Protein AF-0000000071605349 (afdb_homodimer)

Radius of gyration: 35.98 Å; Cα contacts (8 Å, |Δi|>4): 2122; chains: 2; bounding box: 85×102×109 Å

Sequence (1170 aa):
MMTSDLESNPCRKRVKKRIKNACSVKTVKKRLPILEWLPKYKTEYIIQDMIAGITVALTAIPQGIAYALIAGLPPEHGLYASLTSGVVYVFFGSCYNVTVGPTAILAAMTARYVSNYSTDFAILAAFLSGLFILFMGVFHLGFLVDFISMPVISGFTTAAALQIASSQLKSLFGTSGSSGNYFAESVYNFAMNIRTVKLWESVLGFSTILMLILLKKMGQGCKRTDGFIKRTRWFVSLCRNAIVVVIGMIITYILKVTLDSEPLSITGDIGSGLPDFTWPPFSTTAGNETLNFIDMLSVLGPGSVAIPLVALFESVAIAKAFAEGGRIDATQEMIAIGLCNIIGSFGQSMPITGSFARTALNHDSGVVTPAGGVTKVLLIIFALTYLTSTFYYIPKASLAGLIITALFTMIDYEIYGRLWKNSKRELLVMLITIVVCLFYGLEYGMLAGVIIEACVLLYNVSQPTVNVNVIKTDKVAITIVPLIDSVSYCAAEYVRKAIIKASLNSSNTVIIIDGTNLKNMDFTVASNLMLIVQDLEKKSRLILLYNFNLGLKNLCLDINPFAVHKFVHASNILDHVSEILPNNIMMTSDLESNPCRKRVKKRIKNACSVKTVKKRLPILEWLPKYKTEYIIQDMIAGITVALTAIPQGIAYALIAGLPPEHGLYASLTSGVVYVFFGSCYNVTVGPTAILAAMTARYVSNYSTDFAILAAFLSGLFILFMGVFHLGFLVDFISMPVISGFTTAAALQIASSQLKSLFGTSGSSGNYFAESVYNFAMNIRTVKLWESVLGFSTILMLILLKKMGQGCKRTDGFIKRTRWFVSLCRNAIVVVIGMIITYILKVTLDSEPLSITGDIGSGLPDFTWPPFSTTAGNETLNFIDMLSVLGPGSVAIPLVALFESVAIAKAFAEGGRIDATQEMIAIGLCNIIGSFGQSMPITGSFARTALNHDSGVVTPAGGVTKVLLIIFALTYLTSTFYYIPKASLAGLIITALFTMIDYEIYGRLWKNSKRELLVMLITIVVCLFYGLEYGMLAGVIIEACVLLYNVSQPTVNVNVIKTDKVAITIVPLIDSVSYCAAEYVRKAIIKASLNSSNTVIIIDGTNLKNMDFTVASNLMLIVQDLEKKSRLILLYNFNLGLKNLCLDINPFAVHKFVHASNILDHVSEILPNNI

Nearest PDB structures (foldseek):
  7lhv-assembly1_B  TM=8.739E-01  e=1.974E-32  Arabidopsis thaliana
  7xuj-assembly1_B  TM=8.379E-01  e=1.146E-26  Homo sapiens
  6rtc-assembly1_A  TM=8.373E-01  e=6.418E-24  Mus musculus
  5da0-assembly1_A  TM=7.448E-01  e=1.137E-18  Deinococcus geothermalis DSM 11300
  5iof-assembly1_A  TM=8.900E-01  e=6.097E-16  Deinococcus geothermalis DSM 11300

InterPro domains:
  IPR001902 SLC26A/SulP transporter [PTHR11814] (14-549)
  IPR002645 STAS domain [PS50801] (478-585)
  IPR011547 SLC26A/SulP transporter domain [PF00916] (47-433)

Solvent-accessible surface area (backbone atoms only — not comparable to full-atom values): 57469 Å² total; per-residue (Å²): 136,84,74,73,76,83,73,77,59,62,62,58,47,48,51,46,46,51,48,47,50,56,67,29,71,67,40,46,44,65,66,28,35,38,71,60,51,59,82,67,59,54,80,81,48,50,62,34,11,42,50,12,7,48,40,36,31,41,41,45,51,62,47,15,33,43,28,15,48,56,19,62,39,65,34,40,32,19,44,29,16,32,36,40,18,22,56,46,35,41,42,28,38,74,50,52,41,61,36,49,20,61,36,63,62,54,16,52,69,37,14,53,50,18,70,77,46,32,69,50,47,31,18,30,49,5,30,50,21,8,50,51,32,28,50,31,20,77,67,61,45,59,65,62,57,33,58,55,39,52,46,36,50,49,17,37,45,39,29,45,38,51,32,52,46,34,38,31,46,32,38,24,27,42,30,60,80,66,34,57,78,42,31,60,48,7,48,49,38,46,64,73,27,54,86,48,52,32,67,68,28,31,50,46,7,52,47,36,36,51,48,47,53,50,35,46,59,60,17,60,95,39,45,82,85,46,59,72,69,40,23,49,35,25,52,50,23,63,34,32,63,36,48,50,46,51,52,38,22,49,53,46,48,49,42,30,69,73,63,74,39,76,88,59,63,50,65,38,88,39,68,67,45,78,62,70,73,44,78,55,51,60,56,49,66,39,89,92,40,75,37,47,48,68,52,51,50,58,70,41,48,67,43,61,52,34,51,30,50,50,31,48,45,44,28,50,53,44,42,53,72,60,30,73,93,66,67,64,62,59,41,45,40,27,37,21,51,7,47,21,17,37,58,11,11,25,28,48,4,43,46,48,27,46,34,64,70,50,16,51,49,19,46,74,47,47,43,78,42,40,64,15,31,53,42,20,30,52,50,46,52,47,38,30,64,69,36,26,78,63,50,24,36,30,34,37,12,36,45,28,16,54,50,50,56,55,38,63,72,64,43,68,71,62,56,59,58,51,27,64,75,68,33,60,66,54,39,48,44,16,49,49,10,24,51,36,17,41,73,70,31,59,50,56,7,46,53,46,23,37,51,51,50,49,51,52,50,52,51,49,58,24,56,63,87,70,66,72,43,75,46,79,51,101,86,41,36,36,36,37,39,50,45,58,46,64,44,46,40,38,19,27,64,50,52,48,52,51,51,52,52,58,54,68,74,41,95,64,36,40,38,31,40,29,22,72,54,37,76,45,68,41,70,44,24,38,52,47,51,52,49,49,53,53,55,36,48,76,67,74,39,49,65,35,40,34,34,57,47,70,70,60,45,49,52,35,34,71,73,40,62,84,52,61,82,34,55,43,79,64,96,51,68,69,66,50,51,62,66,69,47,69,83,83,114,135,84,74,73,76,82,74,79,58,62,63,57,47,49,51,45,45,49,48,46,51,57,66,29,71,67,38,45,44,66,65,29,34,38,72,61,52,57,82,67,60,53,80,80,48,50,62,33,12,42,51,12,6,48,39,36,30,39,41,46,50,61,46,15,32,44,28,14,47,57,19,62,39,63,32,40,31,17,45,28,16,33,35,39,19,23,56,45,35,40,42,28,37,74,50,50,41,60,35,49,20,60,36,65,61,54,17,51,69,38,14,52,51,19,69,77,47,33,68,51,47,32,19,30,48,5,29,51,21,8,50,52,31,28,51,32,19,78,67,61,46,59,66,63,57,34,57,53,40,53,46,38,50,50,16,37,43,40,29,44,38,52,31,52,46,34,38,31,46,33,38,24,28,42,30,62,80,66,35,56,80,42,30,60,48,8,47,49,38,46,65,73,28,54,86,48,51,33,68,67,29,31,51,47,6,52,48,37,35,51,48,46,54,50,34,46,59,60,17,61,93,40,46,84,84,47,58,72,70,41,24,51,35,26,50,49,25,62,34,32,66,37,48,51,44,51,50,36,21,49,52,46,49,50,42,30,69,73,64,74,39,74,89,58,62,50,64,38,87,39,68,67,46,77,61,69,76,43,79,56,52,58,56,48,66,40,90,92,40,75,37,46,49,68,51,51,48,59,69,41,47,67,43,62,52,35,51,31,50,48,32,49,45,43,26,50,52,45,41,54,73,61,32,73,93,63,66,63,62,60,41,44,41,28,37,24,50,8,47,20,17,37,59,12,10,25,30,47,3,42,44,48,28,45,33,63,71,49,16,50,48,20,46,74,48,46,43,78,40,40,63,15,32,53,45,20,30,53,49,46,51,48,38,30,66,70,37,26,78,63,51,24,36,30,31,38,14,36,45,30,17,53,51,49,55,56,39,62,73,62,44,69,71,62,55,59,59,53,25,64,75,68,34,58,66,56,40,48,45,14,49,50,10,24,51,37,16,40,72,68,31,59,49,56,8,48,52,47,24,37,52,51,50,50,52,52,50,52,51,49,57,23,55,61,88,69,67,71,42,74,47,79,50,99,87,42,35,37,36,36,39,52,44,59,48,64,46,46,41,39,18,28,64,50,53,48,50,51,52,53,53,59,56,66,76,41,93,66,35,41,37,32,43,31,24,70,55,35,78,45,70,41,70,42,24,38,52,47,52,52,49,49,52,53,54,36,47,76,69,75,38,51,64,36,37,34,34,56,46,69,70,60,46,48,51,35,34,71,74,40,64,84,53,59,82,34,56,43,80,66,94,51,68,68,66,50,50,62,65,68,48,67,83,82,115

Organism: Manduca sexta (NCBI:txid7130)

Secondary structure (DSSP, 8-state):
---------HHHHHHHHHHHHHTSHHHHHHH-THHHHSTT--THHHHHHHHHHHHHHHHHHHHHHHHHHHTTS-THHHHHHHHHHHHHHHHH-S-TT--EE--HHHHHHHHHHHHHT-THHHHHHHHHHHHHHHHHHHTT-GGGGGGS-HHHHHHHHHHHHHHHHHHHHHHHHT--S---SSHHHHHHHHHHTGGG--HHHHHHHHHHHHHHHHHHHHTTT--TTS-HHHHHHHHHHHTHHHHHHHHHHHHHHHHHHHHSS--S-B------SSPP--PPPS-EEETTEEE-HHHHHHHHTTHHHHHHHHHHHHHHHHHHHH-GGG---HHHHHHHHHHHHHHHHHTTPPP-EE-HHHHHHHHHTT--STTHHHHHHHHHHHIIIIIHHHHTT-BHHHHHHHHHHHHHHHS-THHHHHHHHH-HHHHHHHHHHHHHHHHH-HHHHHHHHHHHHHHHHHHHHHS-----EEEE-SS-EEEEEE--SEE-GGGHHHHHHHHHHHHHT-TTEEEEEE-TT--EE-HHHHHHHHHHHHHHHHTT-EEEEES--HHHHHHHHHH-GGGGGGEE--S-HHHHHHHHS-TT-/---------HHHHHHHHHHHHHTSHHHHHHH-THHHHSTT--THHHHHHHHHHHHHHHHHHHHHHHHHHHTTS-HHHHHHHHHHHHHHHHHH-S-TT--EE--HHHHHHHHHHHHHT-THHHHHHHHHHHHHHHHHHHTT-GGGGGGS-HHHHHHHHHHHHHHHHHHHHHHHHT--S---SSHHHHHHHHHHTGGG--HHHHHHHHHHHHHHHHHHHHHTT--TTS-HHHHHHHHHHHTHHHHHHHHHHHHHHHHHHHHSS--S-B------SSPP--PPPS-EEETTEEE-HHHHHHHHTTHHHHHHHHHHHHHHHHHHHH-GGG---HHHHHHHHHHHHHHHHHTTPPP-EE-HHHHHHHHHTT--STTHHHHHHHHHHHIIIIIHHHHTT-BHHHHHHHHHHHHHHH--THHHHHHHHH-HHHHHHHHHHHHHHHHH-HHHHHHHHHHHHHHHHHHHHHS-----EEEE-SS-EEEEEE--SEE-GGGHHHHHHHHHHHHHS-TTEEEEEE-TT--EE-HHHHHHHHHHHHHHHHTT-EEEEES--HHHHHHHHHH-GGGGGGEE--S-HHHHHHHHS-TT-

pLDDT: mean 86.69, std 11.73, range [22.8, 98.19]

Structure (mmCIF, N/CA/C/O backbone):
data_AF-0000000071605349-model_v1
#
loop_
_entity.id
_entity.type
_entity.pdbx_description
1 polymer 'STAS domain-containing protein'
#
loop_
_atom_site.group_PDB
_atom_site.id
_atom_site.type_symbol
_atom_site.label_atom_id
_atom_site.label_alt_id
_atom_site.label_comp_id
_atom_site.label_asym_id
_atom_site.label_entity_id
_atom_site.label_seq_id
_atom_site.pdbx_PDB_ins_code
_atom_site.Cartn_x
_atom_site.Cartn_y
_atom_site.Cartn_z
_atom_site.occupancy
_atom_site.B_iso_or_equiv
_atom_site.auth_seq_id
_atom_site.auth_comp_id
_atom_site.auth_asym_id
_atom_site.auth_atom_id
_atom_site.pdbx_PDB_model_num
ATOM 1 N N . MET A 1 1 ? -20.766 10.289 -54.562 1 24.02 1 MET A N 1
ATOM 2 C CA . MET A 1 1 ? -21.391 11.172 -53.594 1 24.02 1 MET A CA 1
ATOM 3 C C . MET A 1 1 ? -20.906 10.844 -52.188 1 24.02 1 MET A C 1
ATOM 5 O O . MET A 1 1 ? -21.391 11.422 -51.188 1 24.02 1 MET A O 1
ATOM 9 N N . MET A 1 2 ? -20.344 9.625 -51.906 1 23.53 2 MET A N 1
ATOM 10 C CA . MET A 1 2 ? -20.188 8.984 -50.594 1 23.53 2 MET A CA 1
ATOM 11 C C . MET A 1 2 ? -19.109 9.68 -49.781 1 23.53 2 MET A C 1
ATOM 13 O O . MET A 1 2 ? -17.953 9.25 -49.75 1 23.53 2 MET A O 1
ATOM 17 N N . THR A 1 3 ? -18.844 10.969 -49.938 1 31.48 3 THR A N 1
ATOM 18 C CA . THR A 1 3 ? -17.828 11.727 -49.219 1 31.48 3 THR A CA 1
ATOM 19 C C . THR A 1 3 ? -18.031 11.641 -47.719 1 31.48 3 THR A C 1
ATOM 21 O O . THR A 1 3 ? -18.844 12.383 -47.156 1 31.48 3 THR A O 1
ATOM 24 N N . SER A 1 4 ? -18.328 10.383 -47.219 1 31.8 4 SER A N 1
ATOM 25 C CA . SER A 1 4 ? -18.688 10.234 -45.781 1 31.8 4 SER A CA 1
ATOM 26 C C . SER A 1 4 ? -17.672 10.93 -44.906 1 31.8 4 SER A C 1
ATOM 28 O O . SER A 1 4 ? -16.469 10.82 -45.094 1 31.8 4 SER A O 1
ATOM 30 N N . ASP A 1 5 ? -18.047 12.016 -44.312 1 31.06 5 ASP A N 1
ATOM 31 C CA . ASP A 1 5 ? -17.516 12.984 -43.375 1 31.06 5 ASP A CA 1
ATOM 32 C C . ASP A 1 5 ? -16.797 12.281 -42.219 1 31.06 5 ASP A C 1
ATOM 34 O O . ASP A 1 5 ? -17.406 11.492 -41.5 1 31.06 5 ASP A O 1
ATOM 38 N N . LEU A 1 6 ? -15.531 11.938 -42.375 1 33.03 6 LEU A N 1
ATOM 39 C CA . LEU A 1 6 ? -14.477 11.539 -41.438 1 33.03 6 LEU A CA 1
ATOM 40 C C . LEU A 1 6 ? -14.617 12.273 -40.125 1 33.03 6 LEU A C 1
ATOM 42 O O . LEU A 1 6 ? -14.32 13.469 -40.031 1 33.03 6 LEU A O 1
ATOM 46 N N . GLU A 1 7 ? -15.75 12.047 -39.344 1 35.66 7 GLU A N 1
ATOM 47 C CA . GLU A 1 7 ? -16.203 12.508 -38.062 1 35.66 7 GLU A CA 1
ATOM 48 C C . GLU A 1 7 ? -15.047 12.625 -37.062 1 35.66 7 GLU A C 1
ATOM 50 O O . GLU A 1 7 ? -14.195 11.734 -37 1 35.66 7 GLU A O 1
ATOM 55 N N . SER A 1 8 ? -14.711 13.883 -36.625 1 41.88 8 SER A N 1
ATOM 56 C CA . SER A 1 8 ? -13.805 14.555 -35.688 1 41.88 8 SER A CA 1
ATOM 57 C C . SER A 1 8 ? -13.648 13.75 -34.406 1 41.88 8 SER A C 1
ATOM 59 O O . SER A 1 8 ? -14.617 13.188 -33.906 1 41.88 8 SER A O 1
ATOM 61 N N . ASN A 1 9 ? -12.531 13.211 -34.188 1 41.41 9 ASN A N 1
ATOM 62 C CA . ASN A 1 9 ? -12.031 12.336 -33.125 1 41.41 9 ASN A CA 1
ATOM 63 C C . ASN A 1 9 ? -12.508 12.805 -31.75 1 41.41 9 ASN A C 1
ATOM 65 O O . ASN A 1 9 ? -12.203 13.93 -31.344 1 41.41 9 ASN A O 1
ATOM 69 N N . PRO A 1 10 ? -13.492 12.234 -31.172 1 51.19 10 PRO A N 1
ATOM 70 C CA . PRO A 1 10 ? -14.078 12.547 -29.859 1 51.19 10 PRO A CA 1
ATOM 71 C C . PRO A 1 10 ? -13.031 12.758 -28.781 1 51.19 10 PRO A C 1
ATOM 73 O O . PRO A 1 10 ? -13.227 13.57 -27.875 1 51.19 10 PRO A O 1
ATOM 76 N N . CYS A 1 11 ? -11.992 12.078 -28.844 1 48.81 11 CYS A N 1
ATOM 77 C CA . CYS A 1 11 ? -10.93 12.281 -27.875 1 48.81 11 CYS A CA 1
ATOM 78 C C . CYS A 1 11 ? -10.328 13.672 -28.016 1 48.81 11 CYS A C 1
ATOM 80 O O . CYS A 1 11 ? -10.039 14.336 -27.016 1 48.81 11 CYS A O 1
ATOM 82 N N . ARG A 1 12 ? -10.016 14.078 -29.266 1 50.81 12 ARG A N 1
ATOM 83 C CA . ARG A 1 12 ? -9.492 15.422 -29.484 1 50.81 12 ARG A CA 1
ATOM 84 C C . ARG A 1 12 ? -10.477 16.484 -29.016 1 50.81 12 ARG A C 1
ATOM 86 O O . ARG A 1 12 ? -10.078 17.516 -28.469 1 50.81 12 ARG A O 1
ATOM 93 N N . LYS A 1 13 ? -11.703 16.172 -29.156 1 53.38 13 LYS A N 1
ATOM 94 C CA . LYS A 1 13 ? -12.719 17.125 -28.719 1 53.38 13 LYS A CA 1
ATOM 95 C C . LYS A 1 13 ? -12.789 17.219 -27.203 1 53.38 13 LYS A C 1
ATOM 97 O O . LYS A 1 13 ? -12.969 18.297 -26.641 1 53.38 13 LYS A O 1
ATOM 102 N N . ARG A 1 14 ? -12.68 15.969 -26.688 1 54.88 14 ARG A N 1
ATOM 103 C CA . ARG A 1 14 ? -12.68 15.961 -25.219 1 54.88 14 ARG A CA 1
ATOM 104 C C . ARG A 1 14 ? -11.438 16.641 -24.672 1 54.88 14 ARG A C 1
ATOM 106 O O . ARG A 1 14 ? -11.516 17.391 -23.703 1 54.88 14 ARG A O 1
ATOM 113 N N . VAL A 1 15 ? -10.273 16.312 -25.312 1 57.66 15 VAL A N 1
ATOM 114 C CA . VAL A 1 15 ? -9.039 16.984 -24.906 1 57.66 15 VAL A CA 1
ATOM 115 C C . VAL A 1 15 ? -9.148 18.484 -25.188 1 57.66 15 VAL A C 1
ATOM 117 O O . VAL A 1 15 ? -8.758 19.312 -24.359 1 57.66 15 VAL A O 1
ATOM 120 N N . LYS A 1 16 ? -9.617 18.844 -26.375 1 53.69 16 LYS A N 1
ATOM 121 C CA . LYS A 1 16 ? -9.812 20.25 -26.719 1 53.69 16 LYS A CA 1
ATOM 122 C C . LYS A 1 16 ? -10.844 20.906 -25.797 1 53.69 16 LYS A C 1
ATOM 124 O O . LYS A 1 16 ? -10.688 22.062 -25.406 1 53.69 16 LYS A O 1
ATOM 129 N N . LYS A 1 17 ? -11.914 20.234 -25.531 1 56.88 17 LYS A N 1
ATOM 130 C CA . LYS A 1 17 ? -12.922 20.766 -24.625 1 56.88 17 LYS A CA 1
ATOM 131 C C . LYS A 1 17 ? -12.359 20.922 -23.203 1 56.88 17 LYS A C 1
ATOM 133 O O . LYS A 1 17 ? -12.648 21.906 -22.531 1 56.88 17 LYS A O 1
ATOM 138 N N . ARG A 1 18 ? -11.578 19.938 -22.844 1 56.69 18 ARG A N 1
ATOM 139 C CA . ARG A 1 18 ? -10.914 20.031 -21.547 1 56.69 18 ARG A CA 1
ATOM 140 C C . ARG A 1 18 ? -9.922 21.188 -21.531 1 56.69 18 ARG A C 1
ATOM 142 O O . ARG A 1 18 ? -9.82 21.906 -20.531 1 56.69 18 ARG A O 1
ATOM 149 N N . ILE A 1 19 ? -9.242 21.297 -22.672 1 55.41 19 ILE A N 1
ATOM 150 C CA . ILE A 1 19 ? -8.328 22.422 -22.797 1 55.41 19 ILE A CA 1
ATOM 151 C C . ILE A 1 19 ? -9.125 23.734 -22.875 1 55.41 19 ILE A C 1
ATOM 153 O O . ILE A 1 19 ? -8.766 24.719 -22.234 1 55.41 19 ILE A O 1
ATOM 157 N N . LYS A 1 20 ? -10.094 23.781 -23.719 1 54.81 20 LYS A N 1
ATOM 158 C CA . LYS A 1 20 ? -10.938 24.969 -23.828 1 54.81 20 LYS A CA 1
ATOM 159 C C . LYS A 1 20 ? -11.633 25.281 -22.5 1 54.81 20 LYS A C 1
ATOM 161 O O . LYS A 1 20 ? -11.758 26.438 -22.125 1 54.81 20 LYS A O 1
ATOM 166 N N . ASN A 1 21 ? -12.148 24.281 -21.922 1 55.5 21 ASN A N 1
ATOM 167 C CA . ASN A 1 21 ? -12.766 24.516 -20.625 1 55.5 21 ASN A CA 1
ATOM 168 C C . ASN A 1 21 ? -11.734 24.953 -19.594 1 55.5 21 ASN A C 1
ATOM 170 O O . ASN A 1 21 ? -12.062 25.703 -18.672 1 55.5 21 ASN A O 1
ATOM 174 N N . ALA A 1 22 ? -10.578 24.422 -19.812 1 56.22 22 ALA A N 1
ATOM 175 C CA . ALA A 1 22 ? -9.477 24.859 -18.938 1 56.22 22 ALA A CA 1
ATOM 176 C C . ALA A 1 22 ? -9.156 26.328 -19.172 1 56.22 22 ALA A C 1
ATOM 178 O O . ALA A 1 22 ? -8.758 27.031 -18.234 1 56.22 22 ALA A O 1
ATOM 179 N N . CYS A 1 23 ? -9.32 26.828 -20.484 1 56.91 23 CYS A N 1
ATOM 180 C CA . CYS A 1 23 ? -9.008 28.219 -20.797 1 56.91 23 CYS A CA 1
ATOM 181 C C . CYS A 1 23 ? -10.258 29.094 -20.719 1 56.91 23 CYS A C 1
ATOM 183 O O . CYS A 1 23 ? -10.273 30.219 -21.234 1 56.91 23 CYS A O 1
ATOM 185 N N . SER A 1 24 ? -11.258 28.562 -20.328 1 62.66 24 SER A N 1
ATOM 186 C CA . SER A 1 24 ? -12.461 29.375 -20.25 1 62.66 24 SER A CA 1
ATOM 187 C C . SER A 1 24 ? -12.359 30.375 -19.094 1 62.66 24 SER A C 1
ATOM 189 O O . SER A 1 24 ? -11.602 30.172 -18.141 1 62.66 24 SER A O 1
ATOM 191 N N . VAL A 1 25 ? -12.914 31.625 -19.281 1 61.53 25 VAL A N 1
ATOM 192 C CA . VAL A 1 25 ? -12.969 32.688 -18.266 1 61.53 25 VAL A CA 1
ATOM 193 C C . VAL A 1 25 ? -13.469 32.094 -16.953 1 61.53 25 VAL A C 1
ATOM 195 O O . VAL A 1 25 ? -12.969 32.469 -15.883 1 61.53 25 VAL A O 1
ATOM 198 N N . LYS A 1 26 ? -14.297 31.172 -16.922 1 65.69 26 LYS A N 1
ATOM 199 C CA . LYS A 1 26 ? -14.844 30.562 -15.711 1 65.69 26 LYS A CA 1
ATOM 200 C C . LYS A 1 26 ? -13.789 29.719 -14.992 1 65.69 26 LYS A C 1
ATOM 202 O O . LYS A 1 26 ? -13.711 29.75 -13.758 1 65.69 26 LYS A O 1
ATOM 207 N N . THR A 1 27 ? -13.047 29.094 -15.789 1 70.56 27 THR A N 1
ATOM 208 C CA . THR A 1 27 ? -12 28.266 -15.188 1 70.56 27 THR A CA 1
ATOM 209 C C . THR A 1 27 ? -10.898 29.156 -14.609 1 70.56 27 THR A C 1
ATOM 211 O O . THR A 1 27 ? -10.352 28.859 -13.547 1 70.56 27 THR A O 1
ATOM 214 N N . VAL A 1 28 ? -10.625 30.25 -15.289 1 71.5 28 VAL A N 1
ATOM 215 C CA . VAL A 1 28 ? -9.609 31.172 -14.797 1 71.5 28 VAL A CA 1
ATOM 216 C C . VAL A 1 28 ? -10.078 31.812 -13.492 1 71.5 28 VAL A C 1
ATOM 218 O O . VAL A 1 28 ? -9.305 31.953 -12.547 1 71.5 28 VAL A O 1
ATOM 221 N N . LYS A 1 29 ? -11.305 32.25 -13.43 1 73.12 29 LYS A N 1
ATOM 222 C CA . LYS A 1 29 ? -11.852 32.844 -12.219 1 73.12 29 LYS A CA 1
ATOM 223 C C . LYS A 1 29 ? -11.867 31.828 -11.07 1 73.12 29 LYS A C 1
ATOM 225 O O . LYS A 1 29 ? -11.656 32.188 -9.914 1 73.12 29 LYS A O 1
ATOM 230 N N . LYS A 1 30 ? -12.047 30.688 -11.453 1 77.31 30 LYS A N 1
ATOM 231 C CA . LYS A 1 30 ? -12.062 29.641 -10.43 1 77.31 30 LYS A CA 1
ATOM 232 C C . LYS A 1 30 ? -10.648 29.375 -9.906 1 77.31 30 LYS A C 1
ATOM 234 O O . LYS A 1 30 ? -10.469 29.094 -8.727 1 77.31 30 LYS A O 1
ATOM 239 N N . ARG A 1 31 ? -9.68 29.672 -10.789 1 84.38 31 ARG A N 1
ATOM 240 C CA . ARG A 1 31 ? -8.312 29.328 -10.414 1 84.38 31 ARG A CA 1
ATOM 241 C C . ARG A 1 31 ? -7.559 30.562 -9.93 1 84.38 31 ARG A C 1
ATOM 243 O O . ARG A 1 31 ? -6.441 30.453 -9.414 1 84.38 31 ARG A O 1
ATOM 250 N N . LEU A 1 32 ? -8.18 31.781 -10.047 1 89.88 32 LEU A N 1
ATOM 251 C CA . LEU A 1 32 ? -7.641 33.031 -9.508 1 89.88 32 LEU A CA 1
ATOM 252 C C . LEU A 1 32 ? -8.672 33.719 -8.641 1 89.88 32 LEU A C 1
ATOM 254 O O . LEU A 1 32 ? -9.211 34.781 -9.031 1 89.88 32 LEU A O 1
ATOM 258 N N . PRO A 1 33 ? -8.781 33.344 -7.449 1 88 33 PRO A N 1
ATOM 259 C CA . PRO A 1 33 ? -9.828 33.812 -6.551 1 88 33 PRO A CA 1
ATOM 260 C C . PRO A 1 33 ? -9.789 35.344 -6.344 1 88 33 PRO A C 1
ATOM 262 O O . PRO A 1 33 ? -10.812 35.938 -6.039 1 88 33 PRO A O 1
ATOM 265 N N . ILE A 1 34 ? -8.688 36 -6.52 1 90.25 34 ILE A N 1
ATOM 266 C CA . ILE A 1 34 ? -8.586 37.438 -6.328 1 90.25 34 ILE A CA 1
ATOM 267 C C . ILE A 1 34 ? -9.523 38.156 -7.289 1 90.25 34 ILE A C 1
ATOM 269 O O . ILE A 1 34 ? -10.047 39.219 -6.969 1 90.25 34 ILE A O 1
ATOM 273 N N . LEU A 1 35 ? -9.773 37.594 -8.43 1 89.31 35 LEU A N 1
ATOM 274 C CA . LEU A 1 35 ? -10.633 38.188 -9.438 1 89.31 35 LEU A CA 1
ATOM 275 C C . LEU A 1 35 ? -12.102 38.125 -9 1 89.31 35 LEU A C 1
ATOM 277 O O . LEU A 1 35 ? -12.93 38.875 -9.516 1 89.31 35 LEU A O 1
ATOM 281 N N . GLU A 1 36 ? -12.375 37.312 -8.094 1 85.94 36 GLU A N 1
ATOM 282 C CA . GLU A 1 36 ? -13.75 37.188 -7.621 1 85.94 36 GLU A CA 1
ATOM 283 C C . GLU A 1 36 ? -14.016 38.094 -6.43 1 85.94 36 GLU A C 1
ATOM 285 O O . GLU A 1 36 ? -15.039 38.781 -6.391 1 85.94 36 GLU A O 1
ATOM 290 N N . TRP A 1 37 ? -13.148 38.156 -5.461 1 86.5 37 TRP A N 1
ATOM 291 C CA . TRP A 1 37 ? -13.461 38.875 -4.234 1 86.5 37 TRP A CA 1
ATOM 292 C C . TRP A 1 37 ? -13.016 40.344 -4.34 1 86.5 37 TRP A C 1
ATOM 294 O O . TRP A 1 37 ? -13.594 41.219 -3.695 1 86.5 37 TRP A O 1
ATOM 304 N N . LEU A 1 38 ? -11.992 40.75 -5.113 1 89.5 38 LEU A N 1
ATOM 305 C CA . LEU A 1 38 ? -11.445 42.125 -5.152 1 89.5 38 LEU A CA 1
ATOM 306 C C . LEU A 1 38 ? -12.484 43.094 -5.66 1 89.5 38 LEU A C 1
ATOM 308 O O . LEU A 1 38 ? -12.648 44.188 -5.09 1 89.5 38 LEU A O 1
ATOM 312 N N . PRO A 1 39 ? -13.211 42.719 -6.77 1 89.25 39 PRO A N 1
ATOM 313 C CA . PRO A 1 39 ? -14.227 43.656 -7.254 1 89.25 39 PRO A CA 1
ATOM 314 C C . PRO A 1 39 ? -15.375 43.844 -6.27 1 89.25 39 PRO A C 1
ATOM 316 O O . PRO A 1 39 ? -16.062 44.844 -6.305 1 89.25 39 PRO A O 1
ATOM 319 N N . LYS A 1 40 ? -15.5 42.906 -5.387 1 90.19 40 LYS A N 1
ATOM 320 C CA . LYS A 1 40 ? -16.578 42.969 -4.41 1 90.19 40 LYS A CA 1
ATOM 321 C C . LYS A 1 40 ? -16.094 43.531 -3.074 1 90.19 40 LYS A C 1
ATOM 323 O O . LYS A 1 40 ? -16.828 43.5 -2.084 1 90.19 40 LYS A O 1
ATOM 328 N N . TYR A 1 41 ? -14.93 44.031 -3.092 1 91.38 41 TYR A N 1
ATOM 329 C CA . TYR A 1 41 ? -14.336 44.5 -1.851 1 91.38 41 TYR A CA 1
ATOM 330 C C . TYR A 1 41 ? -14.977 45.812 -1.419 1 91.38 41 TYR A C 1
ATOM 332 O O . TYR A 1 41 ? -15.07 46.75 -2.207 1 91.38 41 TYR A O 1
ATOM 340 N N . LYS A 1 42 ? -15.383 45.844 -0.209 1 93.06 42 LYS A N 1
ATOM 341 C CA . LYS A 1 42 ? -16.047 47.031 0.34 1 93.06 42 LYS A CA 1
ATOM 342 C C . LYS A 1 42 ? -15.117 47.781 1.306 1 93.06 42 LYS A C 1
ATOM 344 O O . LYS A 1 42 ? -14.242 47.156 1.923 1 93.06 42 LYS A O 1
ATOM 349 N N . THR A 1 43 ? -15.367 49.031 1.497 1 90.94 43 THR A N 1
ATOM 350 C CA . THR A 1 43 ? -14.547 49.875 2.354 1 90.94 43 THR A CA 1
ATOM 351 C C . THR A 1 43 ? -14.719 49.5 3.82 1 90.94 43 THR A C 1
ATOM 353 O O . THR A 1 43 ? -13.805 49.688 4.625 1 90.94 43 THR A O 1
ATOM 356 N N . GLU A 1 44 ? -15.867 48.875 4.07 1 89.94 44 GLU A N 1
ATOM 357 C CA . GLU A 1 44 ? -16.141 48.469 5.441 1 89.94 44 GLU A CA 1
ATOM 358 C C . GLU A 1 44 ? -15.25 47.312 5.871 1 89.94 44 GLU A C 1
ATOM 360 O O . GLU A 1 44 ? -15.031 47.094 7.066 1 89.94 44 GLU A O 1
ATOM 365 N N . TYR A 1 45 ? -14.703 46.656 4.887 1 92.88 45 TYR A N 1
ATOM 366 C CA . TYR A 1 45 ? -13.898 45.5 5.176 1 92.88 45 TYR A CA 1
ATOM 367 C C . TYR A 1 45 ? -12.461 45.875 5.5 1 92.88 45 TYR A C 1
ATOM 369 O O . TYR A 1 45 ? -11.703 45.062 6.051 1 92.88 45 TYR A O 1
ATOM 377 N N . ILE A 1 46 ? -12.062 47.094 5.277 1 93.12 46 ILE A N 1
ATOM 378 C CA . ILE A 1 46 ? -10.664 47.5 5.336 1 93.12 46 ILE A CA 1
ATOM 379 C C . ILE A 1 46 ? -10.172 47.438 6.777 1 93.12 46 ILE A C 1
ATOM 381 O O . ILE A 1 46 ? -9.078 46.938 7.047 1 93.12 46 ILE A O 1
ATOM 385 N N . ILE A 1 47 ? -10.984 47.938 7.648 1 90.69 47 ILE A N 1
ATOM 386 C CA . ILE A 1 47 ? -10.555 48 9.047 1 90.69 47 ILE A CA 1
ATOM 387 C C . ILE A 1 47 ? -10.43 46.594 9.617 1 90.69 47 ILE A C 1
ATOM 389 O O . ILE A 1 47 ? -9.445 46.281 10.297 1 90.69 47 ILE A O 1
ATOM 393 N N . GLN A 1 48 ? -11.375 45.781 9.336 1 90.88 48 GLN A N 1
ATOM 394 C CA . GLN A 1 48 ? -11.359 44.406 9.828 1 90.88 48 GLN A CA 1
ATOM 395 C C . GLN A 1 48 ? -10.18 43.625 9.266 1 90.88 48 GLN A C 1
ATOM 397 O O . GLN A 1 48 ? -9.484 42.906 10 1 90.88 48 GLN A O 1
ATOM 402 N N . ASP A 1 49 ? -9.961 43.781 8.047 1 94 49 ASP A N 1
ATOM 403 C CA . ASP A 1 49 ? -8.859 43.062 7.402 1 94 49 ASP A CA 1
ATOM 404 C C . ASP A 1 49 ? -7.508 43.594 7.891 1 94 49 ASP A C 1
ATOM 406 O O . ASP A 1 49 ? -6.559 42.844 8.039 1 94 49 ASP A O 1
ATOM 410 N N . MET A 1 50 ? -7.453 44.844 8.148 1 93.81 50 MET A N 1
ATOM 411 C CA . MET A 1 50 ? -6.215 45.438 8.648 1 93.81 50 MET A CA 1
ATOM 412 C C . MET A 1 50 ? -5.902 44.938 10.055 1 93.81 50 MET A C 1
ATOM 414 O O . MET A 1 50 ? -4.754 44.594 10.352 1 93.81 50 MET A O 1
ATOM 418 N N . ILE A 1 51 ? -6.887 44.875 10.867 1 90.5 51 ILE A N 1
ATOM 419 C CA . ILE A 1 51 ? -6.699 44.406 12.234 1 90.5 51 ILE A CA 1
ATOM 420 C C . ILE A 1 51 ? -6.246 42.938 12.211 1 90.5 51 ILE A C 1
ATOM 422 O O . ILE A 1 51 ? -5.324 42.562 12.938 1 90.5 51 ILE A O 1
ATOM 426 N N . ALA A 1 52 ? -6.918 42.219 11.406 1 93.38 52 ALA A N 1
ATOM 427 C CA . ALA A 1 52 ? -6.559 40.812 11.281 1 93.38 52 ALA A CA 1
ATOM 428 C C . ALA A 1 52 ? -5.125 40.656 10.789 1 93.38 52 ALA A C 1
ATOM 430 O O . ALA A 1 52 ? -4.359 39.844 11.336 1 93.38 52 ALA A O 1
ATOM 431 N N . GLY A 1 53 ? -4.777 41.406 9.797 1 94.5 53 GLY A N 1
ATOM 432 C CA . GLY A 1 53 ? -3.428 41.344 9.258 1 94.5 53 GLY A CA 1
ATOM 433 C C . GLY A 1 53 ? -2.363 41.719 10.266 1 94.5 53 GLY A C 1
ATOM 434 O O . GLY A 1 53 ? -1.301 41.125 10.32 1 94.5 53 GLY A O 1
ATOM 435 N N . ILE A 1 54 ? -2.619 42.688 11.055 1 93.69 54 ILE A N 1
ATOM 436 C CA . ILE A 1 54 ? -1.682 43.156 12.07 1 93.69 54 ILE A CA 1
ATOM 437 C C . ILE A 1 54 ? -1.491 42.094 13.133 1 93.69 54 ILE A C 1
ATOM 439 O O . ILE A 1 54 ? -0.36 41.75 13.492 1 93.69 54 ILE A O 1
ATOM 443 N N . THR A 1 55 ? -2.592 41.562 13.539 1 91 55 THR A N 1
ATOM 444 C CA . THR A 1 55 ? -2.541 40.562 14.578 1 91 55 THR A CA 1
ATOM 445 C C . THR A 1 55 ? -1.771 39.312 14.086 1 91 55 THR A C 1
ATOM 447 O O . THR A 1 55 ? -0.942 38.781 14.82 1 91 55 THR A O 1
ATOM 450 N N . VAL A 1 56 ? -2.047 38.906 12.914 1 94.25 56 VAL A N 1
ATOM 451 C CA . VAL A 1 56 ? -1.387 37.75 12.344 1 94.25 56 VAL A CA 1
ATOM 452 C C . VAL A 1 56 ? 0.1 38.031 12.148 1 94.25 56 VAL A C 1
ATOM 454 O O . VAL A 1 56 ? 0.946 37.188 12.406 1 94.25 56 VAL A O 1
ATOM 457 N N . ALA A 1 57 ? 0.436 39.219 11.664 1 95.19 57 ALA A N 1
ATOM 458 C CA . ALA A 1 57 ? 1.83 39.594 11.438 1 95.19 57 ALA A CA 1
ATOM 459 C C . ALA A 1 57 ? 2.621 39.562 12.742 1 95.19 57 ALA A C 1
ATOM 461 O O . ALA A 1 57 ? 3.756 39.094 12.781 1 95.19 57 ALA A O 1
ATOM 462 N N . LEU A 1 58 ? 2.074 40.094 13.727 1 91.94 58 LEU A N 1
ATOM 463 C CA . LEU A 1 58 ? 2.73 40.188 15.023 1 91.94 58 LEU A CA 1
ATOM 464 C C . LEU A 1 58 ? 2.98 38.781 15.602 1 91.94 58 LEU A C 1
ATOM 466 O O . LEU A 1 58 ? 3.877 38.594 16.438 1 91.94 58 LEU A O 1
ATOM 470 N N . THR A 1 59 ? 2.225 37.906 15.18 1 91.31 59 THR A N 1
ATOM 471 C CA . THR A 1 59 ? 2.449 36.5 15.578 1 91.31 59 THR A CA 1
ATOM 472 C C . THR A 1 59 ? 3.402 35.812 14.609 1 91.31 59 THR A C 1
ATOM 474 O O . THR A 1 59 ? 4.258 35.031 15.031 1 91.3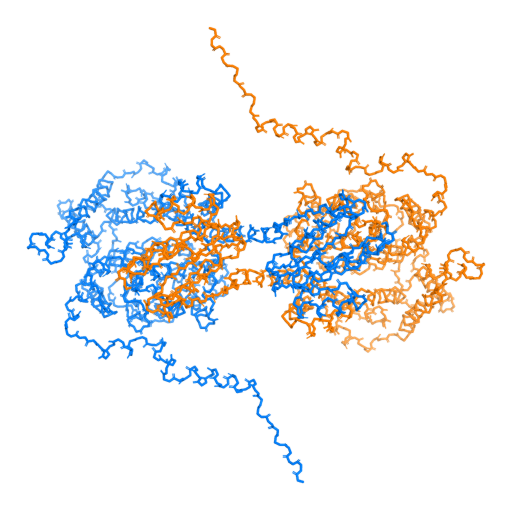1 59 THR A O 1
ATOM 477 N N . ALA A 1 60 ? 3.26 36.062 13.367 1 94.56 60 ALA A N 1
ATOM 478 C CA . ALA A 1 60 ? 4.023 35.406 12.305 1 94.56 60 ALA A CA 1
ATOM 479 C C . ALA A 1 60 ? 5.504 35.781 12.398 1 94.56 60 ALA A C 1
ATOM 481 O O . ALA A 1 60 ? 6.367 34.969 12.078 1 94.56 60 ALA A O 1
ATOM 482 N N . ILE A 1 61 ? 5.867 36.938 12.812 1 94.5 61 ILE A N 1
ATOM 483 C CA . ILE A 1 61 ? 7.246 37.406 12.82 1 94.5 61 ILE A CA 1
ATOM 484 C C . ILE A 1 61 ? 8.055 36.625 13.852 1 94.5 61 ILE A C 1
ATOM 486 O O . ILE A 1 61 ? 9.016 35.938 13.508 1 94.5 61 ILE A O 1
ATOM 490 N N . PRO A 1 62 ? 7.617 36.656 15.102 1 92.69 62 PRO A N 1
ATOM 491 C CA . PRO A 1 62 ? 8.398 35.875 16.047 1 92.69 62 PRO A CA 1
ATOM 492 C C . PRO A 1 62 ? 8.367 34.375 15.719 1 92.69 62 PRO A C 1
ATOM 494 O O . PRO A 1 62 ? 9.375 33.688 15.875 1 92.69 62 PRO A O 1
ATOM 497 N N . GLN A 1 63 ? 7.293 33.844 15.273 1 92.25 63 GLN A N 1
ATOM 498 C CA . GLN A 1 63 ? 7.195 32.438 14.914 1 92.25 63 GLN A CA 1
ATOM 499 C C . GLN A 1 63 ? 8.094 32.094 13.727 1 92.25 63 GLN A C 1
ATOM 501 O O . GLN A 1 63 ? 8.711 31.047 13.688 1 92.25 63 GLN A O 1
ATOM 506 N N . GLY A 1 64 ? 8.047 33 12.773 1 94.69 64 GLY A N 1
ATOM 507 C CA . GLY A 1 64 ? 8.93 32.781 11.633 1 94.69 64 GLY A CA 1
ATOM 508 C C . GLY A 1 64 ? 10.391 32.656 12.023 1 94.69 64 GLY A C 1
ATOM 509 O O . GLY A 1 64 ? 11.094 31.797 11.516 1 94.69 64 GLY A O 1
ATOM 510 N N . ILE A 1 65 ? 10.828 33.531 12.891 1 93.75 65 ILE A N 1
ATOM 511 C CA . ILE A 1 65 ? 12.203 33.5 13.391 1 93.75 65 ILE A CA 1
ATOM 512 C C . ILE A 1 65 ? 12.445 32.219 14.148 1 93.75 65 ILE A C 1
ATOM 514 O O . ILE A 1 65 ? 13.422 31.5 13.891 1 93.75 65 ILE A O 1
ATOM 518 N N . ALA A 1 66 ? 11.508 31.906 14.977 1 92.88 66 ALA A N 1
ATOM 519 C CA . ALA A 1 66 ? 11.625 30.703 15.812 1 92.88 66 ALA A CA 1
ATOM 520 C C . ALA A 1 66 ? 11.672 29.438 14.953 1 92.88 66 ALA A C 1
ATOM 522 O O . ALA A 1 66 ? 12.477 28.547 15.203 1 92.88 66 ALA A O 1
ATOM 523 N N . TYR A 1 67 ? 10.859 29.328 13.977 1 94.19 67 TYR A N 1
ATOM 524 C CA . TYR A 1 67 ? 10.758 28.109 13.172 1 94.19 67 TYR A CA 1
ATOM 525 C C . TYR A 1 67 ? 11.953 27.984 12.242 1 94.19 67 TYR A C 1
ATOM 527 O O . TYR A 1 67 ? 12.406 26.859 11.953 1 94.19 67 TYR A O 1
ATOM 535 N N . ALA A 1 68 ? 12.477 29.094 11.797 1 94.88 68 ALA A N 1
ATOM 536 C CA . ALA A 1 68 ? 13.727 29.031 11.047 1 94.88 68 ALA A CA 1
ATOM 537 C C . ALA A 1 68 ? 14.852 28.438 11.891 1 94.88 68 ALA A C 1
ATOM 539 O O . ALA A 1 68 ? 15.633 27.625 11.406 1 94.88 68 ALA A O 1
ATOM 540 N N . LEU A 1 69 ? 14.883 28.844 13.109 1 91.44 69 LEU A N 1
ATOM 541 C CA . LEU A 1 69 ? 15.898 28.328 14.023 1 91.44 69 LEU A CA 1
ATOM 542 C C . LEU A 1 69 ? 15.711 26.844 14.258 1 91.44 69 LEU A C 1
ATOM 544 O O . LEU A 1 69 ? 16.688 26.078 14.336 1 91.44 69 LEU A O 1
ATOM 548 N N . ILE A 1 70 ? 14.484 26.438 14.359 1 90.25 70 ILE A N 1
ATOM 549 C CA . ILE A 1 70 ? 14.188 25.016 14.508 1 90.25 70 ILE A CA 1
ATOM 550 C C . ILE A 1 70 ? 14.688 24.25 13.281 1 90.25 70 ILE A C 1
ATOM 552 O O . ILE A 1 70 ? 15.234 23.141 13.414 1 90.25 70 ILE A O 1
ATOM 556 N N . ALA A 1 71 ? 14.547 24.844 12.148 1 93.38 71 ALA A N 1
ATOM 557 C CA . ALA A 1 71 ? 14.953 24.203 10.898 1 93.38 71 ALA A CA 1
ATOM 558 C C . ALA A 1 71 ? 16.469 24.266 10.719 1 93.38 71 ALA A C 1
ATOM 560 O O . ALA A 1 71 ? 17.016 23.672 9.789 1 93.38 71 ALA A O 1
ATOM 561 N N . GLY A 1 72 ? 17.141 25.047 11.617 1 91.31 72 GLY A N 1
ATOM 562 C CA . GLY A 1 72 ? 18.578 25.219 11.508 1 91.31 72 GLY A CA 1
ATOM 563 C C . GLY A 1 72 ? 18.969 26.266 10.484 1 91.31 72 GLY A C 1
ATOM 564 O O . GLY A 1 72 ? 20.094 26.25 9.961 1 91.31 72 GLY A O 1
ATOM 565 N N . LEU A 1 73 ? 18.109 27.094 10.195 1 94.06 73 LEU A N 1
ATOM 566 C CA . LEU A 1 73 ? 18.328 28.141 9.203 1 94.06 73 LEU A CA 1
ATOM 567 C C . LEU A 1 73 ? 18.562 29.484 9.867 1 94.06 73 LEU A C 1
ATOM 569 O O . LEU A 1 73 ? 18.188 29.688 11.023 1 94.06 73 LEU A O 1
ATOM 573 N N . PRO A 1 74 ? 19.234 30.391 9.094 1 93.81 74 PRO A N 1
ATOM 574 C CA . PRO A 1 74 ? 19.188 31.781 9.57 1 93.81 74 PRO A CA 1
ATOM 575 C C . PRO A 1 74 ? 17.75 32.312 9.711 1 93.81 74 PRO A C 1
ATOM 577 O O . PRO A 1 74 ? 16.891 32 8.883 1 93.81 74 PRO A O 1
ATOM 580 N N . PRO A 1 75 ? 17.484 33.031 10.719 1 94.5 75 PRO A N 1
ATOM 581 C CA . PRO A 1 75 ? 16.125 33.469 11.062 1 94.5 75 PRO A CA 1
ATOM 582 C C . PRO A 1 75 ? 15.422 34.188 9.922 1 94.5 75 PRO A C 1
ATOM 584 O O . PRO A 1 75 ? 14.195 34.125 9.812 1 94.5 75 PRO A O 1
ATOM 587 N N . GLU A 1 76 ? 16.172 34.875 9.055 1 94.69 76 GLU A N 1
ATOM 588 C CA . GLU A 1 76 ? 15.555 35.656 7.984 1 94.69 76 GLU A CA 1
ATOM 589 C C . GLU A 1 76 ? 14.781 34.75 7.02 1 94.69 76 GLU A C 1
ATOM 591 O O . GLU A 1 76 ? 13.828 35.188 6.379 1 94.69 76 GLU A O 1
ATOM 596 N N . HIS A 1 77 ? 15.164 33.5 6.879 1 95.06 77 HIS A N 1
ATOM 597 C CA . HIS A 1 77 ? 14.484 32.594 5.961 1 95.06 77 HIS A CA 1
ATOM 598 C C . HIS A 1 77 ? 13.047 32.344 6.402 1 95.06 77 HIS A C 1
ATOM 600 O O . HIS A 1 77 ? 12.18 32.062 5.574 1 95.06 77 HIS A O 1
ATOM 606 N N . GLY A 1 78 ? 12.852 32.312 7.719 1 96.06 78 GLY A N 1
ATOM 607 C CA . GLY A 1 78 ? 11.484 32.219 8.211 1 96.06 78 GLY A CA 1
ATOM 608 C C . GLY A 1 78 ? 10.633 33.438 7.855 1 96.06 78 GLY A C 1
ATOM 609 O O . GLY A 1 78 ? 9.453 33.281 7.52 1 96.06 78 GLY A O 1
ATOM 610 N N . LEU A 1 79 ? 11.234 34.562 7.906 1 96.19 79 LEU A N 1
ATOM 611 C CA . LEU A 1 79 ? 10.531 35.781 7.543 1 96.19 79 LEU A CA 1
ATOM 612 C C . LEU A 1 79 ? 10.305 35.844 6.039 1 96.19 79 LEU A C 1
ATOM 614 O O . LEU A 1 79 ? 9.234 36.281 5.586 1 96.19 79 LEU A O 1
ATOM 618 N N . TYR A 1 80 ? 11.312 35.406 5.293 1 97 80 TYR A N 1
ATOM 619 C CA . TYR A 1 80 ? 11.148 35.344 3.846 1 97 80 TYR A CA 1
ATOM 620 C C . TYR A 1 80 ? 9.977 34.438 3.475 1 97 80 TYR A C 1
ATOM 622 O O . TYR A 1 80 ? 9.188 34.781 2.586 1 97 80 TYR A O 1
ATOM 630 N N . ALA A 1 81 ? 9.914 33.312 4.168 1 97.25 81 ALA A N 1
ATOM 631 C CA . ALA A 1 81 ? 8.852 32.344 3.92 1 97.25 81 ALA A CA 1
ATOM 632 C C . ALA A 1 81 ? 7.48 32.938 4.203 1 97.25 81 ALA A C 1
ATOM 634 O O . ALA A 1 81 ? 6.535 32.75 3.436 1 97.25 81 ALA A O 1
ATOM 635 N N . SER A 1 82 ? 7.383 33.625 5.277 1 96.31 82 SER A N 1
ATOM 636 C CA . SER A 1 82 ? 6.129 34.281 5.648 1 96.31 82 SER A CA 1
ATOM 637 C C . SER A 1 82 ? 5.762 35.375 4.66 1 96.31 82 SER A C 1
ATOM 639 O O . SER A 1 82 ? 4.582 35.594 4.367 1 96.31 82 SER A O 1
ATOM 641 N N . LEU A 1 83 ? 6.738 36.062 4.203 1 96.19 83 LEU A N 1
ATOM 642 C CA . LEU A 1 83 ? 6.535 37.156 3.27 1 96.19 83 LEU A CA 1
ATOM 643 C C . LEU A 1 83 ? 6.016 36.656 1.931 1 96.19 83 LEU A C 1
ATOM 645 O O . LEU A 1 83 ? 4.965 37.094 1.458 1 96.19 83 LEU A O 1
ATOM 649 N N . THR A 1 84 ? 6.68 35.75 1.336 1 96.38 84 THR A N 1
ATOM 650 C CA . THR A 1 84 ? 6.34 35.281 0.001 1 96.38 84 THR A CA 1
ATOM 651 C C . THR A 1 84 ? 5 34.531 0.012 1 96.38 84 THR A C 1
ATOM 653 O O . THR A 1 84 ? 4.195 34.688 -0.908 1 96.38 84 THR A O 1
ATOM 656 N N . SER A 1 85 ? 4.789 33.719 1.034 1 95.75 85 SER A N 1
ATOM 657 C CA . SER A 1 85 ? 3.523 33 1.109 1 95.75 85 SER A CA 1
ATOM 658 C C . SER A 1 85 ? 2.348 33.969 1.271 1 95.75 85 SER A C 1
ATOM 660 O O . SER A 1 85 ? 1.273 33.719 0.709 1 95.75 85 SER A O 1
ATOM 662 N N . GLY A 1 86 ? 2.547 35 2.051 1 94.44 86 GLY A N 1
ATOM 663 C CA . GLY A 1 86 ? 1.498 36 2.236 1 94.44 86 GLY A CA 1
ATOM 664 C C . GLY A 1 86 ? 1.078 36.656 0.942 1 94.44 86 GLY A C 1
ATOM 665 O O . GLY A 1 86 ? -0.112 36.875 0.707 1 94.44 86 GLY A O 1
ATOM 666 N N . VAL A 1 87 ? 2.014 36.906 0.137 1 94.31 87 VAL A N 1
ATOM 667 C CA . VAL A 1 87 ? 1.74 37.562 -1.136 1 94.31 87 VAL A CA 1
ATOM 668 C C . VAL A 1 87 ? 0.989 36.625 -2.061 1 94.31 87 VAL A C 1
ATOM 670 O O . VAL A 1 87 ? -0.056 36.969 -2.613 1 94.31 87 VAL A O 1
ATOM 673 N N . VAL A 1 88 ? 1.5 35.469 -2.207 1 96.12 88 VAL A N 1
ATOM 674 C CA . VAL A 1 88 ? 0.969 34.531 -3.172 1 96.12 88 VAL A CA 1
ATOM 675 C C . VAL A 1 88 ? -0.437 34.094 -2.756 1 96.12 88 VAL A C 1
ATOM 677 O O . VAL A 1 88 ? -1.328 33.969 -3.598 1 96.12 88 VAL A O 1
ATOM 680 N N . TYR A 1 89 ? -0.623 33.875 -1.465 1 95.62 89 TYR A N 1
ATOM 681 C CA . TYR A 1 89 ? -1.904 33.344 -0.999 1 95.62 89 TYR A CA 1
ATOM 682 C C . TYR A 1 89 ? -3.014 34.375 -1.202 1 95.62 89 TYR A C 1
ATOM 684 O O . TYR A 1 89 ? -4.18 34.031 -1.366 1 95.62 89 TYR A O 1
ATOM 692 N N . VAL A 1 90 ? -2.719 35.656 -1.215 1 94.12 90 VAL A N 1
ATOM 693 C CA . VAL A 1 90 ? -3.707 36.688 -1.457 1 94.12 90 VAL A CA 1
ATOM 694 C C . VAL A 1 90 ? -4.305 36.531 -2.854 1 94.12 90 VAL A C 1
ATOM 696 O O . VAL A 1 90 ? -5.5 36.75 -3.055 1 94.12 90 VAL A O 1
ATOM 699 N N . PHE A 1 91 ? -3.561 36.031 -3.781 1 94.06 91 PHE A N 1
ATOM 700 C CA . PHE A 1 91 ? -4 35.906 -5.168 1 94.06 91 PHE A CA 1
ATOM 701 C C . PHE A 1 91 ? -4.707 34.594 -5.391 1 94.06 91 PHE A C 1
ATOM 703 O O . PHE A 1 91 ? -5.695 34.531 -6.129 1 94.06 91 PHE A O 1
ATOM 710 N N . PHE A 1 92 ? -4.199 33.531 -4.727 1 93.69 92 PHE A N 1
ATOM 711 C CA . PHE A 1 92 ? -4.637 32.219 -5.141 1 93.69 92 PHE A CA 1
ATOM 712 C C . PHE A 1 92 ? -5.414 31.531 -4.023 1 93.69 92 PHE A C 1
ATOM 714 O O . PHE A 1 92 ? -6.055 30.5 -4.246 1 93.69 92 PHE A O 1
ATOM 721 N N . GLY A 1 93 ? -5.387 32.031 -2.857 1 90.12 93 GLY A N 1
ATOM 722 C CA . GLY A 1 93 ? -6.035 31.391 -1.729 1 90.12 93 GLY A CA 1
ATOM 723 C C . GLY A 1 93 ? -7.543 31.297 -1.879 1 90.12 93 GLY A C 1
ATOM 724 O O . GLY A 1 93 ? -8.18 32.219 -2.402 1 90.12 93 GLY A O 1
ATOM 725 N N . SER A 1 94 ? -8.094 30.156 -1.427 1 84.69 94 SER A N 1
ATOM 726 C CA . SER A 1 94 ? -9.531 29.953 -1.555 1 84.69 94 SER A CA 1
ATOM 727 C C . SER A 1 94 ? -10.258 30.266 -0.25 1 84.69 94 SER A C 1
ATOM 729 O O . SER A 1 94 ? -11.469 30.516 -0.249 1 84.69 94 SER A O 1
ATOM 731 N N . CYS A 1 95 ? -9.617 30.234 0.829 1 87.06 95 CYS A N 1
ATOM 732 C CA . CYS A 1 95 ? -10.195 30.484 2.146 1 87.06 95 CYS A CA 1
ATOM 733 C C . CYS A 1 95 ? -9.531 31.688 2.811 1 87.06 95 CYS A C 1
ATOM 735 O O . CYS A 1 95 ? -8.352 31.625 3.166 1 87.06 95 CYS A O 1
ATOM 737 N N . TYR A 1 96 ? -10.297 32.688 3.02 1 89.69 96 TYR A N 1
ATOM 738 C CA . TYR A 1 96 ? -9.727 33.938 3.5 1 89.69 96 TYR A CA 1
ATOM 739 C C . TYR A 1 96 ? -9.273 33.812 4.949 1 89.69 96 TYR A C 1
ATOM 741 O O . TYR A 1 96 ? -8.484 34.625 5.434 1 89.69 96 TYR A O 1
ATOM 749 N N . ASN A 1 97 ? -9.719 32.812 5.672 1 89.12 97 ASN A N 1
ATOM 750 C CA . ASN A 1 97 ? -9.305 32.594 7.055 1 89.12 97 ASN A CA 1
ATOM 751 C C . ASN A 1 97 ? -7.906 31.984 7.141 1 89.12 97 ASN A C 1
ATOM 753 O O . ASN A 1 97 ? -7.203 32.188 8.133 1 89.12 97 ASN A O 1
ATOM 757 N N . VAL A 1 98 ? -7.512 31.297 6.137 1 91.31 98 VAL A N 1
ATOM 758 C CA . VAL A 1 98 ? -6.293 30.5 6.191 1 91.31 98 VAL A CA 1
ATOM 759 C C . VAL A 1 98 ? -5.074 31.406 6.066 1 91.31 98 VAL A C 1
ATOM 761 O O . VAL A 1 98 ? -5.039 32.312 5.215 1 91.31 98 VAL A O 1
ATOM 764 N N . THR A 1 99 ? -4.121 31.203 6.922 1 94.19 99 THR A N 1
ATOM 765 C CA . THR A 1 99 ? -2.834 31.891 6.863 1 94.19 99 THR A CA 1
ATOM 766 C C . THR A 1 99 ? -1.706 30.891 6.609 1 94.19 99 THR A C 1
ATOM 768 O O . THR A 1 99 ? -1.563 29.906 7.336 1 94.19 99 THR A O 1
ATOM 771 N N . VAL A 1 100 ? -0.943 31.203 5.594 1 95.5 100 VAL A N 1
ATOM 772 C CA . VAL A 1 100 ? 0.115 30.297 5.168 1 95.5 100 VAL A CA 1
ATOM 773 C C . VAL A 1 100 ? 1.47 30.812 5.633 1 95.5 100 VAL A C 1
ATOM 775 O O . VAL A 1 100 ? 1.705 32.031 5.637 1 95.5 100 VAL A O 1
ATOM 778 N N . GLY A 1 101 ? 2.352 30.016 6.027 1 96.12 101 GLY A N 1
ATOM 779 C CA . GLY A 1 101 ? 3.693 30.312 6.496 1 96.12 101 GLY A CA 1
ATOM 780 C C . GLY A 1 101 ? 4.43 29.109 7.035 1 96.12 101 GLY A C 1
ATOM 781 O O . GLY A 1 101 ? 3.969 27.969 6.875 1 96.12 101 GLY A O 1
ATOM 782 N N . PRO A 1 102 ? 5.555 29.375 7.578 1 95.94 102 PRO A N 1
ATOM 783 C CA . PRO A 1 102 ? 6.289 28.266 8.18 1 95.94 102 PRO A CA 1
ATOM 784 C C . PRO A 1 102 ? 5.578 27.688 9.406 1 95.94 102 PRO A C 1
ATOM 786 O O . PRO A 1 102 ? 4.887 28.406 10.125 1 95.94 102 PRO A O 1
ATOM 789 N N . THR A 1 103 ? 5.699 26.438 9.578 1 93 103 THR A N 1
ATOM 790 C CA . THR A 1 103 ? 5.137 25.75 10.742 1 93 103 THR A CA 1
ATOM 791 C C . THR A 1 103 ? 6.211 24.953 11.469 1 93 103 THR A C 1
ATOM 793 O O . THR A 1 103 ? 7.258 24.641 10.898 1 93 103 THR A O 1
ATOM 796 N N . ALA A 1 104 ? 5.891 24.719 12.711 1 89.25 104 ALA A N 1
ATOM 797 C CA . ALA A 1 104 ? 6.84 23.984 13.547 1 89.25 104 ALA A CA 1
ATOM 798 C C . ALA A 1 104 ? 7.129 22.609 12.977 1 89.25 104 ALA A C 1
ATOM 800 O O . ALA A 1 104 ? 8.281 22.156 12.953 1 89.25 104 ALA A O 1
ATOM 801 N N . ILE A 1 105 ? 6.129 21.969 12.484 1 88.31 105 ILE A N 1
ATOM 802 C CA . ILE A 1 105 ? 6.25 20.594 12.008 1 88.31 105 ILE A CA 1
ATOM 803 C C . ILE A 1 105 ? 7.129 20.547 10.758 1 88.31 105 ILE A C 1
ATOM 805 O O . ILE A 1 105 ? 8.07 19.75 10.68 1 88.31 105 ILE A O 1
ATOM 809 N N . LEU A 1 106 ? 6.832 21.375 9.852 1 93.5 106 LEU A N 1
ATOM 810 C CA . LEU A 1 106 ? 7.617 21.375 8.625 1 93.5 106 LEU A CA 1
ATOM 811 C C . LEU A 1 106 ? 9.055 21.797 8.898 1 93.5 106 LEU A C 1
ATOM 813 O O . LEU A 1 106 ? 9.984 21.297 8.258 1 93.5 106 LEU A O 1
ATOM 817 N N . ALA A 1 107 ? 9.195 22.734 9.867 1 93.88 107 ALA A N 1
ATOM 818 C CA . ALA A 1 107 ? 10.539 23.141 10.266 1 93.88 107 ALA A CA 1
ATOM 819 C C . ALA A 1 107 ? 11.32 21.969 10.852 1 93.88 107 ALA A C 1
ATOM 821 O O . ALA A 1 107 ? 12.477 21.734 10.484 1 93.88 107 ALA A O 1
ATOM 822 N N . ALA A 1 108 ? 10.672 21.281 11.664 1 89.56 108 ALA A N 1
ATOM 823 C CA . ALA A 1 108 ? 11.312 20.125 12.297 1 89.56 108 ALA A CA 1
ATOM 824 C C . ALA A 1 108 ? 11.672 19.078 11.258 1 89.56 108 ALA A C 1
ATOM 826 O O . ALA A 1 108 ? 12.734 18.453 11.352 1 89.56 108 ALA A O 1
ATOM 827 N N . MET A 1 109 ? 10.82 18.875 10.289 1 90.38 109 MET A N 1
ATOM 828 C CA . MET A 1 109 ? 11.055 17.875 9.258 1 90.38 109 MET A CA 1
ATOM 829 C C . MET A 1 109 ? 12.195 18.297 8.336 1 90.38 109 MET A C 1
ATOM 831 O O . MET A 1 109 ? 12.859 17.438 7.738 1 90.38 109 MET A O 1
ATOM 835 N N . THR A 1 110 ? 12.43 19.547 8.234 1 92.69 110 THR A N 1
ATOM 836 C CA . THR A 1 110 ? 13.445 20.078 7.344 1 92.69 110 THR A CA 1
ATOM 837 C C . THR A 1 110 ? 14.805 20.141 8.047 1 92.69 110 THR A C 1
ATOM 839 O O . THR A 1 110 ? 15.852 20.141 7.391 1 92.69 110 THR A O 1
ATOM 842 N N . ALA A 1 111 ? 14.797 20.172 9.336 1 90.81 111 ALA A N 1
ATOM 843 C CA . ALA A 1 111 ? 15.969 20.438 10.156 1 90.81 111 ALA A CA 1
ATOM 844 C C . ALA A 1 111 ? 17.078 19.438 9.859 1 90.81 111 ALA A C 1
ATOM 846 O O . ALA A 1 111 ? 18.25 19.812 9.758 1 90.81 111 ALA A O 1
ATOM 847 N N . ARG A 1 112 ? 16.734 18.219 9.734 1 84.94 112 ARG A N 1
ATOM 848 C CA . ARG A 1 112 ? 17.75 17.188 9.586 1 84.94 112 ARG A CA 1
ATOM 849 C C . ARG A 1 112 ? 18.531 17.359 8.281 1 84.94 112 ARG A C 1
ATOM 851 O O . ARG A 1 112 ? 19.719 17.078 8.219 1 84.94 112 ARG A O 1
ATOM 858 N N . TYR A 1 113 ? 17.906 17.844 7.246 1 87.31 113 TYR A N 1
ATOM 859 C CA . TYR A 1 113 ? 18.562 18.016 5.953 1 87.31 113 TYR A CA 1
ATOM 860 C C . TYR A 1 113 ? 19.484 19.219 5.949 1 87.31 113 TYR A C 1
ATOM 862 O O . TYR A 1 113 ? 20.5 19.25 5.246 1 87.31 113 TYR A O 1
ATOM 870 N N . VAL A 1 114 ? 19.141 20.203 6.738 1 87.38 114 VAL A N 1
ATOM 871 C CA . VAL A 1 114 ? 19.938 21.406 6.844 1 87.38 114 VAL A CA 1
ATOM 872 C C . VAL A 1 114 ? 21.156 21.156 7.734 1 87.38 114 VAL A C 1
ATOM 874 O O . VAL A 1 114 ? 22.281 21.484 7.363 1 87.38 114 VAL A O 1
ATOM 877 N N . SER A 1 115 ? 20.891 20.547 8.867 1 83.38 115 SER A N 1
ATOM 878 C CA . SER A 1 115 ? 21.938 20.312 9.859 1 83.38 115 SER A CA 1
ATOM 879 C C . SER A 1 115 ? 23.047 19.438 9.297 1 83.38 115 SER A C 1
ATOM 881 O O . SER A 1 115 ? 24.234 19.672 9.547 1 83.38 115 SER A O 1
ATOM 883 N N . ASN A 1 116 ? 22.688 18.484 8.523 1 81.31 116 ASN A N 1
ATOM 884 C CA . ASN A 1 116 ? 23.656 17.5 8.047 1 81.31 116 ASN A CA 1
ATOM 885 C C . ASN A 1 116 ? 24.281 17.922 6.715 1 81.31 116 ASN A C 1
ATOM 887 O O . ASN A 1 116 ? 25.312 17.406 6.316 1 81.31 116 ASN A O 1
ATOM 891 N N . TYR A 1 117 ? 23.688 18.984 6.113 1 88.38 117 TYR A N 1
ATOM 892 C CA . TYR A 1 117 ? 24.172 19.312 4.781 1 88.38 117 TYR A CA 1
ATOM 893 C C . TYR A 1 117 ? 24.281 20.828 4.602 1 88.38 117 TYR A C 1
ATOM 895 O O . TYR A 1 117 ? 25.188 21.453 5.137 1 88.38 117 TYR A O 1
ATOM 903 N N . SER A 1 118 ? 23.141 21.469 4.043 1 88.31 118 SER A N 1
ATOM 904 C CA . SER A 1 118 ? 23.188 22.906 3.816 1 88.31 118 SER A CA 1
ATOM 905 C C . SER A 1 118 ? 21.797 23.531 3.811 1 88.31 118 SER A C 1
ATOM 907 O O . SER A 1 118 ? 20.797 22.812 3.697 1 88.31 118 SER A O 1
ATOM 909 N N . THR A 1 119 ? 21.781 24.844 3.844 1 90.31 119 THR A N 1
ATOM 910 C CA . THR A 1 119 ? 20.531 25.609 3.822 1 90.31 119 THR A CA 1
ATOM 911 C C . THR A 1 119 ? 19.812 25.422 2.494 1 90.31 119 THR A C 1
ATOM 913 O O . THR A 1 119 ? 18.594 25.594 2.416 1 90.31 119 THR A O 1
ATOM 916 N N . ASP A 1 120 ? 20.578 25.016 1.544 1 93.88 120 ASP A N 1
ATOM 917 C CA . ASP A 1 120 ? 20.031 24.828 0.206 1 93.88 120 ASP A CA 1
ATOM 918 C C . ASP A 1 120 ? 18.984 23.719 0.188 1 93.88 120 ASP A C 1
ATOM 920 O O . ASP A 1 120 ? 18.047 23.75 -0.622 1 93.88 120 ASP A O 1
ATOM 924 N N . PHE A 1 121 ? 19.109 22.828 1.106 1 94.25 121 PHE A N 1
ATOM 925 C CA . PHE A 1 121 ? 18.188 21.703 1.15 1 94.25 121 PHE A CA 1
ATOM 926 C C . PHE A 1 121 ? 16.797 22.156 1.563 1 94.25 121 PHE A C 1
ATOM 928 O O . PHE A 1 121 ? 15.797 21.609 1.108 1 94.25 121 PHE A O 1
ATOM 935 N N . ALA A 1 122 ? 16.75 23.172 2.41 1 96 122 ALA A N 1
ATOM 936 C CA . ALA A 1 122 ? 15.453 23.703 2.826 1 96 122 ALA A CA 1
ATOM 937 C C . ALA A 1 122 ? 14.734 24.375 1.661 1 96 122 ALA A C 1
ATOM 939 O O . ALA A 1 122 ? 13.531 24.203 1.478 1 96 122 ALA A O 1
ATOM 940 N N . ILE A 1 123 ? 15.5 25.125 0.891 1 96.38 123 ILE A N 1
ATOM 941 C CA . ILE A 1 123 ? 14.93 25.859 -0.239 1 96.38 123 ILE A CA 1
ATOM 942 C C . ILE A 1 123 ? 14.492 24.859 -1.319 1 96.38 123 ILE A C 1
ATOM 944 O O . ILE A 1 123 ? 13.406 25 -1.891 1 96.38 123 ILE A O 1
ATOM 948 N N . LEU A 1 124 ? 15.312 23.891 -1.552 1 96.06 124 LEU A N 1
ATOM 949 C CA . LEU A 1 124 ? 14.969 22.875 -2.535 1 96.06 124 LEU A CA 1
ATOM 950 C C . LEU A 1 124 ? 13.742 22.078 -2.094 1 96.06 124 LEU A C 1
ATOM 952 O O . LEU A 1 124 ? 12.891 21.734 -2.916 1 96.06 124 LEU A O 1
ATOM 956 N N . ALA A 1 125 ? 13.734 21.734 -0.827 1 96.06 125 ALA A N 1
ATOM 957 C CA . ALA A 1 125 ? 12.586 21.016 -0.288 1 96.06 125 ALA A CA 1
ATOM 958 C C . ALA A 1 125 ? 11.297 21.797 -0.502 1 96.06 125 ALA A C 1
ATOM 960 O O . ALA A 1 125 ? 10.25 21.219 -0.795 1 96.06 125 ALA A O 1
ATOM 961 N N . ALA A 1 126 ? 11.375 23.094 -0.289 1 97.38 126 ALA A N 1
ATOM 962 C CA . ALA A 1 126 ? 10.219 23.938 -0.548 1 97.38 126 ALA A CA 1
ATOM 963 C C . ALA A 1 126 ? 9.789 23.859 -2.012 1 97.38 126 ALA A C 1
ATOM 965 O O . ALA A 1 126 ? 8.602 23.703 -2.311 1 97.38 126 ALA A O 1
ATOM 966 N N . PHE A 1 127 ? 10.727 23.922 -2.857 1 97.12 127 PHE A N 1
ATOM 967 C CA . PHE A 1 127 ? 10.445 23.875 -4.289 1 97.12 127 PHE A CA 1
ATOM 968 C C . PHE A 1 127 ? 9.812 22.547 -4.68 1 97.12 127 PHE A C 1
ATOM 970 O O . PHE A 1 127 ? 8.781 22.531 -5.355 1 97.12 127 PHE A O 1
ATOM 977 N N . LEU A 1 128 ? 10.445 21.5 -4.293 1 96.38 128 LEU A N 1
ATOM 978 C CA . LEU A 1 128 ? 9.961 20.172 -4.637 1 96.38 128 LEU A CA 1
ATOM 979 C C . LEU A 1 128 ? 8.586 19.906 -4.016 1 96.38 128 LEU A C 1
ATOM 981 O O . LEU A 1 128 ? 7.727 19.297 -4.641 1 96.38 128 LEU A O 1
ATOM 985 N N . SER A 1 129 ? 8.406 20.328 -2.77 1 96.06 129 SER A N 1
ATOM 986 C CA . SER A 1 129 ? 7.102 20.203 -2.125 1 96.06 129 SER A CA 1
ATOM 987 C C . SER A 1 129 ? 6.027 20.984 -2.889 1 96.06 129 SER A C 1
ATOM 989 O O . SER A 1 129 ? 4.914 20.484 -3.066 1 96.06 129 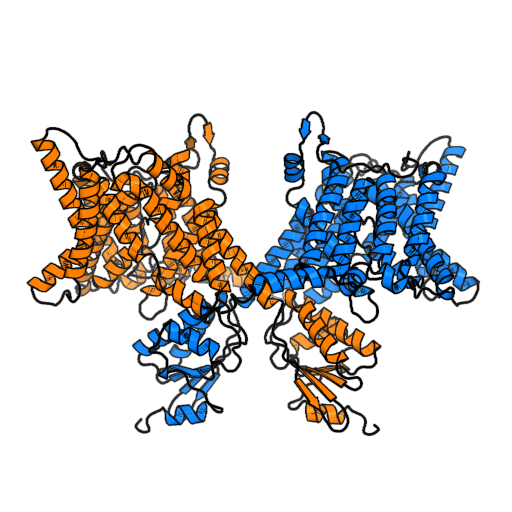SER A O 1
ATOM 991 N N . GLY A 1 130 ? 6.43 22.156 -3.281 1 97.19 130 GLY A N 1
ATOM 992 C CA . GLY A 1 130 ? 5.5 22.953 -4.074 1 97.19 130 GLY A CA 1
ATOM 993 C C . GLY A 1 130 ? 5.109 22.281 -5.375 1 97.19 130 GLY A C 1
ATOM 994 O O . GLY A 1 130 ? 3.932 22.25 -5.742 1 97.19 130 GLY A O 1
ATOM 995 N N . LEU A 1 131 ? 6.047 21.719 -6.059 1 96 131 LEU A N 1
ATOM 996 C CA . LEU A 1 131 ? 5.785 21.016 -7.312 1 96 131 LEU A CA 1
ATOM 997 C C . LEU A 1 131 ? 4.875 19.812 -7.09 1 96 131 LEU A C 1
ATOM 999 O O . LEU A 1 131 ? 3.959 19.562 -7.879 1 96 131 LEU A O 1
ATOM 1003 N N . PHE A 1 132 ? 5.215 19.094 -6.113 1 93.94 132 PHE A N 1
ATOM 1004 C CA . PHE A 1 132 ? 4.418 17.922 -5.773 1 93.94 132 PHE A CA 1
ATOM 1005 C C . PHE A 1 132 ? 2.979 18.312 -5.469 1 93.94 132 PHE A C 1
ATOM 1007 O O . PHE A 1 132 ? 2.041 17.703 -5.996 1 93.94 132 PHE A O 1
ATOM 1014 N N . ILE A 1 133 ? 2.785 19.312 -4.641 1 94.81 133 ILE A N 1
ATOM 1015 C CA . ILE A 1 133 ? 1.457 19.734 -4.215 1 94.81 133 ILE A CA 1
ATOM 1016 C C . ILE A 1 133 ? 0.7 20.328 -5.402 1 94.81 133 ILE A C 1
ATOM 1018 O O . ILE A 1 133 ? -0.496 20.078 -5.574 1 94.81 133 ILE A O 1
ATOM 1022 N N . LEU A 1 134 ? 1.403 21.125 -6.176 1 94.31 134 LEU A N 1
ATOM 1023 C CA . LEU A 1 134 ? 0.78 21.672 -7.375 1 94.31 134 LEU A CA 1
ATOM 1024 C C . LEU A 1 134 ? 0.336 20.562 -8.32 1 94.31 134 LEU A C 1
ATOM 1026 O O . LEU A 1 134 ? -0.757 20.625 -8.891 1 94.31 134 LEU A O 1
ATOM 1030 N N . PHE A 1 135 ? 1.183 19.594 -8.484 1 92.25 135 PHE A N 1
ATOM 1031 C CA . PHE A 1 135 ? 0.853 18.438 -9.32 1 92.25 135 PHE A CA 1
ATOM 1032 C C . PHE A 1 135 ? -0.407 17.75 -8.82 1 92.25 135 PHE A C 1
ATOM 1034 O O . PHE A 1 135 ? -1.292 17.406 -9.602 1 92.25 135 PHE A O 1
ATOM 1041 N N . MET A 1 136 ? -0.481 17.609 -7.582 1 88.12 136 MET A N 1
ATOM 1042 C CA . MET A 1 136 ? -1.65 16.969 -6.984 1 88.12 136 MET A CA 1
ATOM 1043 C C . MET A 1 136 ? -2.9 17.812 -7.199 1 88.12 136 MET A C 1
ATOM 1045 O O . MET A 1 136 ? -3.988 17.281 -7.422 1 88.12 136 MET A O 1
ATOM 1049 N N . GLY A 1 137 ? -2.785 19.109 -7.098 1 87.25 137 GLY A N 1
ATOM 1050 C CA . GLY A 1 137 ? -3.904 20.016 -7.312 1 87.25 137 GLY A CA 1
ATOM 1051 C C . GLY A 1 137 ? -4.395 20.031 -8.75 1 87.25 137 GLY A C 1
ATOM 1052 O O . GLY A 1 137 ? -5.594 19.891 -9 1 87.25 137 GLY A O 1
ATOM 1053 N N . VAL A 1 138 ? -3.488 20.078 -9.664 1 87.94 138 VAL A N 1
ATOM 1054 C CA . VAL A 1 138 ? -3.816 20.188 -11.086 1 87.94 138 VAL A CA 1
ATOM 1055 C C . VAL A 1 138 ? -4.461 18.891 -11.562 1 87.94 138 VAL A C 1
ATOM 1057 O O . VAL A 1 138 ? -5.391 18.906 -12.375 1 87.94 138 VAL A O 1
ATOM 1060 N N . PHE A 1 139 ? -4.086 17.75 -10.93 1 83.88 139 PHE A N 1
ATOM 1061 C CA . PHE A 1 139 ? -4.613 16.453 -11.367 1 83.88 139 PHE A CA 1
ATOM 1062 C C . PHE A 1 139 ? -5.754 16 -10.461 1 83.88 139 PHE A C 1
ATOM 1064 O O . PHE A 1 139 ? -6.203 14.859 -10.539 1 83.88 139 PHE A O 1
ATOM 1071 N N . HIS A 1 140 ? -6.148 16.844 -9.578 1 80.44 140 HIS A N 1
ATOM 1072 C CA . HIS A 1 140 ? -7.293 16.609 -8.703 1 80.44 140 HIS A CA 1
ATOM 1073 C C . HIS A 1 140 ? -7.09 15.375 -7.844 1 80.44 140 HIS A C 1
ATOM 1075 O O . HIS A 1 140 ? -7.996 14.547 -7.711 1 80.44 140 HIS A O 1
ATOM 1081 N N . LEU A 1 141 ? -5.828 15.297 -7.355 1 76.19 141 LEU A N 1
ATOM 1082 C CA . LEU A 1 141 ? -5.488 14.141 -6.531 1 76.19 141 LEU A CA 1
ATOM 1083 C C . LEU A 1 141 ? -5.68 14.461 -5.051 1 76.19 141 LEU A C 1
ATOM 1085 O O . LEU A 1 141 ? -4.941 13.953 -4.203 1 76.19 141 LEU A O 1
ATOM 1089 N N . GLY A 1 142 ? -6.605 15.375 -4.75 1 71.81 142 GLY A N 1
ATOM 1090 C CA . GLY A 1 142 ? -6.891 15.719 -3.367 1 71.81 142 GLY A CA 1
ATOM 1091 C C . GLY A 1 142 ? -7.43 14.555 -2.561 1 71.81 142 GLY A C 1
ATOM 1092 O O . GLY A 1 142 ? -7.301 14.531 -1.335 1 71.81 142 GLY A O 1
ATOM 1093 N N . PHE A 1 143 ? -7.898 13.57 -3.291 1 74 143 PHE A N 1
ATOM 1094 C CA . PHE A 1 143 ? -8.477 12.398 -2.629 1 74 143 PHE A CA 1
ATOM 1095 C C . PHE A 1 143 ? -7.398 11.617 -1.887 1 74 143 PHE A C 1
ATOM 1097 O O . PHE A 1 143 ? -7.707 10.852 -0.971 1 74 143 PHE A O 1
ATOM 1104 N N . LEU A 1 144 ? -6.191 11.852 -2.207 1 73.69 144 LEU A N 1
ATOM 1105 C CA . LEU A 1 144 ? -5.098 11.125 -1.574 1 73.69 144 LEU A CA 1
ATOM 1106 C C . LEU A 1 144 ? -4.992 11.477 -0.096 1 73.69 144 LEU A C 1
ATOM 1108 O O . LEU A 1 144 ? -4.527 10.672 0.71 1 73.69 144 LEU A O 1
ATOM 1112 N N . VAL A 1 145 ? -5.441 12.68 0.257 1 75.19 145 VAL A N 1
ATOM 1113 C CA . VAL A 1 145 ? -5.391 13.109 1.651 1 75.19 145 VAL A CA 1
ATOM 1114 C C . VAL A 1 145 ? -6.422 12.336 2.467 1 75.19 145 VAL A C 1
ATOM 1116 O O . VAL A 1 145 ? -6.281 12.195 3.686 1 75.19 145 VAL A O 1
ATOM 1119 N N . ASP A 1 146 ? -7.375 11.766 1.796 1 80.81 146 ASP A N 1
ATOM 1120 C CA . ASP A 1 146 ? -8.461 11.047 2.457 1 80.81 146 ASP A CA 1
ATOM 1121 C C . ASP A 1 146 ? -7.977 9.688 2.969 1 80.81 146 ASP A C 1
ATOM 1123 O O . ASP A 1 146 ? -8.648 9.047 3.779 1 80.81 146 ASP A O 1
ATOM 1127 N N . PHE A 1 147 ? -6.809 9.391 2.586 1 81.88 147 PHE A N 1
ATOM 1128 C CA . PHE A 1 147 ? -6.293 8.086 2.992 1 81.88 147 PHE A CA 1
ATOM 1129 C C . PHE A 1 147 ? -5.488 8.203 4.281 1 81.88 147 PHE A C 1
ATOM 1131 O O . PHE A 1 147 ? -4.859 7.234 4.715 1 81.88 147 PHE A O 1
ATOM 1138 N N . ILE A 1 148 ? -5.484 9.328 4.859 1 84.25 148 ILE A N 1
ATOM 1139 C CA . ILE A 1 148 ? -4.871 9.508 6.172 1 84.25 148 ILE A CA 1
ATOM 1140 C C . ILE A 1 148 ? -5.957 9.633 7.238 1 84.25 148 ILE A C 1
ATOM 1142 O O . ILE A 1 148 ? -6.703 10.617 7.254 1 84.25 148 ILE A O 1
ATOM 1146 N N . SER A 1 149 ? -6.055 8.734 8.133 1 89.75 149 SER A N 1
ATOM 1147 C CA . SER A 1 149 ? -7.102 8.711 9.156 1 89.75 149 SER A CA 1
ATOM 1148 C C . SER A 1 149 ? -6.789 9.68 10.289 1 89.75 149 SER A C 1
ATOM 1150 O O . SER A 1 149 ? -5.656 10.148 10.422 1 89.75 149 SER A O 1
ATOM 1152 N N . MET A 1 150 ? -7.719 9.977 11.031 1 88.81 150 MET A N 1
ATOM 1153 C CA . MET A 1 150 ? -7.562 10.883 12.172 1 88.81 150 MET A CA 1
ATOM 1154 C C . MET A 1 150 ? -6.586 10.312 13.188 1 88.81 150 MET A C 1
ATOM 1156 O O . MET A 1 150 ? -5.746 11.031 13.727 1 88.81 150 MET A O 1
ATOM 1160 N N . PRO A 1 151 ? -6.625 9.008 13.414 1 92.19 151 PRO A N 1
ATOM 1161 C CA . PRO A 1 151 ? -5.656 8.445 14.359 1 92.19 151 PRO A CA 1
ATOM 1162 C C . PRO A 1 151 ? -4.211 8.602 13.883 1 92.19 151 PRO A C 1
ATOM 1164 O O . PRO A 1 151 ? -3.326 8.906 14.68 1 92.19 151 PRO A O 1
ATOM 1167 N N . VAL A 1 152 ? -3.998 8.398 12.625 1 90.38 152 VAL A N 1
ATOM 1168 C CA . VAL A 1 152 ? -2.652 8.531 12.078 1 90.38 152 VAL A CA 1
ATOM 1169 C C . VAL A 1 152 ? -2.199 9.984 12.164 1 90.38 152 VAL A C 1
ATOM 1171 O O . VAL A 1 152 ? -1.063 10.266 12.555 1 90.38 152 VAL A O 1
ATOM 1174 N N . ILE A 1 153 ? -3.092 10.914 11.867 1 86.12 153 ILE A N 1
ATOM 1175 C CA . ILE A 1 153 ? -2.779 12.344 11.93 1 86.12 153 ILE A CA 1
ATOM 1176 C C . ILE A 1 153 ? -2.48 12.742 13.375 1 86.12 153 ILE A C 1
ATOM 1178 O O . ILE A 1 153 ? -1.504 13.445 13.641 1 86.12 153 ILE A O 1
ATOM 1182 N N . SER A 1 154 ? -3.305 12.289 14.242 1 90.19 154 SER A N 1
ATOM 1183 C CA . SER A 1 154 ? -3.125 12.609 15.656 1 90.19 154 SER A CA 1
ATOM 1184 C C . SER A 1 154 ? -1.828 12.023 16.188 1 90.19 154 SER A C 1
ATOM 1186 O O . SER A 1 154 ? -1.123 12.664 16.969 1 90.19 154 SER A O 1
ATOM 1188 N N . GLY A 1 155 ? -1.585 10.781 15.812 1 92.19 155 GLY A N 1
ATOM 1189 C CA . GLY A 1 155 ? -0.328 10.18 16.219 1 92.19 155 GLY A CA 1
ATOM 1190 C C . GLY A 1 155 ? 0.889 10.914 15.703 1 92.19 155 GLY A C 1
ATOM 1191 O O . GLY A 1 155 ? 1.845 11.148 16.438 1 92.19 155 GLY A O 1
ATOM 1192 N N . PHE A 1 156 ? 0.792 11.273 14.484 1 89.25 156 PHE A N 1
ATOM 1193 C CA . PHE A 1 156 ? 1.871 12.023 13.852 1 89.25 156 PHE A CA 1
ATOM 1194 C C . PHE A 1 156 ? 2.062 13.375 14.531 1 89.25 156 PHE A C 1
ATOM 1196 O O . PHE A 1 156 ? 3.188 13.758 14.852 1 89.25 156 PHE A O 1
ATOM 1203 N N . THR A 1 157 ? 1.015 14.102 14.758 1 87.81 157 THR A N 1
ATOM 1204 C CA . THR A 1 157 ? 1.071 15.422 15.375 1 87.81 157 THR A CA 1
ATOM 1205 C C . THR A 1 157 ? 1.612 15.328 16.797 1 87.81 157 THR A C 1
ATOM 1207 O O . THR A 1 157 ? 2.393 16.188 17.234 1 87.81 157 THR A O 1
ATOM 1210 N N . THR A 1 158 ? 1.166 14.352 17.5 1 91.88 158 THR A N 1
ATOM 1211 C CA . THR A 1 158 ? 1.667 14.141 18.844 1 91.88 158 THR A CA 1
ATOM 1212 C C . THR A 1 158 ? 3.172 13.883 18.828 1 91.88 158 THR A C 1
ATOM 1214 O O . THR A 1 158 ? 3.914 14.477 19.625 1 91.88 158 THR A O 1
ATOM 1217 N N . ALA A 1 159 ? 3.592 13.023 17.969 1 92.81 159 ALA A N 1
ATOM 1218 C CA . ALA A 1 159 ? 5.016 12.711 17.859 1 92.81 159 ALA A CA 1
ATOM 1219 C C . ALA A 1 159 ? 5.82 13.945 17.453 1 92.81 159 ALA A C 1
ATOM 1221 O O . ALA A 1 159 ? 6.918 14.172 17.969 1 92.81 159 ALA A O 1
ATOM 1222 N N . ALA A 1 160 ? 5.266 14.688 16.531 1 88.19 160 ALA A N 1
ATOM 1223 C CA . ALA A 1 160 ? 5.93 15.914 16.094 1 88.19 160 ALA A CA 1
ATOM 1224 C C . ALA A 1 160 ? 6.066 16.906 17.25 1 88.19 160 ALA A C 1
ATOM 1226 O O . ALA A 1 160 ? 7.117 17.531 17.422 1 88.19 160 ALA A O 1
ATOM 1227 N N . ALA A 1 161 ? 5 17.062 17.984 1 90.56 161 ALA A N 1
ATOM 1228 C CA . ALA A 1 161 ? 5.031 17.953 19.141 1 90.56 161 ALA A CA 1
ATOM 1229 C C . ALA A 1 161 ? 6.102 17.516 20.141 1 90.56 161 ALA A C 1
ATOM 1231 O O . ALA A 1 161 ? 6.855 18.344 20.656 1 90.56 161 ALA A O 1
ATOM 1232 N N . LEU A 1 162 ? 6.156 16.281 20.391 1 92.38 162 LEU A N 1
ATOM 1233 C CA . LEU A 1 162 ? 7.145 15.758 21.328 1 92.38 162 LEU A CA 1
ATOM 1234 C C . LEU A 1 162 ? 8.562 15.961 20.797 1 92.38 162 LEU A C 1
ATOM 1236 O O . LEU A 1 162 ? 9.461 16.328 21.562 1 92.38 162 LEU A O 1
ATOM 1240 N N . GLN A 1 163 ? 8.695 15.695 19.594 1 90.56 163 GLN A N 1
ATOM 1241 C CA . GLN A 1 163 ? 10.008 15.883 18.969 1 90.56 163 GLN A CA 1
ATOM 1242 C C . GLN A 1 163 ? 10.438 17.344 19.031 1 90.56 163 GLN A C 1
ATOM 1244 O O . GLN A 1 163 ? 11.594 17.656 19.344 1 90.56 163 GLN A O 1
ATOM 1249 N N . ILE A 1 164 ? 9.562 18.25 18.656 1 89.62 164 ILE A N 1
ATOM 1250 C CA . ILE A 1 164 ? 9.859 19.672 18.688 1 89.62 164 ILE A CA 1
ATOM 1251 C C . ILE A 1 164 ? 10.133 20.125 20.125 1 89.62 164 ILE A C 1
ATOM 1253 O O . ILE A 1 164 ? 11.086 20.859 20.375 1 89.62 164 ILE A O 1
ATOM 1257 N N . ALA A 1 165 ? 9.352 19.656 21.031 1 92.31 165 ALA A N 1
ATOM 1258 C CA . ALA A 1 165 ? 9.547 19.984 22.438 1 92.31 165 ALA A CA 1
ATOM 1259 C C . ALA A 1 165 ? 10.93 19.562 22.922 1 92.31 165 ALA A C 1
ATOM 1261 O O . ALA A 1 165 ? 11.609 20.297 23.641 1 92.31 165 ALA A O 1
ATOM 1262 N N . SER A 1 166 ? 11.266 18.391 22.578 1 92.44 166 SER A N 1
ATOM 1263 C CA . SER A 1 166 ? 12.562 17.875 23 1 92.44 166 SER A CA 1
ATOM 1264 C C . SER A 1 166 ? 13.703 18.688 22.406 1 92.44 166 SER A C 1
ATOM 1266 O O . SER A 1 166 ? 14.727 18.906 23.062 1 92.44 166 SER A O 1
ATOM 1268 N N . SER A 1 167 ? 13.539 19.156 21.266 1 89.19 167 SER A N 1
ATOM 1269 C CA . SER A 1 167 ? 14.57 19.969 20.625 1 89.19 167 SER A CA 1
ATOM 1270 C C . SER A 1 167 ? 14.68 21.344 21.266 1 89.19 167 SER A C 1
ATOM 1272 O O . SER A 1 167 ? 15.719 22 21.172 1 89.19 167 SER A O 1
ATOM 1274 N N . GLN A 1 168 ? 13.578 21.766 21.875 1 90.94 168 GLN A N 1
ATOM 1275 C CA . GLN A 1 168 ? 13.555 23.094 22.469 1 90.94 168 GLN A CA 1
ATOM 1276 C C . GLN A 1 168 ? 14.102 23.062 23.891 1 90.94 168 GLN A C 1
ATOM 1278 O O . GLN A 1 168 ? 14.344 24.125 24.5 1 90.94 168 GLN A O 1
ATOM 1283 N N . LEU A 1 169 ? 14.359 21.938 24.453 1 92.5 169 LEU A N 1
ATOM 1284 C CA . LEU A 1 169 ? 14.883 21.828 25.812 1 92.5 169 LEU A CA 1
ATOM 1285 C C . LEU A 1 169 ? 16.219 22.547 25.938 1 92.5 169 LEU A C 1
ATOM 1287 O O . LEU A 1 169 ? 16.5 23.172 26.953 1 92.5 169 LEU A O 1
ATOM 1291 N N . LYS A 1 170 ? 17.016 22.5 24.938 1 91.75 170 LYS A N 1
ATOM 1292 C CA . LYS A 1 170 ? 18.297 23.172 24.953 1 91.75 170 LYS A CA 1
ATOM 1293 C C . LYS A 1 170 ? 18.125 24.688 25.141 1 91.75 170 LYS A C 1
ATOM 1295 O O . LYS A 1 170 ? 18.75 25.281 26.016 1 91.75 170 LYS A O 1
ATOM 1300 N N . SER A 1 171 ? 17.266 25.234 24.391 1 91.88 171 SER A N 1
ATOM 1301 C CA . SER A 1 171 ? 17.047 26.672 24.438 1 91.88 171 SER A CA 1
ATOM 1302 C C . SER A 1 171 ? 16.297 27.078 25.688 1 91.88 171 SER A C 1
ATOM 1304 O O . SER A 1 171 ? 16.516 28.156 26.234 1 91.88 171 SER A O 1
ATOM 1306 N N . LEU A 1 172 ? 15.391 26.234 26.141 1 93.94 172 LEU A N 1
ATOM 1307 C CA . LEU A 1 172 ? 14.586 26.531 27.312 1 93.94 172 LEU A CA 1
ATOM 1308 C C . LEU A 1 172 ? 15.438 26.547 28.578 1 93.94 172 LEU A C 1
ATOM 1310 O O . LEU A 1 172 ? 15.234 27.375 29.469 1 93.94 172 LEU A O 1
ATOM 1314 N N . PHE A 1 173 ? 16.484 25.672 28.594 1 93.94 173 PHE A N 1
ATOM 1315 C CA . PHE A 1 173 ? 17.312 25.531 29.781 1 93.94 173 PHE A CA 1
ATOM 1316 C C . PHE A 1 173 ? 18.703 26.109 29.547 1 93.94 173 PHE A C 1
ATOM 1318 O O . PHE A 1 173 ? 19.484 26.234 30.484 1 93.94 173 PHE A O 1
ATOM 1325 N N . GLY A 1 174 ? 18.938 26.484 28.344 1 92.56 174 GLY A N 1
ATOM 1326 C CA . GLY A 1 174 ? 20.234 27.078 28 1 92.56 174 GLY A CA 1
ATOM 1327 C C . GLY A 1 174 ? 21.375 26.094 28.094 1 92.56 174 GLY A C 1
ATOM 1328 O O . GLY A 1 174 ? 22.469 26.453 28.562 1 92.56 174 GLY A O 1
ATOM 1329 N N . THR A 1 175 ? 21.078 24.859 27.766 1 90.75 175 THR A N 1
ATOM 1330 C CA . THR A 1 175 ? 22.109 23.844 27.875 1 90.75 175 THR A CA 1
ATOM 1331 C C . THR A 1 175 ? 23.078 23.922 26.703 1 90.75 175 THR A C 1
ATOM 1333 O O . THR A 1 175 ? 22.734 24.453 25.641 1 90.75 175 THR A O 1
ATOM 1336 N N . SER A 1 176 ? 24.281 23.453 26.938 1 87.94 176 SER A N 1
ATOM 1337 C CA . SER A 1 176 ? 25.281 23.375 25.875 1 87.94 176 SER A CA 1
ATOM 1338 C C . SER A 1 176 ? 25.078 22.125 25.031 1 87.94 176 SER A C 1
ATOM 1340 O O . SER A 1 176 ? 24.266 21.266 25.359 1 87.94 176 SER A O 1
ATOM 1342 N N . GLY A 1 177 ? 25.672 22.156 23.906 1 84.81 177 GLY A N 1
ATOM 1343 C CA . GLY A 1 177 ? 25.609 20.984 23.047 1 84.81 177 GLY A CA 1
ATOM 1344 C C . GLY A 1 177 ? 24.594 21.125 21.922 1 84.81 177 GLY A C 1
ATOM 1345 O O . GLY A 1 177 ? 23.984 22.188 21.75 1 84.81 177 GLY A O 1
ATOM 1346 N N . SER A 1 178 ? 24.422 19.969 21.266 1 85.5 178 SER A N 1
ATOM 1347 C CA . SER A 1 178 ? 23.516 19.984 20.141 1 85.5 178 SER A CA 1
ATOM 1348 C C . SER A 1 178 ? 22.109 19.547 20.547 1 85.5 178 SER A C 1
ATOM 1350 O O . SER A 1 178 ? 21.938 18.781 21.5 1 85.5 178 SER A O 1
ATOM 1352 N N . SER A 1 179 ? 21.109 20.125 20.031 1 84.06 179 SER A N 1
ATOM 1353 C CA . SER A 1 179 ? 19.719 19.766 20.328 1 84.06 179 SER A CA 1
ATOM 1354 C C . SER A 1 179 ? 19.375 18.391 19.766 1 84.06 179 SER A C 1
ATOM 1356 O O . SER A 1 179 ? 18.609 17.641 20.391 1 84.06 179 SER A O 1
ATOM 1358 N N . GLY A 1 180 ? 20 18.031 18.672 1 81 180 GLY A N 1
ATOM 1359 C CA . GLY A 1 180 ? 19.672 16.766 18.031 1 81 180 GLY A CA 1
ATOM 1360 C C . GLY A 1 180 ? 18.609 16.891 16.969 1 81 180 GLY A C 1
ATOM 1361 O O . GLY A 1 180 ? 17.844 17.859 16.938 1 81 180 GLY A O 1
ATOM 1362 N N . ASN A 1 181 ? 18.578 15.875 16.188 1 77.38 181 ASN A N 1
ATOM 1363 C CA . ASN A 1 181 ? 17.656 15.898 15.047 1 77.38 181 ASN A CA 1
ATOM 1364 C C . ASN A 1 181 ? 16.469 14.977 15.266 1 77.38 181 ASN A C 1
ATOM 1366 O O . ASN A 1 181 ? 15.445 15.102 14.586 1 77.38 181 ASN A O 1
ATOM 1370 N N . TYR A 1 182 ? 16.609 14.07 16.203 1 84.69 182 TYR A N 1
ATOM 1371 C CA . TYR A 1 182 ? 15.562 13.109 16.531 1 84.69 182 TYR A CA 1
ATOM 1372 C C . TYR A 1 182 ? 15.164 13.219 18 1 84.69 182 TYR A C 1
ATOM 1374 O O . TYR A 1 182 ? 15.914 13.758 18.812 1 84.69 182 TYR A O 1
ATOM 1382 N N . PHE A 1 183 ? 14.023 12.727 18.266 1 90 183 PHE A N 1
ATOM 1383 C CA . PHE A 1 183 ? 13.508 12.812 19.625 1 90 183 PHE A CA 1
ATOM 1384 C C . PHE A 1 183 ? 14.477 12.164 20.609 1 90 183 PHE A C 1
ATOM 1386 O O . PHE A 1 183 ? 14.867 12.781 21.609 1 90 183 PHE A O 1
ATOM 1393 N N . ALA A 1 184 ? 14.844 10.922 20.297 1 87.31 184 ALA A N 1
ATOM 1394 C CA . ALA A 1 184 ? 15.719 10.18 21.203 1 87.31 184 ALA A CA 1
ATOM 1395 C C . ALA A 1 184 ? 17.062 10.891 21.375 1 87.31 184 ALA A C 1
ATOM 1397 O O . ALA A 1 184 ? 17.594 10.945 22.484 1 87.31 184 ALA A O 1
ATOM 1398 N N . GLU A 1 185 ? 17.562 11.383 20.359 1 89 185 GLU A N 1
ATOM 1399 C CA . GLU A 1 185 ? 18.828 12.102 20.391 1 89 185 GLU A CA 1
ATOM 1400 C C . GLU A 1 185 ? 18.719 13.391 21.219 1 89 185 GLU A C 1
ATOM 1402 O O . GLU A 1 185 ? 19.625 13.727 21.969 1 89 185 GLU A O 1
ATOM 1407 N N . SER A 1 186 ? 17.656 14.109 20.984 1 91.19 186 SER A N 1
ATOM 1408 C CA . SER A 1 186 ? 17.453 15.359 21.719 1 91.19 186 SER A CA 1
ATOM 1409 C C . SER A 1 186 ? 17.344 15.117 23.219 1 91.19 186 SER A C 1
ATOM 1411 O O . SER A 1 186 ? 17.922 15.859 24.016 1 91.19 186 SER A O 1
ATOM 1413 N N . VAL A 1 187 ? 16.641 14.109 23.562 1 91.44 187 VAL A N 1
ATOM 1414 C CA . VAL A 1 187 ? 16.469 13.789 24.984 1 91.44 187 VAL A CA 1
ATOM 1415 C C . VAL A 1 187 ? 17.781 13.312 25.578 1 91.44 187 VAL A C 1
ATOM 1417 O O . VAL A 1 187 ? 18.141 13.688 26.688 1 91.44 187 VAL A O 1
ATOM 1420 N N . TYR A 1 188 ? 18.422 12.492 24.812 1 91.31 188 TYR A N 1
ATOM 1421 C CA . TYR A 1 188 ? 19.719 11.992 25.266 1 91.31 188 TYR A CA 1
ATOM 1422 C C . TYR A 1 188 ? 20.703 13.141 25.469 1 91.31 188 TYR A C 1
ATOM 1424 O O . TYR A 1 188 ? 21.375 13.219 26.5 1 91.31 188 TYR A O 1
ATOM 1432 N N . ASN A 1 189 ? 20.812 14 24.484 1 91.25 189 ASN A N 1
ATOM 1433 C CA . ASN A 1 189 ? 21.719 15.133 24.578 1 91.25 189 ASN A CA 1
ATOM 1434 C C . ASN A 1 189 ? 21.375 16.047 25.75 1 91.25 189 ASN A C 1
ATOM 1436 O O . ASN A 1 189 ? 22.266 16.578 26.422 1 91.25 189 ASN A O 1
ATOM 1440 N N . PHE A 1 190 ? 20.172 16.219 25.953 1 92.25 190 PHE A N 1
ATOM 1441 C CA . PHE A 1 190 ? 19.734 17.047 27.078 1 92.25 190 PHE A CA 1
ATOM 1442 C C . PHE A 1 190 ? 20.156 16.406 28.406 1 92.25 190 PHE A C 1
ATOM 1444 O O . PHE A 1 190 ? 20.672 17.078 29.297 1 92.25 190 PHE A O 1
ATOM 1451 N N . ALA A 1 191 ? 19.922 15.133 28.5 1 92.62 191 ALA A N 1
ATOM 1452 C CA . ALA A 1 191 ? 20.281 14.414 29.734 1 92.62 191 ALA A CA 1
ATOM 1453 C C . ALA A 1 191 ? 21.781 14.461 29.984 1 92.62 191 ALA A C 1
ATOM 1455 O O . ALA A 1 191 ? 22.234 14.609 31.125 1 92.62 191 ALA A O 1
ATOM 1456 N N . MET A 1 192 ? 22.516 14.391 28.984 1 92.5 192 MET A N 1
ATOM 1457 C CA . MET A 1 192 ? 23.969 14.383 29.094 1 92.5 192 MET A CA 1
ATOM 1458 C C . MET A 1 192 ? 24.484 15.766 29.469 1 92.5 192 MET A C 1
ATOM 1460 O O . MET A 1 192 ? 25.547 15.883 30.109 1 92.5 192 MET A O 1
ATOM 1464 N N . ASN A 1 193 ? 23.75 16.766 29.062 1 93 193 ASN A N 1
ATOM 1465 C CA . ASN A 1 193 ? 24.219 18.125 29.297 1 93 193 ASN A CA 1
ATOM 1466 C C . ASN A 1 193 ? 23.406 18.828 30.391 1 93 193 ASN A C 1
ATOM 1468 O O . ASN A 1 193 ? 23.391 20.047 30.469 1 93 193 ASN A O 1
ATOM 1472 N N . ILE A 1 194 ? 22.75 18.109 31.188 1 91.56 194 ILE A N 1
ATOM 1473 C CA . ILE A 1 194 ? 21.844 18.656 32.188 1 91.56 194 ILE A CA 1
ATOM 1474 C C . ILE A 1 194 ? 22.625 19.5 33.188 1 91.56 194 ILE A C 1
ATOM 1476 O O . ILE A 1 194 ? 22.062 20.422 33.812 1 91.56 194 ILE A O 1
ATOM 1480 N N . ARG A 1 195 ? 23.906 19.266 33.344 1 90.38 195 ARG A N 1
ATOM 1481 C CA . ARG A 1 195 ? 24.75 19.953 34.312 1 90.38 195 ARG A CA 1
ATOM 1482 C C . ARG A 1 195 ? 25.094 21.359 33.812 1 90.38 195 ARG A C 1
ATOM 1484 O O . ARG A 1 195 ? 25.516 22.203 34.625 1 90.38 195 ARG A O 1
ATOM 1491 N N . THR A 1 196 ? 24.844 21.625 32.594 1 91.44 196 THR A N 1
ATOM 1492 C CA . THR A 1 196 ? 25.219 22.906 32.031 1 91.44 196 THR A CA 1
ATOM 1493 C C . THR A 1 196 ? 24.031 23.859 32 1 91.44 196 THR A C 1
ATOM 1495 O O . THR A 1 196 ? 24.094 24.938 31.406 1 91.44 196 THR A O 1
ATOM 1498 N N . VAL A 1 197 ? 23.031 23.547 32.656 1 92.5 197 VAL A N 1
ATOM 1499 C CA . VAL A 1 197 ? 21.812 24.328 32.688 1 92.5 197 VAL A CA 1
ATOM 1500 C C . VAL A 1 197 ? 22.094 25.719 33.25 1 92.5 197 VAL A C 1
ATOM 1502 O O . VAL A 1 197 ? 22.844 25.859 34.219 1 92.5 197 VAL A O 1
ATOM 1505 N N . LYS A 1 198 ? 21.516 26.656 32.594 1 91.81 198 LYS A N 1
ATOM 1506 C CA . LYS A 1 198 ? 21.609 28.047 33.062 1 91.81 198 LYS A CA 1
ATOM 1507 C C . LYS A 1 198 ? 20.312 28.516 33.688 1 91.81 198 LYS A C 1
ATOM 1509 O O . LYS A 1 198 ? 19.266 28.547 33.031 1 91.81 198 LYS A O 1
ATOM 1514 N N . LEU A 1 199 ? 20.359 28.969 34.812 1 90.44 199 LEU A N 1
ATOM 1515 C CA . LEU A 1 199 ? 19.203 29.312 35.656 1 90.44 199 LEU A CA 1
ATOM 1516 C C . LEU A 1 199 ? 18.391 30.422 35 1 90.44 199 LEU A C 1
ATOM 1518 O O . LEU A 1 199 ? 17.156 30.359 34.969 1 90.44 199 LEU A O 1
ATOM 1522 N N . TRP A 1 200 ? 19.094 31.422 34.5 1 88.88 200 TRP A N 1
ATOM 1523 C CA . TRP A 1 200 ? 18.406 32.594 34.031 1 88.88 200 TRP A CA 1
ATOM 1524 C C . TRP A 1 200 ? 17.688 32.312 32.719 1 88.88 200 TRP A C 1
ATOM 1526 O O . TRP A 1 200 ? 16.641 32.875 32.406 1 88.88 200 TRP A O 1
ATOM 1536 N N . GLU A 1 201 ? 18.25 31.406 31.891 1 93.38 201 GLU A N 1
ATOM 1537 C CA . GLU A 1 201 ? 17.547 30.969 30.688 1 93.38 201 GLU A CA 1
ATOM 1538 C C . GLU A 1 201 ? 16.266 30.234 31.031 1 93.38 201 GLU A C 1
ATOM 1540 O O . GLU A 1 201 ? 15.227 30.453 30.406 1 93.38 201 GLU A O 1
ATOM 1545 N N . SER A 1 202 ? 16.359 29.375 32.031 1 94.5 202 SER A N 1
ATOM 1546 C CA . SER A 1 202 ? 15.188 28.609 32.438 1 94.5 202 SER A CA 1
ATOM 1547 C C . SER A 1 202 ? 14.102 29.516 33 1 94.5 202 SER A C 1
ATOM 1549 O O . SER A 1 202 ? 12.922 29.344 32.688 1 94.5 202 SER A O 1
ATOM 1551 N N . VAL A 1 203 ? 14.516 30.406 33.75 1 94.31 203 VAL A N 1
ATOM 1552 C CA . VAL A 1 203 ? 13.562 31.328 34.375 1 94.31 203 VAL A CA 1
ATOM 1553 C C . VAL A 1 203 ? 12.852 32.125 33.281 1 94.31 203 VAL A C 1
ATOM 1555 O O . VAL A 1 203 ? 11.633 32.281 33.344 1 94.31 203 VAL A O 1
ATOM 1558 N N . LEU A 1 204 ? 13.641 32.656 32.375 1 94.19 204 LEU A N 1
ATOM 1559 C CA . LEU A 1 204 ? 13.055 33.438 31.312 1 94.19 204 LEU A CA 1
ATOM 1560 C C . LEU A 1 204 ? 12.125 32.562 30.453 1 94.19 204 LEU A C 1
ATOM 1562 O O . LEU A 1 204 ? 11.047 33.031 30.062 1 94.19 204 LEU A O 1
ATOM 1566 N N . GLY A 1 205 ? 12.547 31.406 30.141 1 95.56 205 GLY A N 1
ATOM 1567 C CA . GLY A 1 205 ? 11.734 30.5 29.359 1 95.56 205 GLY A CA 1
ATOM 1568 C C . GLY A 1 205 ? 10.406 30.156 30 1 95.56 205 GLY A C 1
ATOM 1569 O O . GLY A 1 205 ? 9.352 30.297 29.391 1 95.56 205 GLY A O 1
ATOM 1570 N N . PHE A 1 206 ? 10.414 29.766 31.219 1 96.44 206 PHE A N 1
ATOM 1571 C CA . PHE A 1 206 ? 9.203 29.375 31.938 1 96.44 206 PHE A CA 1
ATOM 1572 C C . PHE A 1 206 ? 8.328 30.594 32.219 1 96.44 206 PHE A C 1
ATOM 1574 O O . PHE A 1 206 ? 7.098 30.5 32.219 1 96.44 206 PHE A O 1
ATOM 1581 N N . SER A 1 207 ? 8.992 31.672 32.469 1 96.44 207 SER A N 1
ATOM 1582 C CA . SER A 1 207 ? 8.227 32.906 32.625 1 96.44 207 SER A CA 1
ATOM 1583 C C . SER A 1 207 ? 7.488 33.281 31.344 1 96.44 207 SER A C 1
ATOM 1585 O O . SER A 1 207 ? 6.367 33.781 31.406 1 96.44 207 SER A O 1
ATOM 1587 N N . THR A 1 208 ? 8.18 33.094 30.266 1 95.81 208 THR A N 1
ATOM 1588 C CA . THR A 1 208 ? 7.547 33.375 28.969 1 95.81 208 THR A CA 1
ATOM 1589 C C . THR A 1 208 ? 6.316 32.469 28.797 1 95.81 208 THR A C 1
ATOM 1591 O O . THR A 1 208 ? 5.262 32.938 28.359 1 95.81 208 THR A O 1
ATOM 1594 N N . ILE A 1 209 ? 6.41 31.203 29.078 1 96.06 209 ILE A N 1
ATOM 1595 C CA . ILE A 1 209 ? 5.301 30.266 28.984 1 96.06 209 ILE A CA 1
ATOM 1596 C C . ILE A 1 209 ? 4.152 30.719 29.875 1 96.06 209 ILE A C 1
ATOM 1598 O O . ILE A 1 209 ? 3 30.781 29.453 1 96.06 209 ILE A O 1
ATOM 1602 N N . LEU A 1 210 ? 4.477 31.031 31.094 1 96.19 210 LEU A N 1
ATOM 1603 C CA . LEU A 1 210 ? 3.48 31.484 32.062 1 96.19 210 LEU A CA 1
ATOM 1604 C C . LEU A 1 210 ? 2.781 32.75 31.578 1 96.19 210 LEU A C 1
ATOM 1606 O O . LEU A 1 210 ? 1.56 32.875 31.688 1 96.19 210 LEU A O 1
ATOM 1610 N N . MET A 1 211 ? 3.547 33.688 31.109 1 95.88 211 MET A N 1
ATOM 1611 C CA . MET A 1 211 ? 2.986 34.938 30.625 1 95.88 211 MET A CA 1
ATOM 1612 C C . MET A 1 211 ? 2.043 34.688 29.438 1 95.88 211 MET A C 1
ATOM 1614 O O . MET A 1 211 ? 0.99 35.312 29.344 1 95.88 211 MET A O 1
ATOM 1618 N N . LEU A 1 212 ? 2.41 33.906 28.578 1 95 212 LEU A N 1
ATOM 1619 C CA . LEU A 1 212 ? 1.575 33.594 27.422 1 95 212 LEU A CA 1
ATOM 1620 C C . LEU A 1 212 ? 0.244 32.969 27.859 1 95 212 LEU A C 1
ATOM 1622 O O . LEU A 1 212 ? -0.81 33.344 27.328 1 95 212 LEU A O 1
ATOM 1626 N N . ILE A 1 213 ? 0.287 32.094 28.797 1 93.5 213 ILE A N 1
ATOM 1627 C CA . ILE A 1 213 ? -0.922 31.453 29.297 1 93.5 213 ILE A CA 1
ATOM 1628 C C . ILE A 1 213 ? -1.813 32.469 29.984 1 93.5 213 ILE A C 1
ATOM 1630 O O . ILE A 1 213 ? -3.029 32.5 29.781 1 93.5 213 ILE A O 1
ATOM 1634 N N . LEU A 1 214 ? -1.205 33.312 30.75 1 94.31 214 LEU A N 1
ATOM 1635 C CA . LEU A 1 214 ? -1.952 34.312 31.469 1 94.31 214 LEU A CA 1
ATOM 1636 C C . LEU A 1 214 ? -2.576 35.344 30.5 1 94.31 214 LEU A C 1
ATOM 1638 O O . LEU A 1 214 ? -3.729 35.75 30.688 1 94.31 214 LEU A O 1
ATOM 1642 N N . LEU A 1 215 ? -1.835 35.75 29.531 1 93.56 215 LEU A N 1
ATOM 1643 C CA . LEU A 1 215 ? -2.344 36.719 28.547 1 93.56 215 LEU A CA 1
ATOM 1644 C C . LEU A 1 215 ? -3.482 36.094 27.734 1 93.56 215 LEU A C 1
ATOM 1646 O O . LEU A 1 215 ? -4.43 36.812 27.375 1 93.56 215 LEU A O 1
ATOM 1650 N N . LYS A 1 216 ? -3.375 34.906 27.438 1 90.31 216 LYS A N 1
ATOM 1651 C CA . LYS A 1 216 ? -4.453 34.219 26.719 1 90.31 216 LYS A CA 1
ATOM 1652 C C . LYS A 1 216 ? -5.727 34.188 27.562 1 90.31 216 LYS A C 1
ATOM 1654 O O . LYS A 1 216 ? -6.82 34.438 27.062 1 90.31 216 LYS A O 1
ATOM 1659 N N . LYS A 1 217 ? -5.598 33.875 28.844 1 90.56 217 LYS A N 1
ATOM 1660 C CA . LYS A 1 217 ? -6.727 33.781 29.766 1 90.56 217 LYS A CA 1
ATOM 1661 C C . LYS A 1 217 ? -7.375 35.156 29.953 1 90.56 217 LYS A C 1
ATOM 1663 O O . LYS A 1 217 ? -8.594 35.25 30.125 1 90.56 217 LYS A O 1
ATOM 1668 N N . MET A 1 218 ? -6.562 36.125 29.891 1 90.38 218 MET A N 1
ATOM 1669 C CA . MET A 1 218 ? -7.043 37.5 30.094 1 90.38 218 MET A CA 1
ATOM 1670 C C . MET A 1 218 ? -7.961 37.906 28.938 1 90.38 218 MET A C 1
ATOM 1672 O O . MET A 1 218 ? -8.844 38.75 29.125 1 90.38 218 MET A O 1
ATOM 1676 N N . GLY A 1 219 ? -7.758 37.375 27.844 1 88.56 219 GLY A N 1
ATOM 1677 C CA . GLY A 1 219 ? -8.562 37.719 26.688 1 88.56 219 GLY A CA 1
ATOM 1678 C C . GLY A 1 219 ? -9.844 36.906 26.578 1 88.56 219 GLY A C 1
ATOM 1679 O O . GLY A 1 219 ? -10.727 37.219 25.781 1 88.56 219 GLY A O 1
ATOM 1680 N N . GLN A 1 220 ? -9.938 35.875 27.422 1 85.69 220 GLN A N 1
ATOM 1681 C CA . GLN A 1 220 ? -11.125 35.031 27.375 1 85.69 220 GLN A CA 1
ATOM 1682 C C . GLN A 1 220 ? -12.375 35.812 27.766 1 85.69 220 GLN A C 1
ATOM 1684 O O . GLN A 1 220 ? -12.383 36.5 28.781 1 85.69 220 GLN A O 1
ATOM 1689 N N . GLY A 1 221 ? -13.398 35.75 26.875 1 79.69 221 GLY A N 1
ATOM 1690 C CA . GLY A 1 221 ? -14.656 36.406 27.156 1 79.69 221 GLY A CA 1
ATOM 1691 C C . GLY A 1 221 ? -14.695 37.844 26.641 1 79.69 221 GLY A C 1
ATOM 1692 O O . GLY A 1 221 ? -15.695 38.531 26.812 1 79.69 221 GLY A O 1
ATOM 1693 N N . CYS A 1 222 ? -13.547 38.281 26.078 1 81.06 222 CYS A N 1
ATOM 1694 C CA . CYS A 1 222 ? -13.484 39.656 25.547 1 81.06 222 CYS A CA 1
ATOM 1695 C C . CYS A 1 222 ? -13.656 39.656 24.031 1 81.06 222 CYS A C 1
ATOM 1697 O O . CYS A 1 222 ? -13.266 38.719 23.359 1 81.06 222 CYS A O 1
ATOM 1699 N N . LYS A 1 223 ? -14.477 40.5 23.562 1 73.19 223 LYS A N 1
ATOM 1700 C CA . LYS A 1 223 ? -14.719 40.625 22.125 1 73.19 223 LYS A CA 1
ATOM 1701 C C . LYS A 1 223 ? -14.328 42.031 21.625 1 73.19 223 LYS A C 1
ATOM 1703 O O . LYS A 1 223 ? -14.102 42.938 22.422 1 73.19 223 LYS A O 1
ATOM 1708 N N . ARG A 1 224 ? -14.086 42.281 20.438 1 75.69 224 ARG A N 1
ATOM 1709 C CA . ARG A 1 224 ? -13.68 43.531 19.797 1 75.69 224 ARG A CA 1
ATOM 1710 C C . ARG A 1 224 ? -14.703 44.625 20.031 1 75.69 224 ARG A C 1
ATOM 1712 O O . ARG A 1 224 ? -14.336 45.812 20.125 1 75.69 224 ARG A O 1
ATOM 1719 N N . THR A 1 225 ? -15.922 44.312 20.172 1 76.69 225 THR A N 1
ATOM 1720 C CA . THR A 1 225 ? -17.016 45.281 20.25 1 76.69 225 THR A CA 1
ATOM 1721 C C . THR A 1 225 ? -17.281 45.656 21.703 1 76.69 225 THR A C 1
ATOM 1723 O O . THR A 1 225 ? -18.109 46.531 21.984 1 76.69 225 THR A O 1
ATOM 1726 N N . ASP A 1 226 ? -16.531 45.094 22.562 1 83.62 226 ASP A N 1
ATOM 1727 C CA . ASP A 1 226 ? -16.766 45.375 23.969 1 83.62 226 ASP A CA 1
ATOM 1728 C C . ASP A 1 226 ? -16.188 46.719 24.359 1 83.62 226 ASP A C 1
ATOM 1730 O O . ASP A 1 226 ? -15.773 47.5 23.484 1 83.62 226 ASP A O 1
ATOM 1734 N N . GLY A 1 227 ? -16.344 47.156 25.609 1 81.81 227 GLY A N 1
ATOM 1735 C CA . GLY A 1 227 ? -15.836 48.438 26.109 1 81.81 227 GLY A CA 1
ATOM 1736 C C . GLY A 1 227 ? -14.336 48.562 25.984 1 81.81 227 GLY A C 1
ATOM 1737 O O . GLY A 1 227 ? -13.656 47.625 25.531 1 81.81 227 GLY A O 1
ATOM 1738 N N . PHE A 1 228 ? -13.789 49.656 26.281 1 85.12 228 PHE A N 1
ATOM 1739 C CA . PHE A 1 228 ? -12.398 50.031 26.062 1 85.12 228 PHE A CA 1
ATOM 1740 C C . PHE A 1 228 ? -11.461 49.062 26.781 1 85.12 228 PHE A C 1
ATOM 1742 O O . PHE A 1 228 ? -10.5 48.562 26.203 1 85.12 228 PHE A O 1
ATOM 1749 N N . ILE A 1 229 ? -11.727 48.75 28.031 1 86.25 229 ILE A N 1
ATOM 1750 C CA . ILE A 1 229 ? -10.867 47.906 28.844 1 86.25 229 ILE A CA 1
ATOM 1751 C C . ILE A 1 229 ? -10.891 46.469 28.297 1 86.25 229 ILE A C 1
ATOM 1753 O O . ILE A 1 229 ? -9.844 45.844 28.141 1 86.25 229 ILE A O 1
ATOM 1757 N N . LYS A 1 230 ? -12.047 45.969 27.969 1 87.81 230 LYS A N 1
ATOM 1758 C CA . LYS A 1 230 ? -12.195 44.625 27.422 1 87.81 230 LYS A CA 1
ATOM 1759 C C . LYS A 1 230 ? -11.609 44.531 26.016 1 87.81 230 LYS A C 1
ATOM 1761 O O . LYS A 1 230 ? -11.039 43.5 25.641 1 87.81 230 LYS A O 1
ATOM 1766 N N . ARG A 1 231 ? -11.688 45.531 25.359 1 87.44 231 ARG A N 1
ATOM 1767 C CA . ARG A 1 231 ? -11.125 45.594 24.016 1 87.44 231 ARG A CA 1
ATOM 1768 C C . ARG A 1 231 ? -9.602 45.562 24.062 1 87.44 231 ARG A C 1
ATOM 1770 O O . ARG A 1 231 ? -8.969 44.875 23.25 1 87.44 231 ARG A O 1
ATOM 1777 N N . THR A 1 232 ? -9.094 46.344 24.969 1 88.31 232 THR A N 1
ATOM 1778 C CA . THR A 1 232 ? -7.648 46.375 25.125 1 88.31 232 THR A CA 1
ATOM 1779 C C . THR A 1 232 ? -7.137 45 25.562 1 88.31 232 THR A C 1
ATOM 1781 O O . THR A 1 232 ? -6.105 44.531 25.078 1 88.31 232 THR A O 1
ATOM 1784 N N . ARG A 1 233 ? -7.84 44.344 26.453 1 89.56 233 ARG A N 1
ATOM 1785 C CA . ARG A 1 233 ? -7.477 43 26.891 1 89.56 233 ARG A CA 1
ATOM 1786 C C . ARG A 1 233 ? -7.543 42 25.734 1 89.56 233 ARG A C 1
ATOM 1788 O O . ARG A 1 233 ? -6.707 41.125 25.625 1 89.56 233 ARG A O 1
ATOM 1795 N N . TRP A 1 234 ? -8.555 42.25 24.969 1 88.5 234 TRP A N 1
ATOM 1796 C CA . TRP A 1 234 ? -8.727 41.406 23.797 1 88.5 234 TRP A CA 1
ATOM 1797 C C . TRP A 1 234 ? -7.559 41.562 22.828 1 88.5 234 TRP A C 1
ATOM 1799 O O . TRP A 1 234 ? -6.977 40.562 22.375 1 88.5 234 TRP A O 1
ATOM 1809 N N . PHE A 1 235 ? -7.176 42.719 22.594 1 86.31 235 PHE A N 1
ATOM 1810 C CA . PHE A 1 235 ? -6.098 43 21.656 1 86.31 235 PHE A CA 1
ATOM 1811 C C . PHE A 1 235 ? -4.758 42.531 22.203 1 86.31 235 PHE A C 1
ATOM 1813 O O . PHE A 1 235 ? -3.939 41.969 21.453 1 86.31 235 PHE A O 1
ATOM 1820 N N . VAL A 1 236 ? -4.539 42.719 23.469 1 89.44 236 VAL A N 1
ATOM 1821 C CA . VAL A 1 236 ? -3.303 42.281 24.125 1 89.44 236 VAL A CA 1
ATOM 1822 C C . VAL A 1 236 ? -3.201 40.781 24.078 1 89.44 236 VAL A C 1
ATOM 1824 O O . VAL A 1 236 ? -2.117 40.219 23.859 1 89.44 236 VAL A O 1
ATOM 1827 N N . SER A 1 237 ? -4.312 40.188 24.25 1 90.88 237 SER A N 1
ATOM 1828 C CA . SER A 1 237 ? -4.344 38.719 24.203 1 90.88 237 SER A CA 1
ATOM 1829 C C . SER A 1 237 ? -4.035 38.219 22.797 1 90.88 237 SER A C 1
ATOM 1831 O O . SER A 1 237 ? -3.34 37.219 22.625 1 90.88 237 SER A O 1
ATOM 1833 N N . LEU A 1 238 ? -4.512 38.906 21.828 1 87.5 238 LEU A N 1
ATOM 1834 C CA . LEU A 1 238 ? -4.293 38.5 20.438 1 87.5 238 LEU A CA 1
ATOM 1835 C C . LEU A 1 238 ? -2.836 38.688 20.047 1 87.5 238 LEU A C 1
ATOM 1837 O O . LEU A 1 238 ? -2.299 37.938 19.234 1 87.5 238 LEU A O 1
ATOM 1841 N N . CYS A 1 239 ? -2.139 39.656 20.609 1 90.38 239 CYS A N 1
ATOM 1842 C CA . CYS A 1 239 ? -0.76 40 20.266 1 90.38 239 CYS A CA 1
ATOM 1843 C C . CYS A 1 239 ? 0.212 39.438 21.297 1 90.38 239 CYS A C 1
ATOM 1845 O O . CYS A 1 239 ? 1.348 39.906 21.406 1 90.38 239 CYS A O 1
ATOM 1847 N N . ARG A 1 240 ? -0.245 38.5 22.031 1 91.44 240 ARG A N 1
ATOM 1848 C CA . ARG A 1 240 ? 0.519 38 23.172 1 91.44 240 ARG A CA 1
ATOM 1849 C C . ARG A 1 240 ? 1.881 37.469 22.734 1 91.44 240 ARG A C 1
ATOM 1851 O O . ARG A 1 240 ? 2.877 37.656 23.438 1 91.44 240 ARG A O 1
ATOM 1858 N N . ASN A 1 241 ? 1.988 36.812 21.562 1 91.19 241 ASN A N 1
ATOM 1859 C CA . ASN A 1 241 ? 3.26 36.281 21.078 1 91.19 241 ASN A CA 1
ATOM 1860 C C . ASN A 1 241 ? 4.281 37.406 20.859 1 91.19 241 ASN A C 1
ATOM 1862 O O . ASN A 1 241 ? 5.441 37.281 21.25 1 91.19 241 ASN A O 1
ATOM 1866 N N . ALA A 1 242 ? 3.873 38.469 20.234 1 92.12 242 ALA A N 1
ATOM 1867 C CA . ALA A 1 242 ? 4.754 39.625 20.016 1 92.12 242 ALA A CA 1
ATOM 1868 C C . ALA A 1 242 ? 5.141 40.281 21.344 1 92.12 242 ALA A C 1
ATOM 1870 O O . ALA A 1 242 ? 6.293 40.688 21.531 1 92.12 242 ALA A O 1
ATOM 1871 N N . ILE A 1 243 ? 4.238 40.375 22.203 1 93.69 243 ILE A N 1
ATOM 1872 C CA . ILE A 1 243 ? 4.457 41.031 23.469 1 93.69 243 ILE A CA 1
ATOM 1873 C C . ILE A 1 243 ? 5.547 40.312 24.266 1 93.69 243 ILE A C 1
ATOM 1875 O O . ILE A 1 243 ? 6.477 40.938 24.766 1 93.69 243 ILE A O 1
ATOM 1879 N N . VAL A 1 244 ? 5.426 39.062 24.359 1 94 244 VAL A N 1
ATOM 1880 C CA . VAL A 1 244 ? 6.367 38.312 25.188 1 94 244 VAL A CA 1
ATOM 1881 C C . VAL A 1 244 ? 7.762 38.375 24.578 1 94 244 VAL A C 1
ATOM 1883 O O . VAL A 1 244 ? 8.766 38.438 25.297 1 94 244 VAL A O 1
ATOM 1886 N N . VAL A 1 245 ? 7.855 38.344 23.281 1 92.06 245 VAL A N 1
ATOM 1887 C CA . VAL A 1 245 ? 9.148 38.438 22.609 1 92.06 245 VAL A CA 1
ATOM 1888 C C . VAL A 1 245 ? 9.758 39.812 22.828 1 92.06 245 VAL A C 1
ATOM 1890 O O . VAL A 1 245 ? 10.961 39.938 23.078 1 92.06 245 VAL A O 1
ATOM 1893 N N . VAL A 1 246 ? 8.984 40.844 22.75 1 94.12 246 VAL A N 1
ATOM 1894 C CA . VAL A 1 246 ? 9.453 42.219 22.984 1 94.12 246 VAL A CA 1
ATOM 1895 C C . VAL A 1 246 ? 9.938 42.344 24.422 1 94.12 246 VAL A C 1
ATOM 1897 O O . VAL A 1 246 ? 10.992 42.969 24.672 1 94.12 246 VAL A O 1
ATOM 1900 N N . ILE A 1 247 ? 9.164 41.812 25.312 1 95.06 247 ILE A N 1
ATOM 1901 C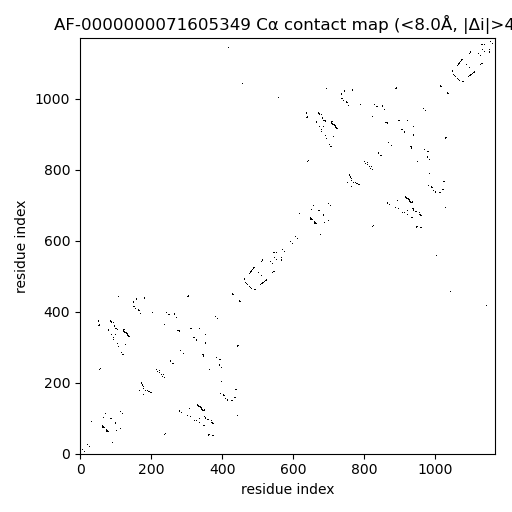 CA . ILE A 1 247 ? 9.578 41.875 26.719 1 95.06 247 ILE A CA 1
ATOM 1902 C C . ILE A 1 247 ? 10.922 41.156 26.875 1 95.06 247 ILE A C 1
ATOM 1904 O O . ILE A 1 247 ? 11.812 41.656 27.578 1 95.06 247 ILE A O 1
ATOM 1908 N N . GLY A 1 248 ? 11.016 40.031 26.312 1 94.44 248 GLY A N 1
ATOM 1909 C CA . GLY A 1 248 ? 12.289 39.312 26.344 1 94.44 248 GLY A CA 1
ATOM 1910 C C . GLY A 1 248 ? 13.438 40.125 25.781 1 94.44 248 GLY A C 1
ATOM 1911 O O . GLY A 1 248 ? 14.531 40.156 26.344 1 94.44 248 GLY A O 1
ATOM 1912 N N . MET A 1 249 ? 13.227 40.844 24.719 1 93.75 249 MET A N 1
ATOM 1913 C CA . MET A 1 249 ? 14.234 41.688 24.094 1 93.75 249 MET A CA 1
ATOM 1914 C C . MET A 1 249 ? 14.656 42.812 25.031 1 93.75 249 MET A C 1
ATOM 1916 O O . MET A 1 249 ? 15.852 43.094 25.141 1 93.75 249 MET A O 1
ATOM 1920 N N . ILE A 1 250 ? 13.711 43.375 25.656 1 94.56 250 ILE A N 1
ATOM 1921 C CA . ILE A 1 250 ? 13.984 44.469 26.562 1 94.56 250 ILE A CA 1
ATOM 1922 C C . ILE A 1 250 ? 14.828 43.969 27.734 1 94.56 250 ILE A C 1
ATOM 1924 O O . ILE A 1 250 ? 15.797 44.625 28.125 1 94.56 250 ILE A O 1
ATOM 1928 N N . ILE A 1 251 ? 14.414 42.875 28.266 1 93.75 251 ILE A N 1
ATOM 1929 C CA . ILE A 1 251 ? 15.156 42.312 29.375 1 93.75 251 ILE A CA 1
ATOM 1930 C C . ILE A 1 251 ? 16.609 42.062 28.969 1 93.75 251 ILE A C 1
ATOM 1932 O O . ILE A 1 251 ? 17.531 42.406 29.703 1 93.75 251 ILE A O 1
ATOM 1936 N N . THR A 1 252 ? 16.781 41.438 27.875 1 92.19 252 THR A N 1
ATOM 1937 C CA . THR A 1 252 ? 18.125 41.125 27.391 1 92.19 252 THR A CA 1
ATOM 1938 C C . THR A 1 252 ? 18.922 42.406 27.141 1 92.19 252 THR A C 1
ATOM 1940 O O . THR A 1 252 ? 20.125 42.469 27.438 1 92.19 252 THR A O 1
ATOM 1943 N N . TYR A 1 253 ? 18.297 43.344 26.594 1 90.81 253 TYR A N 1
ATOM 1944 C CA . TYR A 1 253 ? 18.969 44.594 26.328 1 90.81 253 TYR A CA 1
ATOM 1945 C C . TYR A 1 253 ? 19.406 45.281 27.609 1 90.81 253 TYR A C 1
ATOM 1947 O O . TYR A 1 253 ? 20.531 45.781 27.719 1 90.81 253 TYR A O 1
ATOM 1955 N N . ILE A 1 254 ? 18.578 45.312 28.547 1 91.69 254 ILE A N 1
ATOM 1956 C CA . ILE A 1 254 ? 18.859 45.938 29.828 1 91.69 254 ILE A CA 1
ATOM 1957 C C . ILE A 1 254 ? 20.016 45.188 30.516 1 91.69 254 ILE A C 1
ATOM 1959 O O . ILE A 1 254 ? 20.906 45.812 31.078 1 91.69 254 ILE A O 1
ATOM 1963 N N . LEU A 1 255 ? 19.906 43.938 30.469 1 89.56 255 LEU A N 1
ATOM 1964 C CA . LEU A 1 255 ? 20.969 43.156 31.078 1 89.56 255 LEU A CA 1
ATOM 1965 C C . LEU A 1 255 ? 22.312 43.406 30.375 1 89.56 255 LEU A C 1
ATOM 1967 O O . LEU A 1 255 ? 23.359 43.438 31.031 1 89.56 255 LEU A O 1
ATOM 1971 N N . LYS A 1 256 ? 22.25 43.438 29.125 1 87.69 256 LYS A N 1
ATOM 1972 C CA . LYS A 1 256 ? 23.469 43.719 28.375 1 87.69 256 LYS A CA 1
ATOM 1973 C C . LYS A 1 256 ? 24.062 45.094 28.75 1 87.69 256 LYS A C 1
ATOM 1975 O O . LYS A 1 256 ? 25.266 45.219 28.922 1 87.69 256 LYS A O 1
ATOM 1980 N N . VAL A 1 257 ? 23.266 46.062 28.906 1 88.56 257 VAL A N 1
ATOM 1981 C CA . VAL A 1 257 ? 23.703 47.406 29.203 1 88.56 257 VAL A CA 1
ATOM 1982 C C . VAL A 1 257 ? 24.188 47.5 30.656 1 88.56 257 VAL A C 1
ATOM 1984 O O . VAL A 1 257 ? 25.172 48.188 30.953 1 88.56 257 VAL A O 1
ATOM 1987 N N . THR A 1 258 ? 23.5 46.844 31.516 1 89.06 258 THR A N 1
ATOM 1988 C CA . THR A 1 258 ? 23.797 46.969 32.938 1 89.06 258 THR A CA 1
ATOM 1989 C C . THR A 1 258 ? 24.984 46.062 33.312 1 89.06 258 THR A C 1
ATOM 1991 O O . THR A 1 258 ? 25.828 46.469 34.125 1 89.06 258 THR A O 1
ATOM 1994 N N . LEU A 1 259 ? 25 44.906 32.75 1 87.19 259 LEU A N 1
ATOM 1995 C CA . LEU A 1 259 ? 26.031 43.969 33.188 1 87.19 259 LEU A CA 1
ATOM 1996 C C . LEU A 1 259 ? 27.172 43.906 32.188 1 87.19 259 LEU A C 1
ATOM 1998 O O . LEU A 1 259 ? 28.234 43.375 32.469 1 87.19 259 LEU A O 1
ATOM 2002 N N . ASP A 1 260 ? 27.141 44.656 31.141 1 81.25 260 ASP A N 1
ATOM 2003 C CA . ASP A 1 260 ? 28.125 44.688 30.062 1 81.25 260 ASP A CA 1
ATOM 2004 C C . ASP A 1 260 ? 28.5 43.25 29.641 1 81.25 260 ASP A C 1
ATOM 2006 O O . ASP A 1 260 ? 29.672 42.969 29.391 1 81.25 260 ASP A O 1
ATOM 2010 N N . SER A 1 261 ? 27.531 42.344 29.922 1 80.06 261 SER A N 1
ATOM 2011 C CA . SER A 1 261 ? 27.672 40.969 29.5 1 80.06 261 SER A CA 1
ATOM 2012 C C . SER A 1 261 ? 26.359 40.438 28.938 1 80.06 261 SER A C 1
ATOM 2014 O O . SER A 1 261 ? 25.312 41.062 29.078 1 80.06 261 SER A O 1
ATOM 2016 N N . GLU A 1 262 ? 26.5 39.375 28.078 1 78.75 262 GLU A N 1
ATOM 2017 C CA . GLU A 1 262 ? 25.312 38.75 27.516 1 78.75 262 GLU A CA 1
ATOM 2018 C C . GLU A 1 262 ? 25.031 37.406 28.203 1 78.75 262 GLU A C 1
ATOM 2020 O O . GLU A 1 262 ? 25.422 36.344 27.703 1 78.75 262 GLU A O 1
ATOM 2025 N N . PRO A 1 263 ? 24.344 37.594 29.234 1 75.56 263 PRO A N 1
ATOM 2026 C CA . PRO A 1 263 ? 24.141 36.406 30.047 1 75.56 263 PRO A CA 1
ATOM 2027 C C . PRO A 1 263 ? 23.141 35.438 29.406 1 75.56 263 PRO A C 1
ATOM 2029 O O . PRO A 1 263 ? 23.109 34.25 29.75 1 75.56 263 PRO A O 1
ATOM 2032 N N . LEU A 1 264 ? 22.375 35.906 28.578 1 88 264 LEU A N 1
ATOM 2033 C CA . LEU A 1 264 ? 21.359 35.062 27.938 1 88 264 LEU A CA 1
ATOM 2034 C C . LEU A 1 264 ? 21.75 34.75 26.5 1 88 264 LEU A C 1
ATOM 2036 O O . LEU A 1 264 ? 22.438 35.531 25.844 1 88 264 LEU A O 1
ATOM 2040 N N . SER A 1 265 ? 21.391 33.562 26.109 1 89.75 265 SER A N 1
ATOM 2041 C CA . SER A 1 265 ? 21.609 33.188 24.719 1 89.75 265 SER A CA 1
ATOM 2042 C C . SER A 1 265 ? 20.641 33.938 23.797 1 89.75 265 SER A C 1
ATOM 2044 O O . SER A 1 265 ? 19.422 33.812 23.922 1 89.75 265 SER A O 1
ATOM 2046 N N . ILE A 1 266 ? 21.188 34.688 22.891 1 90.44 266 ILE A N 1
ATOM 2047 C CA . ILE A 1 266 ? 20.375 35.531 22.031 1 90.44 266 ILE A CA 1
ATOM 2048 C C . ILE A 1 266 ? 20.375 34.969 20.609 1 90.44 266 ILE A C 1
ATOM 2050 O O . ILE A 1 266 ? 21.234 34.156 20.266 1 90.44 266 ILE A O 1
ATOM 2054 N N . THR A 1 267 ? 19.406 35.312 19.797 1 89.44 267 THR A N 1
ATOM 2055 C CA . THR A 1 267 ? 19.25 34.875 18.422 1 89.44 267 THR A CA 1
ATOM 2056 C C . THR A 1 267 ? 20.422 35.344 17.562 1 89.44 267 THR A C 1
ATOM 2058 O O . THR A 1 267 ? 20.922 34.594 16.719 1 89.44 267 THR A O 1
ATOM 2061 N N . GLY A 1 268 ? 20.891 36.531 17.859 1 87.62 268 GLY A N 1
ATOM 2062 C CA . GLY A 1 268 ? 22.047 37.062 17.141 1 87.62 268 GLY A CA 1
ATOM 2063 C C . GLY A 1 268 ? 21.672 37.781 15.859 1 87.62 268 GLY A C 1
ATOM 2064 O O . GLY A 1 268 ? 20.578 38.344 15.758 1 87.62 268 GLY A O 1
ATOM 2065 N N . ASP A 1 269 ? 22.531 37.75 14.883 1 88.31 269 ASP A N 1
ATOM 2066 C CA . ASP A 1 269 ? 22.375 38.562 13.68 1 88.31 269 ASP A CA 1
ATOM 2067 C C . ASP A 1 269 ? 21.328 37.969 12.75 1 88.31 269 ASP A C 1
ATOM 2069 O O . ASP A 1 269 ? 21.328 36.75 12.484 1 88.31 269 ASP A O 1
ATOM 2073 N N . ILE A 1 270 ? 20.453 38.75 12.352 1 89.75 270 ILE A N 1
ATOM 2074 C CA . ILE A 1 270 ? 19.438 38.406 11.375 1 89.75 270 ILE A CA 1
ATOM 2075 C C . ILE A 1 270 ? 19.656 39.188 10.094 1 89.75 270 ILE A C 1
ATOM 2077 O O . ILE A 1 270 ? 19.812 40.438 10.141 1 89.75 270 ILE A O 1
ATOM 2081 N N . GLY A 1 271 ? 19.734 38.531 8.992 1 88.81 271 GLY A N 1
ATOM 2082 C CA . GLY A 1 271 ? 19.922 39.219 7.723 1 88.81 271 GLY A CA 1
ATOM 2083 C C . GLY A 1 271 ? 18.844 40.281 7.457 1 88.81 271 GLY A C 1
ATOM 2084 O O . GLY A 1 271 ? 17.656 40.031 7.668 1 88.81 271 GLY A O 1
ATOM 2085 N N . SER A 1 272 ? 19.344 41.438 7.047 1 88.12 272 SER A N 1
ATOM 2086 C CA . SER A 1 272 ? 18.406 42.531 6.801 1 88.12 272 SER A CA 1
ATOM 2087 C C . SER A 1 272 ? 18.031 42.625 5.324 1 88.12 272 SER A C 1
ATOM 2089 O O . SER A 1 272 ? 18.812 42.219 4.457 1 88.12 272 SER A O 1
ATOM 2091 N N . GLY A 1 273 ? 16.797 43.125 5.125 1 88.62 273 GLY A N 1
ATOM 2092 C CA . GLY A 1 273 ? 16.375 43.375 3.758 1 88.62 273 GLY A CA 1
ATOM 2093 C C . GLY A 1 273 ? 15.461 42.281 3.199 1 88.62 273 GLY A C 1
ATOM 2094 O O . GLY A 1 273 ? 15.211 41.281 3.859 1 88.62 273 GLY A O 1
ATOM 2095 N N . LEU A 1 274 ? 14.992 42.531 2.045 1 93.31 274 LEU A N 1
ATOM 2096 C CA . LEU A 1 274 ? 14.117 41.594 1.336 1 93.31 274 LEU A CA 1
ATOM 2097 C C . LEU A 1 274 ? 14.914 40.438 0.717 1 93.31 274 LEU A C 1
ATOM 2099 O O . LEU A 1 274 ? 16.125 40.594 0.483 1 93.31 274 LEU A O 1
ATOM 2103 N N . PRO A 1 275 ? 14.289 39.344 0.606 1 92.62 275 PRO A N 1
ATOM 2104 C CA . PRO A 1 275 ? 15.031 38.219 0.045 1 92.62 275 PRO A CA 1
ATOM 2105 C C . PRO A 1 275 ? 15.5 38.469 -1.387 1 92.62 275 PRO A C 1
ATOM 2107 O O . PRO A 1 275 ? 14.789 39.125 -2.168 1 92.62 275 PRO A O 1
ATOM 2110 N N . ASP A 1 276 ? 16.656 37.969 -1.699 1 92 276 ASP A N 1
ATOM 2111 C CA . ASP A 1 276 ? 17.125 37.969 -3.08 1 92 276 ASP A CA 1
ATOM 2112 C C . ASP A 1 276 ? 16.438 36.875 -3.883 1 92 276 ASP A C 1
ATOM 2114 O O . ASP A 1 276 ? 16.547 35.688 -3.543 1 92 276 ASP A O 1
ATOM 2118 N N . PHE A 1 277 ? 15.734 37.281 -4.82 1 94.38 277 PHE A N 1
ATOM 2119 C CA . PHE A 1 277 ? 15.039 36.312 -5.645 1 94.38 277 PHE A CA 1
ATOM 2120 C C . PHE A 1 277 ? 16 35.625 -6.609 1 94.38 277 PHE A C 1
ATOM 2122 O O . PHE A 1 277 ? 16.594 36.281 -7.477 1 94.38 277 PHE A O 1
ATOM 2129 N N . THR A 1 278 ? 16.266 34.344 -6.352 1 93.06 278 THR A N 1
ATOM 2130 C CA . THR A 1 278 ? 17.156 33.562 -7.18 1 93.06 278 THR A CA 1
ATOM 2131 C C . THR A 1 278 ? 16.531 32.188 -7.492 1 93.06 278 THR A C 1
ATOM 2133 O O . THR A 1 278 ? 15.523 31.828 -6.895 1 93.06 278 THR A O 1
ATOM 2136 N N . TRP A 1 279 ? 17.156 31.5 -8.406 1 93.69 279 TRP A N 1
ATOM 2137 C CA . TRP A 1 279 ? 16.703 30.141 -8.727 1 93.69 279 TRP A CA 1
ATOM 2138 C C . TRP A 1 279 ? 16.938 29.219 -7.539 1 93.69 279 TRP A C 1
ATOM 2140 O O . TRP A 1 279 ? 17.938 29.312 -6.84 1 93.69 279 TRP A O 1
ATOM 2150 N N . PRO A 1 280 ? 15.945 28.406 -7.301 1 93.69 280 PRO A N 1
ATOM 2151 C CA . PRO A 1 280 ? 16.203 27.406 -6.262 1 93.69 280 PRO A CA 1
ATOM 2152 C C . PRO A 1 280 ? 17.469 26.594 -6.52 1 93.69 280 PRO A C 1
ATOM 2154 O O . PRO A 1 280 ? 17.828 26.359 -7.672 1 93.69 280 PRO A O 1
ATOM 2157 N N . PRO A 1 281 ? 18.094 26.172 -5.52 1 91.81 281 PRO A N 1
ATOM 2158 C CA . PRO A 1 281 ? 19.375 25.469 -5.68 1 91.81 281 PRO A CA 1
ATOM 2159 C C . PRO A 1 281 ? 19.203 24.031 -6.152 1 91.81 281 PRO A C 1
ATOM 2161 O O . PRO A 1 281 ? 18.578 23.219 -5.469 1 91.81 281 PRO A O 1
ATOM 2164 N N . PHE A 1 282 ? 19.781 23.719 -7.289 1 92.56 282 PHE A N 1
ATOM 2165 C CA . PHE A 1 282 ? 19.734 22.359 -7.828 1 92.56 282 PHE A CA 1
ATOM 2166 C C . PHE A 1 282 ? 21.078 21.656 -7.648 1 92.56 282 PHE A C 1
ATOM 2168 O O . PHE A 1 282 ? 21.266 20.547 -8.156 1 92.56 282 PHE A O 1
ATOM 2175 N N . SER A 1 283 ? 21.984 22.359 -7 1 91.44 283 SER A N 1
ATOM 2176 C CA . SER A 1 283 ? 23.281 21.828 -6.574 1 91.44 283 SER A CA 1
ATOM 2177 C C . SER A 1 283 ? 23.781 22.531 -5.32 1 91.44 283 SER A C 1
ATOM 2179 O O . SER A 1 283 ? 23.359 23.641 -5.012 1 91.44 283 SER A O 1
ATOM 2181 N N . THR A 1 284 ? 24.453 21.812 -4.547 1 90.44 284 THR A N 1
ATOM 2182 C CA . THR A 1 284 ? 25 22.422 -3.342 1 90.44 284 THR A CA 1
ATOM 2183 C C . THR A 1 284 ? 26.328 21.766 -2.959 1 90.44 284 THR A C 1
ATOM 2185 O O . THR A 1 284 ? 26.734 20.766 -3.547 1 90.44 284 THR A O 1
ATOM 2188 N N . THR A 1 285 ? 27.031 22.484 -2.184 1 86.69 285 THR A N 1
ATOM 2189 C CA . THR A 1 285 ? 28.281 21.953 -1.652 1 86.69 285 THR A CA 1
ATOM 2190 C C . THR A 1 285 ? 28.156 21.656 -0.16 1 86.69 285 THR A C 1
ATOM 2192 O O . THR A 1 285 ? 27.75 22.531 0.614 1 86.69 285 THR A O 1
ATOM 2195 N N . ALA A 1 286 ? 28.125 20.484 0.23 1 81.88 286 ALA A N 1
ATOM 2196 C CA . ALA A 1 286 ? 28.109 20.078 1.63 1 81.88 286 ALA A CA 1
ATOM 2197 C C . ALA A 1 286 ? 29.438 19.438 2.031 1 81.88 286 ALA A C 1
ATOM 2199 O O . ALA A 1 286 ? 29.797 18.375 1.525 1 81.88 286 ALA A O 1
ATOM 2200 N N . GLY A 1 287 ? 30.062 20.188 2.939 1 76.25 287 GLY A N 1
ATOM 2201 C CA . GLY A 1 287 ? 31.406 19.75 3.264 1 76.25 287 GLY A CA 1
ATOM 2202 C C . GLY A 1 287 ? 32.375 19.891 2.105 1 76.25 287 GLY A C 1
ATOM 2203 O O . GLY A 1 287 ? 32.562 20.984 1.56 1 76.25 287 GLY A O 1
ATOM 2204 N N . ASN A 1 288 ? 32.906 18.812 1.619 1 78.62 288 ASN A N 1
ATOM 2205 C CA . ASN A 1 288 ? 33.875 18.828 0.527 1 78.62 288 ASN A CA 1
ATOM 2206 C C . ASN A 1 288 ? 33.344 18.109 -0.708 1 78.62 288 ASN A C 1
ATOM 2208 O O . ASN A 1 288 ? 34.094 17.75 -1.609 1 78.62 288 ASN A O 1
ATOM 2212 N N . GLU A 1 289 ? 32.125 17.969 -0.681 1 83.5 289 GLU A N 1
ATOM 2213 C CA . GLU A 1 289 ? 31.547 17.25 -1.82 1 83.5 289 GLU A CA 1
ATOM 2214 C C . GLU A 1 289 ? 30.422 18.062 -2.477 1 83.5 289 GLU A C 1
ATOM 2216 O O . GLU A 1 289 ? 29.656 18.719 -1.791 1 83.5 289 GLU A O 1
ATOM 2221 N N . THR A 1 290 ? 30.5 18.141 -3.715 1 88.5 290 THR A N 1
ATOM 2222 C CA . THR A 1 290 ? 29.438 18.781 -4.477 1 88.5 290 THR A CA 1
ATOM 2223 C C . THR A 1 290 ? 28.328 17.797 -4.801 1 88.5 290 THR A C 1
ATOM 2225 O O . THR A 1 290 ? 28.578 16.734 -5.379 1 88.5 290 THR A O 1
ATOM 2228 N N . LEU A 1 291 ? 27.234 18.109 -4.324 1 90 291 LEU A N 1
ATOM 2229 C CA . LEU A 1 291 ? 26.078 17.266 -4.57 1 90 291 LEU A CA 1
ATOM 2230 C C . LEU A 1 291 ? 25.234 17.797 -5.727 1 90 291 LEU A C 1
ATOM 2232 O O . LEU A 1 291 ? 24.875 18.984 -5.734 1 90 291 LEU A O 1
ATOM 2236 N N . ASN A 1 292 ? 25 17.016 -6.699 1 92.88 292 ASN A N 1
ATOM 2237 C CA . ASN A 1 292 ? 24.109 17.406 -7.793 1 92.88 292 ASN A CA 1
ATOM 2238 C C . ASN A 1 292 ? 22.656 17.188 -7.434 1 92.88 292 ASN A C 1
ATOM 2240 O O . ASN A 1 292 ? 22.328 16.781 -6.312 1 92.88 292 ASN A O 1
ATOM 2244 N N . PHE A 1 293 ? 21.766 17.516 -8.32 1 92.88 293 PHE A N 1
ATOM 2245 C CA . PHE A 1 293 ? 20.328 17.469 -8.07 1 92.88 293 PHE A CA 1
ATOM 2246 C C . PHE A 1 293 ? 19.906 16.047 -7.691 1 92.88 293 PHE A C 1
ATOM 2248 O O . PHE A 1 293 ? 19.125 15.867 -6.75 1 92.88 293 PHE A O 1
ATOM 2255 N N . ILE A 1 294 ? 20.391 15.07 -8.328 1 91.12 294 ILE A N 1
ATOM 2256 C CA . ILE A 1 294 ? 20.016 13.68 -8.094 1 91.12 294 ILE A CA 1
ATOM 2257 C C . ILE A 1 294 ? 20.5 13.234 -6.719 1 91.12 294 ILE A C 1
ATOM 2259 O O . ILE A 1 294 ? 19.812 12.484 -6.023 1 91.12 294 ILE A O 1
ATOM 2263 N N . ASP A 1 295 ? 21.656 13.695 -6.398 1 89 295 ASP A N 1
ATOM 2264 C CA . ASP A 1 295 ? 22.188 13.391 -5.074 1 89 295 ASP A CA 1
ATOM 2265 C C . ASP A 1 295 ? 21.328 14.016 -3.977 1 89 295 ASP A C 1
ATOM 2267 O O . ASP A 1 295 ? 21.047 13.367 -2.961 1 89 295 ASP A O 1
ATOM 2271 N N . MET A 1 296 ? 21 15.289 -4.254 1 91.5 296 MET A N 1
ATOM 2272 C CA . MET A 1 296 ? 20.188 15.984 -3.268 1 91.5 296 MET A CA 1
ATOM 2273 C C . MET A 1 296 ? 18.828 15.305 -3.105 1 91.5 296 MET A C 1
ATOM 2275 O O . MET A 1 296 ? 18.312 15.203 -1.991 1 91.5 296 MET A O 1
ATOM 2279 N N . LEU A 1 297 ? 18.312 14.805 -4.18 1 91.19 297 LEU A N 1
ATOM 2280 C CA . LEU A 1 297 ? 17.047 14.094 -4.145 1 91.19 297 LEU A CA 1
ATOM 2281 C C . LEU A 1 297 ? 17.172 12.781 -3.371 1 91.19 297 LEU A C 1
ATOM 2283 O O . LEU A 1 297 ? 16.266 12.398 -2.631 1 91.19 297 LEU A O 1
ATOM 2287 N N . SER A 1 298 ? 18.25 12.141 -3.58 1 87.62 298 SER A N 1
ATOM 2288 C CA . SER A 1 298 ? 18.516 10.891 -2.875 1 87.62 298 SER A CA 1
ATOM 2289 C C . SER A 1 298 ? 18.641 11.117 -1.373 1 87.62 298 SER A C 1
ATOM 2291 O O . SER A 1 298 ? 18.188 10.289 -0.575 1 87.62 298 SER A O 1
ATOM 2293 N N . VAL A 1 299 ? 19.25 12.25 -1.083 1 87.38 299 VAL A N 1
ATOM 2294 C CA . VAL A 1 299 ? 19.406 12.602 0.325 1 87.38 299 VAL A CA 1
ATOM 2295 C C . VAL A 1 299 ? 18.047 12.875 0.95 1 87.38 299 VAL A C 1
ATOM 2297 O O . VAL A 1 299 ? 17.766 12.43 2.064 1 87.38 299 VAL A O 1
ATOM 2300 N N . LEU A 1 300 ? 17.188 13.586 0.214 1 89.75 300 LEU A N 1
ATOM 2301 C CA . LEU A 1 300 ? 15.852 13.875 0.715 1 89.75 300 LEU A CA 1
ATOM 2302 C C . LEU A 1 300 ? 15.031 12.594 0.843 1 89.75 300 LEU A C 1
ATOM 2304 O O . LEU A 1 300 ? 14.211 12.469 1.753 1 89.75 300 LEU A O 1
ATOM 2308 N N . GLY A 1 301 ? 15.211 11.602 -0.106 1 86.62 301 GLY A N 1
ATOM 2309 C CA . GLY A 1 301 ? 14.586 10.289 -0.035 1 86.62 301 GLY A CA 1
ATOM 2310 C C . GLY A 1 301 ? 13.102 10.352 0.25 1 86.62 301 GLY A C 1
ATOM 2311 O O . GLY A 1 301 ? 12.344 10.992 -0.482 1 86.62 301 GLY A O 1
ATOM 2312 N N . PRO A 1 302 ? 12.672 9.75 1.379 1 79.62 302 PRO A N 1
ATOM 2313 C CA . PRO A 1 302 ? 11.258 9.742 1.743 1 79.62 302 PRO A CA 1
ATOM 2314 C C . PRO A 1 302 ? 10.734 11.125 2.135 1 79.62 302 PRO A C 1
ATOM 2316 O O . PRO A 1 302 ? 9.531 11.367 2.076 1 79.62 302 PRO A O 1
ATOM 2319 N N . GLY A 1 303 ? 11.68 11.992 2.441 1 87.31 303 GLY A N 1
ATOM 2320 C CA . GLY A 1 303 ? 11.281 13.344 2.805 1 87.31 303 GLY A CA 1
ATOM 2321 C C . GLY A 1 303 ? 10.68 14.117 1.65 1 87.31 303 GLY A C 1
ATOM 2322 O O . GLY A 1 303 ? 9.844 15 1.859 1 87.31 303 GLY A O 1
ATOM 2323 N N . SER A 1 304 ? 11.133 13.711 0.427 1 89.12 304 SER A N 1
ATOM 2324 C CA . SER A 1 304 ? 10.633 14.406 -0.757 1 89.12 304 SER A CA 1
ATOM 2325 C C . SER A 1 304 ? 9.141 14.164 -0.948 1 89.12 304 SER A C 1
ATOM 2327 O O . SER A 1 304 ? 8.453 14.961 -1.595 1 89.12 304 SER A O 1
ATOM 2329 N N . VAL A 1 305 ? 8.578 13.18 -0.277 1 86.31 305 VAL A N 1
ATOM 2330 C CA . VAL A 1 305 ? 7.156 12.859 -0.404 1 86.31 305 VAL A CA 1
ATOM 2331 C C . VAL A 1 305 ? 6.438 13.172 0.906 1 86.31 305 VAL A C 1
ATOM 2333 O O . VAL A 1 305 ? 5.316 13.688 0.897 1 86.31 305 VAL A O 1
ATOM 2336 N N . ALA A 1 306 ? 7.137 12.938 1.957 1 86.25 306 ALA A N 1
ATOM 2337 C CA . ALA A 1 306 ? 6.512 13.086 3.27 1 86.25 306 ALA A CA 1
ATOM 2338 C C . ALA A 1 306 ? 6.254 14.555 3.596 1 86.25 306 ALA A C 1
ATOM 2340 O O . ALA A 1 306 ? 5.195 14.898 4.117 1 86.25 306 ALA A O 1
ATOM 2341 N N . ILE A 1 307 ? 7.215 15.43 3.244 1 91.81 307 ILE A N 1
ATOM 2342 C CA . ILE A 1 307 ? 7.105 16.844 3.582 1 91.81 307 ILE A CA 1
ATOM 2343 C C . ILE A 1 307 ? 5.906 17.453 2.859 1 91.81 307 ILE A C 1
ATOM 2345 O O . ILE A 1 307 ? 5.023 18.031 3.492 1 91.81 307 ILE A O 1
ATOM 2349 N N . PRO A 1 308 ? 5.848 17.234 1.529 1 92.94 308 PRO A N 1
ATOM 2350 C CA . PRO A 1 308 ? 4.684 17.812 0.857 1 92.94 308 PRO A CA 1
ATOM 2351 C C . PRO A 1 308 ? 3.371 17.156 1.291 1 92.94 308 PRO A C 1
ATOM 2353 O O . PRO A 1 308 ? 2.332 17.828 1.324 1 92.94 308 PRO A O 1
ATOM 2356 N N . LEU A 1 309 ? 3.346 15.945 1.639 1 86.44 309 LEU A N 1
ATOM 2357 C CA . LEU A 1 309 ? 2.123 15.281 2.084 1 86.44 309 LEU A CA 1
ATOM 2358 C C . LEU A 1 309 ? 1.642 15.867 3.408 1 86.44 309 LEU A C 1
ATOM 2360 O O . LEU A 1 309 ? 0.441 16.078 3.6 1 86.44 309 LEU A O 1
ATOM 2364 N N . VAL A 1 310 ? 2.547 16.125 4.277 1 86.94 310 VAL A N 1
ATOM 2365 C CA . VAL A 1 310 ? 2.213 16.734 5.559 1 86.94 310 VAL A CA 1
ATOM 2366 C C . VAL A 1 310 ? 1.702 18.156 5.34 1 86.94 310 VAL A C 1
ATOM 2368 O O . VAL A 1 310 ? 0.717 18.578 5.957 1 86.94 310 VAL A O 1
ATOM 2371 N N . ALA A 1 311 ? 2.426 18.797 4.477 1 91.88 311 ALA A N 1
ATOM 2372 C CA . ALA A 1 311 ? 1.998 20.156 4.164 1 91.88 311 ALA A CA 1
ATOM 2373 C C . ALA A 1 311 ? 0.577 20.172 3.607 1 91.88 311 ALA A C 1
ATOM 2375 O O . ALA A 1 311 ? -0.235 21.016 3.98 1 91.88 311 ALA A O 1
ATOM 2376 N N . LEU A 1 312 ? 0.334 19.266 2.799 1 88.44 312 LEU A N 1
ATOM 2377 C CA . LEU A 1 312 ? -0.978 19.172 2.17 1 88.44 312 LEU A CA 1
ATOM 2378 C C . LEU A 1 312 ? -2.051 18.828 3.197 1 88.44 312 LEU A C 1
ATOM 2380 O O . LEU A 1 312 ? -3.105 19.469 3.238 1 88.44 312 LEU A O 1
ATOM 2384 N N . PHE A 1 313 ? -1.768 17.938 3.965 1 80.12 313 PHE A N 1
ATOM 2385 C CA . PHE A 1 313 ? -2.734 17.5 4.961 1 80.12 313 PHE A CA 1
ATOM 2386 C C . PHE A 1 313 ? -3.043 18.609 5.949 1 80.12 313 PHE A C 1
ATOM 2388 O O . PHE A 1 313 ? -4.207 18.844 6.285 1 80.12 313 PHE A O 1
ATOM 2395 N N . GLU A 1 314 ? -2.008 19.25 6.422 1 83.56 314 GLU A N 1
ATOM 2396 C CA . GLU A 1 314 ? -2.197 20.328 7.379 1 83.56 314 GLU A CA 1
ATOM 2397 C C . GLU A 1 314 ? -3.02 21.469 6.773 1 83.56 314 GLU A C 1
ATOM 2399 O O . GLU A 1 314 ? -3.949 21.969 7.406 1 83.56 314 GLU A O 1
ATOM 2404 N N . SER A 1 315 ? -2.672 21.734 5.566 1 87.38 315 SER A N 1
ATOM 2405 C CA . SER A 1 315 ? -3.354 22.844 4.926 1 87.38 315 SER A CA 1
ATOM 2406 C C . SER A 1 315 ? -4.828 22.531 4.691 1 87.38 315 SER A C 1
ATOM 2408 O O . SER A 1 315 ? -5.695 23.375 4.965 1 87.38 315 SER A O 1
ATOM 2410 N N . VAL A 1 316 ? -5.148 21.406 4.199 1 76.69 316 VAL A N 1
ATOM 2411 C CA . VAL A 1 316 ? -6.523 21.031 3.875 1 76.69 316 VAL A CA 1
ATOM 2412 C C . VAL A 1 316 ? -7.332 20.891 5.16 1 76.69 316 VAL A C 1
ATOM 2414 O O . VAL A 1 316 ? -8.492 21.312 5.227 1 76.69 316 VAL A O 1
ATOM 2417 N N . ALA A 1 317 ? -6.758 20.344 6.156 1 73.38 317 ALA A N 1
ATOM 2418 C CA . ALA A 1 317 ? -7.43 20.172 7.441 1 73.38 317 ALA A CA 1
ATOM 2419 C C . ALA A 1 317 ? -7.805 21.531 8.039 1 73.38 317 ALA A C 1
ATOM 2421 O O . ALA A 1 317 ? -8.914 21.703 8.562 1 73.38 317 ALA A O 1
ATOM 2422 N N . ILE A 1 318 ? -6.91 22.438 7.922 1 82.19 318 ILE A N 1
ATOM 2423 C CA . ILE A 1 318 ? -7.129 23.766 8.469 1 82.19 318 ILE A CA 1
ATOM 2424 C C . ILE A 1 318 ? -8.203 24.5 7.656 1 82.19 318 ILE A C 1
ATOM 2426 O O . ILE A 1 318 ? -9.094 25.125 8.227 1 82.19 318 ILE A O 1
ATOM 2430 N N . ALA A 1 319 ? -8.094 24.328 6.391 1 79.94 319 ALA A N 1
ATOM 2431 C CA . ALA A 1 319 ? -9.086 24.969 5.527 1 79.94 319 ALA A CA 1
ATOM 2432 C C . ALA A 1 319 ? -10.484 24.438 5.816 1 79.94 319 ALA A C 1
ATOM 2434 O O . ALA A 1 319 ? -11.445 25.203 5.883 1 79.94 319 ALA A O 1
ATOM 2435 N N . LYS A 1 320 ? -10.609 23.25 6.023 1 69.75 320 LYS A N 1
ATOM 2436 C CA . LYS A 1 320 ? -11.898 22.625 6.316 1 69.75 320 LYS A CA 1
ATOM 2437 C C . LYS A 1 320 ? -12.438 23.094 7.668 1 69.75 320 LYS A C 1
ATOM 2439 O O . LYS A 1 320 ? -13.641 23.281 7.828 1 69.75 320 LYS A O 1
ATOM 2444 N N . ALA A 1 321 ? -11.594 23.297 8.562 1 70.94 321 ALA A N 1
ATOM 2445 C CA . ALA A 1 321 ? -11.969 23.672 9.922 1 70.94 321 ALA A CA 1
ATOM 2446 C C . ALA A 1 321 ? -12.484 25.109 9.969 1 70.94 321 ALA A C 1
ATOM 2448 O O . ALA A 1 321 ? -13.336 25.438 10.797 1 70.94 321 ALA A O 1
ATOM 2449 N N . PHE A 1 322 ? -12.023 25.938 9.055 1 76.06 322 PHE A N 1
ATOM 2450 C CA . PHE A 1 322 ? -12.336 27.359 9.188 1 76.06 322 PHE A CA 1
ATOM 2451 C C . PHE A 1 322 ? -13.164 27.844 8 1 76.06 322 PHE A C 1
ATOM 2453 O O . PHE A 1 322 ? -13.477 29.031 7.898 1 76.06 322 PHE A O 1
ATOM 2460 N N . ALA A 1 323 ? -13.391 26.812 7.137 1 69.62 323 ALA A N 1
ATOM 2461 C CA . ALA A 1 323 ? -14.211 27.188 5.984 1 69.62 323 ALA A CA 1
ATOM 2462 C C . ALA A 1 323 ? -15.625 27.578 6.422 1 69.62 323 ALA A C 1
ATOM 2464 O O . ALA A 1 323 ? -16.203 26.922 7.289 1 69.62 323 ALA A O 1
ATOM 2465 N N . GLU A 1 324 ? -16.016 28.734 5.922 1 58.84 324 GLU A N 1
ATOM 2466 C CA . GLU A 1 324 ? -17.391 29.156 6.188 1 58.84 324 GLU A CA 1
ATOM 2467 C C . GLU A 1 324 ? -18.375 28.359 5.352 1 58.84 324 GLU A C 1
ATOM 2469 O O . GLU A 1 324 ? -18.219 28.234 4.133 1 58.84 324 GLU A O 1
ATOM 2474 N N . GLY A 1 325 ? -19.469 27.844 5.863 1 55.16 325 GLY A N 1
ATOM 2475 C CA . GLY A 1 325 ? -20.484 27.062 5.168 1 55.16 325 GLY A CA 1
ATOM 2476 C C . GLY A 1 325 ? -20.016 25.688 4.754 1 55.16 325 GLY A C 1
ATOM 2477 O O . GLY A 1 325 ? -20.719 24.969 4.039 1 55.16 325 GLY A O 1
ATOM 2478 N N . GLY A 1 326 ? -18.828 25.375 5.219 1 53.91 326 GLY A N 1
ATOM 2479 C CA . GLY A 1 326 ? -18.328 24.016 5.113 1 53.91 326 GLY A CA 1
ATOM 2480 C C . GLY A 1 326 ? -17.766 23.688 3.746 1 53.91 326 GLY A C 1
ATOM 2481 O O . GLY A 1 326 ? -17.234 22.594 3.531 1 53.91 326 GLY A O 1
ATOM 2482 N N . ARG A 1 327 ? -17.766 24.516 2.715 1 58.53 327 ARG A N 1
ATOM 2483 C CA . ARG A 1 327 ? -17.328 24.109 1.379 1 58.53 327 ARG A CA 1
ATOM 2484 C C . ARG A 1 327 ? -15.898 24.562 1.11 1 58.53 327 ARG A C 1
ATOM 2486 O O . ARG A 1 327 ? -15.57 25.734 1.286 1 58.53 327 ARG A O 1
ATOM 2493 N N . ILE A 1 328 ? -14.961 23.703 1.091 1 68.25 328 ILE A N 1
ATOM 2494 C CA . ILE A 1 328 ? -13.609 24.047 0.665 1 68.25 328 ILE A CA 1
ATOM 2495 C C . ILE A 1 328 ? -13.312 23.406 -0.684 1 68.25 328 ILE A C 1
ATOM 2497 O O . ILE A 1 328 ? -13.758 22.281 -0.953 1 68.25 328 ILE A O 1
ATOM 2501 N N . ASP A 1 329 ? -12.797 24.234 -1.593 1 74.5 329 ASP A N 1
ATOM 2502 C CA . ASP A 1 329 ? -12.227 23.656 -2.805 1 74.5 329 ASP A CA 1
ATOM 2503 C C . ASP A 1 329 ? -10.812 23.156 -2.557 1 74.5 329 ASP A C 1
ATOM 2505 O O . ASP A 1 329 ? -9.844 23.906 -2.701 1 74.5 329 ASP A O 1
ATOM 2509 N N . ALA A 1 330 ? -10.734 21.953 -2.182 1 76.81 330 ALA A N 1
ATOM 2510 C CA . ALA A 1 330 ? -9.445 21.375 -1.823 1 76.81 330 ALA A CA 1
ATOM 2511 C C . ALA A 1 330 ? -8.445 21.5 -2.965 1 76.81 330 ALA A C 1
ATOM 2513 O O . ALA A 1 330 ? -7.254 21.719 -2.732 1 76.81 330 ALA A O 1
ATOM 2514 N N . THR A 1 331 ? -8.953 21.438 -4.16 1 82 331 THR A N 1
ATOM 2515 C CA . THR A 1 331 ? -8.086 21.547 -5.328 1 82 331 THR A CA 1
ATOM 2516 C C . THR A 1 331 ? -7.461 22.938 -5.395 1 82 331 THR A C 1
ATOM 2518 O O . THR A 1 331 ? -6.258 23.078 -5.633 1 82 331 THR A O 1
ATOM 2521 N N . GLN A 1 332 ? -8.273 23.859 -5.168 1 86.19 332 GLN A N 1
ATOM 2522 C CA . GLN A 1 332 ? -7.773 25.234 -5.207 1 86.19 332 GLN A CA 1
ATOM 2523 C C . GLN A 1 332 ? -6.785 25.484 -4.074 1 86.19 332 GLN A C 1
ATOM 2525 O O . GLN A 1 332 ? -5.812 26.234 -4.246 1 86.19 332 GLN A O 1
ATOM 2530 N N . GLU A 1 333 ? -7.066 24.953 -2.988 1 87.5 333 GLU A N 1
ATOM 2531 C CA . GLU A 1 333 ? -6.141 25.109 -1.87 1 87.5 333 GLU A CA 1
ATOM 2532 C C . GLU A 1 333 ? -4.793 24.469 -2.184 1 87.5 333 GLU A C 1
ATOM 2534 O O . GLU A 1 333 ? -3.744 25 -1.814 1 87.5 333 GLU A O 1
ATOM 2539 N N . MET A 1 334 ? -4.828 23.391 -2.83 1 91.31 334 MET A N 1
ATOM 2540 C CA . MET A 1 334 ? -3.588 22.719 -3.205 1 91.31 334 MET A CA 1
ATOM 2541 C C . MET A 1 334 ? -2.791 23.547 -4.199 1 91.31 334 MET A C 1
ATOM 2543 O O . MET A 1 334 ? -1.57 23.672 -4.078 1 91.31 334 MET A O 1
ATOM 2547 N N . ILE A 1 335 ? -3.475 24.109 -5.102 1 92.94 335 ILE A N 1
ATOM 2548 C CA . ILE A 1 335 ? -2.818 24.953 -6.09 1 92.94 335 ILE A CA 1
ATOM 2549 C C . ILE A 1 335 ? -2.195 26.172 -5.398 1 92.94 335 ILE A C 1
ATOM 2551 O O . ILE A 1 335 ? -1.042 26.516 -5.66 1 92.94 335 ILE A O 1
ATOM 2555 N N . ALA A 1 336 ? -2.938 26.703 -4.508 1 94.19 336 ALA A N 1
ATOM 2556 C CA . ALA A 1 336 ? -2.451 27.875 -3.779 1 94.19 336 ALA A CA 1
ATOM 2557 C C . ALA A 1 336 ? -1.213 27.531 -2.955 1 94.19 336 ALA A C 1
ATOM 2559 O O . ALA A 1 336 ? -0.198 28.234 -3.029 1 94.19 336 ALA A O 1
ATOM 2560 N N . ILE A 1 337 ? -1.222 26.484 -2.219 1 95.5 337 ILE A N 1
ATOM 2561 C CA . ILE A 1 337 ? -0.123 26.094 -1.342 1 95.5 337 ILE A CA 1
ATOM 2562 C C . ILE A 1 337 ? 1.083 25.688 -2.18 1 95.5 337 ILE A C 1
ATOM 2564 O O . ILE A 1 337 ? 2.227 25.969 -1.817 1 95.5 337 ILE A O 1
ATOM 2568 N N . GLY A 1 338 ? 0.781 24.938 -3.258 1 96.81 338 GLY A N 1
ATOM 2569 C CA . GLY A 1 338 ? 1.858 24.578 -4.168 1 96.81 338 GLY A CA 1
ATOM 2570 C C . GLY A 1 338 ? 2.594 25.797 -4.723 1 96.81 338 GLY A C 1
ATOM 2571 O O . GLY A 1 338 ? 3.824 25.844 -4.691 1 96.81 338 GLY A O 1
ATOM 2572 N N . LEU A 1 339 ? 1.865 26.75 -5.129 1 96.81 339 LEU A N 1
ATOM 2573 C CA . LEU A 1 339 ? 2.455 27.953 -5.691 1 96.81 339 LEU A CA 1
ATOM 2574 C C . LEU A 1 339 ? 3.172 28.766 -4.617 1 96.81 339 LEU A C 1
ATOM 2576 O O . LEU A 1 339 ? 4.195 29.406 -4.887 1 96.81 339 LEU A O 1
ATOM 2580 N N . CYS A 1 340 ? 2.623 28.812 -3.434 1 97.56 340 CYS A N 1
ATOM 2581 C CA . CYS A 1 340 ? 3.295 29.484 -2.322 1 97.56 340 CYS A CA 1
ATOM 2582 C C . CYS A 1 340 ? 4.695 28.906 -2.111 1 97.56 340 CYS A C 1
ATOM 2584 O O . CYS A 1 340 ? 5.652 29.672 -1.942 1 97.56 340 CYS A O 1
ATOM 2586 N N . ASN A 1 341 ? 4.777 27.609 -2.156 1 98.19 341 ASN A N 1
ATOM 2587 C CA . ASN A 1 341 ? 6.066 26.969 -1.927 1 98.19 341 ASN A CA 1
ATOM 2588 C C . ASN A 1 341 ? 7.004 27.141 -3.117 1 98.19 341 ASN A C 1
ATOM 2590 O O . ASN A 1 341 ? 8.203 27.375 -2.943 1 98.19 341 ASN A O 1
ATOM 2594 N N . ILE A 1 342 ? 6.484 27.094 -4.328 1 97.62 342 ILE A N 1
ATOM 2595 C CA . ILE A 1 342 ? 7.309 27.234 -5.523 1 97.62 342 ILE A CA 1
ATOM 2596 C C . ILE A 1 342 ? 7.852 28.656 -5.605 1 97.62 342 ILE A C 1
ATOM 2598 O O . ILE A 1 342 ? 9.062 28.859 -5.695 1 97.62 342 ILE A O 1
ATOM 2602 N N . ILE A 1 343 ? 7.023 29.609 -5.543 1 97.19 343 ILE A N 1
ATOM 2603 C CA . ILE A 1 343 ? 7.438 31.016 -5.641 1 97.19 343 ILE A CA 1
ATOM 2604 C C . ILE A 1 343 ? 8.281 31.391 -4.422 1 97.19 343 ILE A C 1
ATOM 2606 O O . ILE A 1 343 ? 9.258 32.125 -4.543 1 97.19 343 ILE A O 1
ATOM 2610 N N . GLY A 1 344 ? 7.887 30.922 -3.275 1 97.25 344 GLY A N 1
ATOM 2611 C CA . GLY A 1 344 ? 8.672 31.156 -2.074 1 97.25 344 GLY A CA 1
ATOM 2612 C C . GLY A 1 344 ? 10.102 30.641 -2.184 1 97.25 344 GLY A C 1
ATOM 2613 O O . GLY A 1 344 ? 11.023 31.266 -1.649 1 97.25 344 GLY A O 1
ATOM 2614 N N . SER A 1 345 ? 10.242 29.516 -2.857 1 97.31 345 SER A N 1
ATOM 2615 C CA . SER A 1 345 ? 11.57 28.938 -2.99 1 97.31 345 SER A CA 1
ATOM 2616 C C . SER A 1 345 ? 12.508 29.875 -3.764 1 97.31 345 SER A C 1
ATOM 2618 O O . SER A 1 345 ? 13.711 29.891 -3.514 1 97.31 345 SER A O 1
ATOM 2620 N N . PHE A 1 346 ? 11.977 30.656 -4.641 1 96.94 346 PHE A N 1
ATOM 2621 C CA . PHE A 1 346 ? 12.781 31.641 -5.344 1 96.94 346 PHE A CA 1
ATOM 2622 C C . PHE A 1 346 ? 13.195 32.781 -4.406 1 96.94 346 PHE A C 1
ATOM 2624 O O . PHE A 1 346 ? 14.211 33.438 -4.637 1 96.94 346 PHE A O 1
ATOM 2631 N N . GLY A 1 347 ? 12.422 33 -3.404 1 96.38 347 GLY A N 1
ATOM 2632 C CA . GLY A 1 347 ? 12.719 34 -2.393 1 96.38 347 GLY A CA 1
ATOM 2633 C C . GLY A 1 347 ? 13.367 33.438 -1.15 1 96.38 347 GLY A C 1
ATOM 2634 O O . GLY A 1 347 ? 13.211 33.969 -0.053 1 96.38 347 GLY A O 1
ATOM 2635 N N . GLN A 1 348 ? 13.906 32.188 -1.277 1 96.31 348 GLN A N 1
ATOM 2636 C CA . GLN A 1 348 ? 14.695 31.562 -0.225 1 96.31 348 GLN A CA 1
ATOM 2637 C C . GLN A 1 348 ? 13.812 31.156 0.954 1 96.31 348 GLN A C 1
ATOM 2639 O O . GLN A 1 348 ? 14.211 31.312 2.111 1 96.31 348 GLN A O 1
ATOM 2644 N N . SER A 1 349 ? 12.688 30.734 0.639 1 96.5 349 SER A N 1
ATOM 2645 C CA . SER A 1 349 ? 11.727 30.281 1.634 1 96.5 349 SER A CA 1
ATOM 2646 C C . SER A 1 349 ? 11.977 28.828 2.018 1 96.5 349 SER A C 1
ATOM 2648 O O . SER A 1 349 ? 12.391 28.016 1.182 1 96.5 349 SER A O 1
ATOM 2650 N N . MET A 1 350 ? 11.781 28.531 3.271 1 97.06 350 MET A N 1
ATOM 2651 C CA . MET A 1 350 ? 11.664 27.141 3.713 1 97.06 350 MET A CA 1
ATOM 2652 C C . MET A 1 350 ? 10.273 26.594 3.406 1 97.06 350 MET A C 1
ATOM 2654 O O . MET A 1 350 ? 9.383 27.328 2.986 1 97.06 350 MET A O 1
ATOM 2658 N N . PRO A 1 351 ? 10.055 25.281 3.545 1 97.19 351 PRO A N 1
ATOM 2659 C CA . PRO A 1 351 ? 8.719 24.75 3.289 1 97.19 351 PRO A CA 1
ATOM 2660 C C . PRO A 1 351 ? 7.645 25.359 4.184 1 97.19 351 PRO A C 1
ATOM 2662 O O . PRO A 1 351 ? 7.895 25.609 5.367 1 97.19 351 PRO A O 1
ATOM 2665 N N . ILE A 1 352 ? 6.492 25.625 3.568 1 97.56 352 ILE A N 1
ATOM 2666 C CA . ILE A 1 352 ? 5.445 26.312 4.309 1 97.56 352 ILE A CA 1
ATOM 2667 C C . ILE A 1 352 ? 4.109 25.625 4.09 1 97.56 352 ILE A C 1
ATOM 2669 O O . ILE A 1 352 ? 3.969 24.797 3.174 1 97.56 352 ILE A O 1
ATOM 2673 N N . THR A 1 353 ? 3.176 25.844 4.938 1 95.81 353 THR A N 1
ATOM 2674 C CA . THR A 1 353 ? 1.801 25.359 4.836 1 95.81 353 THR A CA 1
ATOM 2675 C C . THR A 1 353 ? 0.878 26.188 5.734 1 95.81 353 THR A C 1
ATOM 2677 O O . THR A 1 353 ? 1.286 27.219 6.277 1 95.81 353 THR A O 1
ATOM 2680 N N . GLY A 1 354 ? -0.324 25.797 5.75 1 92.12 354 GLY A N 1
ATOM 2681 C CA . GLY A 1 354 ? -1.252 26.469 6.648 1 92.12 354 GLY A CA 1
ATOM 2682 C C . GLY A 1 354 ? -0.95 26.219 8.117 1 92.12 354 GLY A C 1
ATOM 2683 O O . GLY A 1 354 ? -0.541 25.109 8.492 1 92.12 354 GLY A O 1
ATOM 2684 N N . SER A 1 355 ? -1.143 27.297 8.859 1 89.62 355 SER A N 1
ATOM 2685 C CA . SER A 1 355 ? -0.947 27.203 10.305 1 89.62 355 SER A CA 1
ATOM 2686 C C . SER A 1 355 ? -2.275 27.281 11.047 1 89.62 355 SER A C 1
ATOM 2688 O O . SER A 1 355 ? -3.061 28.219 10.82 1 89.62 355 SER A O 1
ATOM 2690 N N . PHE A 1 356 ? -2.492 26.375 11.906 1 79.69 356 PHE A N 1
ATOM 2691 C CA . PHE A 1 356 ? -3.732 26.344 12.672 1 79.69 356 PHE A CA 1
ATOM 2692 C C . PHE A 1 356 ? -3.816 27.562 13.594 1 79.69 356 PHE A C 1
ATOM 2694 O O . PHE A 1 356 ? -4.836 28.25 13.633 1 79.69 356 PHE A O 1
ATOM 2701 N N . ALA A 1 357 ? -2.734 27.812 14.305 1 81 357 ALA A N 1
ATOM 2702 C CA . ALA A 1 357 ? -2.717 28.891 15.297 1 81 357 ALA A CA 1
ATOM 2703 C C . ALA A 1 357 ? -2.936 30.25 14.641 1 81 357 ALA A C 1
ATOM 2705 O O . ALA A 1 357 ? -3.766 31.031 15.102 1 81 357 ALA A O 1
ATOM 2706 N N . ARG A 1 358 ? -2.268 30.5 13.578 1 90.81 358 ARG A N 1
ATOM 2707 C CA . ARG A 1 358 ? -2.395 31.797 12.922 1 90.81 358 ARG A CA 1
ATOM 2708 C C . ARG A 1 358 ? -3.744 31.938 12.227 1 90.81 358 ARG A C 1
ATOM 2710 O O . ARG A 1 358 ? -4.312 33.031 12.164 1 90.81 358 ARG A O 1
ATOM 2717 N N . THR A 1 359 ? -4.227 30.828 11.695 1 90.12 359 THR A N 1
ATOM 2718 C CA . THR A 1 359 ? -5.539 30.859 11.055 1 90.12 359 THR A CA 1
ATOM 2719 C C . THR A 1 359 ? -6.637 31.125 12.086 1 90.12 359 THR A C 1
ATOM 2721 O O . THR A 1 359 ? -7.57 31.875 11.82 1 90.12 359 THR A O 1
ATOM 2724 N N . ALA A 1 360 ? -6.539 30.516 13.203 1 83.88 360 ALA A N 1
ATOM 2725 C CA . ALA A 1 360 ? -7.488 30.766 14.281 1 83.88 360 ALA A CA 1
ATOM 2726 C C . ALA A 1 360 ? -7.453 32.219 14.711 1 83.88 360 ALA A C 1
ATOM 2728 O O . ALA A 1 360 ? -8.5 32.844 14.945 1 83.88 360 ALA A O 1
ATOM 2729 N N . LEU A 1 361 ? -6.293 32.719 14.805 1 86.94 361 LEU A N 1
ATOM 2730 C CA . LEU A 1 361 ? -6.113 34.125 15.164 1 86.94 361 LEU A CA 1
ATOM 2731 C C . LEU A 1 361 ? -6.719 35.031 14.109 1 86.94 361 LEU A C 1
ATOM 2733 O O . LEU A 1 361 ? -7.359 36.031 14.438 1 86.94 361 LEU A O 1
ATOM 2737 N N . ASN A 1 362 ? -6.434 34.688 12.898 1 91.94 362 ASN A N 1
ATOM 2738 C CA . ASN A 1 362 ? -6.996 35.469 11.789 1 91.94 362 ASN A CA 1
ATOM 2739 C C . ASN A 1 362 ? -8.523 35.469 11.82 1 91.94 362 ASN A C 1
ATOM 2741 O O . ASN A 1 362 ? -9.148 36.5 11.641 1 91.94 362 ASN A O 1
ATOM 2745 N N . HIS A 1 363 ? -9.102 34.375 12.078 1 87.56 363 HIS A N 1
ATOM 2746 C CA . HIS A 1 363 ? -10.555 34.219 12.172 1 87.56 363 HIS A CA 1
ATOM 2747 C C . HIS A 1 363 ? -11.117 35 13.359 1 87.56 363 HIS A C 1
ATOM 2749 O O . HIS A 1 363 ? -12.102 35.719 13.211 1 87.56 363 HIS A O 1
ATOM 2755 N N . ASP A 1 364 ? -10.453 34.844 14.469 1 83.94 364 ASP A N 1
ATOM 2756 C CA . ASP A 1 364 ? -10.922 35.5 15.688 1 83.94 364 ASP A CA 1
ATOM 2757 C C . ASP A 1 364 ? -10.812 37.031 15.578 1 83.94 364 ASP A C 1
ATOM 2759 O O . ASP A 1 364 ? -11.562 37.75 16.234 1 83.94 364 ASP A O 1
ATOM 2763 N N . SER A 1 365 ? -9.875 37.406 14.75 1 88.75 365 SER A N 1
ATOM 2764 C CA . SER A 1 365 ? -9.695 38.844 14.562 1 88.75 365 SER A CA 1
ATOM 2765 C C . SER A 1 365 ? -10.758 39.438 13.641 1 88.75 365 SER A C 1
ATOM 2767 O O . SER A 1 365 ? -10.867 40.656 13.492 1 88.75 365 SER A O 1
ATOM 2769 N N . GLY A 1 366 ? -11.508 38.531 12.977 1 86.25 366 GLY A N 1
ATOM 2770 C CA . GLY A 1 366 ? -12.648 38.969 12.188 1 86.25 366 GLY A CA 1
ATOM 2771 C C . GLY A 1 366 ? -12.305 39.25 10.742 1 86.25 366 GLY A C 1
ATOM 2772 O O . GLY A 1 366 ? -12.867 40.156 10.125 1 86.25 366 GLY A O 1
ATOM 2773 N N . VAL A 1 367 ? -11.375 38.562 10.227 1 91.75 367 VAL A N 1
ATOM 2774 C CA . VAL A 1 367 ? -10.992 38.75 8.836 1 91.75 367 VAL A CA 1
ATOM 2775 C C . VAL A 1 367 ? -12.188 38.469 7.926 1 91.75 367 VAL A C 1
ATOM 2777 O O . VAL A 1 367 ? -13.008 37.594 8.227 1 91.75 367 VAL A O 1
ATOM 2780 N N . VAL A 1 368 ? -12.281 39.219 6.785 1 90 368 VAL A N 1
ATOM 2781 C CA . VAL A 1 368 ? -13.453 39.031 5.93 1 90 368 VAL A CA 1
ATOM 2782 C C . VAL A 1 368 ? -13.008 38.688 4.512 1 90 368 VAL A C 1
ATOM 2784 O O . VAL A 1 368 ? -13.758 38.062 3.764 1 90 368 VAL A O 1
ATOM 2787 N N . THR A 1 369 ? -11.844 39.094 4.16 1 91.31 369 THR A N 1
ATOM 2788 C CA . THR A 1 369 ? -11.312 38.781 2.836 1 91.31 369 THR A CA 1
ATOM 2789 C C . THR A 1 369 ? -9.828 38.438 2.92 1 91.31 369 THR A C 1
ATOM 2791 O O . THR A 1 369 ? -9.188 38.656 3.949 1 91.31 369 THR A O 1
ATOM 2794 N N . PRO A 1 370 ? -9.289 37.875 1.837 1 90.94 370 PRO A N 1
ATOM 2795 C CA . PRO A 1 370 ? -7.867 37.562 1.858 1 90.94 370 PRO A CA 1
ATOM 2796 C C . PRO A 1 370 ? -6.973 38.812 1.894 1 90.94 370 PRO A C 1
ATOM 2798 O O . PRO A 1 370 ? -5.754 38.688 2.029 1 90.94 370 PRO A O 1
ATOM 2801 N N . ALA A 1 371 ? -7.516 40 1.873 1 91.38 371 ALA A N 1
ATOM 2802 C CA . ALA A 1 371 ? -6.758 41.25 1.896 1 91.38 371 ALA A CA 1
ATOM 2803 C C . ALA A 1 371 ? -6.035 41.406 3.229 1 91.38 371 ALA A C 1
ATOM 2805 O O . ALA A 1 371 ? -5.094 42.219 3.332 1 91.38 371 ALA A O 1
ATOM 2806 N N . GLY A 1 372 ? -6.488 40.75 4.258 1 90.56 372 GLY A N 1
ATOM 2807 C CA . GLY A 1 372 ? -5.738 40.75 5.504 1 90.56 372 GLY A CA 1
ATOM 2808 C C . GLY A 1 372 ? -4.293 40.344 5.328 1 90.56 372 GLY A C 1
ATOM 2809 O O . GLY A 1 372 ? -3.414 40.781 6.062 1 90.56 372 GLY A O 1
ATOM 2810 N N . GLY A 1 373 ? -4.047 39.531 4.359 1 92.31 373 GLY A N 1
ATOM 2811 C CA . GLY A 1 373 ? -2.699 39.062 4.051 1 92.31 373 GLY A CA 1
ATOM 2812 C C . GLY A 1 373 ? -1.795 40.188 3.562 1 92.31 373 GLY A C 1
ATOM 2813 O O . GLY A 1 373 ? -0.579 40.125 3.758 1 92.31 373 GLY A O 1
ATOM 2814 N N . VAL A 1 374 ? -2.391 41.219 3.002 1 93.44 374 VAL A N 1
ATOM 2815 C CA . VAL A 1 374 ? -1.612 42.344 2.494 1 93.44 374 VAL A CA 1
ATOM 2816 C C . VAL A 1 374 ? -0.999 43.125 3.66 1 93.44 374 VAL A C 1
ATOM 2818 O O . VAL A 1 374 ? 0.18 43.469 3.621 1 93.44 374 VAL A O 1
ATOM 2821 N N . THR A 1 375 ? -1.814 43.344 4.605 1 94.75 375 THR A N 1
ATOM 2822 C CA . THR A 1 375 ? -1.312 44.062 5.789 1 94.75 375 THR A CA 1
ATOM 2823 C C . THR A 1 375 ? -0.213 43.25 6.465 1 94.75 375 THR A C 1
ATOM 2825 O O . THR A 1 375 ? 0.787 43.781 6.922 1 94.75 375 THR A O 1
ATOM 2828 N N . LYS A 1 376 ? -0.438 41.969 6.586 1 94.94 376 LYS A N 1
ATOM 2829 C CA . LYS A 1 376 ? 0.578 41.062 7.141 1 94.94 376 LYS A CA 1
ATOM 2830 C C . LYS A 1 376 ? 1.895 41.188 6.379 1 94.94 376 LYS A C 1
ATOM 2832 O O . LYS A 1 376 ? 2.959 41.312 6.988 1 94.94 376 LYS A O 1
ATOM 2837 N N . VAL A 1 377 ? 1.845 41.219 5.078 1 96.25 377 VAL A N 1
ATOM 2838 C CA . VAL A 1 377 ? 3.018 41.312 4.211 1 96.25 377 VAL A CA 1
ATOM 2839 C C . VAL A 1 377 ? 3.729 42.625 4.418 1 96.25 377 VAL A C 1
ATOM 2841 O O . VAL A 1 377 ? 4.957 42.688 4.52 1 96.25 377 VAL A O 1
ATOM 2844 N N . LEU A 1 378 ? 3 43.656 4.488 1 96.38 378 LEU A N 1
ATOM 2845 C CA . LEU A 1 378 ? 3.568 45 4.672 1 96.38 378 LEU A CA 1
ATOM 2846 C C . LEU A 1 378 ? 4.305 45.094 6.004 1 96.38 378 LEU A C 1
ATOM 2848 O O . LEU A 1 378 ? 5.379 45.688 6.082 1 96.38 378 LEU A O 1
ATOM 2852 N N . LEU A 1 379 ? 3.732 44.531 6.934 1 95.62 379 LEU A N 1
ATOM 2853 C CA . LEU A 1 379 ? 4.363 44.594 8.25 1 95.62 379 LEU A CA 1
ATOM 2854 C C . LEU A 1 379 ? 5.625 43.719 8.281 1 95.62 379 LEU A C 1
ATOM 2856 O O . LEU A 1 379 ? 6.59 44.062 8.969 1 95.62 379 LEU A O 1
ATOM 2860 N N . ILE A 1 380 ? 5.617 42.625 7.629 1 96.19 380 ILE A N 1
ATOM 2861 C CA . ILE A 1 380 ? 6.801 41.781 7.559 1 96.19 380 ILE A CA 1
ATOM 2862 C C . ILE A 1 380 ? 7.902 42.5 6.781 1 96.19 380 ILE A C 1
ATOM 2864 O O . ILE A 1 380 ? 9.078 42.438 7.148 1 96.19 380 ILE A O 1
ATOM 2868 N N . ILE A 1 381 ? 7.52 43.188 5.691 1 96.31 381 ILE A N 1
ATOM 2869 C CA . ILE A 1 381 ? 8.477 43.969 4.953 1 96.31 381 ILE A CA 1
ATOM 2870 C C . ILE A 1 381 ? 9.094 45.031 5.879 1 96.31 381 ILE A C 1
ATOM 2872 O O . ILE A 1 381 ? 10.305 45.25 5.879 1 96.31 381 ILE A O 1
ATOM 2876 N N . PHE A 1 382 ? 8.242 45.625 6.629 1 95.88 382 PHE A N 1
ATOM 2877 C CA . PHE A 1 382 ? 8.703 46.625 7.59 1 95.88 382 PHE A CA 1
ATOM 2878 C C . PHE A 1 382 ? 9.68 46 8.578 1 95.88 382 PHE A C 1
ATOM 2880 O O . PHE A 1 382 ? 10.727 46.594 8.867 1 95.88 382 PHE A O 1
ATOM 2887 N N . ALA A 1 383 ? 9.352 44.906 9.094 1 94.69 383 ALA A N 1
ATOM 2888 C CA . ALA A 1 383 ? 10.203 44.219 10.055 1 94.69 383 ALA A CA 1
ATOM 2889 C C . ALA A 1 383 ? 11.547 43.844 9.438 1 94.69 383 ALA A C 1
ATOM 2891 O O . ALA A 1 383 ? 12.594 44.031 10.055 1 94.69 383 ALA A O 1
ATOM 2892 N N . LEU A 1 384 ? 11.539 43.344 8.25 1 94.88 384 LEU A N 1
ATOM 2893 C CA . LEU A 1 384 ? 12.742 42.906 7.555 1 94.88 384 LEU A CA 1
ATOM 2894 C C . LEU A 1 384 ? 13.648 44.062 7.219 1 94.88 384 LEU A C 1
ATOM 2896 O O . LEU A 1 384 ? 14.875 43.938 7.188 1 94.88 384 LEU A O 1
ATOM 2900 N N . THR A 1 385 ? 13.086 45.219 7.004 1 93.69 385 THR A N 1
ATOM 2901 C CA . THR A 1 385 ? 13.859 46.375 6.547 1 93.69 385 THR A CA 1
ATOM 2902 C C . THR A 1 385 ? 14.352 47.188 7.73 1 93.69 385 THR A C 1
ATOM 2904 O O . THR A 1 385 ? 15.469 47.719 7.703 1 93.69 385 THR A O 1
ATOM 2907 N N . TYR A 1 386 ? 13.555 47.219 8.859 1 93.38 386 TYR A N 1
ATOM 2908 C CA . TYR A 1 386 ? 13.891 48.219 9.875 1 93.38 386 TYR A CA 1
ATOM 2909 C C . TYR A 1 386 ? 14.125 47.562 11.227 1 93.38 386 TYR A C 1
ATOM 2911 O O . TYR A 1 386 ? 14.758 48.125 12.109 1 93.38 386 TYR A O 1
ATOM 2919 N N . LEU A 1 387 ? 13.656 46.375 11.367 1 92.69 387 LEU A N 1
ATOM 2920 C CA . LEU A 1 387 ? 13.617 45.875 12.734 1 92.69 387 LEU A CA 1
ATOM 2921 C C . LEU A 1 387 ? 14.594 44.719 12.922 1 92.69 387 LEU A C 1
ATOM 2923 O O . LEU A 1 387 ? 14.719 44.188 14.031 1 92.69 387 LEU A O 1
ATOM 2927 N N . THR A 1 388 ? 15.281 44.312 12 1 91.12 388 THR A N 1
ATOM 2928 C CA . THR A 1 388 ? 16.141 43.125 12.102 1 91.12 388 THR A CA 1
ATOM 2929 C C . THR A 1 388 ? 17.234 43.344 13.133 1 91.12 388 THR A C 1
ATOM 2931 O O . THR A 1 388 ? 17.656 42.406 13.82 1 91.12 388 THR A O 1
ATOM 2934 N N . SER A 1 389 ? 17.812 44.562 13.266 1 90.31 389 SER A N 1
ATOM 2935 C CA . SER A 1 389 ? 18.844 44.875 14.258 1 90.31 389 SER A CA 1
ATOM 2936 C C . SER A 1 389 ? 18.297 44.75 15.672 1 90.31 389 SER A C 1
ATOM 2938 O O . SER A 1 389 ? 19.031 44.344 16.594 1 90.31 389 SER A O 1
ATOM 2940 N N . THR A 1 390 ? 17.047 45.062 15.766 1 90.62 390 THR A N 1
ATOM 2941 C CA . THR A 1 390 ? 16.422 44.938 17.078 1 90.62 390 THR A CA 1
ATOM 2942 C C . THR A 1 390 ? 16.172 43.469 17.422 1 90.62 390 THR A C 1
ATOM 2944 O O . THR A 1 390 ? 16.25 43.094 18.594 1 90.62 390 THR A O 1
ATOM 2947 N N . PHE A 1 391 ? 15.898 42.719 16.453 1 92.12 391 PHE A N 1
ATOM 2948 C CA . PHE A 1 391 ? 15.602 41.312 16.672 1 92.12 391 PHE A CA 1
ATOM 2949 C C . PHE A 1 391 ? 16.828 40.562 17.141 1 92.12 391 PHE A C 1
ATOM 2951 O O . PHE A 1 391 ? 16.734 39.438 17.656 1 92.12 391 PHE A O 1
ATOM 2958 N N . TYR A 1 392 ? 17.953 41.188 17.062 1 90.56 392 TYR A N 1
ATOM 2959 C CA . TYR A 1 392 ? 19.219 40.656 17.547 1 90.56 392 TYR A CA 1
ATOM 2960 C C . TYR A 1 392 ? 19.109 40.219 19 1 90.56 392 TYR A C 1
ATOM 2962 O O . TYR A 1 392 ? 19.688 39.219 19.422 1 90.56 392 TYR A O 1
ATOM 2970 N N . TYR A 1 393 ? 18.25 40.875 19.703 1 91.81 393 TYR A N 1
ATOM 2971 C CA . TYR A 1 393 ? 18.219 40.75 21.156 1 91.81 393 TYR A CA 1
ATOM 2972 C C . TYR A 1 393 ? 17.156 39.781 21.594 1 91.81 393 TYR A C 1
ATOM 2974 O O . TYR A 1 393 ? 16.922 39.594 22.797 1 91.81 393 TYR A O 1
ATOM 2982 N N . ILE A 1 394 ? 16.562 39.125 20.688 1 93.75 394 ILE A N 1
ATOM 2983 C CA . ILE A 1 394 ? 15.555 38.156 21.062 1 93.75 394 ILE A CA 1
ATOM 2984 C C . ILE A 1 394 ? 16.219 36.969 21.766 1 93.75 394 ILE A C 1
ATOM 2986 O O . ILE A 1 394 ? 17.078 36.281 21.172 1 93.75 394 ILE A O 1
ATOM 2990 N N . PRO A 1 395 ? 15.891 36.719 22.984 1 94.5 395 PRO A N 1
ATOM 2991 C CA . PRO A 1 395 ? 16.484 35.562 23.656 1 94.5 395 PRO A CA 1
ATOM 2992 C C . PRO A 1 395 ? 15.938 34.25 23.125 1 94.5 395 PRO A C 1
ATOM 2994 O O . PRO A 1 395 ? 14.734 34.125 22.891 1 94.5 395 PRO A O 1
ATOM 2997 N N . LYS A 1 396 ? 16.75 33.312 23.016 1 94 396 LYS A N 1
ATOM 2998 C CA . LYS A 1 396 ? 16.359 31.984 22.547 1 94 396 LYS A CA 1
ATOM 2999 C C . LYS A 1 396 ? 15.398 31.312 23.531 1 94 396 LYS A C 1
ATOM 3001 O O . LYS A 1 396 ? 14.508 30.562 23.125 1 94 396 LYS A O 1
ATOM 3006 N N . ALA A 1 397 ? 15.516 31.594 24.75 1 94.69 397 ALA A N 1
ATOM 3007 C CA . ALA A 1 397 ? 14.641 31.031 25.781 1 94.69 397 ALA A CA 1
ATOM 3008 C C . ALA A 1 397 ? 13.203 31.5 25.578 1 94.69 397 ALA A C 1
ATOM 3010 O O . ALA A 1 397 ? 12.266 30.719 25.781 1 94.69 397 ALA A O 1
ATOM 3011 N N . SER A 1 398 ? 13.062 32.719 25.25 1 94.62 398 SER A N 1
ATOM 3012 C CA . SER A 1 398 ? 11.727 33.25 24.984 1 94.62 398 SER A CA 1
ATOM 3013 C C . SER A 1 398 ? 11.094 32.594 23.781 1 94.62 398 SER A C 1
ATOM 3015 O O . SER A 1 398 ? 9.898 32.281 23.781 1 94.62 398 SER A O 1
ATOM 3017 N N . LEU A 1 399 ? 11.867 32.406 22.812 1 92.5 399 LEU A N 1
ATOM 3018 C CA . LEU A 1 399 ? 11.367 31.734 21.625 1 92.5 399 LEU A CA 1
ATOM 3019 C C . LEU A 1 399 ? 10.992 30.281 21.938 1 92.5 399 LEU A C 1
ATOM 3021 O O . LEU A 1 399 ? 9.992 29.781 21.422 1 92.5 399 LEU A O 1
ATOM 3025 N N . ALA A 1 400 ? 11.789 29.641 22.688 1 94.44 400 ALA A N 1
ATOM 3026 C CA . ALA A 1 400 ? 11.492 28.281 23.094 1 94.44 400 ALA A CA 1
ATOM 3027 C C . ALA A 1 400 ? 10.172 28.203 23.859 1 94.44 400 ALA A C 1
ATOM 3029 O O . ALA A 1 400 ? 9.367 27.297 23.641 1 94.44 400 ALA A O 1
ATOM 3030 N N . GLY A 1 401 ? 10.023 29.125 24.766 1 93.88 401 GLY A N 1
ATOM 3031 C CA . GLY A 1 401 ? 8.766 29.188 25.484 1 93.88 401 GLY A CA 1
ATOM 3032 C C . GLY A 1 401 ? 7.566 29.375 24.578 1 93.88 401 GLY A C 1
ATOM 3033 O O . GLY A 1 401 ? 6.523 28.766 24.781 1 93.88 401 GLY A O 1
ATOM 3034 N N . LEU A 1 402 ? 7.746 30.25 23.641 1 91.94 402 LEU A N 1
ATOM 3035 C CA . LEU A 1 402 ? 6.703 30.5 22.656 1 91.94 402 LEU A CA 1
ATOM 3036 C C . LEU A 1 402 ? 6.344 29.219 21.891 1 91.94 402 LEU A C 1
ATOM 3038 O O . LEU A 1 402 ? 5.164 28.906 21.734 1 91.94 402 LEU A O 1
ATOM 3042 N N . ILE A 1 403 ? 7.266 28.469 21.484 1 90.25 403 ILE A N 1
ATOM 3043 C CA . ILE A 1 403 ? 7.078 27.25 20.703 1 90.25 403 ILE A CA 1
ATOM 3044 C C . ILE A 1 403 ? 6.383 26.203 21.578 1 90.25 403 ILE A C 1
ATOM 3046 O O . ILE A 1 403 ? 5.41 25.578 21.141 1 90.25 403 ILE A O 1
ATOM 3050 N N . ILE A 1 404 ? 6.879 26.016 22.734 1 92.5 404 ILE A N 1
ATOM 3051 C CA . ILE A 1 404 ? 6.355 24.984 23.625 1 92.5 404 ILE A CA 1
ATOM 3052 C C . ILE A 1 404 ? 4.879 25.25 23.922 1 92.5 404 ILE A C 1
ATOM 3054 O O . ILE A 1 404 ? 4.066 24.328 23.938 1 92.5 404 ILE A O 1
ATOM 3058 N N . THR A 1 405 ? 4.543 26.516 24.156 1 90.12 405 THR A N 1
ATOM 3059 C CA . THR A 1 405 ? 3.15 26.859 24.406 1 90.12 405 THR A CA 1
ATOM 3060 C C . THR A 1 405 ? 2.275 26.516 23.219 1 90.12 405 THR A C 1
ATOM 3062 O O . THR A 1 405 ? 1.149 26.031 23.375 1 90.12 405 THR A O 1
ATOM 3065 N N . ALA A 1 406 ? 2.775 26.719 22.047 1 84.75 406 ALA A N 1
ATOM 3066 C CA . ALA A 1 406 ? 2.041 26.422 20.828 1 84.75 406 ALA A CA 1
ATOM 3067 C C . ALA A 1 406 ? 1.836 24.922 20.656 1 84.75 406 ALA A C 1
ATOM 3069 O O . ALA A 1 406 ? 0.832 24.484 20.094 1 84.75 406 ALA A O 1
ATOM 3070 N N . LEU A 1 407 ? 2.729 24.094 21.141 1 87.62 407 LEU A N 1
ATOM 3071 C CA . LEU A 1 407 ? 2.688 22.656 20.984 1 87.62 407 LEU A CA 1
ATOM 3072 C C . LEU A 1 407 ? 1.545 22.047 21.781 1 87.62 407 LEU A C 1
ATOM 3074 O O . LEU A 1 407 ? 0.973 21.031 21.391 1 87.62 407 LEU A O 1
ATOM 3078 N N . PHE A 1 408 ? 1.162 22.703 22.891 1 84.88 408 PHE A N 1
ATOM 3079 C CA . PHE A 1 408 ? 0.09 22.203 23.734 1 84.88 408 PHE A CA 1
ATOM 3080 C C . PHE A 1 408 ? -1.251 22.281 23.016 1 84.88 408 PHE A C 1
ATOM 3082 O O . PHE A 1 408 ? -2.135 21.453 23.25 1 84.88 408 PHE A O 1
ATOM 3089 N N . THR A 1 409 ? -1.359 23.109 22.141 1 78.62 409 THR A N 1
ATOM 3090 C CA . THR A 1 409 ? -2.623 23.281 21.422 1 78.62 409 THR A CA 1
ATOM 3091 C C . THR A 1 409 ? -2.682 22.359 20.203 1 78.62 409 THR A C 1
ATOM 3093 O O . THR A 1 409 ? -3.76 22.109 19.672 1 78.62 409 THR A O 1
ATOM 3096 N N . MET A 1 410 ? -1.572 21.859 19.875 1 78.5 410 MET A N 1
ATOM 3097 C CA . MET A 1 410 ? -1.49 21.016 18.688 1 78.5 410 MET A CA 1
ATOM 3098 C C . MET A 1 410 ? -1.921 19.578 19.016 1 78.5 410 MET A C 1
ATOM 3100 O O . MET A 1 410 ? -2.461 18.891 18.156 1 78.5 410 MET A O 1
ATOM 3104 N N . ILE A 1 411 ? -1.763 19.141 20.219 1 85.94 411 ILE A N 1
ATOM 3105 C CA . ILE A 1 411 ? -2.002 17.766 20.594 1 85.94 411 ILE A CA 1
ATOM 3106 C C . ILE A 1 411 ? -3.473 17.578 20.953 1 85.94 411 ILE A C 1
ATOM 3108 O O . ILE A 1 411 ? -4.039 18.359 21.719 1 85.94 411 ILE A O 1
ATOM 3112 N N . ASP A 1 412 ? -4.125 16.641 20.312 1 85.81 412 ASP A N 1
ATOM 3113 C CA . ASP A 1 412 ? -5.484 16.25 20.672 1 85.81 412 ASP A CA 1
ATOM 3114 C C . ASP A 1 412 ? -5.484 15.203 21.797 1 85.81 412 ASP A C 1
ATOM 3116 O O . ASP A 1 412 ? -5.48 14 21.531 1 85.81 412 ASP A O 1
ATOM 3120 N N . TYR A 1 413 ? -5.707 15.68 22.938 1 90.56 413 TYR A N 1
ATOM 3121 C CA . TYR A 1 413 ? -5.621 14.82 24.109 1 90.56 413 TYR A CA 1
ATOM 3122 C C . TYR A 1 413 ? -6.852 13.922 24.219 1 90.56 413 TYR A C 1
ATOM 3124 O O . TYR A 1 413 ? -6.781 12.828 24.781 1 90.56 413 TYR A O 1
ATOM 3132 N N . GLU A 1 414 ? -7.957 14.312 23.719 1 91.5 414 GLU A N 1
ATOM 3133 C CA . GLU A 1 414 ? -9.227 13.609 23.875 1 91.5 414 GLU A CA 1
ATOM 3134 C C . GLU A 1 414 ? -9.266 12.344 23.016 1 91.5 414 GLU A C 1
ATOM 3136 O O . GLU A 1 414 ? -9.953 11.383 23.359 1 91.5 414 GLU A O 1
ATOM 3141 N N . ILE A 1 415 ? -8.594 12.383 21.969 1 91.44 415 ILE A N 1
ATOM 3142 C CA . ILE A 1 415 ? -8.68 11.273 21.031 1 91.44 415 ILE A CA 1
ATOM 3143 C C . ILE A 1 415 ? -8.148 10 21.672 1 91.44 415 ILE A C 1
ATOM 3145 O O . ILE A 1 415 ? -8.617 8.898 21.359 1 91.44 415 ILE A O 1
ATOM 3149 N N . TYR A 1 416 ? -7.176 10.094 22.594 1 93.5 416 TYR A N 1
ATOM 3150 C CA . TYR A 1 416 ? -6.613 8.93 23.266 1 93.5 416 TYR A CA 1
ATOM 3151 C C . TYR A 1 416 ? -7.684 8.188 24.062 1 93.5 416 TYR A C 1
ATOM 3153 O O . TYR A 1 416 ? -7.812 6.965 23.953 1 93.5 416 TYR A O 1
ATOM 3161 N N . GLY A 1 417 ? -8.43 8.992 24.812 1 93.81 417 GLY A N 1
ATOM 3162 C CA . GLY A 1 417 ? -9.5 8.398 25.594 1 93.81 417 GLY A CA 1
ATOM 3163 C C . GLY A 1 417 ? -10.625 7.836 24.734 1 93.81 417 GLY A C 1
ATOM 3164 O O . GLY A 1 417 ? -11.148 6.758 25.016 1 93.81 417 GLY A O 1
ATOM 3165 N N . ARG A 1 418 ? -10.961 8.531 23.734 1 92.69 418 ARG A N 1
ATOM 3166 C CA . ARG A 1 418 ? -12.047 8.125 22.844 1 92.69 418 ARG A CA 1
ATOM 3167 C C . ARG A 1 418 ? -11.695 6.824 22.125 1 92.69 418 ARG A C 1
ATOM 3169 O O . ARG A 1 418 ? -12.539 5.934 22 1 92.69 418 ARG A O 1
ATOM 3176 N N . LEU A 1 419 ? -10.461 6.699 21.656 1 93.69 419 LEU A N 1
ATOM 3177 C CA . LEU A 1 419 ? -10.047 5.504 20.938 1 93.69 419 LEU A CA 1
ATOM 3178 C C . LEU A 1 419 ? -9.898 4.32 21.891 1 93.69 419 LEU A C 1
ATOM 3180 O O . LEU A 1 419 ? -10.172 3.178 21.516 1 93.69 419 LEU A O 1
ATOM 3184 N N . TRP A 1 420 ? -9.422 4.59 23.141 1 93.69 420 TRP A N 1
ATOM 3185 C CA . TRP A 1 420 ? -9.289 3.535 24.141 1 93.69 420 TRP A CA 1
ATOM 3186 C C . TRP A 1 420 ? -10.633 2.881 24.422 1 93.69 420 TRP A C 1
ATOM 3188 O O . TRP A 1 420 ? -10.719 1.66 24.578 1 93.69 420 TRP A O 1
ATOM 3198 N N . LYS A 1 421 ? -11.641 3.66 24.406 1 91.81 421 LYS A N 1
ATOM 3199 C CA . LYS A 1 421 ? -12.984 3.186 24.734 1 91.81 421 LYS A CA 1
ATOM 3200 C C . LYS A 1 421 ? -13.648 2.523 23.531 1 91.81 421 LYS A C 1
ATOM 3202 O O . LYS A 1 421 ? -14.391 1.553 23.688 1 91.81 421 LYS A O 1
ATOM 3207 N N . ASN A 1 422 ? -13.367 3.035 22.359 1 90.38 422 ASN A N 1
ATOM 3208 C CA . ASN A 1 422 ? -14.203 2.672 21.234 1 90.38 422 ASN A CA 1
ATOM 3209 C C . ASN A 1 422 ? -13.477 1.734 20.266 1 90.38 422 ASN A C 1
ATOM 3211 O O . ASN A 1 422 ? -14.109 0.925 19.594 1 90.38 422 ASN A O 1
ATOM 3215 N N . SER A 1 423 ? -12.172 1.886 20.125 1 92.56 423 SER A N 1
ATOM 3216 C CA . SER A 1 423 ? -11.461 1.061 19.156 1 92.56 423 SER A CA 1
ATOM 3217 C C . SER A 1 423 ? -10 0.894 19.531 1 92.56 423 SER A C 1
ATOM 3219 O O . SER A 1 423 ? -9.148 1.707 19.156 1 92.56 423 SER A O 1
ATOM 3221 N N . LYS A 1 424 ? -9.594 -0.21 20 1 93.12 424 LYS A N 1
ATOM 3222 C CA . LYS A 1 424 ? -8.219 -0.481 20.422 1 93.12 424 LYS A CA 1
ATOM 3223 C C . LYS A 1 424 ? -7.309 -0.674 19.219 1 93.12 424 LYS A C 1
ATOM 3225 O O . LYS A 1 424 ? -6.117 -0.364 19.266 1 93.12 424 LYS A O 1
ATOM 3230 N N . ARG A 1 425 ? -7.891 -1.099 18.125 1 92.12 425 ARG A N 1
ATOM 3231 C CA . ARG A 1 425 ? -7.113 -1.284 16.906 1 92.12 425 ARG A CA 1
ATOM 3232 C C . ARG A 1 425 ? -6.617 0.052 16.359 1 92.12 425 ARG A C 1
ATOM 3234 O O . ARG A 1 425 ? -5.457 0.172 15.969 1 92.12 425 ARG A O 1
ATOM 3241 N N . GLU A 1 426 ? -7.516 0.992 16.344 1 94.06 426 GLU A N 1
ATOM 3242 C CA . GLU A 1 426 ? -7.129 2.314 15.867 1 94.06 426 GLU A CA 1
ATOM 3243 C C . GLU A 1 426 ? -6.141 2.98 16.828 1 94.06 426 GLU A C 1
ATOM 3245 O O . GLU A 1 426 ? -5.258 3.727 16.391 1 94.06 426 GLU A O 1
ATOM 3250 N N . LEU A 1 427 ? -6.328 2.676 18.094 1 95.88 427 LEU A N 1
ATOM 3251 C CA . LEU A 1 427 ? -5.375 3.18 19.078 1 95.88 427 LEU A CA 1
ATOM 3252 C C . LEU A 1 427 ? -3.984 2.602 18.844 1 95.88 427 LEU A C 1
ATOM 3254 O O . LEU A 1 427 ? -2.982 3.311 18.953 1 95.88 427 LEU A O 1
ATOM 3258 N N . LEU A 1 428 ? -3.957 1.381 18.5 1 95.88 428 LEU A N 1
ATOM 3259 C CA . LEU A 1 428 ? -2.684 0.727 18.219 1 95.88 428 LEU A CA 1
ATOM 3260 C C . LEU A 1 428 ? -2.004 1.357 17 1 95.88 428 LEU A C 1
ATOM 3262 O O . LEU A 1 428 ? -0.785 1.542 17 1 95.88 428 LEU A O 1
ATOM 3266 N N . VAL A 1 429 ? -2.801 1.637 16.016 1 94.75 429 VAL A N 1
ATOM 3267 C CA . VAL A 1 429 ? -2.256 2.285 14.836 1 94.75 429 VAL A CA 1
ATOM 3268 C C . VAL A 1 429 ? -1.67 3.645 15.211 1 94.75 429 VAL A C 1
ATOM 3270 O O . VAL A 1 429 ? -0.59 4.012 14.742 1 94.75 429 VAL A O 1
ATOM 3273 N N . MET A 1 430 ? -2.389 4.406 16.031 1 95.75 430 MET A N 1
ATOM 3274 C CA . MET A 1 430 ? -1.916 5.703 16.5 1 95.75 430 MET A CA 1
ATOM 3275 C C . MET A 1 430 ? -0.614 5.562 17.281 1 95.75 430 MET A C 1
ATOM 3277 O O . MET A 1 430 ? 0.337 6.312 17.047 1 95.75 430 MET A O 1
ATOM 3281 N N . LEU A 1 431 ? -0.532 4.566 18.141 1 96.94 431 LEU A N 1
ATOM 3282 C CA . LEU A 1 431 ? 0.646 4.355 18.969 1 96.94 431 LEU A CA 1
ATOM 3283 C C . LEU A 1 431 ? 1.843 3.93 18.125 1 96.94 431 LEU A C 1
ATOM 3285 O O . LEU A 1 431 ? 2.967 4.371 18.375 1 96.94 431 LEU A O 1
ATOM 3289 N N . ILE A 1 432 ? 1.583 3.102 17.172 1 96.06 432 ILE A N 1
ATOM 3290 C CA . ILE A 1 432 ? 2.66 2.676 16.297 1 96.06 432 ILE A CA 1
ATOM 3291 C C . ILE A 1 432 ? 3.195 3.879 15.516 1 96.06 432 ILE A C 1
ATOM 3293 O O . ILE A 1 432 ? 4.406 4.02 15.336 1 96.06 432 ILE A O 1
ATOM 3297 N N . THR A 1 433 ? 2.27 4.699 15.047 1 93.31 433 THR A N 1
ATOM 3298 C CA . THR A 1 433 ? 2.674 5.918 14.352 1 93.31 433 THR A CA 1
ATOM 3299 C C . THR A 1 433 ? 3.564 6.777 15.234 1 93.31 433 THR A C 1
ATOM 3301 O O . THR A 1 433 ? 4.613 7.258 14.797 1 93.31 433 THR A O 1
ATOM 3304 N N . ILE A 1 434 ? 3.203 6.902 16.5 1 95.38 434 ILE A N 1
ATOM 3305 C CA . ILE A 1 434 ? 3.965 7.703 17.453 1 95.38 434 ILE A CA 1
ATOM 3306 C C . ILE A 1 434 ? 5.352 7.094 17.641 1 95.38 434 ILE A C 1
ATOM 3308 O O . ILE A 1 434 ? 6.363 7.793 17.547 1 95.38 434 ILE A O 1
ATOM 3312 N N . VAL A 1 435 ? 5.406 5.855 17.812 1 96.12 435 VAL A N 1
ATOM 3313 C CA . VAL A 1 435 ? 6.652 5.164 18.141 1 96.12 435 VAL A CA 1
ATOM 3314 C C . VAL A 1 435 ? 7.602 5.227 16.938 1 96.12 435 VAL A C 1
ATOM 3316 O O . VAL A 1 435 ? 8.789 5.531 17.094 1 96.12 435 VAL A O 1
ATOM 3319 N N . VAL A 1 436 ? 7.094 4.984 15.773 1 93.31 436 VAL A N 1
ATOM 3320 C CA . VAL A 1 436 ? 7.949 5 14.594 1 93.31 436 VAL A CA 1
ATOM 3321 C C . VAL A 1 436 ? 8.43 6.422 14.32 1 93.31 436 VAL A C 1
ATOM 3323 O O . VAL A 1 436 ? 9.586 6.629 13.945 1 93.31 436 VAL A O 1
ATOM 3326 N N . CYS A 1 437 ? 7.562 7.414 14.5 1 90.38 437 CYS A N 1
ATOM 3327 C CA . CYS A 1 437 ? 7.969 8.805 14.344 1 90.38 437 CYS A CA 1
ATOM 3328 C C . CYS A 1 437 ? 9.109 9.148 15.297 1 90.38 437 CYS A C 1
ATOM 3330 O O . CYS A 1 437 ? 10.094 9.766 14.891 1 90.38 437 CYS A O 1
ATOM 3332 N N . LEU A 1 438 ? 9.023 8.75 16.531 1 92.62 438 LEU A N 1
ATOM 3333 C CA . LEU A 1 438 ? 9.961 9.156 17.578 1 92.62 438 LEU A CA 1
ATOM 3334 C C . LEU A 1 438 ? 11.289 8.422 17.438 1 92.62 438 LEU A C 1
ATOM 3336 O O . LEU A 1 438 ? 12.344 8.977 17.734 1 92.62 438 LEU A O 1
ATOM 3340 N N . PHE A 1 439 ? 11.266 7.258 16.828 1 89.81 439 PHE A N 1
ATOM 3341 C CA . PHE A 1 439 ? 12.492 6.465 16.797 1 89.81 439 PHE A CA 1
ATOM 3342 C C . PHE A 1 439 ? 13.133 6.516 15.414 1 89.81 439 PHE A C 1
ATOM 3344 O O . PHE A 1 439 ? 14.359 6.434 15.289 1 89.81 439 PHE A O 1
ATOM 3351 N N . TYR A 1 440 ? 12.305 6.66 14.398 1 86.75 440 TYR A N 1
ATOM 3352 C CA . TYR A 1 440 ? 12.875 6.559 13.055 1 86.75 440 TYR A CA 1
ATOM 3353 C C . TYR A 1 440 ? 12.727 7.871 12.297 1 86.75 440 TYR A C 1
ATOM 3355 O O . TYR A 1 440 ? 13.305 8.047 11.227 1 86.75 440 TYR A O 1
ATOM 3363 N N . GLY A 1 441 ? 11.992 8.781 12.852 1 84.31 441 GLY A N 1
ATOM 3364 C CA . GLY A 1 441 ? 11.773 10.055 12.188 1 84.31 441 GLY A CA 1
ATOM 3365 C C . GLY A 1 441 ? 10.328 10.281 11.805 1 84.31 441 GLY A C 1
ATOM 3366 O O . GLY A 1 441 ? 9.578 9.328 11.57 1 84.31 441 GLY A O 1
ATOM 3367 N N . LEU A 1 442 ? 9.945 11.508 11.68 1 85.88 442 LEU A N 1
ATOM 3368 C CA . LEU A 1 442 ? 8.562 11.906 11.438 1 85.88 442 LEU A CA 1
ATOM 3369 C C . LEU A 1 442 ? 8.094 11.422 10.07 1 85.88 442 LEU A C 1
ATOM 3371 O O . LEU A 1 442 ? 6.957 10.953 9.93 1 85.88 442 LEU A O 1
ATOM 3375 N N . GLU A 1 443 ? 8.945 11.57 9.062 1 84.94 443 GLU A N 1
ATOM 3376 C CA . GLU A 1 443 ? 8.57 11.172 7.707 1 84.94 443 GLU A CA 1
ATOM 3377 C C . GLU A 1 443 ? 8.258 9.68 7.637 1 84.94 443 GLU A C 1
ATOM 3379 O O . GLU A 1 443 ? 7.258 9.273 7.043 1 84.94 443 GLU A O 1
ATOM 3384 N N . TYR A 1 444 ? 9.039 8.852 8.258 1 84.69 444 TYR A N 1
ATOM 3385 C CA . TYR A 1 444 ? 8.844 7.406 8.25 1 84.69 444 TYR A CA 1
ATOM 3386 C C . TYR A 1 444 ? 7.633 7.012 9.086 1 84.69 444 TYR A C 1
ATOM 3388 O O . TYR A 1 444 ? 6.922 6.062 8.758 1 84.69 444 TYR A O 1
ATOM 3396 N N . GLY A 1 445 ? 7.469 7.73 10.172 1 88.12 445 GLY A N 1
ATOM 3397 C CA . GLY A 1 445 ? 6.312 7.445 11.008 1 88.12 445 GLY A CA 1
ATOM 3398 C C . GLY A 1 445 ? 4.992 7.695 10.312 1 88.12 445 GLY A C 1
ATOM 3399 O O . GLY A 1 445 ? 4.066 6.887 10.414 1 88.12 445 GLY A O 1
ATOM 3400 N N . MET A 1 446 ? 4.926 8.805 9.633 1 85.81 446 MET A N 1
ATOM 3401 C CA . MET A 1 446 ? 3.707 9.117 8.891 1 85.81 446 MET A CA 1
ATOM 3402 C C . MET A 1 446 ? 3.438 8.055 7.824 1 85.81 446 MET A C 1
ATOM 3404 O O . MET A 1 446 ? 2.312 7.566 7.703 1 85.81 446 MET A O 1
ATOM 3408 N N . LEU A 1 447 ? 4.441 7.75 7.059 1 85.62 447 LEU A N 1
ATOM 3409 C CA . LEU A 1 447 ? 4.289 6.758 6 1 85.62 447 LEU A CA 1
ATOM 3410 C C . LEU A 1 447 ? 3.904 5.398 6.578 1 85.62 447 LEU A C 1
ATOM 3412 O O . LEU A 1 447 ? 3.053 4.699 6.023 1 85.62 447 LEU A O 1
ATOM 3416 N N . ALA A 1 448 ? 4.512 5.07 7.676 1 88.94 448 ALA A N 1
ATOM 3417 C CA . ALA A 1 448 ? 4.191 3.807 8.336 1 88.94 448 ALA A CA 1
ATOM 3418 C C . ALA A 1 448 ? 2.734 3.777 8.781 1 88.94 448 ALA A C 1
ATOM 3420 O O . ALA A 1 448 ? 2.041 2.773 8.602 1 88.94 448 ALA A O 1
ATOM 3421 N N . GLY A 1 449 ? 2.316 4.836 9.43 1 91.12 449 GLY A N 1
ATOM 3422 C CA . GLY A 1 449 ? 0.925 4.914 9.844 1 91.12 449 GLY A CA 1
ATOM 3423 C C . GLY A 1 449 ? -0.05 4.754 8.688 1 91.12 449 GLY A C 1
ATOM 3424 O O . GLY A 1 449 ? -1.009 3.984 8.781 1 91.12 449 GLY A O 1
ATOM 3425 N N . VAL A 1 450 ? 0.226 5.398 7.602 1 87.5 450 VAL A N 1
ATOM 3426 C CA . VAL A 1 450 ? -0.643 5.359 6.43 1 87.5 450 VAL A CA 1
ATOM 3427 C C . VAL A 1 450 ? -0.648 3.949 5.84 1 87.5 450 VAL A C 1
ATOM 3429 O O . VAL A 1 450 ? -1.706 3.42 5.492 1 87.5 450 VAL A O 1
ATOM 3432 N N . ILE A 1 451 ? 0.52 3.359 5.754 1 87.31 451 ILE A N 1
ATOM 3433 C CA . ILE A 1 451 ? 0.646 2.025 5.176 1 87.31 451 ILE A CA 1
ATOM 3434 C C . ILE A 1 451 ? -0.082 1.012 6.055 1 87.31 451 ILE A C 1
ATOM 3436 O O . ILE A 1 451 ? -0.816 0.159 5.551 1 87.31 451 ILE A O 1
ATOM 3440 N N . ILE A 1 452 ? 0.095 1.096 7.324 1 90.69 452 ILE A N 1
ATOM 3441 C CA . ILE A 1 452 ? -0.546 0.16 8.242 1 90.69 452 ILE A CA 1
ATOM 3442 C C . ILE A 1 452 ? -2.062 0.307 8.148 1 90.69 452 ILE A C 1
ATOM 3444 O O . ILE A 1 452 ? -2.791 -0.689 8.133 1 90.69 452 ILE A O 1
ATOM 3448 N N . GLU A 1 453 ? -2.432 1.498 8.133 1 90.12 453 GLU A N 1
ATOM 3449 C CA . GLU A 1 453 ? -3.867 1.744 8.031 1 90.12 453 GLU A CA 1
ATOM 3450 C C . GLU A 1 453 ? -4.43 1.213 6.719 1 90.12 453 GLU A C 1
ATOM 3452 O O . GLU A 1 453 ? -5.543 0.685 6.684 1 90.12 453 GLU A O 1
ATOM 3457 N N . ALA A 1 454 ? -3.748 1.452 5.715 1 87.56 454 ALA A N 1
ATOM 3458 C CA . ALA A 1 454 ? -4.16 0.92 4.414 1 87.56 454 ALA A CA 1
ATOM 3459 C C . ALA A 1 454 ? -4.23 -0.604 4.445 1 87.56 454 ALA A C 1
ATOM 3461 O O . ALA A 1 454 ? -5.156 -1.199 3.891 1 87.56 454 ALA A O 1
ATOM 3462 N N . CYS A 1 455 ? -3.252 -1.225 5.09 1 87.44 455 CYS A N 1
ATOM 3463 C CA . CYS A 1 455 ? -3.238 -2.678 5.215 1 87.44 455 CYS A CA 1
ATOM 3464 C C . CYS A 1 455 ? -4.441 -3.17 6.012 1 87.44 455 CYS A C 1
ATOM 3466 O O . CYS A 1 455 ? -5.055 -4.18 5.66 1 87.44 455 CYS A O 1
ATOM 3468 N N . VAL A 1 456 ? -4.785 -2.461 7.047 1 88 456 VAL A N 1
ATOM 3469 C CA . VAL A 1 456 ? -5.941 -2.82 7.859 1 88 456 VAL A CA 1
ATOM 3470 C C . VAL A 1 456 ? -7.215 -2.695 7.031 1 88 456 VAL A C 1
ATOM 3472 O O . VAL A 1 456 ? -8.102 -3.549 7.109 1 88 456 VAL A O 1
ATOM 3475 N N . LEU A 1 457 ? -7.289 -1.666 6.309 1 88.31 457 LEU A N 1
ATOM 3476 C CA . LEU A 1 457 ? -8.445 -1.459 5.441 1 88.31 457 LEU A CA 1
ATOM 3477 C C . LEU A 1 457 ? -8.562 -2.582 4.418 1 88.31 457 LEU A C 1
ATOM 3479 O O . LEU A 1 457 ? -9.656 -3.115 4.195 1 88.31 457 LEU A O 1
ATOM 3483 N N . LEU A 1 458 ? -7.473 -2.902 3.805 1 86.31 458 LEU A N 1
ATOM 3484 C CA . LEU A 1 458 ? -7.465 -3.973 2.814 1 86.31 458 LEU A CA 1
ATOM 3485 C C . LEU A 1 458 ? -7.879 -5.297 3.445 1 86.31 458 LEU A C 1
ATOM 3487 O O . LEU A 1 458 ? -8.633 -6.066 2.846 1 86.31 458 LEU A O 1
ATOM 3491 N N . TYR A 1 459 ? -7.426 -5.527 4.586 1 85.44 459 TYR A N 1
ATOM 3492 C CA . TYR A 1 459 ? -7.781 -6.746 5.305 1 85.44 459 TYR A CA 1
ATOM 3493 C C . TYR A 1 459 ? -9.273 -6.797 5.586 1 85.44 459 TYR A C 1
ATOM 3495 O O . TYR A 1 459 ? -9.914 -7.84 5.406 1 85.44 459 TYR A O 1
ATOM 3503 N N . ASN A 1 460 ? -9.797 -5.691 5.98 1 86.25 460 ASN A N 1
ATOM 3504 C CA . ASN A 1 460 ? -11.219 -5.633 6.285 1 86.25 460 ASN A CA 1
ATOM 3505 C C . ASN A 1 460 ? -12.07 -5.859 5.035 1 86.25 460 ASN A C 1
ATOM 3507 O O . ASN A 1 460 ? -13.125 -6.484 5.102 1 86.25 460 ASN A O 1
ATOM 3511 N N . VAL A 1 461 ? -11.586 -5.34 4 1 86.81 461 VAL A N 1
ATOM 3512 C CA . VAL A 1 461 ? -12.32 -5.484 2.744 1 86.81 461 VAL A CA 1
ATOM 3513 C C . VAL A 1 461 ? -12.242 -6.93 2.264 1 86.81 461 VAL A C 1
ATOM 3515 O O . VAL A 1 461 ? -13.18 -7.438 1.646 1 86.81 461 VAL A O 1
ATOM 3518 N N . SER A 1 462 ? -11.156 -7.59 2.584 1 87.44 462 SER A N 1
ATOM 3519 C CA . SER A 1 462 ? -10.945 -8.969 2.148 1 87.44 462 SER A CA 1
ATOM 3520 C C . SER A 1 462 ? -11.812 -9.938 2.955 1 87.44 462 SER A C 1
ATOM 3522 O O . SER A 1 462 ? -12.039 -11.07 2.533 1 87.44 462 SER A O 1
ATOM 3524 N N . GLN A 1 463 ? -12.312 -9.484 4.094 1 86.94 463 GLN A N 1
ATOM 3525 C CA . GLN A 1 463 ? -13.133 -10.336 4.945 1 86.94 463 GLN A CA 1
ATOM 3526 C C . GLN A 1 463 ? -14.477 -9.688 5.25 1 86.94 463 GLN A C 1
ATOM 3528 O O . GLN A 1 463 ? -14.773 -9.375 6.406 1 86.94 463 GLN A O 1
ATOM 3533 N N . PRO A 1 464 ? -15.25 -9.578 4.223 1 84.62 464 PRO A N 1
ATOM 3534 C CA . PRO A 1 464 ? -16.562 -8.969 4.465 1 84.62 464 PRO A CA 1
ATOM 3535 C C . PRO A 1 464 ? -17.469 -9.844 5.324 1 84.62 464 PRO A C 1
ATOM 3537 O O . PRO A 1 464 ? -17.266 -11.062 5.402 1 84.62 464 PRO A O 1
ATOM 3540 N N . THR A 1 465 ? -18.406 -9.25 5.965 1 79.94 465 THR A N 1
ATOM 3541 C CA . THR A 1 465 ? -19.375 -10 6.75 1 79.94 465 THR A CA 1
ATOM 3542 C C . THR A 1 465 ? -20.406 -10.672 5.848 1 79.94 465 THR A C 1
ATOM 3544 O O . THR A 1 465 ? -21.016 -10.016 5 1 79.94 465 THR A O 1
ATOM 3547 N N . VAL A 1 466 ? -20.375 -11.938 5.879 1 84.25 466 VAL A N 1
ATOM 3548 C CA . VAL A 1 466 ? -21.375 -12.703 5.133 1 84.25 466 VAL A CA 1
ATOM 3549 C C . VAL A 1 466 ? -22.406 -13.289 6.094 1 84.25 466 VAL A C 1
ATOM 3551 O O . VAL A 1 466 ? -22.078 -14.148 6.91 1 84.25 466 VAL A O 1
ATOM 3554 N N . ASN A 1 467 ? -23.625 -12.703 6.094 1 85.19 467 ASN A N 1
ATOM 3555 C CA . ASN A 1 467 ? -24.703 -13.195 6.949 1 85.19 467 ASN A CA 1
ATOM 3556 C C . ASN A 1 467 ? -25.516 -14.273 6.254 1 85.19 467 ASN A C 1
ATOM 3558 O O . ASN A 1 467 ? -26.422 -13.977 5.477 1 85.19 467 ASN A O 1
ATOM 3562 N N . VAL A 1 468 ? -25.219 -15.477 6.559 1 88.38 468 VAL A N 1
ATOM 3563 C CA . VAL A 1 468 ? -25.938 -16.609 5.98 1 88.38 468 VAL A CA 1
ATOM 3564 C C . VAL A 1 468 ? -27.25 -16.812 6.707 1 88.38 468 VAL A C 1
ATOM 3566 O O . VAL A 1 468 ? -27.297 -16.875 7.941 1 88.38 468 VAL A O 1
ATOM 3569 N N . ASN A 1 469 ? -28.328 -16.734 5.969 1 87.75 469 ASN A N 1
ATOM 3570 C CA . ASN A 1 469 ? -29.656 -16.984 6.512 1 87.75 469 ASN A CA 1
ATOM 3571 C C . ASN A 1 469 ? -30.203 -18.328 6.039 1 87.75 469 ASN A C 1
ATOM 3573 O O . ASN A 1 469 ? -30.203 -18.609 4.84 1 87.75 469 ASN A O 1
ATOM 3577 N N . VAL A 1 470 ? -30.562 -19.125 6.98 1 88 470 VAL A N 1
ATOM 3578 C CA . VAL A 1 470 ? -31.125 -20.422 6.648 1 88 470 VAL A CA 1
ATOM 3579 C C . VAL A 1 470 ? -32.625 -20.438 6.941 1 88 470 VAL A C 1
ATOM 3581 O O . VAL A 1 470 ? -33.031 -20.125 8.062 1 88 470 VAL A O 1
ATOM 3584 N N . ILE A 1 471 ? -33.344 -20.562 5.914 1 84.81 471 ILE A N 1
ATOM 3585 C CA . ILE A 1 471 ? -34.781 -20.688 6.051 1 84.81 471 ILE A CA 1
ATOM 3586 C C . ILE A 1 471 ? -35.188 -22.156 5.883 1 84.81 471 ILE A C 1
ATOM 3588 O O . ILE A 1 471 ? -34.938 -22.766 4.84 1 84.81 471 ILE A O 1
ATOM 3592 N N . LYS A 1 472 ? -35.781 -22.75 6.941 1 82.38 472 LYS A N 1
ATOM 3593 C CA . LYS A 1 472 ? -36.25 -24.141 6.895 1 82.38 472 LYS A CA 1
ATOM 3594 C C . LYS A 1 472 ? -37.688 -24.219 6.43 1 82.38 472 LYS A C 1
ATOM 3596 O O . LYS A 1 472 ? -38.562 -23.625 7.035 1 82.38 472 LYS A O 1
ATOM 3601 N N . THR A 1 473 ? -37.719 -24.625 5.211 1 76.12 473 THR A N 1
ATOM 3602 C CA . THR A 1 473 ? -39.062 -24.938 4.746 1 76.12 473 THR A CA 1
ATOM 3603 C C . THR A 1 473 ? -39.375 -26.422 4.973 1 76.12 473 THR A C 1
ATOM 3605 O O . THR A 1 473 ? -38.5 -27.203 5.348 1 76.12 473 THR A O 1
ATOM 3608 N N . ASP A 1 474 ? -40.719 -26.938 4.91 1 70.69 474 ASP A N 1
ATOM 3609 C CA . ASP A 1 474 ? -41.156 -28.297 5.156 1 70.69 474 ASP A CA 1
ATOM 3610 C C . ASP A 1 474 ? -40.406 -29.281 4.246 1 70.69 474 ASP A C 1
ATOM 3612 O O . ASP A 1 474 ? -40.156 -30.422 4.641 1 70.69 474 ASP A O 1
ATOM 3616 N N . LYS A 1 475 ? -39.969 -28.922 3.117 1 71.31 475 LYS A N 1
ATOM 3617 C CA . LYS A 1 475 ? -39.438 -29.844 2.121 1 71.31 475 LYS A CA 1
ATOM 3618 C C . LYS A 1 475 ? -37.938 -29.719 2 1 71.31 475 LYS A C 1
ATOM 3620 O O . LYS A 1 475 ? -37.219 -30.703 1.787 1 71.31 475 LYS A O 1
ATOM 3625 N N . VAL A 1 476 ? -37.5 -28.438 2.021 1 76.44 476 VAL A N 1
ATOM 3626 C CA . VAL A 1 476 ? -36.062 -28.234 1.783 1 76.44 476 VAL A CA 1
ATOM 3627 C C . VAL A 1 476 ? -35.562 -27.078 2.629 1 76.44 476 VAL A C 1
ATOM 3629 O O . VAL A 1 476 ? -36.344 -26.219 3.051 1 76.44 476 VAL A O 1
ATOM 3632 N N . ALA A 1 477 ? -34.344 -27.188 3.002 1 85.31 477 ALA A N 1
ATOM 3633 C CA . ALA A 1 477 ? -33.688 -26.062 3.662 1 85.31 477 ALA A CA 1
ATOM 3634 C C . ALA A 1 477 ? -33.062 -25.125 2.643 1 85.31 477 ALA A C 1
ATOM 3636 O O . ALA A 1 477 ? -32.406 -25.562 1.708 1 85.31 477 ALA A O 1
ATOM 3637 N N . ILE A 1 478 ? -33.531 -23.844 2.723 1 88.19 478 ILE A N 1
ATOM 3638 C CA . ILE A 1 478 ? -33 -22.828 1.812 1 88.19 478 ILE A CA 1
ATOM 3639 C C . ILE A 1 478 ? -31.984 -21.969 2.535 1 88.19 478 ILE A C 1
ATOM 3641 O O . ILE A 1 478 ? -32.281 -21.344 3.559 1 88.19 478 ILE A O 1
ATOM 3645 N N . THR A 1 479 ? -30.781 -22.078 2.031 1 90.44 479 THR A N 1
ATOM 3646 C CA . THR A 1 479 ? -29.719 -21.219 2.574 1 90.44 479 THR A CA 1
ATOM 3647 C C . THR A 1 479 ? -29.5 -20 1.688 1 90.44 479 THR A C 1
ATOM 3649 O O . THR A 1 479 ? -29.156 -20.141 0.509 1 90.44 479 THR A O 1
ATOM 3652 N N . ILE A 1 480 ? -29.719 -18.828 2.234 1 91.5 480 ILE A N 1
ATOM 3653 C CA . ILE A 1 480 ? -29.547 -17.578 1.487 1 91.5 480 ILE A CA 1
ATOM 3654 C C . ILE A 1 480 ? -28.266 -16.875 1.93 1 91.5 480 ILE A C 1
ATOM 3656 O O . ILE A 1 480 ? -28.078 -16.625 3.121 1 91.5 480 ILE A O 1
ATOM 3660 N N . VAL A 1 481 ? -27.422 -16.656 0.969 1 92.38 481 VAL A N 1
ATOM 3661 C CA . VAL A 1 481 ? -26.172 -15.938 1.228 1 92.38 481 VAL A CA 1
ATOM 3662 C C . VAL A 1 481 ? -26.203 -14.586 0.525 1 92.38 481 VAL A C 1
ATOM 3664 O O . VAL A 1 481 ? -25.859 -14.484 -0.657 1 92.38 481 VAL A O 1
ATOM 3667 N N . PRO A 1 482 ? -26.531 -13.523 1.257 1 91.19 482 PRO A N 1
ATOM 3668 C CA . PRO A 1 482 ? -26.547 -12.203 0.637 1 91.19 482 PRO A CA 1
ATOM 3669 C C . PRO A 1 482 ? -25.156 -11.641 0.396 1 91.19 482 PRO A C 1
ATOM 3671 O O . PRO A 1 482 ? -24.281 -11.742 1.269 1 91.19 482 PRO A O 1
ATOM 3674 N N . LEU A 1 483 ? -24.938 -11.125 -0.816 1 90.69 483 LEU A N 1
ATOM 3675 C CA . LEU A 1 483 ? -23.688 -10.453 -1.118 1 90.69 483 LEU A CA 1
ATOM 3676 C C . LEU A 1 483 ? -23.766 -8.969 -0.803 1 90.69 483 LEU A C 1
ATOM 3678 O O . LEU A 1 483 ? -24.844 -8.375 -0.882 1 90.69 483 LEU A O 1
ATOM 3682 N N . ILE A 1 484 ? -22.719 -8.398 -0.413 1 86.81 484 ILE A N 1
ATOM 3683 C CA . ILE A 1 484 ? -22.672 -6.98 -0.078 1 86.81 484 ILE A CA 1
ATOM 3684 C C . ILE A 1 484 ? -22.656 -6.148 -1.357 1 86.81 484 ILE A C 1
ATOM 3686 O O . ILE A 1 484 ? -22.688 -6.695 -2.463 1 86.81 484 ILE A O 1
ATOM 3690 N N . ASP A 1 485 ? -22.641 -4.832 -1.191 1 84.5 485 ASP A N 1
ATOM 3691 C CA . ASP A 1 485 ? -22.797 -3.885 -2.291 1 84.5 485 ASP A CA 1
ATOM 3692 C C . ASP A 1 485 ? -21.656 -4.016 -3.293 1 84.5 485 ASP A C 1
ATOM 3694 O O . ASP A 1 485 ? -21.859 -3.896 -4.504 1 84.5 485 ASP A O 1
ATOM 3698 N N . SER A 1 486 ? -20.453 -4.191 -2.744 1 88.62 486 SER A N 1
ATOM 3699 C CA . SER A 1 486 ? -19.281 -4.316 -3.6 1 88.62 486 SER A CA 1
ATOM 3700 C C . SER A 1 486 ? -18.344 -5.414 -3.1 1 88.62 486 SER A C 1
ATOM 3702 O O . SER A 1 486 ? -17.922 -5.395 -1.944 1 88.62 486 SER A O 1
ATOM 3704 N N . VAL A 1 487 ? -18.141 -6.418 -3.979 1 90.5 487 VAL A N 1
ATOM 3705 C CA . VAL A 1 487 ? -17.219 -7.492 -3.648 1 90.5 487 VAL A CA 1
ATOM 3706 C C . VAL A 1 487 ? -15.992 -7.414 -4.555 1 90.5 487 VAL A C 1
ATOM 3708 O O . VAL A 1 487 ? -16.109 -7.527 -5.777 1 90.5 487 VAL A O 1
ATOM 3711 N N . SER A 1 488 ? -14.883 -7.219 -3.896 1 91.69 488 SER A N 1
ATOM 3712 C CA . SER A 1 488 ? -13.648 -7.043 -4.66 1 91.69 488 SER A CA 1
ATOM 3713 C C . SER A 1 488 ? -12.836 -8.336 -4.703 1 91.69 488 SER A C 1
ATOM 3715 O O . SER A 1 488 ? -13.141 -9.289 -3.982 1 91.69 488 SER A O 1
ATOM 3717 N N . TYR A 1 489 ? -11.836 -8.336 -5.516 1 89.62 489 TYR A N 1
ATOM 3718 C CA . TYR A 1 489 ? -11.016 -9.516 -5.801 1 89.62 489 TYR A CA 1
ATOM 3719 C C . TYR A 1 489 ? -10.461 -10.117 -4.516 1 89.62 489 TYR A C 1
ATOM 3721 O O . TYR A 1 489 ? -10.375 -11.336 -4.383 1 89.62 489 TYR A O 1
ATOM 3729 N N . CYS A 1 490 ? -10.094 -9.297 -3.57 1 88 490 CYS A N 1
ATOM 3730 C CA . CYS A 1 490 ? -9.422 -9.789 -2.371 1 88 490 CYS A CA 1
ATOM 3731 C C . CYS A 1 490 ? -10.406 -10.516 -1.458 1 88 490 CYS A C 1
ATOM 3733 O O . CYS A 1 490 ? -10 -11.258 -0.564 1 88 490 CYS A O 1
ATOM 3735 N N . ALA A 1 491 ? -11.695 -10.289 -1.665 1 90.81 491 ALA A N 1
ATOM 3736 C CA . ALA A 1 491 ? -12.719 -10.93 -0.839 1 90.81 491 ALA A CA 1
ATOM 3737 C C . ALA A 1 491 ? -13.242 -12.203 -1.502 1 90.81 491 ALA A C 1
ATOM 3739 O O . ALA A 1 491 ? -14.055 -12.922 -0.918 1 90.81 491 ALA A O 1
ATOM 3740 N N . ALA A 1 492 ? -12.828 -12.461 -2.707 1 88.44 492 ALA A N 1
ATOM 3741 C CA . ALA A 1 492 ? -13.383 -13.547 -3.516 1 88.44 492 ALA A CA 1
ATOM 3742 C C . ALA A 1 492 ? -13.242 -14.883 -2.801 1 88.44 492 ALA A C 1
ATOM 3744 O O . ALA A 1 492 ? -14.219 -15.633 -2.67 1 88.44 492 ALA A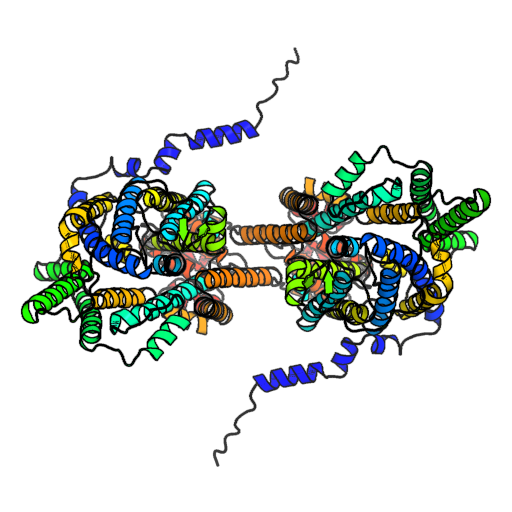 O 1
ATOM 3745 N N . GLU A 1 493 ? -12.094 -15.148 -2.301 1 83.38 493 GLU A N 1
ATOM 3746 C CA . GLU A 1 493 ? -11.852 -16.438 -1.652 1 83.38 493 GLU A CA 1
ATOM 3747 C C . GLU A 1 493 ? -12.609 -16.547 -0.333 1 83.38 493 GLU A C 1
ATOM 3749 O O . GLU A 1 493 ? -13.094 -17.625 0.025 1 83.38 493 GLU A O 1
ATOM 3754 N N . TYR A 1 494 ? -12.695 -15.492 0.375 1 87.12 494 TYR A N 1
ATOM 3755 C CA . TYR A 1 494 ? -13.422 -15.477 1.64 1 87.12 494 TYR A CA 1
ATOM 3756 C C . TYR A 1 494 ? -14.906 -15.758 1.419 1 87.12 494 TYR A C 1
ATOM 3758 O O . TYR A 1 494 ? -15.516 -16.547 2.148 1 87.12 494 TYR A O 1
ATOM 3766 N N . VAL A 1 495 ? -15.445 -15.141 0.45 1 88.62 495 VAL A N 1
ATOM 3767 C CA . VAL A 1 495 ? -16.844 -15.336 0.11 1 88.62 495 VAL A CA 1
ATOM 3768 C C . VAL A 1 495 ? -17.078 -16.766 -0.378 1 88.62 495 VAL A C 1
ATOM 3770 O O . VAL A 1 495 ? -18.062 -17.406 -0.015 1 88.62 495 VAL A O 1
ATOM 3773 N N . ARG A 1 496 ? -16.172 -17.234 -1.171 1 87 496 ARG A N 1
ATOM 3774 C CA . ARG A 1 496 ? -16.266 -18.609 -1.648 1 87 496 ARG A CA 1
ATOM 3775 C C . ARG A 1 496 ? -16.281 -19.594 -0.484 1 87 496 ARG A C 1
ATOM 3777 O O . ARG A 1 496 ? -17.125 -20.484 -0.437 1 87 496 ARG A O 1
ATOM 3784 N N . LYS A 1 497 ? -15.43 -19.406 0.463 1 83.31 497 LYS A N 1
ATOM 3785 C CA . LYS A 1 497 ? -15.352 -20.281 1.63 1 83.31 497 LYS A CA 1
ATOM 3786 C C . LYS A 1 497 ? -16.641 -20.219 2.455 1 83.31 497 LYS A C 1
ATOM 3788 O O . LYS A 1 497 ? -17.109 -21.234 2.967 1 83.31 497 LYS A O 1
ATOM 3793 N N . ALA A 1 498 ? -17.141 -19.031 2.539 1 87.06 498 ALA A N 1
ATOM 3794 C CA . ALA A 1 498 ? -18.375 -18.844 3.293 1 87.06 498 ALA A CA 1
ATOM 3795 C C . ALA A 1 498 ? -19.547 -19.578 2.627 1 87.06 498 ALA A C 1
ATOM 3797 O O . ALA A 1 498 ? -20.375 -20.188 3.305 1 87.06 498 ALA A O 1
ATOM 3798 N N . ILE A 1 499 ? -19.578 -19.516 1.348 1 87.38 499 ILE A N 1
ATOM 3799 C CA . ILE A 1 499 ? -20.641 -20.156 0.591 1 87.38 499 ILE A CA 1
ATOM 3800 C C . ILE A 1 499 ? -20.516 -21.688 0.689 1 87.38 499 ILE A C 1
ATOM 3802 O O . ILE A 1 499 ? -21.5 -22.375 0.928 1 87.38 499 ILE A O 1
ATOM 3806 N N . ILE A 1 500 ? -19.359 -22.156 0.546 1 83.25 500 ILE A N 1
ATOM 3807 C CA . ILE A 1 500 ? -19.109 -23.578 0.599 1 83.25 500 ILE A CA 1
ATOM 3808 C C . ILE A 1 500 ? -19.422 -24.109 1.997 1 83.25 500 ILE A C 1
ATOM 3810 O O . ILE A 1 500 ? -20.047 -25.172 2.143 1 83.25 500 ILE A O 1
ATOM 3814 N N . LYS A 1 501 ? -19.016 -23.359 2.986 1 83.75 501 LYS A N 1
ATOM 3815 C CA . LYS A 1 501 ? -19.312 -23.75 4.363 1 83.75 501 LYS A CA 1
ATOM 3816 C C . LYS A 1 501 ? -20.812 -23.812 4.613 1 83.75 501 LYS A C 1
ATOM 3818 O O . LYS A 1 501 ? -21.297 -24.703 5.305 1 83.75 501 LYS A O 1
ATOM 3823 N N . ALA A 1 502 ? -21.469 -22.875 4.055 1 83.94 502 ALA A N 1
ATOM 3824 C CA . ALA A 1 502 ? -22.922 -22.812 4.203 1 83.94 502 ALA A CA 1
ATOM 3825 C C . ALA A 1 502 ? -23.594 -24 3.506 1 83.94 502 ALA A C 1
ATOM 3827 O O . ALA A 1 502 ? -24.641 -24.484 3.953 1 83.94 502 ALA A O 1
ATOM 3828 N N . SER A 1 503 ? -23.016 -24.438 2.457 1 82.62 503 SER A N 1
ATOM 3829 C CA . SER A 1 503 ? -23.562 -25.531 1.673 1 82.62 503 SER A CA 1
ATOM 3830 C C . SER A 1 503 ? -23.359 -26.875 2.379 1 82.62 503 SER A C 1
ATOM 3832 O O . SER A 1 503 ? -24.109 -27.828 2.141 1 82.62 503 SER A O 1
ATOM 3834 N N . LEU A 1 504 ? -22.375 -26.953 3.207 1 77.25 504 LEU A N 1
ATOM 3835 C CA . LEU A 1 504 ? -22.047 -28.203 3.865 1 77.25 504 LEU A CA 1
ATOM 3836 C C . LEU A 1 504 ? -22.906 -28.406 5.109 1 77.25 504 LEU A C 1
ATOM 3838 O O . LEU A 1 504 ? -23.047 -29.547 5.59 1 77.25 504 LEU A O 1
ATOM 3842 N N . ASN A 1 505 ? -23.453 -27.406 5.625 1 73.25 505 ASN A N 1
ATOM 3843 C CA . ASN A 1 505 ? -24.203 -27.484 6.875 1 73.25 505 ASN A CA 1
ATOM 3844 C C . ASN A 1 505 ? -25.516 -28.25 6.703 1 73.25 505 ASN A C 1
ATOM 3846 O O . ASN A 1 505 ? -26.094 -28.719 7.68 1 73.25 505 ASN A O 1
ATOM 3850 N N . SER A 1 506 ? -26.109 -28.375 5.445 1 63.81 506 SER A N 1
ATOM 3851 C CA . SER A 1 506 ? -27.344 -29.141 5.312 1 63.81 506 SER A CA 1
ATOM 3852 C C . SER A 1 506 ? -27.344 -29.969 4.035 1 63.81 506 SER A C 1
ATOM 3854 O O . SER A 1 506 ? -26.859 -29.516 2.994 1 63.81 506 SER A O 1
ATOM 3856 N N . SER A 1 507 ? -27.562 -31.328 4.078 1 63 507 SER A N 1
ATOM 3857 C CA . SER A 1 507 ? -27.531 -32.281 2.988 1 63 507 SER A CA 1
ATOM 3858 C C . SER A 1 507 ? -28.5 -31.891 1.87 1 63 507 SER A C 1
ATOM 3860 O O . SER A 1 507 ? -28.188 -32.094 0.69 1 63 507 SER A O 1
ATOM 3862 N N . ASN A 1 508 ? -29.766 -31.469 2.18 1 64.75 508 ASN A N 1
ATOM 3863 C CA . ASN A 1 508 ? -30.781 -31.172 1.18 1 64.75 508 ASN A CA 1
ATOM 3864 C C . ASN A 1 508 ? -31.078 -29.672 1.127 1 64.75 508 ASN A C 1
ATOM 3866 O O . ASN A 1 508 ? -32.188 -29.25 1.472 1 64.75 508 ASN A O 1
ATOM 3870 N N . THR A 1 509 ? -29.922 -28.922 0.73 1 77.62 509 THR A N 1
ATOM 3871 C CA . THR A 1 509 ? -30.125 -27.484 0.834 1 77.62 509 THR A CA 1
ATOM 3872 C C . THR A 1 509 ? -29.953 -26.812 -0.525 1 77.62 509 THR A C 1
ATOM 3874 O O . THR A 1 509 ? -29.172 -27.266 -1.355 1 77.62 509 THR A O 1
ATOM 3877 N N . VAL A 1 510 ? -30.969 -26.031 -0.836 1 87.25 510 VAL A N 1
ATOM 3878 C CA . VAL A 1 510 ? -30.828 -25.094 -1.945 1 87.25 510 VAL A CA 1
ATOM 3879 C C . VAL A 1 510 ? -30.078 -23.844 -1.488 1 87.25 510 VAL A C 1
ATOM 3881 O O . VAL A 1 510 ? -30.438 -23.219 -0.487 1 87.25 510 VAL A O 1
ATOM 3884 N N . ILE A 1 511 ? -28.969 -23.641 -2.191 1 91.69 511 ILE A N 1
ATOM 3885 C CA . ILE A 1 511 ? -28.172 -22.469 -1.849 1 91.69 511 ILE A CA 1
ATOM 3886 C C . ILE A 1 511 ? -28.531 -21.312 -2.779 1 91.69 511 ILE A C 1
ATOM 3888 O O . ILE A 1 511 ? -28.5 -21.469 -4.004 1 91.69 511 ILE A O 1
ATOM 3892 N N . ILE A 1 512 ? -28.875 -20.203 -2.166 1 92.94 512 ILE A N 1
ATOM 3893 C CA . ILE A 1 512 ? -29.219 -19.016 -2.941 1 92.94 512 ILE A CA 1
ATOM 3894 C C . ILE A 1 512 ? -28.203 -17.906 -2.654 1 92.94 512 ILE A C 1
ATOM 3896 O O . ILE A 1 512 ? -28.078 -17.469 -1.512 1 92.94 512 ILE A O 1
ATOM 3900 N N . ILE A 1 513 ? -27.469 -17.531 -3.695 1 94.44 513 ILE A N 1
ATOM 3901 C CA . ILE A 1 513 ? -26.594 -16.375 -3.6 1 94.44 513 ILE A CA 1
ATOM 3902 C C . ILE A 1 513 ? -27.375 -15.117 -3.99 1 94.44 513 ILE A C 1
ATOM 3904 O O . ILE A 1 513 ? -27.75 -14.945 -5.156 1 94.44 513 ILE A O 1
ATOM 3908 N N . ASP A 1 514 ? -27.625 -14.258 -3.051 1 93.56 514 ASP A N 1
ATOM 3909 C CA . ASP A 1 514 ? -28.469 -13.094 -3.24 1 93.56 514 ASP A CA 1
ATOM 3910 C C . ASP A 1 514 ? -27.656 -11.883 -3.689 1 93.56 514 ASP A C 1
ATOM 3912 O O . ASP A 1 514 ? -26.891 -11.305 -2.898 1 93.56 514 ASP A O 1
ATOM 3916 N N . GLY A 1 515 ? -27.828 -11.508 -4.938 1 93.12 515 GLY A N 1
ATOM 3917 C CA . GLY A 1 515 ? -27.125 -10.367 -5.484 1 93.12 515 GLY A CA 1
ATOM 3918 C C . GLY A 1 515 ? -27.969 -9.109 -5.551 1 93.12 515 GLY A C 1
ATOM 3919 O O . GLY A 1 515 ? -27.688 -8.203 -6.336 1 93.12 515 GLY A O 1
ATOM 3920 N N . THR A 1 516 ? -28.969 -8.992 -4.754 1 89.62 516 THR A N 1
ATOM 3921 C CA . THR A 1 516 ? -29.906 -7.879 -4.793 1 89.62 516 THR A CA 1
ATOM 3922 C C . THR A 1 516 ? -29.188 -6.562 -4.504 1 89.62 516 THR A C 1
ATOM 3924 O O . THR A 1 516 ? -29.469 -5.547 -5.148 1 89.62 516 THR A O 1
ATOM 3927 N N . ASN A 1 517 ? -28.25 -6.617 -3.639 1 84.94 517 ASN A N 1
ATOM 3928 C CA . ASN A 1 517 ? -27.578 -5.395 -3.232 1 84.94 517 ASN A CA 1
ATOM 3929 C C . ASN A 1 517 ? -26.219 -5.258 -3.914 1 84.94 517 ASN A C 1
ATOM 3931 O O . ASN A 1 517 ? -25.516 -4.266 -3.717 1 84.94 517 ASN A O 1
ATOM 3935 N N . LEU A 1 518 ? -25.906 -6.227 -4.711 1 89.56 518 LEU A N 1
ATOM 3936 C CA . LEU A 1 518 ? -24.594 -6.246 -5.344 1 89.56 518 LEU A CA 1
ATOM 3937 C C . LEU A 1 518 ? -24.531 -5.266 -6.512 1 89.56 518 LEU A C 1
ATOM 3939 O O . LEU A 1 518 ? -25.281 -5.414 -7.488 1 89.56 518 LEU A O 1
ATOM 3943 N N . LYS A 1 519 ? -23.672 -4.25 -6.406 1 87.19 519 LYS A N 1
ATOM 3944 C CA . LYS A 1 519 ? -23.578 -3.236 -7.453 1 87.19 519 LYS A CA 1
ATOM 3945 C C . LYS A 1 519 ? -22.297 -3.402 -8.258 1 87.19 519 LYS A C 1
ATOM 3947 O O . LYS A 1 519 ? -22.25 -3.059 -9.438 1 87.19 519 LYS A O 1
ATOM 3952 N N . ASN A 1 520 ? -21.25 -3.852 -7.555 1 89 520 ASN A N 1
ATOM 3953 C CA . ASN A 1 520 ? -19.953 -3.975 -8.227 1 89 520 ASN A CA 1
ATOM 3954 C C . ASN A 1 520 ? -19.25 -5.285 -7.867 1 89 520 ASN A C 1
ATOM 3956 O O . ASN A 1 520 ? -19.312 -5.723 -6.719 1 89 520 ASN A O 1
ATOM 3960 N N . MET A 1 521 ? -18.703 -5.934 -8.914 1 92 521 MET A N 1
ATOM 3961 C CA . MET A 1 521 ? -17.859 -7.121 -8.75 1 92 521 MET A CA 1
ATOM 3962 C C . MET A 1 521 ? -16.812 -7.195 -9.844 1 92 521 MET A C 1
ATOM 3964 O O . MET A 1 521 ? -17.078 -6.867 -11 1 92 521 MET A O 1
ATOM 3968 N N . ASP A 1 522 ? -15.672 -7.512 -9.469 1 92.25 522 ASP A N 1
ATOM 3969 C CA . ASP A 1 522 ? -14.633 -7.578 -10.484 1 92.25 522 ASP A CA 1
ATOM 3970 C C . ASP A 1 522 ? -14.539 -8.977 -11.086 1 92.25 522 ASP A C 1
ATOM 3972 O O . ASP A 1 522 ? -15.289 -9.875 -10.703 1 92.25 522 ASP A O 1
ATOM 3976 N N . PHE A 1 523 ? -13.664 -9.164 -12.07 1 92.75 523 PHE A N 1
ATOM 3977 C CA . PHE A 1 523 ? -13.516 -10.398 -12.844 1 92.75 523 PHE A CA 1
ATOM 3978 C C . PHE A 1 523 ? -13.125 -11.555 -11.938 1 92.75 523 PHE A C 1
ATOM 3980 O O . PHE A 1 523 ? -13.602 -12.68 -12.109 1 92.75 523 PHE A O 1
ATOM 3987 N N . THR A 1 524 ? -12.25 -11.352 -10.984 1 90.62 524 THR A N 1
ATOM 3988 C CA . THR A 1 524 ? -11.781 -12.391 -10.078 1 90.62 524 THR A CA 1
ATOM 3989 C C . THR A 1 524 ? -12.938 -12.945 -9.25 1 90.62 524 THR A C 1
ATOM 3991 O O . THR A 1 524 ? -13.047 -14.164 -9.062 1 90.62 524 THR A O 1
ATOM 3994 N N . VAL A 1 525 ? -13.781 -12.086 -8.781 1 93.75 525 VAL A N 1
ATOM 3995 C CA . VAL A 1 525 ? -14.945 -12.5 -7.996 1 93.75 525 VAL A CA 1
ATOM 3996 C C . VAL A 1 525 ? -15.898 -13.305 -8.875 1 93.75 525 VAL A C 1
ATOM 3998 O O . VAL A 1 525 ? -16.391 -14.352 -8.453 1 93.75 525 VAL A O 1
ATOM 4001 N N . ALA A 1 526 ? -16.188 -12.805 -10.039 1 94.19 526 ALA A N 1
ATOM 4002 C CA . ALA A 1 526 ? -17.062 -13.492 -10.969 1 94.19 526 ALA A CA 1
ATOM 4003 C C . ALA A 1 526 ? -16.547 -14.891 -11.289 1 94.19 526 ALA A C 1
ATOM 4005 O O . ALA A 1 526 ? -17.312 -15.852 -11.328 1 94.19 526 ALA A O 1
ATOM 4006 N N . SER A 1 527 ? -15.297 -14.953 -11.547 1 90.81 527 SER A N 1
ATOM 4007 C CA . SER A 1 527 ? -14.68 -16.234 -11.852 1 90.81 527 SER A CA 1
ATOM 4008 C C . SER A 1 527 ? -14.812 -17.203 -10.68 1 90.81 527 SER A C 1
ATOM 4010 O O . SER A 1 527 ? -15.086 -18.391 -10.875 1 90.81 527 SER A O 1
ATOM 4012 N N . ASN A 1 528 ? -14.617 -16.75 -9.492 1 88.62 528 ASN A N 1
ATOM 4013 C CA . ASN A 1 528 ? -14.766 -17.578 -8.297 1 88.62 528 ASN A CA 1
ATOM 4014 C C . ASN A 1 528 ? -16.203 -18.047 -8.117 1 88.62 528 ASN A C 1
ATOM 4016 O O . ASN A 1 528 ? -16.453 -19.188 -7.703 1 88.62 528 ASN A O 1
ATOM 4020 N N . LEU A 1 529 ? -17.109 -17.156 -8.398 1 92.19 529 LEU A N 1
ATOM 4021 C CA . LEU A 1 529 ? -18.516 -17.516 -8.305 1 92.19 529 LEU A CA 1
ATOM 4022 C C . LEU A 1 529 ? -18.875 -18.625 -9.273 1 92.19 529 LEU A C 1
ATOM 4024 O O . LEU A 1 529 ? -19.609 -19.562 -8.93 1 92.19 529 LEU A O 1
ATOM 4028 N N . MET A 1 530 ? -18.375 -18.531 -10.445 1 91.19 530 MET A N 1
ATOM 4029 C CA . MET A 1 530 ? -18.641 -19.562 -11.445 1 91.19 530 MET A CA 1
ATOM 4030 C C . MET A 1 530 ? -18 -20.891 -11.055 1 91.19 530 MET A C 1
ATOM 4032 O O . MET A 1 530 ? -18.547 -21.953 -11.312 1 91.19 530 MET A O 1
ATOM 4036 N N . LEU A 1 531 ? -16.859 -20.781 -10.461 1 85.56 531 LEU A N 1
ATOM 4037 C CA . LEU A 1 531 ? -16.219 -22 -9.969 1 85.56 531 LEU A CA 1
ATOM 4038 C C . LEU A 1 531 ? -17.047 -22.656 -8.875 1 85.56 531 LEU A C 1
ATOM 4040 O O . LEU A 1 531 ? -17.109 -23.891 -8.805 1 85.56 531 LEU A O 1
ATOM 4044 N N . ILE A 1 532 ? -17.625 -21.859 -8.031 1 87.88 532 ILE A N 1
ATOM 4045 C CA . ILE A 1 532 ? -18.484 -22.375 -6.977 1 87.88 532 ILE A CA 1
ATOM 4046 C C . ILE A 1 532 ? -19.688 -23.094 -7.59 1 87.88 532 ILE A C 1
ATOM 4048 O O . ILE A 1 532 ? -20.062 -24.172 -7.129 1 87.88 532 ILE A O 1
ATOM 4052 N N . VAL A 1 533 ? -20.266 -22.484 -8.562 1 89.69 533 VAL A N 1
ATOM 4053 C CA . VAL A 1 533 ? -21.406 -23.078 -9.25 1 89.69 533 VAL A CA 1
ATOM 4054 C C . VAL A 1 533 ? -21.016 -24.438 -9.836 1 89.69 533 VAL A C 1
ATOM 4056 O O . VAL A 1 533 ? -21.75 -25.422 -9.68 1 89.69 533 VAL A O 1
ATOM 4059 N N . GLN A 1 534 ? -19.891 -24.453 -10.43 1 86.06 534 GLN A N 1
ATOM 4060 C CA . GLN A 1 534 ? -19.406 -25.703 -11.031 1 86.06 534 GLN A CA 1
ATOM 4061 C C . GLN A 1 534 ? -19.141 -26.766 -9.969 1 86.06 534 GLN A C 1
ATOM 4063 O O . GLN A 1 534 ? -19.5 -27.922 -10.148 1 86.06 534 GLN A O 1
ATOM 4068 N N . ASP A 1 535 ? -18.594 -26.359 -8.898 1 82.5 535 ASP A N 1
ATOM 4069 C CA . ASP A 1 535 ? -18.234 -27.297 -7.824 1 82.5 535 ASP A CA 1
ATOM 4070 C C . ASP A 1 535 ? -19.484 -27.859 -7.16 1 82.5 535 ASP A C 1
ATOM 4072 O O . ASP A 1 535 ? -19.547 -29.047 -6.852 1 82.5 535 ASP A O 1
ATOM 4076 N N . LEU A 1 536 ? -20.422 -27.031 -6.934 1 84.75 536 LEU A N 1
ATOM 4077 C CA . LEU A 1 536 ? -21.641 -27.453 -6.27 1 84.75 536 LEU A CA 1
ATOM 4078 C C . LEU A 1 536 ? -22.5 -28.297 -7.207 1 84.75 536 LEU A C 1
ATOM 4080 O O . LEU A 1 536 ? -23.188 -29.219 -6.766 1 84.75 536 LEU A O 1
ATOM 4084 N N . GLU A 1 537 ? -22.406 -27.969 -8.438 1 83.69 537 GLU A N 1
ATOM 4085 C CA . GLU A 1 537 ? -23.125 -28.797 -9.422 1 83.69 537 GLU A CA 1
ATOM 4086 C C . GLU A 1 537 ? -22.547 -30.203 -9.477 1 83.69 537 GLU A C 1
ATOM 4088 O O . GLU A 1 537 ? -23.297 -31.172 -9.625 1 83.69 537 GLU A O 1
ATOM 4093 N N . LYS A 1 538 ? -21.328 -30.312 -9.414 1 80.5 538 LYS A N 1
ATOM 4094 C CA . LYS A 1 538 ? -20.672 -31.625 -9.414 1 80.5 538 LYS A CA 1
ATOM 4095 C C . LYS A 1 538 ? -21.109 -32.469 -8.219 1 80.5 538 LYS A C 1
ATOM 4097 O O . LYS A 1 538 ? -21.141 -33.688 -8.289 1 80.5 538 LYS A O 1
ATOM 4102 N N . LYS A 1 539 ? -21.531 -31.781 -7.164 1 80.38 539 LYS A N 1
ATOM 4103 C CA . LYS A 1 539 ? -21.969 -32.469 -5.957 1 80.38 539 LYS A CA 1
ATOM 4104 C C . LYS A 1 539 ? -23.484 -32.594 -5.914 1 80.38 539 LYS A C 1
ATOM 4106 O O . LYS A 1 539 ? -24.062 -32.906 -4.871 1 80.38 539 LYS A O 1
ATOM 4111 N N . SER A 1 540 ? -24.156 -32.219 -6.949 1 81.31 540 SER A N 1
ATOM 4112 C CA . SER A 1 540 ? -25.594 -32.312 -7.121 1 81.31 540 SER A CA 1
ATOM 4113 C C . SER A 1 540 ? -26.328 -31.422 -6.121 1 81.31 540 SER A C 1
ATOM 4115 O O . SER A 1 540 ? -27.359 -31.828 -5.574 1 81.31 540 SER A O 1
ATOM 4117 N N . ARG A 1 541 ? -25.734 -30.391 -5.809 1 85.62 541 ARG A N 1
ATOM 4118 C CA . ARG A 1 541 ? -26.391 -29.391 -4.977 1 85.62 541 ARG A CA 1
ATOM 4119 C C . ARG A 1 541 ? -26.938 -28.25 -5.824 1 85.62 541 ARG A C 1
ATOM 4121 O O . ARG A 1 541 ? -26.312 -27.844 -6.809 1 85.62 541 ARG A O 1
ATOM 4128 N N . LEU A 1 542 ? -28.109 -27.828 -5.457 1 87.75 542 LEU A N 1
ATOM 4129 C CA . LEU A 1 542 ? -28.75 -26.781 -6.234 1 87.75 542 LEU A CA 1
ATOM 4130 C C . LEU A 1 542 ? -28.297 -25.406 -5.773 1 87.75 542 LEU A C 1
ATOM 4132 O O . LEU A 1 542 ? -28.344 -25.094 -4.582 1 87.75 542 LEU A O 1
ATOM 4136 N N . ILE A 1 543 ? -27.781 -24.641 -6.73 1 91.69 543 ILE A N 1
ATOM 4137 C CA . ILE A 1 543 ? -27.328 -23.281 -6.457 1 91.69 543 ILE A CA 1
ATOM 4138 C C . ILE A 1 543 ? -28.047 -22.312 -7.398 1 91.69 543 ILE A C 1
ATOM 4140 O O . ILE A 1 543 ? -28.172 -22.578 -8.594 1 91.69 543 ILE A O 1
ATOM 4144 N N . LEU A 1 544 ? -28.594 -21.219 -6.836 1 92.88 544 LEU A N 1
ATOM 4145 C CA . LEU A 1 544 ? -29.266 -20.188 -7.613 1 92.88 544 LEU A CA 1
ATOM 4146 C C . LEU A 1 544 ? -28.641 -18.812 -7.348 1 92.88 544 LEU A C 1
ATOM 4148 O O . LEU A 1 544 ? -28.25 -18.516 -6.219 1 92.88 544 LEU A O 1
ATOM 4152 N N . LEU A 1 545 ? -28.484 -18.109 -8.414 1 95.06 545 LEU A N 1
ATOM 4153 C CA . LEU A 1 545 ? -28.031 -16.719 -8.336 1 95.06 545 LEU A CA 1
ATOM 4154 C C . LEU A 1 545 ? -29.219 -15.758 -8.461 1 95.06 545 LEU A C 1
ATOM 4156 O O . LEU A 1 545 ? -29.766 -15.594 -9.555 1 95.06 545 LEU A O 1
ATOM 4160 N N . TYR A 1 546 ? -29.484 -15.102 -7.34 1 93.94 546 TYR A N 1
ATOM 4161 C CA . TYR A 1 546 ? -30.734 -14.375 -7.195 1 93.94 546 TYR A CA 1
ATOM 4162 C C . TYR A 1 546 ? -30.531 -12.875 -7.387 1 93.94 546 TYR A C 1
ATOM 4164 O O . TYR A 1 546 ? -29.719 -12.266 -6.68 1 93.94 546 TYR A O 1
ATOM 4172 N N . ASN A 1 547 ? -31.141 -12.227 -8.398 1 94.25 547 ASN A N 1
ATOM 4173 C CA . ASN A 1 547 ? -31.297 -10.789 -8.602 1 94.25 547 ASN A CA 1
ATOM 4174 C C . ASN A 1 547 ? -29.953 -10.117 -8.875 1 94.25 547 ASN A C 1
ATOM 4176 O O . ASN A 1 547 ? -29.625 -9.102 -8.266 1 94.25 547 ASN A O 1
ATOM 4180 N N . PHE A 1 548 ? -29.203 -10.734 -9.758 1 94.69 548 PHE A N 1
ATOM 4181 C CA . PHE A 1 548 ? -27.984 -10.094 -10.242 1 94.69 548 PHE A CA 1
ATOM 4182 C C . PHE A 1 548 ? -28.312 -9.055 -11.305 1 94.69 548 PHE A C 1
ATOM 4184 O O . PHE A 1 548 ? -29.172 -9.273 -12.148 1 94.69 548 PHE A O 1
ATOM 4191 N N . ASN A 1 549 ? -27.688 -7.887 -11.172 1 92.88 549 ASN A N 1
ATOM 4192 C CA . ASN A 1 549 ? -27.859 -6.906 -12.234 1 92.88 549 ASN A CA 1
ATOM 4193 C C . ASN A 1 549 ? -27.359 -7.445 -13.578 1 92.88 549 ASN A C 1
ATOM 4195 O O . ASN A 1 549 ? -26.562 -8.383 -13.617 1 92.88 549 ASN A O 1
ATOM 4199 N N . LEU A 1 550 ? -27.797 -6.863 -14.68 1 91.5 550 LEU A N 1
ATOM 4200 C CA . LEU A 1 550 ? -27.547 -7.363 -16.031 1 91.5 550 LEU A CA 1
ATOM 4201 C C . LEU A 1 550 ? -26.047 -7.336 -16.344 1 91.5 550 LEU A C 1
ATOM 4203 O O . LEU A 1 550 ? -25.516 -8.273 -16.953 1 91.5 550 LEU A O 1
ATOM 4207 N N . GLY A 1 551 ? -25.422 -6.309 -15.953 1 92.19 551 GLY A N 1
ATOM 4208 C CA . GLY A 1 551 ? -24 -6.203 -16.203 1 92.19 551 GLY A CA 1
ATOM 4209 C C . GLY A 1 551 ? -23.188 -7.289 -15.516 1 92.19 551 GLY A C 1
ATOM 4210 O O . GLY A 1 551 ? -22.297 -7.879 -16.125 1 92.19 551 GLY A O 1
ATOM 4211 N N . LEU A 1 552 ? -23.547 -7.582 -14.312 1 94.44 552 LEU A N 1
ATOM 4212 C CA . LEU A 1 552 ? -22.828 -8.586 -13.523 1 94.44 552 LEU A CA 1
ATOM 4213 C C . LEU A 1 552 ? -23.172 -9.992 -14 1 94.44 552 LEU A C 1
ATOM 4215 O O . LEU A 1 552 ? -22.312 -10.883 -13.992 1 94.44 552 LEU A O 1
ATOM 4219 N N . LYS A 1 553 ? -24.469 -10.172 -14.383 1 94.56 553 LYS A N 1
ATOM 4220 C CA . LYS A 1 553 ? -24.891 -11.445 -14.961 1 94.56 553 LYS A CA 1
ATOM 4221 C C . LYS A 1 553 ? -24.094 -11.758 -16.234 1 94.56 553 LYS A C 1
ATOM 4223 O O . LYS A 1 553 ? -23.594 -12.875 -16.406 1 94.56 553 LYS A O 1
ATOM 4228 N N . ASN A 1 554 ? -23.906 -10.773 -17.078 1 93.38 554 ASN A N 1
ATOM 4229 C CA . ASN A 1 554 ? -23.172 -10.953 -18.328 1 93.38 554 ASN A CA 1
ATOM 4230 C C . ASN A 1 554 ? -21.703 -11.281 -18.078 1 93.38 554 ASN A C 1
ATOM 4232 O O . ASN A 1 554 ? -21.109 -12.078 -18.797 1 93.38 554 ASN A O 1
ATOM 4236 N N . LEU A 1 555 ? -21.188 -10.648 -17.109 1 93.81 555 LEU A N 1
ATOM 4237 C CA . LEU A 1 555 ? -19.797 -10.922 -16.734 1 93.81 555 LEU A CA 1
ATOM 4238 C C . LEU A 1 555 ? -19.625 -12.383 -16.344 1 93.81 555 LEU A C 1
ATOM 4240 O O . LEU A 1 555 ? -18.656 -13.031 -16.781 1 93.81 555 LEU A O 1
ATOM 4244 N N . CYS A 1 556 ? -20.531 -12.93 -15.633 1 95 556 CYS A N 1
ATOM 4245 C CA . CYS A 1 556 ? -20.484 -14.328 -15.219 1 95 556 CYS A CA 1
ATOM 4246 C C . CYS A 1 556 ? -20.703 -15.258 -16.406 1 95 556 CYS A C 1
ATOM 4248 O O . CYS A 1 556 ? -20 -16.266 -16.531 1 95 556 CYS A O 1
ATOM 4250 N N . LEU A 1 557 ? -21.641 -14.859 -17.281 1 93.75 557 LEU A N 1
ATOM 4251 C CA . LEU A 1 557 ? -21.984 -15.711 -18.422 1 93.75 557 LEU A CA 1
ATOM 4252 C C . LEU A 1 557 ? -20.859 -15.734 -19.453 1 93.75 557 LEU A C 1
ATOM 4254 O O . LEU A 1 557 ? -20.703 -16.719 -20.172 1 93.75 557 LEU A O 1
ATOM 4258 N N . ASP A 1 558 ? -20.125 -14.695 -19.484 1 93 558 ASP A N 1
ATOM 4259 C CA . ASP A 1 558 ? -18.969 -14.664 -20.359 1 93 558 ASP A CA 1
ATOM 4260 C C . ASP A 1 558 ? -17.891 -15.641 -19.891 1 93 558 ASP A C 1
ATOM 4262 O O . ASP A 1 558 ? -17.078 -16.125 -20.688 1 93 558 ASP A O 1
ATOM 4266 N N . ILE A 1 559 ? -17.906 -15.891 -18.656 1 90.88 559 ILE A N 1
ATOM 4267 C CA . ILE A 1 559 ? -16.953 -16.828 -18.094 1 90.88 559 ILE A CA 1
ATOM 4268 C C . ILE A 1 559 ? -17.453 -18.25 -18.25 1 90.88 559 ILE A C 1
ATOM 4270 O O . ILE A 1 559 ? -16.719 -19.141 -18.672 1 90.88 559 ILE A O 1
ATOM 4274 N N . ASN A 1 560 ? -18.688 -18.422 -17.875 1 92.38 560 ASN A N 1
ATOM 4275 C CA . ASN A 1 560 ? -19.328 -19.719 -18.016 1 92.38 560 ASN A CA 1
ATOM 4276 C C . ASN A 1 560 ? -20.734 -19.578 -18.609 1 92.38 560 ASN A C 1
ATOM 4278 O O . ASN A 1 560 ? -21.719 -19.469 -17.875 1 92.38 560 ASN A O 1
ATOM 4282 N N . PRO A 1 561 ? -20.859 -19.75 -19.875 1 90.69 561 PRO A N 1
ATOM 4283 C CA . PRO A 1 561 ? -22.156 -19.578 -20.547 1 90.69 561 PRO A CA 1
ATOM 4284 C C . PRO A 1 561 ? -23.188 -20.594 -20.094 1 90.69 561 PRO A C 1
ATOM 4286 O O . PRO A 1 561 ? -24.391 -20.328 -20.172 1 90.69 561 PRO A O 1
ATOM 4289 N N . PHE A 1 562 ? -22.781 -21.672 -19.5 1 89.75 562 PHE A N 1
ATOM 4290 C CA . PHE A 1 562 ? -23.688 -22.75 -19.141 1 89.75 562 PHE A CA 1
ATOM 4291 C C . PHE A 1 562 ? -24.406 -22.438 -17.828 1 89.75 562 PHE A C 1
ATOM 4293 O O . PHE A 1 562 ? -25.375 -23.109 -17.469 1 89.75 562 PHE A O 1
ATOM 4300 N N . ALA A 1 563 ? -24.047 -21.328 -17.25 1 91.62 563 ALA A N 1
ATOM 4301 C CA . ALA A 1 563 ? -24.625 -20.984 -15.945 1 91.62 563 ALA A CA 1
ATOM 4302 C C . ALA A 1 563 ? -25.859 -20.109 -16.109 1 91.62 563 ALA A C 1
ATOM 4304 O O . ALA A 1 563 ? -26.438 -19.656 -15.117 1 91.62 563 ALA A O 1
ATOM 4305 N N . VAL A 1 564 ? -26.344 -19.891 -17.281 1 91.81 564 VAL A N 1
ATOM 4306 C CA . VAL A 1 564 ? -27.438 -18.969 -17.578 1 91.81 564 VAL A CA 1
ATOM 4307 C C . VAL A 1 564 ? -28.703 -19.406 -16.828 1 91.81 564 VAL A C 1
ATOM 4309 O O . VAL A 1 564 ? -29.469 -18.578 -16.328 1 91.81 564 VAL A O 1
ATOM 4312 N N . HIS A 1 565 ? -28.906 -20.672 -16.656 1 89.94 565 HIS A N 1
ATOM 4313 C CA . HIS A 1 565 ? -30.109 -21.219 -16.062 1 89.94 565 HIS A CA 1
ATOM 4314 C C . HIS A 1 565 ? -30.094 -21.047 -14.539 1 89.94 565 HIS A C 1
ATOM 4316 O O . HIS A 1 565 ? -31.141 -21.172 -13.883 1 89.94 565 HIS A O 1
ATOM 4322 N N . LYS A 1 566 ? -29.031 -20.672 -14.031 1 92.56 566 LYS A N 1
ATOM 4323 C CA . LYS A 1 566 ? -28.906 -20.531 -12.586 1 92.56 566 LYS A CA 1
ATOM 4324 C C . LYS A 1 566 ? -29.328 -19.141 -12.133 1 92.56 566 LYS A C 1
ATOM 4326 O O . LYS A 1 566 ? -29.578 -18.906 -10.953 1 92.56 566 LYS A O 1
ATOM 4331 N N . PHE A 1 567 ? -29.406 -18.188 -13.031 1 94 567 PHE A N 1
ATOM 4332 C CA . PHE A 1 567 ? -29.766 -16.828 -12.695 1 94 567 PHE A CA 1
ATOM 4333 C C . PHE A 1 567 ? -31.281 -16.656 -12.664 1 94 567 PHE A C 1
ATOM 4335 O O . PHE A 1 567 ? -31.969 -17.031 -13.617 1 94 567 PHE A O 1
ATOM 4342 N N . VAL A 1 568 ? -31.75 -16.172 -11.555 1 91.69 568 VAL A N 1
ATOM 4343 C CA . VAL A 1 568 ? -33.188 -15.977 -11.375 1 91.69 568 VAL A CA 1
ATOM 4344 C C . VAL A 1 568 ? -33.469 -14.539 -10.961 1 91.69 568 VAL A C 1
ATOM 4346 O O . VAL A 1 568 ? -32.75 -13.977 -10.117 1 91.69 568 VAL A O 1
ATOM 4349 N N . HIS A 1 569 ? -34.375 -13.891 -11.617 1 91 569 HIS A N 1
ATOM 4350 C CA . HIS A 1 569 ? -34.812 -12.555 -11.25 1 91 569 HIS A CA 1
ATOM 4351 C C . HIS A 1 569 ? -36.25 -12.578 -10.734 1 91 569 HIS A C 1
ATOM 4353 O O . HIS A 1 569 ? -37.188 -12.945 -11.461 1 91 569 HIS A O 1
ATOM 4359 N N . ALA A 1 570 ? -36.438 -12.406 -9.484 1 86.44 570 ALA A N 1
ATOM 4360 C CA . ALA A 1 570 ? -37.75 -12.43 -8.883 1 86.44 570 ALA A CA 1
ATOM 4361 C C . ALA A 1 570 ? -37.875 -11.445 -7.727 1 86.44 570 ALA A C 1
ATOM 4363 O O . ALA A 1 570 ? -36.844 -10.961 -7.227 1 86.44 570 ALA A O 1
ATOM 4364 N N . SER A 1 571 ? -39.031 -11.031 -7.453 1 83.19 571 SER A N 1
ATOM 4365 C CA . SER A 1 571 ? -39.25 -10.125 -6.332 1 83.19 571 SER A CA 1
ATOM 4366 C C . SER A 1 571 ? -39.188 -10.859 -5 1 83.19 571 SER A C 1
ATOM 4368 O O . SER A 1 571 ? -38.688 -10.312 -4.012 1 83.19 571 SER A O 1
ATOM 4370 N N . ASN A 1 572 ? -39.719 -12.156 -5.047 1 80.44 572 ASN A N 1
ATOM 4371 C CA . ASN A 1 572 ? -39.656 -12.969 -3.836 1 80.44 572 ASN A CA 1
ATOM 4372 C C . ASN A 1 572 ? -39 -14.32 -4.094 1 80.44 572 ASN A C 1
ATOM 4374 O O . ASN A 1 572 ? -39.469 -15.102 -4.918 1 80.44 572 ASN A O 1
ATOM 4378 N N . ILE A 1 573 ? -37.969 -14.578 -3.43 1 75 573 ILE A N 1
ATOM 4379 C CA . ILE A 1 573 ? -37.094 -15.742 -3.676 1 75 573 ILE A CA 1
ATOM 4380 C C . ILE A 1 573 ? -37.844 -17.016 -3.277 1 75 573 ILE A C 1
ATOM 4382 O O . ILE A 1 573 ? -37.719 -18.047 -3.936 1 75 573 ILE A O 1
ATOM 4386 N N . LEU A 1 574 ? -38.656 -16.984 -2.283 1 75 574 LEU A N 1
ATOM 4387 C CA . LEU A 1 574 ? -39.312 -18.172 -1.743 1 75 574 LEU A CA 1
ATOM 4388 C C . LEU A 1 574 ? -40.344 -18.719 -2.73 1 75 574 LEU A C 1
ATOM 4390 O O . LEU A 1 574 ? -40.469 -19.938 -2.877 1 75 574 LEU A O 1
ATOM 4394 N N . ASP A 1 575 ? -40.969 -17.828 -3.373 1 70.62 575 ASP A N 1
ATOM 4395 C CA . ASP A 1 575 ? -42 -18.25 -4.328 1 70.62 575 ASP A CA 1
ATOM 4396 C C . ASP A 1 575 ? -41.375 -18.984 -5.516 1 70.62 575 ASP A C 1
ATOM 4398 O O . ASP A 1 575 ? -41.906 -19.969 -6.012 1 70.62 575 ASP A O 1
ATOM 4402 N N . HIS A 1 576 ? -40.219 -18.516 -5.812 1 73.12 576 HIS A N 1
ATOM 4403 C CA . HIS A 1 576 ? -39.562 -19.094 -6.984 1 73.12 576 HIS A CA 1
ATOM 4404 C C . HIS A 1 576 ? -38.969 -20.453 -6.672 1 73.12 576 HIS A C 1
ATOM 4406 O O . HIS A 1 576 ? -39.031 -21.359 -7.504 1 73.12 576 HIS A O 1
ATOM 4412 N N . VAL A 1 577 ? -38.406 -20.609 -5.547 1 76.56 577 VAL A N 1
ATOM 4413 C CA . VAL A 1 577 ? -37.812 -21.875 -5.172 1 76.56 577 VAL A CA 1
ATOM 4414 C C . VAL A 1 577 ? -38.875 -22.969 -5.121 1 76.56 577 VAL A C 1
ATOM 4416 O O . VAL A 1 577 ? -38.625 -24.109 -5.492 1 76.56 577 VAL A O 1
ATOM 4419 N N . SER A 1 578 ? -40.062 -22.594 -4.699 1 71.12 578 SER A N 1
ATOM 4420 C CA . SER A 1 578 ? -41.125 -23.562 -4.629 1 71.12 578 SER A CA 1
ATOM 4421 C C . SER A 1 578 ? -41.531 -24.062 -6.016 1 71.12 578 SER A C 1
ATOM 4423 O O . SER A 1 578 ? -41.969 -25.203 -6.172 1 71.12 578 SER A O 1
ATOM 4425 N N . GLU A 1 579 ? -41.25 -23.188 -6.926 1 66.81 579 GLU A N 1
ATOM 4426 C CA . GLU A 1 579 ? -41.594 -23.547 -8.297 1 66.81 579 GLU A CA 1
ATOM 4427 C C . GLU A 1 579 ? -40.562 -24.469 -8.914 1 66.81 579 GLU A C 1
ATOM 4429 O O . GLU A 1 579 ? -40.906 -25.312 -9.75 1 66.81 579 GLU A O 1
ATOM 4434 N N . ILE A 1 580 ? -39.344 -24.281 -8.594 1 67.25 580 ILE A N 1
ATOM 4435 C CA . ILE A 1 580 ? -38.25 -25.031 -9.219 1 67.25 580 ILE A CA 1
ATOM 4436 C C . ILE A 1 580 ? -38.125 -26.391 -8.555 1 67.25 580 ILE A C 1
ATOM 4438 O O . ILE A 1 580 ? -37.719 -27.359 -9.195 1 67.25 580 ILE A O 1
ATOM 4442 N N . LEU A 1 581 ? -38.406 -26.469 -7.242 1 63.06 581 LEU A N 1
ATOM 4443 C CA . LEU A 1 581 ? -38.281 -27.766 -6.582 1 63.06 581 LEU A CA 1
ATOM 4444 C C . LEU A 1 581 ? -39.375 -28.719 -7.07 1 63.06 581 LEU A C 1
ATOM 4446 O O . LEU A 1 581 ? -40.531 -28.344 -7.188 1 63.06 581 LEU A O 1
ATOM 4450 N N . PRO A 1 582 ? -39.062 -29.688 -7.73 1 51.72 582 PRO A N 1
ATOM 4451 C CA . PRO A 1 582 ? -40.062 -30.656 -8.156 1 51.72 582 PRO A CA 1
ATOM 4452 C C . PRO A 1 582 ? -41 -31.078 -7.023 1 51.72 582 PRO A C 1
ATOM 4454 O O . PRO A 1 582 ? -40.594 -31.094 -5.859 1 51.72 582 PRO A O 1
ATOM 4457 N N . ASN A 1 583 ? -42.406 -31.016 -7.152 1 43.62 583 ASN A N 1
ATOM 4458 C CA . ASN A 1 583 ? -43.406 -31.688 -6.336 1 43.62 583 ASN A CA 1
ATOM 4459 C C . ASN A 1 583 ? -42.938 -33.062 -5.867 1 43.62 583 ASN A C 1
ATOM 4461 O O . ASN A 1 583 ? -43.594 -33.719 -5.062 1 43.62 583 ASN A O 1
ATOM 4465 N N . ASN A 1 584 ? -42.156 -33.812 -6.617 1 37.66 584 ASN A N 1
ATOM 4466 C CA . ASN A 1 584 ? -42 -35.25 -6.309 1 37.66 584 ASN A CA 1
ATOM 4467 C C . ASN A 1 584 ? -41.031 -35.469 -5.133 1 37.66 584 ASN A C 1
ATOM 4469 O O . ASN A 1 584 ? -40.469 -36.531 -4.98 1 37.66 584 ASN A O 1
ATOM 4473 N N . ILE A 1 585 ? -40.531 -34.562 -4.387 1 32.09 585 ILE A N 1
ATOM 4474 C CA . ILE A 1 585 ? -40.094 -35.219 -3.166 1 32.09 585 ILE A CA 1
ATOM 4475 C C . ILE A 1 585 ? -41.25 -35.312 -2.172 1 32.09 585 ILE A C 1
ATOM 4477 O O . ILE A 1 585 ? -41.938 -34.312 -1.929 1 32.09 585 ILE A O 1
ATOM 4481 N N . MET B 1 1 ? -8.5 -14.438 56.719 1 23.42 1 MET B N 1
ATOM 4482 C CA . MET B 1 1 ? -9.016 -15.461 55.812 1 23.42 1 MET B CA 1
ATOM 4483 C C . MET B 1 1 ? -8.844 -15.047 54.375 1 23.42 1 MET B C 1
ATOM 4485 O O . MET B 1 1 ? -9.258 -15.773 53.469 1 23.42 1 MET B O 1
ATOM 4489 N N . MET B 1 2 ? -8.68 -13.727 54 1 22.8 2 MET B N 1
ATOM 4490 C CA . MET B 1 2 ? -8.938 -13.125 52.688 1 22.8 2 MET B CA 1
ATOM 4491 C C . MET B 1 2 ? -7.852 -13.516 51.688 1 22.8 2 MET B C 1
ATOM 4493 O O . MET B 1 2 ? -6.883 -12.781 51.5 1 22.8 2 MET B O 1
ATOM 4497 N N . THR B 1 3 ? -7.23 -14.672 51.75 1 31.22 3 THR B N 1
ATOM 4498 C CA . THR B 1 3 ? -6.188 -15.125 50.844 1 31.22 3 THR B CA 1
ATOM 4499 C C . THR B 1 3 ? -6.695 -15.125 49.406 1 31.22 3 THR B C 1
ATOM 4501 O O . THR B 1 3 ? -7.363 -16.078 48.969 1 31.22 3 THR B O 1
ATOM 4504 N N . SER B 1 4 ? -7.395 -14.016 48.969 1 31.95 4 SER B N 1
ATOM 4505 C CA . SER B 1 4 ? -8.031 -14 47.656 1 31.95 4 SER B CA 1
ATOM 4506 C C . SER B 1 4 ? -7.062 -14.438 46.594 1 31.95 4 SER B C 1
ATOM 4508 O O . SER B 1 4 ? -5.898 -14.031 46.562 1 31.95 4 SER B O 1
ATOM 4510 N N . ASP B 1 5 ? -7.258 -15.578 46 1 31.52 5 ASP B N 1
ATOM 4511 C CA . ASP B 1 5 ? -6.715 -16.391 44.906 1 31.52 5 ASP B CA 1
ATOM 4512 C C . ASP B 1 5 ? -6.406 -15.547 43.688 1 31.52 5 ASP B C 1
ATOM 4514 O O . ASP B 1 5 ? -7.305 -14.93 43.094 1 31.52 5 ASP B O 1
ATOM 4518 N N . LEU B 1 6 ? -5.273 -14.875 43.625 1 33.59 6 LEU B N 1
ATOM 4519 C CA . LEU B 1 6 ? -4.543 -14.219 42.562 1 33.59 6 LEU B CA 1
ATOM 4520 C C . LEU B 1 6 ? -4.707 -14.977 41.25 1 33.59 6 LEU B C 1
ATOM 4522 O O . LEU B 1 6 ? -4.145 -16.062 41.062 1 33.59 6 LEU B O 1
ATOM 4526 N N . GLU B 1 7 ? -5.957 -15.055 40.656 1 35.78 7 GLU B N 1
ATOM 4527 C CA . GLU B 1 7 ? -6.504 -15.625 39.438 1 35.78 7 GLU B CA 1
ATOM 4528 C C . GLU B 1 7 ? -5.527 -15.469 38.281 1 35.78 7 GLU B C 1
ATOM 4530 O O . GLU B 1 7 ? -4.918 -14.414 38.094 1 35.78 7 GLU B O 1
ATOM 4535 N N . SER B 1 8 ? -5.004 -16.625 37.719 1 41.91 8 SER B N 1
ATOM 4536 C CA . SER B 1 8 ? -4.145 -17.078 36.625 1 41.91 8 SER B CA 1
ATOM 4537 C C . SER B 1 8 ? -4.379 -16.25 35.344 1 41.91 8 SER B C 1
ATOM 4539 O O . SER B 1 8 ? -5.523 -15.914 35.031 1 41.91 8 SER B O 1
ATOM 4541 N N . ASN B 1 9 ? -3.467 -15.461 35 1 41.5 9 ASN B N 1
ATOM 4542 C CA . ASN B 1 9 ? -3.355 -14.508 33.875 1 41.5 9 ASN B CA 1
ATOM 4543 C C . ASN B 1 9 ? -3.934 -15.078 32.594 1 41.5 9 ASN B C 1
ATOM 4545 O O . ASN B 1 9 ? -3.465 -16.109 32.094 1 41.5 9 ASN B O 1
ATOM 4549 N N . PRO B 1 10 ? -5.105 -14.742 32.188 1 50.81 10 PRO B N 1
ATOM 4550 C CA . PRO B 1 10 ? -5.816 -15.188 30.984 1 50.81 10 PRO B CA 1
ATOM 4551 C C . PRO B 1 10 ? -4.934 -15.18 29.734 1 50.81 10 PRO B C 1
ATOM 4553 O O . PRO B 1 10 ? -5.094 -16.031 28.859 1 50.81 10 PRO B O 1
ATOM 4556 N N . CYS B 1 11 ? -4.094 -14.25 29.641 1 48.25 11 CYS B N 1
ATOM 4557 C CA . CYS B 1 11 ? -3.178 -14.227 28.5 1 48.25 11 CYS B CA 1
ATOM 4558 C C . CYS B 1 11 ? -2.258 -15.445 28.516 1 48.25 11 CYS B C 1
ATOM 4560 O O . CYS B 1 11 ? -1.985 -16.031 27.469 1 48.25 11 CYS B O 1
ATOM 4562 N N . ARG B 1 12 ? -1.634 -15.742 29.703 1 50.09 12 ARG B N 1
ATOM 4563 C CA . ARG B 1 12 ? -0.786 -16.922 29.812 1 50.09 12 ARG B CA 1
ATOM 4564 C C . ARG B 1 12 ? -1.569 -18.188 29.484 1 50.09 12 ARG B C 1
ATOM 4566 O O . ARG B 1 12 ? -1.034 -19.109 28.859 1 50.09 12 ARG B O 1
ATOM 4573 N N . LYS B 1 13 ? -2.822 -18.172 29.812 1 53.94 13 LYS B N 1
ATOM 4574 C CA . LYS B 1 13 ? -3.654 -19.344 29.547 1 53.94 13 LYS B CA 1
ATOM 4575 C C . LYS B 1 13 ? -3.949 -19.469 28.062 1 53.94 13 LYS B C 1
ATOM 4577 O O . LYS B 1 13 ? -3.949 -20.578 27.516 1 53.94 13 LYS B O 1
ATOM 4582 N N . ARG B 1 14 ? -4.195 -18.25 27.547 1 55.69 14 ARG B N 1
ATOM 4583 C CA . ARG B 1 14 ? -4.438 -18.266 26.109 1 55.69 14 ARG B CA 1
ATOM 4584 C C . ARG B 1 14 ? -3.18 -18.656 25.344 1 55.69 14 ARG B C 1
ATOM 4586 O O . ARG B 1 14 ? -3.246 -19.438 24.391 1 55.69 14 ARG B O 1
ATOM 4593 N N . VAL B 1 15 ? -2.031 -18.016 25.797 1 57.25 15 VAL B N 1
ATOM 4594 C CA . VAL B 1 15 ? -0.767 -18.406 25.188 1 57.25 15 VAL B CA 1
ATOM 4595 C C . VAL B 1 15 ? -0.493 -19.875 25.438 1 57.25 15 VAL B C 1
ATOM 4597 O O . VAL B 1 15 ? -0.081 -20.609 24.547 1 57.25 15 VAL B O 1
ATOM 4600 N N . LYS B 1 16 ? -0.672 -20.328 26.703 1 55.16 16 LYS B N 1
ATOM 4601 C CA . LYS B 1 16 ? -0.483 -21.734 27.047 1 55.16 16 LYS B CA 1
ATOM 4602 C C . LYS B 1 16 ? -1.466 -22.609 26.281 1 55.16 16 LYS B C 1
ATOM 4604 O O . LYS B 1 16 ? -1.103 -23.703 25.828 1 55.16 16 LYS B O 1
ATOM 4609 N N . LYS B 1 17 ? -2.639 -22.25 26.266 1 57.06 17 LYS B N 1
ATOM 4610 C CA . LYS B 1 17 ? -3.627 -23 25.484 1 57.06 17 LYS B CA 1
ATOM 4611 C C . LYS B 1 17 ? -3.268 -23.016 24 1 57.06 17 LYS B C 1
ATOM 4613 O O . LYS B 1 17 ? -3.42 -24.031 23.328 1 57.06 17 LYS B O 1
ATOM 4618 N N . ARG B 1 18 ? -2.824 -21.875 23.516 1 57.81 18 ARG B N 1
ATOM 4619 C CA . ARG B 1 18 ? -2.367 -21.812 22.141 1 57.81 18 ARG B CA 1
ATOM 4620 C C . ARG B 1 18 ? -1.16 -22.719 21.906 1 57.81 18 ARG B C 1
ATOM 4622 O O . ARG B 1 18 ? -1.059 -23.375 20.875 1 57.81 18 ARG B O 1
ATOM 4629 N N . ILE B 1 19 ? -0.298 -22.672 22.906 1 55.44 19 ILE B N 1
ATOM 4630 C CA . ILE B 1 19 ? 0.85 -23.562 22.844 1 55.44 19 ILE B CA 1
ATOM 4631 C C . ILE B 1 19 ? 0.387 -25.016 23 1 55.44 19 ILE B C 1
ATOM 4633 O O . ILE B 1 19 ? 0.845 -25.906 22.297 1 55.44 19 ILE B O 1
ATOM 4637 N N . LYS B 1 20 ? -0.382 -25.281 23.969 1 54.75 20 LYS B N 1
ATOM 4638 C CA . LYS B 1 20 ? -0.904 -26.625 24.172 1 54.75 20 LYS B CA 1
ATOM 4639 C C . LYS B 1 20 ? -1.695 -27.109 22.969 1 54.75 20 LYS B C 1
ATOM 4641 O O . LYS B 1 20 ? -1.6 -28.266 22.578 1 54.75 20 LYS B O 1
ATOM 4646 N N . ASN B 1 21 ? -2.49 -26.266 22.5 1 56.31 21 ASN B N 1
ATOM 4647 C CA . ASN B 1 21 ? -3.236 -26.641 21.297 1 56.31 21 ASN B CA 1
ATOM 4648 C C . ASN B 1 21 ? -2.312 -26.844 20.109 1 56.31 21 ASN B C 1
ATOM 4650 O O . ASN B 1 21 ? -2.592 -27.672 19.234 1 56.31 21 ASN B O 1
ATOM 4654 N N . ALA B 1 22 ? -1.285 -26.062 20.172 1 57.06 22 ALA B N 1
ATOM 4655 C CA . ALA B 1 22 ? -0.27 -26.234 19.141 1 57.06 22 ALA B CA 1
ATOM 4656 C C . ALA B 1 22 ? 0.423 -27.594 19.281 1 57.06 22 ALA B C 1
ATOM 4658 O O . ALA B 1 22 ? 0.838 -28.188 18.281 1 57.06 22 ALA B O 1
ATOM 4659 N N . CYS B 1 23 ? 0.59 -28.078 20.562 1 57.22 23 CYS B N 1
ATOM 4660 C CA . CYS B 1 23 ? 1.267 -29.344 20.797 1 57.22 23 CYS B CA 1
ATOM 4661 C C . CYS B 1 23 ? 0.264 -30.484 20.891 1 57.22 23 CYS B C 1
ATOM 4663 O O . CYS B 1 23 ? 0.6 -31.578 21.359 1 57.22 23 CYS B O 1
ATOM 4665 N N . SER B 1 24 ? -0.896 -30.234 20.688 1 62.91 24 SER B N 1
ATOM 4666 C CA . SER B 1 24 ? -1.871 -31.328 20.75 1 62.91 24 SER B CA 1
ATOM 4667 C C . SER B 1 24 ? -1.716 -32.281 19.594 1 62.91 24 SER B C 1
ATOM 4669 O O . SER B 1 24 ? -1.181 -31.922 18.531 1 62.91 24 SER B O 1
ATOM 4671 N N . VAL B 1 25 ? -1.915 -33.625 19.828 1 62.28 25 VAL B N 1
ATOM 4672 C CA . VAL B 1 25 ? -1.877 -34.688 18.812 1 62.28 25 VAL B CA 1
ATOM 4673 C C . VAL B 1 25 ? -2.691 -34.25 17.594 1 62.28 25 VAL B C 1
ATOM 4675 O O . VAL B 1 25 ? -2.289 -34.5 16.453 1 62.28 25 VAL B O 1
ATOM 4678 N N . LYS B 1 26 ? -3.713 -33.562 17.734 1 66.38 26 LYS B N 1
ATOM 4679 C CA . LYS B 1 26 ? -4.566 -33.125 16.641 1 66.38 26 LYS B CA 1
ATOM 4680 C C . LYS B 1 26 ? -3.859 -32.062 15.789 1 66.38 26 LYS B C 1
ATOM 4682 O O . LYS B 1 26 ? -3.959 -32.094 14.562 1 66.38 26 LYS B O 1
ATOM 4687 N N . THR B 1 27 ? -3.166 -31.266 16.469 1 70.5 27 THR B N 1
ATOM 4688 C CA . THR B 1 27 ? -2.443 -30.234 15.734 1 70.5 27 THR B CA 1
ATOM 4689 C C . THR B 1 27 ? -1.268 -30.844 14.969 1 70.5 27 THR B C 1
ATOM 4691 O O . THR B 1 27 ? -0.981 -30.438 13.836 1 70.5 27 THR B O 1
ATOM 4694 N N . VAL B 1 28 ? -0.646 -31.844 15.57 1 71.56 28 VAL B N 1
ATOM 4695 C CA . VAL B 1 28 ? 0.472 -32.5 14.906 1 71.56 28 VAL B CA 1
ATOM 4696 C C . VAL B 1 28 ? -0.031 -33.25 13.68 1 71.56 28 VAL B C 1
ATOM 4698 O O . VAL B 1 28 ? 0.605 -33.25 12.625 1 71.56 28 VAL B O 1
ATOM 4701 N N . LYS B 1 29 ? -1.114 -33.969 13.812 1 73.31 29 LYS B N 1
ATOM 4702 C CA . LYS B 1 29 ? -1.686 -34.688 12.68 1 73.31 29 LYS B CA 1
ATOM 4703 C C . LYS B 1 29 ? -2.119 -33.75 11.578 1 73.31 29 LYS B C 1
ATOM 4705 O O . LYS B 1 29 ? -2.018 -34.062 10.391 1 73.31 29 LYS B O 1
ATOM 4710 N N . LYS B 1 30 ? -2.502 -32.656 12.016 1 77.19 30 LYS B N 1
ATOM 4711 C CA . LYS B 1 30 ? -2.92 -31.672 11.031 1 77.19 30 LYS B CA 1
ATOM 4712 C C . LYS B 1 30 ? -1.718 -31.094 10.305 1 77.19 30 LYS B C 1
ATOM 4714 O O . LYS B 1 30 ? -1.799 -30.781 9.109 1 77.19 30 LYS B O 1
ATOM 4719 N N . ARG B 1 31 ? -0.575 -31.125 11 1 84.12 31 ARG B N 1
ATOM 4720 C CA . ARG B 1 31 ? 0.601 -30.484 10.422 1 84.12 31 ARG B CA 1
ATOM 4721 C C . ARG B 1 31 ? 1.54 -31.516 9.805 1 84.12 31 ARG B C 1
ATOM 4723 O O . ARG B 1 31 ? 2.504 -31.141 9.125 1 84.12 31 ARG B O 1
ATOM 4730 N N . LEU B 1 32 ? 1.246 -32.844 9.992 1 89.62 32 LEU B N 1
ATOM 4731 C CA . LEU B 1 32 ? 1.973 -33.938 9.352 1 89.62 32 LEU B CA 1
ATOM 4732 C C . LEU B 1 32 ? 1.013 -34.875 8.641 1 89.62 32 LEU B C 1
ATOM 4734 O O . LEU B 1 32 ? 0.803 -36 9.102 1 89.62 32 LEU B O 1
ATOM 4738 N N . PRO B 1 33 ? 0.628 -34.531 7.496 1 87.69 33 PRO B N 1
ATOM 4739 C CA . PRO B 1 33 ? -0.411 -35.281 6.77 1 87.69 33 PRO B CA 1
ATOM 4740 C C . PRO B 1 33 ? -0.048 -36.75 6.531 1 87.69 33 PRO B C 1
ATOM 4742 O O . PRO B 1 33 ? -0.935 -37.594 6.387 1 87.69 33 PRO B O 1
ATOM 4745 N N . ILE B 1 34 ? 1.191 -37.125 6.527 1 89.88 34 ILE B N 1
ATOM 4746 C CA . ILE B 1 34 ? 1.603 -38.5 6.293 1 89.88 34 ILE B CA 1
ATOM 4747 C C . ILE B 1 34 ? 1.02 -39.406 7.375 1 89.88 34 ILE B C 1
ATOM 4749 O O . ILE B 1 34 ? 0.718 -40.562 7.121 1 89.88 34 ILE B O 1
ATOM 4753 N N . LEU B 1 35 ? 0.829 -38.875 8.555 1 89.12 35 LEU B N 1
ATOM 4754 C CA . LEU B 1 35 ? 0.306 -39.656 9.672 1 89.12 35 LEU B CA 1
ATOM 4755 C C . LEU B 1 35 ? -1.177 -39.938 9.477 1 89.12 35 LEU B C 1
ATOM 4757 O O . LEU B 1 35 ? -1.713 -40.875 10.102 1 89.12 35 LEU B O 1
ATOM 4761 N N . GLU B 1 36 ? -1.78 -39.25 8.641 1 85.62 36 GLU B N 1
ATOM 4762 C CA . GLU B 1 36 ? -3.205 -39.438 8.398 1 85.62 36 GLU B CA 1
ATOM 4763 C C . GLU B 1 36 ? -3.436 -40.438 7.242 1 85.62 36 GLU B C 1
ATOM 4765 O O . GLU B 1 36 ? -4.258 -41.344 7.348 1 85.62 36 GLU B O 1
ATOM 4770 N N . TRP B 1 37 ? -2.742 -40.281 6.137 1 86.12 37 TRP B N 1
ATOM 4771 C CA . TRP B 1 37 ? -3.064 -41.094 4.961 1 86.12 37 TRP B CA 1
ATOM 4772 C C . TRP B 1 37 ? -2.279 -42.406 4.965 1 86.12 37 TRP B C 1
ATOM 4774 O O . TRP B 1 37 ? -2.729 -43.406 4.402 1 86.12 37 TRP B O 1
ATOM 4784 N N . LEU B 1 38 ? -1.067 -42.562 5.562 1 89.31 38 LEU B N 1
ATOM 4785 C CA . LEU B 1 38 ? -0.22 -43.75 5.488 1 89.31 38 LEU B CA 1
ATOM 4786 C C . LEU B 1 38 ? -0.904 -44.938 6.133 1 89.31 38 LEU B C 1
ATOM 4788 O O . LEU B 1 38 ? -0.899 -46.031 5.574 1 89.31 38 LEU B O 1
ATOM 4792 N N . PRO B 1 39 ? -1.509 -44.719 7.344 1 89.06 39 PRO B N 1
ATOM 4793 C CA . PRO B 1 39 ? -2.182 -45.844 7.969 1 89.06 39 PRO B CA 1
ATOM 4794 C C . PRO B 1 39 ? -3.4 -46.312 7.176 1 89.06 39 PRO B C 1
ATOM 4796 O O . PRO B 1 39 ? -3.814 -47.469 7.305 1 89.06 39 PRO B O 1
ATOM 4799 N N . LYS B 1 40 ? -3.883 -45.5 6.355 1 90 40 LYS B N 1
ATOM 4800 C CA . LYS B 1 40 ? -5.066 -45.812 5.562 1 90 40 LYS B CA 1
ATOM 4801 C C . LYS B 1 40 ? -4.68 -46.25 4.156 1 90 40 LYS B C 1
ATOM 4803 O O . LYS B 1 40 ? -5.543 -46.438 3.295 1 90 40 LYS B O 1
ATOM 4808 N N . TYR B 1 41 ? -3.439 -46.469 3.977 1 91.31 41 TYR B N 1
ATOM 4809 C CA . TYR B 1 41 ? -2.955 -46.812 2.648 1 91.31 41 TYR B CA 1
ATOM 4810 C C . TYR B 1 41 ? -3.33 -48.25 2.299 1 91.31 41 TYR B C 1
ATOM 4812 O O . TYR B 1 41 ? -3.059 -49.188 3.068 1 91.31 41 TYR B O 1
ATOM 4820 N N . LYS B 1 42 ? -3.914 -48.375 1.171 1 92.81 42 LYS B N 1
ATOM 4821 C CA . LYS B 1 42 ? -4.352 -49.719 0.709 1 92.81 42 LYS B CA 1
ATOM 4822 C C . LYS B 1 42 ? -3.445 -50.219 -0.405 1 92.81 42 LYS B C 1
ATOM 4824 O O . LYS B 1 42 ? -2.85 -49.438 -1.145 1 92.81 42 LYS B O 1
ATOM 4829 N N . THR B 1 43 ? -3.408 -51.531 -0.578 1 90.88 43 THR B N 1
ATOM 4830 C CA . THR B 1 43 ? -2.553 -52.188 -1.567 1 90.88 43 THR B CA 1
ATOM 4831 C C . THR B 1 43 ? -3.043 -51.875 -2.982 1 90.88 43 THR B C 1
ATOM 4833 O O . THR B 1 43 ? -2.252 -51.844 -3.926 1 90.88 43 THR B O 1
ATOM 4836 N N . GLU B 1 44 ? -4.324 -51.562 -3.041 1 89.75 44 GLU B N 1
ATOM 4837 C CA . GLU B 1 44 ? -4.906 -51.25 -4.344 1 89.75 44 GLU B CA 1
ATOM 4838 C C . GLU B 1 44 ? -4.387 -49.938 -4.891 1 89.75 44 GLU B C 1
ATOM 4840 O O . GLU B 1 44 ? -4.422 -49.688 -6.102 1 89.75 44 GLU B O 1
ATOM 4845 N N . TYR B 1 45 ? -3.865 -49.156 -3.992 1 92.81 45 TYR B N 1
ATOM 4846 C CA . TYR B 1 45 ? -3.424 -47.812 -4.383 1 92.81 45 TYR B CA 1
ATOM 4847 C C . TYR B 1 45 ? -2.006 -47.844 -4.934 1 92.81 45 TYR B C 1
ATOM 4849 O O . TYR B 1 45 ? -1.562 -46.906 -5.582 1 92.81 45 TYR B O 1
ATOM 4857 N N . ILE B 1 46 ? -1.304 -48.938 -4.805 1 93 46 ILE B N 1
ATOM 4858 C CA . ILE B 1 46 ? 0.124 -49 -5.094 1 93 46 ILE B CA 1
ATOM 4859 C C . ILE B 1 46 ? 0.356 -48.875 -6.598 1 93 46 ILE B C 1
ATOM 4861 O O . ILE B 1 46 ? 1.229 -48.094 -7.023 1 93 46 ILE B O 1
ATOM 4865 N N . ILE B 1 47 ? -0.442 -49.562 -7.332 1 90.5 47 ILE B N 1
ATOM 4866 C CA . ILE B 1 47 ? -0.243 -49.562 -8.781 1 90.5 47 ILE B CA 1
ATOM 4867 C C . ILE B 1 47 ? -0.542 -48.156 -9.336 1 90.5 47 ILE B C 1
ATOM 4869 O O . ILE B 1 47 ? 0.213 -47.625 -10.164 1 90.5 47 ILE B O 1
ATOM 4873 N N . GLN B 1 48 ? -1.595 -47.562 -8.898 1 90.75 48 GLN B N 1
ATOM 4874 C CA . GLN B 1 48 ? -1.987 -46.25 -9.359 1 90.75 48 GLN B CA 1
ATOM 4875 C C . GLN B 1 48 ? -0.948 -45.188 -8.977 1 90.75 48 GLN B C 1
ATOM 4877 O O . GLN B 1 48 ? -0.565 -44.375 -9.797 1 90.75 48 GLN B O 1
ATOM 4882 N N . ASP B 1 49 ? -0.509 -45.281 -7.805 1 93.81 49 ASP B N 1
ATOM 4883 C CA . ASP B 1 49 ? 0.481 -44.312 -7.328 1 93.81 49 ASP B CA 1
ATOM 4884 C C . ASP B 1 49 ? 1.821 -44.531 -8.039 1 93.81 49 ASP B C 1
ATOM 4886 O O . ASP B 1 49 ? 2.525 -43.562 -8.328 1 93.81 49 ASP B O 1
ATOM 4890 N N . MET B 1 50 ? 2.127 -45.719 -8.328 1 93.62 50 MET B N 1
ATOM 4891 C CA . MET B 1 50 ? 3.373 -46.031 -9.031 1 93.62 50 MET B CA 1
ATOM 4892 C C . MET B 1 50 ? 3.33 -45.469 -10.461 1 93.62 50 MET B C 1
ATOM 4894 O O . MET B 1 50 ? 4.301 -44.875 -10.93 1 93.62 50 MET B O 1
ATOM 4898 N N . ILE B 1 51 ? 2.25 -45.688 -11.102 1 90.31 51 ILE B N 1
ATOM 4899 C CA . ILE B 1 51 ? 2.098 -45.188 -12.469 1 90.31 51 ILE B CA 1
ATOM 4900 C C . ILE B 1 51 ? 2.191 -43.688 -12.492 1 90.31 51 ILE B C 1
ATOM 4902 O O . ILE B 1 51 ? 2.875 -43.094 -13.344 1 90.31 51 ILE B O 1
ATOM 4906 N N . ALA B 1 52 ? 1.497 -43.125 -11.578 1 93.25 52 ALA B N 1
ATOM 4907 C CA . ALA B 1 52 ? 1.527 -41.656 -11.484 1 93.25 52 ALA B CA 1
ATOM 4908 C C . ALA B 1 52 ? 2.943 -41.156 -11.219 1 93.25 52 ALA B C 1
ATOM 4910 O O . ALA B 1 52 ? 3.406 -40.219 -11.875 1 93.25 52 ALA B O 1
ATOM 4911 N N . GLY B 1 53 ? 3.613 -41.781 -10.312 1 94.44 53 GLY B N 1
ATOM 4912 C CA . GLY B 1 53 ? 4.98 -41.406 -9.984 1 94.44 53 GLY B CA 1
ATOM 4913 C C . GLY B 1 53 ? 5.93 -41.562 -11.164 1 94.44 53 GLY B C 1
ATOM 4914 O O . GLY B 1 53 ? 6.789 -40.688 -11.375 1 94.44 53 GLY B O 1
ATOM 4915 N N . ILE B 1 54 ? 5.789 -42.562 -11.922 1 93.56 54 ILE B N 1
ATOM 4916 C CA . ILE B 1 54 ? 6.637 -42.812 -13.078 1 93.56 54 ILE B CA 1
ATOM 4917 C C . ILE B 1 54 ? 6.395 -41.719 -14.133 1 93.56 54 ILE B C 1
ATOM 4919 O O . ILE B 1 54 ? 7.344 -41.156 -14.664 1 93.56 54 ILE B O 1
ATOM 4923 N N . THR B 1 55 ? 5.16 -41.5 -14.352 1 90.94 55 THR B N 1
ATOM 4924 C CA . THR B 1 55 ? 4.801 -40.531 -15.367 1 90.94 55 THR B CA 1
ATOM 4925 C C . THR B 1 55 ? 5.328 -39.156 -14.984 1 90.94 55 THR B C 1
ATOM 4927 O O . THR B 1 55 ? 5.875 -38.438 -15.82 1 90.94 55 THR B O 1
ATOM 4930 N N . VAL B 1 56 ? 5.148 -38.781 -13.766 1 94.19 56 VAL B N 1
ATOM 4931 C CA . VAL B 1 56 ? 5.594 -37.469 -13.289 1 94.19 56 VAL B CA 1
ATOM 4932 C C . VAL B 1 56 ? 7.117 -37.406 -13.336 1 94.19 56 VAL B C 1
ATOM 4934 O O . VAL B 1 56 ? 7.684 -36.375 -13.711 1 94.19 56 VAL B O 1
ATOM 4937 N N . ALA B 1 57 ? 7.793 -38.469 -12.938 1 95.06 57 ALA B N 1
ATOM 4938 C CA . ALA B 1 57 ? 9.25 -38.5 -12.945 1 95.06 57 ALA B CA 1
ATOM 4939 C C . ALA B 1 57 ? 9.805 -38.312 -14.359 1 95.06 57 ALA B C 1
ATOM 4941 O O . ALA B 1 57 ? 10.766 -37.562 -14.57 1 95.06 57 ALA B O 1
ATOM 4942 N N . LEU B 1 58 ? 9.242 -38.969 -15.25 1 91.81 58 LEU B N 1
ATOM 4943 C CA . LEU B 1 58 ? 9.688 -38.906 -16.641 1 91.81 58 LEU B CA 1
ATOM 4944 C C . LEU B 1 58 ? 9.508 -37.531 -17.234 1 91.81 58 LEU B C 1
ATOM 4946 O O . LEU B 1 58 ? 10.188 -37.156 -18.188 1 91.81 58 LEU B O 1
ATOM 4950 N N . THR B 1 59 ? 8.641 -36.844 -16.672 1 91.19 59 THR B N 1
ATOM 4951 C CA . THR B 1 59 ? 8.461 -35.438 -17.078 1 91.19 59 THR B CA 1
ATOM 4952 C C . THR B 1 59 ? 9.367 -34.531 -16.25 1 91.19 59 THR B C 1
ATOM 4954 O O . THR B 1 59 ? 9.93 -33.562 -16.797 1 91.19 59 THR B O 1
ATOM 4957 N N . ALA B 1 60 ? 9.492 -34.781 -15.008 1 94.38 60 ALA B N 1
ATOM 4958 C CA . ALA B 1 60 ? 10.234 -33.938 -14.07 1 94.38 60 ALA B CA 1
ATOM 4959 C C . ALA B 1 60 ? 11.719 -33.938 -14.398 1 94.38 60 ALA B C 1
ATOM 4961 O O . ALA B 1 60 ? 12.406 -32.938 -14.211 1 94.38 60 ALA B O 1
ATOM 4962 N N . ILE B 1 61 ? 12.273 -35 -14.891 1 94.38 61 ILE B N 1
ATOM 4963 C CA . ILE B 1 61 ? 13.703 -35.125 -15.133 1 94.38 61 ILE B CA 1
ATOM 4964 C C . ILE B 1 61 ? 14.133 -34.219 -16.266 1 94.38 61 ILE B C 1
ATOM 4966 O O . ILE B 1 61 ? 14.945 -33.312 -16.062 1 94.38 61 ILE B O 1
ATOM 4970 N N . PRO B 1 62 ? 13.523 -34.375 -17.422 1 92.56 62 PRO B N 1
ATOM 4971 C CA . PRO B 1 62 ? 13.93 -33.406 -18.469 1 92.56 62 PRO B CA 1
ATOM 4972 C C . PRO B 1 62 ? 13.602 -31.969 -18.109 1 92.56 62 PRO B C 1
ATOM 4974 O O . PRO B 1 62 ? 14.383 -31.062 -18.406 1 92.56 62 PRO B O 1
ATOM 4977 N N . GLN B 1 63 ? 12.516 -31.703 -17.5 1 92.19 63 GLN B N 1
ATOM 4978 C CA . GLN B 1 63 ? 12.148 -30.344 -17.094 1 92.19 63 GLN B CA 1
ATOM 4979 C C . GLN B 1 63 ? 13.117 -29.797 -16.062 1 92.19 63 GLN B C 1
ATOM 4981 O O . GLN B 1 63 ? 13.477 -28.609 -16.109 1 92.19 63 GLN B O 1
ATOM 4986 N N . GLY B 1 64 ? 13.438 -30.656 -15.133 1 94.56 64 GLY B N 1
ATOM 4987 C CA . GLY B 1 64 ? 14.414 -30.219 -14.141 1 94.56 64 GLY B CA 1
ATOM 4988 C C . GLY B 1 64 ? 15.727 -29.766 -14.75 1 94.56 64 GLY B C 1
ATOM 4989 O O . GLY B 1 64 ? 16.281 -28.734 -14.344 1 94.56 64 GLY B O 1
ATOM 4990 N N . ILE B 1 65 ? 16.219 -30.516 -15.688 1 93.75 65 ILE B N 1
ATOM 4991 C CA . ILE B 1 65 ? 17.438 -30.172 -16.406 1 93.75 65 ILE B CA 1
ATOM 4992 C C . ILE B 1 65 ? 17.25 -28.875 -17.172 1 93.75 65 ILE B C 1
ATOM 4994 O O . ILE B 1 65 ? 18.062 -27.953 -17.047 1 93.75 65 ILE B O 1
ATOM 4998 N N . ALA B 1 66 ? 16.156 -28.812 -17.828 1 92.81 66 ALA B N 1
ATOM 4999 C CA . ALA B 1 66 ? 15.844 -27.641 -18.641 1 92.81 66 ALA B CA 1
ATOM 5000 C C . ALA B 1 66 ? 15.734 -26.391 -17.781 1 92.81 66 ALA B C 1
ATOM 5002 O O . ALA B 1 66 ? 16.25 -25.328 -18.141 1 92.81 66 ALA B O 1
ATOM 5003 N N . TYR B 1 67 ? 15.086 -26.453 -16.688 1 94.12 67 TYR B N 1
ATOM 5004 C CA . TYR B 1 67 ? 14.828 -25.281 -15.852 1 94.12 67 TYR B CA 1
ATOM 5005 C C . TYR B 1 67 ? 16.094 -24.844 -15.117 1 94.12 67 TYR B C 1
ATOM 5007 O O . TYR B 1 67 ? 16.297 -23.656 -14.883 1 94.12 67 TYR B O 1
ATOM 5015 N N . ALA B 1 68 ? 16.922 -25.797 -14.797 1 94.81 68 ALA B N 1
ATOM 5016 C CA . ALA B 1 68 ? 18.219 -25.422 -14.25 1 94.81 68 ALA B CA 1
ATOM 5017 C C . ALA B 1 68 ? 19.016 -24.594 -15.25 1 94.81 68 ALA B C 1
ATOM 5019 O O . ALA B 1 68 ? 19.656 -23.609 -14.883 1 94.81 68 ALA B O 1
ATOM 5020 N N . LEU B 1 69 ? 18.953 -25 -16.469 1 91.38 69 LEU B N 1
ATOM 5021 C CA . LEU B 1 69 ? 19.672 -24.281 -17.516 1 91.38 69 LEU B CA 1
ATOM 5022 C C . LEU B 1 69 ? 19.094 -22.875 -17.703 1 91.38 69 LEU B C 1
ATOM 5024 O O . LEU B 1 69 ? 19.828 -21.922 -17.906 1 91.38 69 LEU B O 1
ATOM 5028 N N . ILE B 1 70 ? 17.812 -22.781 -17.594 1 90.25 70 ILE B N 1
ATOM 5029 C CA . ILE B 1 70 ? 17.156 -21.469 -17.672 1 90.25 70 ILE B CA 1
ATOM 5030 C C . ILE B 1 70 ? 17.656 -20.594 -16.531 1 90.25 70 ILE B C 1
ATOM 5032 O O . ILE B 1 70 ? 17.891 -19.391 -16.719 1 90.25 70 ILE B O 1
ATOM 5036 N N . ALA B 1 71 ? 17.844 -21.172 -15.391 1 93.31 71 ALA B N 1
ATOM 5037 C CA . ALA B 1 71 ? 18.281 -20.438 -14.211 1 93.31 71 ALA B CA 1
ATOM 5038 C C . ALA B 1 71 ? 19.781 -20.141 -14.273 1 93.31 71 ALA B C 1
ATOM 5040 O O . ALA B 1 71 ? 20.312 -19.406 -13.43 1 93.31 71 ALA B O 1
ATOM 5041 N N . GLY B 1 72 ? 20.453 -20.734 -15.297 1 91.31 72 GLY B N 1
ATOM 5042 C CA . GLY B 1 72 ? 21.891 -20.562 -15.414 1 91.31 72 GLY B CA 1
ATOM 5043 C C . GLY B 1 72 ? 22.672 -21.469 -14.484 1 91.31 72 GLY B C 1
ATOM 5044 O O . GLY B 1 72 ? 23.828 -21.172 -14.141 1 91.31 72 GLY B O 1
ATOM 5045 N N . LEU B 1 73 ? 22.094 -22.484 -14.078 1 94.06 73 LEU B N 1
ATOM 5046 C CA . LEU B 1 73 ? 22.703 -23.422 -13.148 1 94.06 73 LEU B CA 1
ATOM 5047 C C . LEU B 1 73 ? 23.141 -24.703 -13.867 1 94.06 73 LEU B C 1
ATOM 5049 O O . LEU B 1 73 ? 22.641 -25.016 -14.945 1 94.06 73 LEU B O 1
ATOM 5053 N N . PRO B 1 74 ? 24.125 -25.391 -13.227 1 93.81 74 PRO B N 1
ATOM 5054 C CA . PRO B 1 74 ? 24.328 -26.766 -13.711 1 93.81 74 PRO B CA 1
ATOM 5055 C C . PRO B 1 74 ? 23.078 -27.609 -13.633 1 93.81 74 PRO B C 1
ATOM 5057 O O . PRO B 1 74 ? 22.297 -27.5 -12.672 1 93.81 74 PRO B O 1
ATOM 5060 N N . PRO B 1 75 ? 22.828 -28.406 -14.602 1 94.44 75 PRO B N 1
ATOM 5061 C CA . PRO B 1 75 ? 21.562 -29.156 -14.734 1 94.44 75 PRO B CA 1
ATOM 5062 C C . PRO B 1 75 ? 21.25 -30 -13.508 1 94.44 75 PRO B C 1
ATOM 5064 O O . PRO B 1 75 ? 20.078 -30.234 -13.203 1 94.44 75 PRO B O 1
ATOM 5067 N N . GLU B 1 76 ? 22.266 -30.469 -12.781 1 94.69 76 GLU B N 1
ATOM 5068 C CA . GLU B 1 76 ? 22.031 -31.344 -11.648 1 94.69 76 GLU B CA 1
ATOM 5069 C C . GLU B 1 76 ? 21.234 -30.641 -10.555 1 94.69 76 GLU B C 1
ATOM 5071 O O . GLU B 1 76 ? 20.531 -31.297 -9.773 1 94.69 76 GLU B O 1
ATOM 5076 N N . HIS B 1 77 ? 21.328 -29.344 -10.445 1 95 77 HIS B N 1
ATOM 5077 C CA . HIS B 1 77 ? 20.609 -28.609 -9.414 1 95 77 HIS B CA 1
ATOM 5078 C C . HIS B 1 77 ? 19.109 -28.703 -9.617 1 95 77 HIS B C 1
ATOM 5080 O O . HIS B 1 77 ? 18.344 -28.625 -8.656 1 95 77 HIS B O 1
ATOM 5086 N N . GLY B 1 78 ? 18.703 -28.75 -10.875 1 96 78 GLY B N 1
ATOM 5087 C CA . GLY B 1 78 ? 17.281 -28.984 -11.148 1 96 78 GLY B CA 1
ATOM 5088 C C . GLY B 1 78 ? 16.812 -30.344 -10.68 1 96 78 GLY B C 1
ATOM 5089 O O . GLY B 1 78 ? 15.703 -30.484 -10.164 1 96 78 GLY B O 1
ATOM 5090 N N . LEU B 1 79 ? 17.656 -31.297 -10.852 1 96.12 79 LEU B N 1
ATOM 5091 C CA . LEU B 1 79 ? 17.328 -32.656 -10.406 1 96.12 79 LEU B CA 1
ATOM 5092 C C . LEU B 1 79 ? 17.359 -32.75 -8.883 1 96.12 79 LEU B C 1
ATOM 5094 O O . LEU B 1 79 ? 16.516 -33.406 -8.281 1 96.12 79 LEU B O 1
ATOM 5098 N N . TYR B 1 80 ? 18.344 -32.062 -8.312 1 96.94 80 TYR B N 1
ATOM 5099 C CA . TYR B 1 80 ? 18.406 -32 -6.855 1 96.94 80 TYR B CA 1
ATOM 5100 C C . TYR B 1 80 ? 17.125 -31.406 -6.285 1 96.94 80 TYR B C 1
ATOM 5102 O O . TYR B 1 80 ? 16.578 -31.891 -5.289 1 96.94 80 TYR B O 1
ATOM 5110 N N . ALA B 1 81 ? 16.688 -30.344 -6.938 1 97.19 81 ALA B N 1
ATOM 5111 C CA . ALA B 1 81 ? 15.484 -29.656 -6.5 1 97.19 81 ALA B CA 1
ATOM 5112 C C . ALA B 1 81 ? 14.266 -30.562 -6.574 1 97.19 81 ALA B C 1
ATOM 5114 O O . ALA B 1 81 ? 13.438 -30.594 -5.656 1 97.19 81 ALA B O 1
ATOM 5115 N N . SER B 1 82 ? 14.156 -31.266 -7.629 1 96.25 82 SER B N 1
ATOM 5116 C CA . SER B 1 82 ? 13.047 -32.188 -7.809 1 96.25 82 SER B CA 1
ATOM 5117 C C . SER B 1 82 ? 13.117 -33.344 -6.793 1 96.25 82 SER B C 1
ATOM 5119 O O . SER B 1 82 ? 12.078 -33.812 -6.32 1 96.25 82 SER B O 1
ATOM 5121 N N . LEU B 1 83 ? 14.281 -33.75 -6.512 1 96 83 LEU B N 1
ATOM 5122 C CA . LEU B 1 83 ? 14.5 -34.844 -5.578 1 96 83 LEU B CA 1
ATOM 5123 C C . LEU B 1 83 ? 14.094 -34.469 -4.164 1 96 83 LEU B C 1
ATOM 5125 O O . LEU B 1 83 ? 13.266 -35.125 -3.541 1 96 83 LEU B O 1
ATOM 5129 N N . THR B 1 84 ? 14.609 -33.406 -3.666 1 96.31 84 THR B N 1
ATOM 5130 C CA . THR B 1 84 ? 14.383 -33 -2.285 1 96.31 84 THR B CA 1
ATOM 5131 C C . THR B 1 84 ? 12.922 -32.594 -2.07 1 96.31 84 THR B C 1
ATOM 5133 O O . THR B 1 84 ? 12.328 -32.938 -1.042 1 96.31 84 THR B O 1
ATOM 5136 N N . SER B 1 85 ? 12.367 -31.875 -3.037 1 95.69 85 SER B N 1
ATOM 5137 C CA . SER B 1 85 ? 10.969 -31.469 -2.896 1 95.69 85 SER B CA 1
ATOM 5138 C C . SER B 1 85 ? 10.047 -32.688 -2.889 1 95.69 85 SER B C 1
ATOM 5140 O O . SER B 1 85 ? 9.055 -32.719 -2.16 1 95.69 85 SER B O 1
ATOM 5142 N N . GLY B 1 86 ? 10.367 -33.656 -3.713 1 94.44 86 GLY B N 1
ATOM 5143 C CA . GLY B 1 86 ? 9.57 -34.875 -3.746 1 94.44 86 GLY B CA 1
ATOM 5144 C C . GLY B 1 86 ? 9.531 -35.594 -2.416 1 94.44 86 GLY B C 1
ATOM 5145 O O . GLY B 1 86 ? 8.477 -36.094 -1.996 1 94.44 86 GLY B O 1
ATOM 5146 N N . VAL B 1 87 ? 10.609 -35.625 -1.769 1 94.25 87 VAL B N 1
ATOM 5147 C CA . VAL B 1 87 ? 10.703 -36.281 -0.48 1 94.25 87 VAL B CA 1
ATOM 5148 C C . VAL B 1 87 ? 9.906 -35.531 0.568 1 94.25 87 VAL B C 1
ATOM 5150 O O . VAL B 1 87 ? 9.078 -36.094 1.274 1 94.25 87 VAL B O 1
ATOM 5153 N N . VAL B 1 88 ? 10.141 -34.281 0.645 1 96.06 88 VAL B N 1
ATOM 5154 C CA . VAL B 1 88 ? 9.562 -33.469 1.699 1 96.06 88 VAL B CA 1
ATOM 5155 C C . VAL B 1 88 ? 8.047 -33.406 1.519 1 96.06 88 VAL B C 1
ATOM 5157 O O . VAL B 1 88 ? 7.293 -33.469 2.494 1 96.06 88 VAL B O 1
ATOM 5160 N N . TYR B 1 89 ? 7.613 -33.25 0.278 1 95.5 89 TYR B N 1
ATOM 5161 C CA . TYR B 1 89 ? 6.188 -33.062 0.032 1 95.5 89 TYR B CA 1
ATOM 5162 C C . TYR B 1 89 ? 5.395 -34.312 0.392 1 95.5 89 TYR B C 1
ATOM 5164 O O . TYR B 1 89 ? 4.219 -34.219 0.749 1 95.5 89 TYR B O 1
ATOM 5172 N N . VAL B 1 90 ? 5.98 -35.469 0.339 1 94 90 VAL B N 1
ATOM 5173 C CA . VAL B 1 90 ? 5.316 -36.719 0.715 1 94 90 VAL B CA 1
ATOM 5174 C C . VAL B 1 90 ? 4.926 -36.656 2.191 1 94 90 VAL B C 1
ATOM 5176 O O . VAL B 1 90 ? 3.865 -37.156 2.576 1 94 90 VAL B O 1
ATOM 5179 N N . PHE B 1 91 ? 5.672 -36 3 1 94 91 PHE B N 1
ATOM 5180 C CA . PHE B 1 91 ? 5.441 -35.969 4.438 1 94 91 PHE B CA 1
ATOM 5181 C C . PHE B 1 91 ? 4.484 -34.812 4.797 1 94 91 PHE B C 1
ATOM 5183 O O . PHE B 1 91 ? 3.643 -34.969 5.688 1 94 91 PHE B O 1
ATOM 5190 N N . PHE B 1 92 ? 4.617 -33.688 4.078 1 93.56 92 PHE B N 1
ATOM 5191 C CA . PHE B 1 92 ? 3.951 -32.5 4.578 1 93.56 92 PHE B CA 1
ATOM 5192 C C . PHE B 1 92 ? 2.865 -32.031 3.611 1 93.56 92 PHE B C 1
ATOM 5194 O O . PHE B 1 92 ? 2.049 -31.188 3.951 1 93.56 92 PHE B O 1
ATOM 5201 N N . GLY B 1 93 ? 2.836 -32.562 2.445 1 90.06 93 GLY B N 1
ATOM 5202 C CA . GLY B 1 93 ? 1.882 -32.094 1.448 1 90.06 93 GLY B CA 1
ATOM 5203 C C . GLY B 1 93 ? 0.439 -32.375 1.84 1 90.06 93 GLY B C 1
ATOM 5204 O O . GLY B 1 93 ? 0.129 -33.406 2.439 1 90.06 93 GLY B O 1
ATOM 5205 N N . SER B 1 94 ? -0.434 -31.406 1.498 1 84.62 94 SER B N 1
ATOM 5206 C CA . SER B 1 94 ? -1.843 -31.531 1.858 1 84.62 94 SER B CA 1
ATOM 5207 C C . SER B 1 94 ? -2.67 -32.031 0.684 1 84.62 94 SER B C 1
ATOM 5209 O O . SER B 1 94 ? -3.768 -32.562 0.873 1 84.62 94 SER B O 1
ATOM 5211 N N . CYS B 1 95 ? -2.238 -31.875 -0.481 1 87 95 CYS B N 1
ATOM 5212 C CA . CYS B 1 95 ? -2.943 -32.281 -1.691 1 87 95 CYS B CA 1
ATOM 5213 C C . CYS B 1 95 ? -2.133 -33.312 -2.475 1 87 95 CYS B C 1
ATOM 5215 O O . CYS B 1 95 ? -1.07 -33 -3.01 1 87 95 CYS B O 1
ATOM 5217 N N . TYR B 1 96 ? -2.668 -34.469 -2.586 1 89.56 96 TYR B N 1
ATOM 5218 C CA . TYR B 1 96 ? -1.899 -35.562 -3.172 1 89.56 96 TYR B CA 1
ATOM 5219 C C . TYR B 1 96 ? -1.732 -35.375 -4.676 1 89.56 96 TYR B C 1
ATOM 5221 O O . TYR B 1 96 ? -0.863 -35.969 -5.293 1 89.56 96 TYR B O 1
ATOM 5229 N N . ASN B 1 97 ? -2.506 -34.5 -5.293 1 88.94 97 ASN B N 1
ATOM 5230 C CA . ASN B 1 97 ? -2.379 -34.25 -6.723 1 88.94 97 ASN B CA 1
ATOM 5231 C C . ASN B 1 97 ? -1.196 -33.312 -7.02 1 88.94 97 ASN B C 1
ATOM 5233 O O . ASN B 1 97 ? -0.63 -33.375 -8.109 1 88.94 97 ASN B O 1
ATOM 5237 N N . VAL B 1 98 ? -0.827 -32.531 -6.074 1 91.19 98 VAL B N 1
ATOM 5238 C CA . VAL B 1 98 ? 0.143 -31.484 -6.312 1 91.19 98 VAL B CA 1
ATOM 5239 C C . VAL B 1 98 ? 1.549 -32.062 -6.395 1 91.19 98 VAL B C 1
ATOM 5241 O O . VAL B 1 98 ? 1.928 -32.906 -5.57 1 91.19 98 VAL B O 1
ATOM 5244 N N . THR B 1 99 ? 2.279 -31.656 -7.379 1 94 99 THR B N 1
ATOM 5245 C CA . THR B 1 99 ? 3.686 -32 -7.535 1 94 99 THR B CA 1
ATOM 5246 C C . THR B 1 99 ? 4.57 -30.766 -7.445 1 94 99 THR B C 1
ATOM 5248 O O . THR B 1 99 ? 4.352 -29.797 -8.164 1 94 99 THR B O 1
ATOM 5251 N N . VAL B 1 100 ? 5.535 -30.891 -6.582 1 95.44 100 VAL B N 1
ATOM 5252 C CA . VAL B 1 100 ? 6.406 -29.75 -6.312 1 95.44 100 VAL B CA 1
ATOM 5253 C C . VAL B 1 100 ? 7.754 -29.938 -6.996 1 95.44 100 VAL B C 1
ATOM 5255 O O . VAL B 1 100 ? 8.266 -31.062 -7.059 1 95.44 100 VAL B O 1
ATOM 5258 N N . GLY B 1 101 ? 8.352 -28.953 -7.512 1 96.06 101 GLY B N 1
ATOM 5259 C CA . GLY B 1 101 ? 9.633 -28.953 -8.195 1 96.06 101 GLY B CA 1
ATOM 5260 C C . GLY B 1 101 ? 9.969 -27.609 -8.812 1 96.06 101 GLY B C 1
ATOM 5261 O O . GLY B 1 101 ? 9.289 -26.609 -8.562 1 96.06 101 GLY B O 1
ATOM 5262 N N . PRO B 1 102 ? 11.023 -27.625 -9.531 1 95.94 102 PRO B N 1
ATOM 5263 C CA . PRO B 1 102 ? 11.367 -26.391 -10.227 1 95.94 102 PRO B CA 1
ATOM 5264 C C . PRO B 1 102 ? 10.359 -26.016 -11.312 1 95.94 102 PRO B C 1
ATOM 5266 O O . PRO B 1 102 ? 9.75 -26.891 -11.922 1 95.94 102 PRO B O 1
ATOM 5269 N N . THR B 1 103 ? 10.148 -24.766 -11.477 1 92.88 103 THR B N 1
ATOM 5270 C CA . THR B 1 103 ? 9.266 -24.266 -12.516 1 92.88 103 THR B CA 1
ATOM 5271 C C . THR B 1 103 ? 9.984 -23.234 -13.398 1 92.88 103 THR B C 1
ATOM 5273 O O . THR B 1 103 ? 11.008 -22.688 -12.992 1 92.88 103 THR B O 1
ATOM 5276 N N . ALA B 1 104 ? 9.422 -23.109 -14.555 1 89.25 104 ALA B N 1
ATOM 5277 C CA . ALA B 1 104 ? 10.031 -22.188 -15.523 1 89.25 104 ALA B CA 1
ATOM 5278 C C . ALA B 1 104 ? 10.07 -20.766 -14.977 1 89.25 104 ALA B C 1
ATOM 5280 O O . ALA B 1 104 ? 11.07 -20.062 -15.133 1 89.25 104 ALA B O 1
ATOM 5281 N N . ILE B 1 105 ? 9.047 -20.375 -14.336 1 88.31 105 ILE B N 1
ATOM 5282 C CA . ILE B 1 105 ? 8.914 -19 -13.867 1 88.31 105 ILE B CA 1
ATOM 5283 C C . ILE B 1 105 ? 9.938 -18.734 -12.766 1 88.31 105 ILE B C 1
ATOM 5285 O O . ILE B 1 105 ? 10.664 -17.734 -12.82 1 88.31 105 ILE B O 1
ATOM 5289 N N . LEU B 1 106 ? 9.992 -19.594 -11.836 1 93.44 106 LEU B N 1
ATOM 5290 C CA . LEU B 1 106 ? 10.945 -19.375 -10.742 1 93.44 106 LEU B CA 1
ATOM 5291 C C . LEU B 1 106 ? 12.383 -19.453 -11.258 1 93.44 106 LEU B C 1
ATOM 5293 O O . LEU B 1 106 ? 13.258 -18.734 -10.766 1 93.44 106 LEU B O 1
ATOM 5297 N N . ALA B 1 107 ? 12.578 -20.344 -12.25 1 93.81 107 ALA B N 1
ATOM 5298 C CA . ALA B 1 107 ? 13.898 -20.438 -12.867 1 93.81 107 ALA B CA 1
ATOM 5299 C C . ALA B 1 107 ? 14.273 -19.109 -13.547 1 93.81 107 ALA B C 1
ATOM 5301 O O . ALA B 1 107 ? 15.391 -18.609 -13.367 1 93.81 107 ALA B O 1
ATOM 5302 N N . ALA B 1 108 ? 13.367 -18.625 -14.242 1 89.5 108 ALA B N 1
ATOM 5303 C CA . ALA B 1 108 ? 13.602 -17.375 -14.945 1 89.5 108 ALA B CA 1
ATOM 5304 C C . ALA B 1 108 ? 13.867 -16.234 -13.961 1 89.5 108 ALA B C 1
ATOM 5306 O O . ALA B 1 108 ? 14.719 -15.375 -14.203 1 89.5 108 ALA B O 1
ATOM 5307 N N . MET B 1 109 ? 13.156 -16.234 -12.852 1 90.38 109 MET B N 1
ATOM 5308 C CA . MET B 1 109 ? 13.305 -15.18 -11.859 1 90.38 109 MET B CA 1
ATOM 5309 C C . MET B 1 109 ? 14.648 -15.297 -11.141 1 90.38 109 MET B C 1
ATOM 5311 O O . MET B 1 109 ? 15.18 -14.297 -10.641 1 90.38 109 MET B O 1
ATOM 5315 N N . THR B 1 110 ? 15.18 -16.453 -11.102 1 92.69 110 THR B N 1
ATOM 5316 C CA . THR B 1 110 ? 16.438 -16.719 -10.391 1 92.69 110 THR B CA 1
ATOM 5317 C C . THR B 1 110 ? 17.625 -16.469 -11.297 1 92.69 110 THR B C 1
ATOM 5319 O O . THR B 1 110 ? 18.734 -16.203 -10.82 1 92.69 110 THR B O 1
ATOM 5322 N N . ALA B 1 111 ? 17.422 -16.531 -12.57 1 90.75 111 ALA B N 1
ATOM 5323 C CA . ALA B 1 111 ? 18.484 -16.531 -13.578 1 90.75 111 ALA B CA 1
ATOM 5324 C C . ALA B 1 111 ? 19.359 -15.289 -13.438 1 90.75 111 ALA B C 1
ATOM 5326 O O . ALA B 1 111 ? 20.594 -15.375 -13.516 1 90.75 111 ALA B O 1
ATOM 5327 N N . ARG B 1 112 ? 18.75 -14.18 -13.25 1 84.81 112 ARG B N 1
ATOM 5328 C CA . ARG B 1 112 ? 19.5 -12.93 -13.242 1 84.81 112 ARG B CA 1
ATOM 5329 C C . ARG B 1 112 ? 20.5 -12.898 -12.086 1 84.81 112 ARG B C 1
ATOM 5331 O O . ARG B 1 112 ? 21.594 -12.344 -12.211 1 84.81 112 ARG B O 1
ATOM 5338 N N . TYR B 1 113 ? 20.188 -13.484 -10.969 1 87.31 113 TYR B N 1
ATOM 5339 C CA . TYR B 1 113 ? 21.062 -13.461 -9.789 1 87.31 113 TYR B CA 1
ATOM 5340 C C . TYR B 1 113 ? 22.234 -14.422 -9.961 1 87.31 113 TYR B C 1
ATOM 5342 O O . TYR B 1 113 ? 23.312 -14.188 -9.43 1 87.31 113 TYR B O 1
ATOM 5350 N N . VAL B 1 114 ? 22 -15.469 -10.695 1 87.19 114 VAL B N 1
ATOM 5351 C CA . VAL B 1 114 ? 23.047 -16.453 -10.945 1 87.19 114 VAL B CA 1
ATOM 5352 C C . VAL B 1 114 ? 24 -15.945 -12.016 1 87.19 114 VAL B C 1
ATOM 5354 O O . VAL B 1 114 ? 25.219 -15.992 -11.828 1 87.19 114 VAL B O 1
ATOM 5357 N N . SER B 1 115 ? 23.422 -15.438 -13.094 1 83.25 115 SER B N 1
ATOM 5358 C CA . SER B 1 115 ? 24.219 -14.992 -14.227 1 83.25 115 SER B CA 1
ATOM 5359 C C . SER B 1 115 ? 25.156 -13.859 -13.836 1 83.25 115 SER B C 1
ATOM 5361 O O . SER B 1 115 ? 26.312 -13.82 -14.273 1 83.25 115 SER B O 1
ATOM 5363 N N . ASN B 1 116 ? 24.703 -13 -13 1 80.94 116 ASN B N 1
ATOM 5364 C CA . ASN B 1 116 ? 25.484 -11.805 -12.672 1 80.94 116 ASN B CA 1
ATOM 5365 C C . ASN B 1 116 ? 26.375 -12.039 -11.461 1 80.94 116 ASN B C 1
ATOM 5367 O O . ASN B 1 116 ? 27.328 -11.281 -11.227 1 80.94 116 ASN B O 1
ATOM 5371 N N . TYR B 1 117 ? 26.188 -13.203 -10.797 1 88.19 117 TYR B N 1
ATOM 5372 C CA . TYR B 1 117 ? 26.938 -13.391 -9.562 1 88.19 117 TYR B CA 1
ATOM 5373 C C . TYR B 1 117 ? 27.422 -14.828 -9.43 1 88.19 117 TYR B C 1
ATOM 5375 O O . TYR B 1 117 ? 28.359 -15.234 -10.117 1 88.19 117 TYR B O 1
ATOM 5383 N N . SER B 1 118 ? 26.578 -15.711 -8.703 1 88.25 118 SER B N 1
ATOM 5384 C CA . SER B 1 118 ? 27.016 -17.094 -8.516 1 88.25 118 SER B CA 1
ATOM 5385 C C . SER B 1 118 ? 25.828 -18.016 -8.297 1 88.25 118 SER B C 1
ATOM 5387 O O . SER B 1 118 ? 24.719 -17.562 -8.008 1 88.25 118 SER B O 1
ATOM 5389 N N . THR B 1 119 ? 26.109 -19.312 -8.352 1 90.19 119 THR B N 1
ATOM 5390 C CA . THR B 1 119 ? 25.109 -20.344 -8.148 1 90.19 119 THR B CA 1
ATOM 5391 C C . THR B 1 119 ? 24.578 -20.312 -6.715 1 90.19 119 THR B C 1
ATOM 5393 O O . THR B 1 119 ? 23.469 -20.766 -6.449 1 90.19 119 THR B O 1
ATOM 5396 N N . ASP B 1 120 ? 25.375 -19.703 -5.891 1 93.88 120 ASP B N 1
ATOM 5397 C CA . ASP B 1 120 ? 25 -19.641 -4.48 1 93.88 120 ASP B CA 1
ATOM 5398 C C . ASP B 1 120 ? 23.75 -18.797 -4.273 1 93.88 120 ASP B C 1
ATOM 5400 O O . ASP B 1 120 ? 22.984 -19.031 -3.326 1 93.88 120 ASP B O 1
ATOM 5404 N N . PHE B 1 121 ? 23.516 -17.906 -5.188 1 94.25 121 PHE B N 1
ATOM 5405 C CA . PHE B 1 121 ? 22.359 -17.031 -5.059 1 94.25 121 PHE B CA 1
ATOM 5406 C C . PHE B 1 121 ? 21.062 -17.812 -5.254 1 94.25 121 PHE B C 1
ATOM 5408 O O . PHE B 1 121 ? 20.047 -17.516 -4.629 1 94.25 121 PHE B O 1
ATOM 5415 N N . ALA B 1 122 ? 21.125 -18.844 -6.098 1 95.94 122 ALA B N 1
ATOM 5416 C CA . ALA B 1 122 ? 19.938 -19.656 -6.312 1 95.94 122 ALA B CA 1
ATOM 5417 C C . ALA B 1 122 ? 19.594 -20.469 -5.062 1 95.94 122 ALA B C 1
ATOM 5419 O O . ALA B 1 122 ? 18.422 -20.562 -4.68 1 95.94 122 ALA B O 1
ATOM 5420 N N . ILE B 1 123 ? 20.625 -21 -4.441 1 96.38 123 ILE B N 1
ATOM 5421 C CA . ILE B 1 123 ? 20.422 -21.812 -3.25 1 96.38 123 ILE B CA 1
ATOM 5422 C C . ILE B 1 123 ? 19.953 -20.938 -2.096 1 96.38 123 ILE B C 1
ATOM 5424 O O . ILE B 1 123 ? 19.031 -21.312 -1.364 1 96.38 123 ILE B O 1
ATOM 5428 N N . LEU B 1 124 ? 20.547 -19.797 -1.976 1 96.06 124 LEU B N 1
ATOM 5429 C CA . LEU B 1 124 ? 20.125 -18.859 -0.93 1 96.06 124 LEU B CA 1
ATOM 5430 C C . LEU B 1 124 ? 18.703 -18.391 -1.155 1 96.06 124 LEU B C 1
ATOM 5432 O O . LEU B 1 124 ? 17.922 -18.25 -0.202 1 96.06 124 LEU B O 1
ATOM 5436 N N . ALA B 1 125 ? 18.406 -18.094 -2.4 1 96.06 125 ALA B N 1
ATOM 5437 C CA . ALA B 1 125 ? 17.047 -17.672 -2.736 1 96.06 125 ALA B CA 1
ATOM 5438 C C . ALA B 1 125 ? 16.031 -18.734 -2.336 1 96.06 125 ALA B C 1
ATOM 5440 O O . ALA B 1 125 ? 14.938 -18.406 -1.862 1 96.06 125 ALA B O 1
ATOM 5441 N N . ALA B 1 126 ? 16.375 -19.969 -2.58 1 97.31 126 ALA B N 1
ATOM 5442 C CA . ALA B 1 126 ? 15.508 -21.062 -2.158 1 97.31 126 ALA B CA 1
ATOM 5443 C C . ALA B 1 126 ? 15.312 -21.062 -0.644 1 97.31 126 ALA B C 1
ATOM 5445 O O . ALA B 1 126 ? 14.188 -21.188 -0.156 1 97.31 126 ALA B O 1
ATOM 5446 N N . PHE B 1 127 ? 16.344 -20.875 0.037 1 97.12 127 PHE B N 1
ATOM 5447 C CA . PHE B 1 127 ? 16.297 -20.875 1.495 1 97.12 127 PHE B CA 1
ATOM 5448 C C . PHE B 1 127 ? 15.438 -19.734 2.008 1 97.12 127 PHE B C 1
ATOM 5450 O O . PHE B 1 127 ? 14.555 -19.938 2.84 1 97.12 127 PHE B O 1
ATOM 5457 N N . LEU B 1 128 ? 15.742 -18.562 1.545 1 96.38 128 LEU B N 1
ATOM 5458 C CA . LEU B 1 128 ? 15.023 -17.375 1.985 1 96.38 128 LEU B CA 1
ATOM 5459 C C . LEU B 1 128 ? 13.547 -17.469 1.596 1 96.38 128 LEU B C 1
ATOM 5461 O O . LEU B 1 128 ? 12.672 -17.047 2.361 1 96.38 128 LEU B O 1
ATOM 5465 N N . SER B 1 129 ? 13.273 -17.938 0.385 1 96.06 129 SER B N 1
ATOM 5466 C CA . SER B 1 129 ? 11.891 -18.125 -0.043 1 96.06 129 SER B CA 1
ATOM 5467 C C . SER B 1 129 ? 11.164 -19.109 0.866 1 96.06 129 SER B C 1
ATOM 5469 O O . SER B 1 129 ? 10.008 -18.891 1.231 1 96.06 129 SER B O 1
ATOM 5471 N N . GLY B 1 130 ? 11.891 -20.156 1.17 1 97.12 130 GLY B N 1
ATOM 5472 C CA . GLY B 1 130 ? 11.312 -21.125 2.086 1 97.12 130 GLY B CA 1
ATOM 5473 C C . GLY B 1 130 ? 10.984 -20.547 3.445 1 97.12 130 GLY B C 1
ATOM 5474 O O . GLY B 1 130 ? 9.914 -20.797 3.994 1 97.12 130 GLY B O 1
ATOM 5475 N N . LEU B 1 131 ? 11.867 -19.766 3.977 1 95.94 131 LEU B N 1
ATOM 5476 C CA . LEU B 1 131 ? 11.648 -19.125 5.27 1 95.94 131 LEU B CA 1
ATOM 5477 C C . LEU B 1 131 ? 10.453 -18.188 5.215 1 95.94 131 LEU B C 1
ATOM 5479 O O . LEU B 1 131 ? 9.641 -18.141 6.141 1 95.94 131 LEU B O 1
ATOM 5483 N N . PHE B 1 132 ? 10.453 -17.422 4.203 1 93.81 132 PHE B N 1
ATOM 5484 C CA . PHE B 1 132 ? 9.359 -16.484 4.016 1 93.81 132 PHE B CA 1
ATOM 5485 C C . PHE B 1 132 ? 8.023 -17.203 3.938 1 93.81 132 PHE B C 1
ATOM 5487 O O . PHE B 1 132 ? 7.062 -16.828 4.617 1 93.81 132 PHE B O 1
ATOM 5494 N N . ILE B 1 133 ? 7.941 -18.234 3.145 1 94.75 133 ILE B N 1
ATOM 5495 C CA . ILE B 1 133 ? 6.703 -18.969 2.928 1 94.75 133 ILE B CA 1
ATOM 5496 C C . ILE B 1 133 ? 6.305 -19.703 4.211 1 94.75 133 ILE B C 1
ATOM 5498 O O . ILE B 1 133 ? 5.125 -19.734 4.57 1 94.75 133 ILE B O 1
ATOM 5502 N N . LEU B 1 134 ? 7.293 -20.297 4.844 1 94.25 134 LEU B N 1
ATOM 5503 C CA . LEU B 1 134 ? 7.016 -20.953 6.117 1 94.25 134 LEU B CA 1
ATOM 5504 C C . LEU B 1 134 ? 6.473 -19.969 7.141 1 94.25 134 LEU B C 1
ATOM 5506 O O . LEU B 1 134 ? 5.531 -20.266 7.871 1 94.25 134 LEU B O 1
ATOM 5510 N N . PHE B 1 135 ? 7.078 -18.812 7.188 1 92.25 13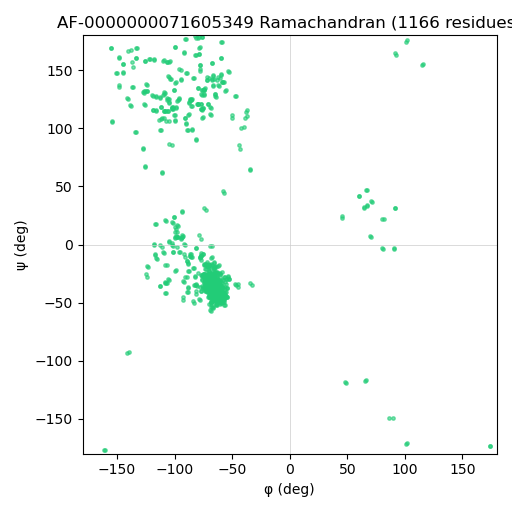5 PHE B N 1
ATOM 5511 C CA . PHE B 1 135 ? 6.621 -17.75 8.086 1 92.25 135 PHE B CA 1
ATOM 5512 C C . PHE B 1 135 ? 5.168 -17.391 7.797 1 92.25 135 PHE B C 1
ATOM 5514 O O . PHE B 1 135 ? 4.367 -17.25 8.719 1 92.25 135 PHE B O 1
ATOM 5521 N N . MET B 1 136 ? 4.875 -17.281 6.594 1 88.12 136 MET B N 1
ATOM 5522 C CA . MET B 1 136 ? 3.508 -16.953 6.203 1 88.12 136 MET B CA 1
ATOM 5523 C C . MET B 1 136 ? 2.545 -18.078 6.598 1 88.12 136 MET B C 1
ATOM 5525 O O . MET B 1 136 ? 1.413 -17.797 7.004 1 88.12 136 MET B O 1
ATOM 5529 N N . GLY B 1 137 ? 2.945 -19.297 6.465 1 87.31 137 GLY B N 1
ATOM 5530 C CA . GLY B 1 137 ? 2.123 -20.438 6.844 1 87.31 137 GLY B CA 1
ATOM 5531 C C . GLY B 1 137 ? 1.885 -20.531 8.336 1 87.31 137 GLY B C 1
ATOM 5532 O O . GLY B 1 137 ? 0.744 -20.672 8.781 1 87.31 137 GLY B O 1
ATOM 5533 N N . VAL B 1 138 ? 2.916 -20.359 9.094 1 87.75 138 VAL B N 1
ATOM 5534 C CA . VAL B 1 138 ? 2.852 -20.516 10.547 1 87.75 138 VAL B CA 1
ATOM 5535 C C . VAL B 1 138 ? 2.002 -19.391 11.141 1 87.75 138 VAL B C 1
ATOM 5537 O O . VAL B 1 138 ? 1.243 -19.609 12.086 1 87.75 138 VAL B O 1
ATOM 5540 N N . PHE B 1 139 ? 1.986 -18.203 10.477 1 83.56 139 PHE B N 1
ATOM 5541 C CA . PHE B 1 139 ? 1.247 -17.062 11.008 1 83.56 139 PHE B CA 1
ATOM 5542 C C . PHE B 1 139 ? -0.099 -16.922 10.312 1 83.56 139 PHE B C 1
ATOM 5544 O O . PHE B 1 139 ? -0.793 -15.914 10.492 1 83.56 139 PHE B O 1
ATOM 5551 N N . HIS B 1 140 ? -0.42 -17.859 9.484 1 80.5 140 HIS B N 1
ATOM 5552 C CA . HIS B 1 140 ? -1.712 -17.922 8.812 1 80.5 140 HIS B CA 1
ATOM 5553 C C . HIS B 1 140 ? -1.95 -16.688 7.949 1 80.5 140 HIS B C 1
ATOM 5555 O O . HIS B 1 140 ? -3.037 -16.109 7.98 1 80.5 140 HIS B O 1
ATOM 5561 N N . LEU B 1 141 ? -0.841 -16.312 7.266 1 76.06 141 LEU B N 1
ATOM 5562 C CA . LEU B 1 141 ? -0.926 -15.133 6.414 1 76.06 141 LEU B CA 1
ATOM 5563 C C . LEU B 1 141 ? -1.271 -15.523 4.98 1 76.06 141 LEU B C 1
ATOM 5565 O O . LEU B 1 141 ? -0.828 -14.875 4.031 1 76.06 141 LEU B O 1
ATOM 5569 N N . GLY B 1 142 ? -1.979 -16.656 4.828 1 71.81 142 GLY B N 1
ATOM 5570 C CA . GLY B 1 142 ? -2.393 -17.078 3.502 1 71.81 142 GLY B CA 1
ATOM 5571 C C . GLY B 1 142 ? -3.314 -16.094 2.811 1 71.81 142 GLY B C 1
ATOM 5572 O O . GLY B 1 142 ? -3.391 -16.062 1.581 1 71.81 142 GLY B O 1
ATOM 5573 N N . PHE B 1 143 ? -3.883 -15.219 3.625 1 73.88 143 PHE B N 1
ATOM 5574 C CA . PHE B 1 143 ? -4.816 -14.242 3.082 1 73.88 143 PHE B CA 1
ATOM 5575 C C . PHE B 1 143 ? -4.09 -13.234 2.195 1 73.88 143 PHE B C 1
ATOM 5577 O O . PHE B 1 143 ? -4.707 -12.586 1.354 1 73.88 143 PHE B O 1
ATOM 5584 N N . LEU B 1 144 ? -2.816 -13.172 2.318 1 73.69 144 LEU B N 1
ATOM 5585 C CA . LEU B 1 144 ? -2.045 -12.211 1.533 1 73.69 144 LEU B CA 1
ATOM 5586 C C . LEU B 1 144 ? -2.09 -12.562 0.05 1 73.69 144 LEU B C 1
ATOM 5588 O O . LEU B 1 144 ? -1.965 -11.688 -0.805 1 73.69 144 LEU B O 1
ATOM 5592 N N . VAL B 1 145 ? -2.293 -13.844 -0.25 1 75.38 145 VAL B N 1
ATOM 5593 C CA . VAL B 1 145 ? -2.365 -14.273 -1.642 1 75.38 145 VAL B CA 1
ATOM 5594 C C . VAL B 1 145 ? -3.666 -13.781 -2.271 1 75.38 145 VAL B C 1
ATOM 5596 O O . VAL B 1 145 ? -3.756 -13.633 -3.492 1 75.38 145 VAL B O 1
ATOM 5599 N N . ASP B 1 146 ? -4.609 -13.438 -1.447 1 80.94 146 ASP B N 1
ATOM 5600 C CA . ASP B 1 146 ? -5.918 -13 -1.916 1 80.94 146 ASP B CA 1
ATOM 5601 C C . ASP B 1 146 ? -5.855 -11.578 -2.475 1 80.94 146 ASP B C 1
ATOM 5603 O O . ASP B 1 146 ? -6.781 -11.133 -3.156 1 80.94 146 ASP B O 1
ATOM 5607 N N . PHE B 1 147 ? -4.742 -11.008 -2.275 1 82 147 PHE B N 1
ATOM 5608 C CA . PHE B 1 147 ? -4.621 -9.625 -2.732 1 82 147 PHE B CA 1
ATOM 5609 C C . PHE B 1 147 ? -4.023 -9.57 -4.133 1 82 147 PHE B C 1
ATOM 5611 O O . PHE B 1 147 ? -3.717 -8.492 -4.641 1 82 147 PHE B O 1
ATOM 5618 N N . ILE B 1 148 ? -3.846 -10.672 -4.73 1 84.44 148 ILE B N 1
ATOM 5619 C CA . ILE B 1 148 ? -3.422 -10.727 -6.125 1 84.44 148 ILE B CA 1
ATOM 5620 C C . ILE B 1 148 ? -4.602 -11.133 -7.008 1 84.44 148 ILE B C 1
ATOM 5622 O O . ILE B 1 148 ? -5.09 -12.266 -6.922 1 84.44 148 ILE B O 1
ATOM 5626 N N . SER B 1 149 ? -5.047 -10.289 -7.852 1 89.88 149 SER B N 1
ATOM 5627 C CA . SER B 1 149 ? -6.215 -10.539 -8.688 1 89.88 149 SER B CA 1
ATOM 5628 C C . SER B 1 149 ? -5.863 -11.43 -9.875 1 89.88 149 SER B C 1
ATOM 5630 O O . SER B 1 149 ? -4.688 -11.617 -10.195 1 89.88 149 SER B O 1
ATOM 5632 N N . MET B 1 150 ? -6.812 -11.961 -10.469 1 88.88 150 MET B N 1
ATOM 5633 C CA . MET B 1 150 ? -6.625 -12.82 -11.633 1 88.88 150 MET B CA 1
ATOM 5634 C C . MET B 1 150 ? -5.984 -12.055 -12.781 1 88.88 150 MET B C 1
ATOM 5636 O O . MET B 1 150 ? -5.09 -12.57 -13.461 1 88.88 150 MET B O 1
ATOM 5640 N N . PRO B 1 151 ? -6.367 -10.797 -12.977 1 92.31 151 PRO B N 1
ATOM 5641 C CA . PRO B 1 151 ? -5.723 -10.047 -14.047 1 92.31 151 PRO B CA 1
ATOM 5642 C C . PRO B 1 151 ? -4.227 -9.844 -13.812 1 92.31 151 PRO B C 1
ATOM 5644 O O . PRO B 1 151 ? -3.43 -9.953 -14.75 1 92.31 151 PRO B O 1
ATOM 5647 N N . VAL B 1 152 ? -3.867 -9.57 -12.602 1 90.56 152 VAL B N 1
ATOM 5648 C CA . VAL B 1 152 ? -2.457 -9.375 -12.281 1 90.56 152 VAL B CA 1
ATOM 5649 C C . VAL B 1 152 ? -1.695 -10.688 -12.469 1 90.56 152 VAL B C 1
ATOM 5651 O O . VAL B 1 152 ? -0.602 -10.695 -13.039 1 90.56 152 VAL B O 1
ATOM 5654 N N . ILE B 1 153 ? -2.291 -11.797 -12.055 1 86.31 153 ILE B N 1
ATOM 5655 C CA . ILE B 1 153 ? -1.666 -13.102 -12.195 1 86.31 153 ILE B CA 1
ATOM 5656 C C . ILE B 1 153 ? -1.515 -13.453 -13.672 1 86.31 153 ILE B C 1
ATOM 5658 O O . ILE B 1 153 ? -0.455 -13.914 -14.102 1 86.31 153 ILE B O 1
ATOM 5662 N N . SER B 1 154 ? -2.549 -13.227 -14.383 1 90.31 154 SER B N 1
ATOM 5663 C CA . SER B 1 154 ? -2.523 -13.523 -15.812 1 90.31 154 SER B CA 1
ATOM 5664 C C . SER B 1 154 ? -1.503 -12.656 -16.547 1 90.31 154 SER B C 1
ATOM 5666 O O . SER B 1 154 ? -0.793 -13.141 -17.422 1 90.31 154 SER B O 1
ATOM 5668 N N . GLY B 1 155 ? -1.501 -11.391 -16.188 1 92.12 155 GLY B N 1
ATOM 5669 C CA . GLY B 1 155 ? -0.502 -10.516 -16.781 1 92.12 155 GLY B CA 1
ATOM 5670 C C . GLY B 1 155 ? 0.921 -10.938 -16.469 1 92.12 155 GLY B C 1
ATOM 5671 O O . GLY B 1 155 ? 1.774 -10.961 -17.359 1 92.12 155 GLY B O 1
ATOM 5672 N N . PHE B 1 156 ? 1.105 -11.281 -15.258 1 89.31 156 PHE B N 1
ATOM 5673 C CA . PHE B 1 156 ? 2.416 -11.75 -14.82 1 89.31 156 PHE B CA 1
ATOM 5674 C C . PHE B 1 156 ? 2.811 -13.031 -15.547 1 89.31 156 PHE B C 1
ATOM 5676 O O . PHE B 1 156 ? 3.932 -13.141 -16.047 1 89.31 156 PHE B O 1
ATOM 5683 N N . THR B 1 157 ? 1.943 -13.984 -15.617 1 87.88 157 THR B N 1
ATOM 5684 C CA . THR B 1 157 ? 2.213 -15.266 -16.25 1 87.88 157 THR B CA 1
ATOM 5685 C C . THR B 1 157 ? 2.484 -15.078 -17.75 1 87.88 157 THR B C 1
ATOM 5687 O O . THR B 1 157 ? 3.371 -15.727 -18.312 1 87.88 157 THR B O 1
ATOM 5690 N N . THR B 1 158 ? 1.711 -14.234 -18.344 1 91.88 158 THR B N 1
ATOM 5691 C CA . THR B 1 158 ? 1.927 -13.938 -19.75 1 91.88 158 THR B CA 1
ATOM 5692 C C . THR B 1 158 ? 3.312 -13.336 -19.969 1 91.88 158 THR B C 1
ATOM 5694 O O . THR B 1 158 ? 4.039 -13.75 -20.891 1 91.88 158 THR B O 1
ATOM 5697 N N . ALA B 1 159 ? 3.648 -12.391 -19.172 1 92.81 159 ALA B N 1
ATOM 5698 C CA . ALA B 1 159 ? 4.953 -11.75 -19.281 1 92.81 159 ALA B CA 1
ATOM 5699 C C . ALA B 1 159 ? 6.082 -12.75 -19.031 1 92.81 159 ALA B C 1
ATOM 5701 O O . ALA B 1 159 ? 7.105 -12.719 -19.719 1 92.81 159 ALA B O 1
ATOM 5702 N N . ALA B 1 160 ? 5.879 -13.586 -18.047 1 88.12 160 ALA B N 1
ATOM 5703 C CA . ALA B 1 160 ? 6.875 -14.609 -17.75 1 88.12 160 ALA B CA 1
ATOM 5704 C C . ALA B 1 160 ? 7.055 -15.562 -18.922 1 88.12 160 ALA B C 1
ATOM 5706 O O . ALA B 1 160 ? 8.188 -15.914 -19.281 1 88.12 160 ALA B O 1
ATOM 5707 N N . ALA B 1 161 ? 5.949 -15.977 -19.484 1 90.44 161 ALA B N 1
ATOM 5708 C CA . ALA B 1 161 ? 6.004 -16.859 -20.656 1 90.44 161 ALA B CA 1
ATOM 5709 C C . ALA B 1 161 ? 6.773 -16.203 -21.797 1 90.44 161 ALA B C 1
ATOM 5711 O O . ALA B 1 161 ? 7.613 -16.844 -22.438 1 90.44 161 ALA B O 1
ATOM 5712 N N . LEU B 1 162 ? 6.488 -14.992 -22.047 1 92.31 162 LEU B N 1
ATOM 5713 C CA . LEU B 1 162 ? 7.164 -14.273 -23.109 1 92.31 162 LEU B CA 1
ATOM 5714 C C . LEU B 1 162 ? 8.656 -14.125 -22.812 1 92.31 162 LEU B C 1
ATOM 5716 O O . LEU B 1 162 ? 9.484 -14.281 -23.719 1 92.31 162 LEU B O 1
ATOM 5720 N N . GLN B 1 163 ? 8.914 -13.812 -21.641 1 90.56 163 GLN B N 1
ATOM 5721 C CA . GLN B 1 163 ? 10.312 -13.68 -21.234 1 90.56 163 GLN B CA 1
ATOM 5722 C C . GLN B 1 163 ? 11.062 -15 -21.391 1 90.56 163 GLN B C 1
ATOM 5724 O O . GLN B 1 163 ? 12.188 -15.031 -21.891 1 90.56 163 GLN B O 1
ATOM 5729 N N . ILE B 1 164 ? 10.492 -16.078 -20.906 1 89.5 164 ILE B N 1
ATOM 5730 C CA . ILE B 1 164 ? 11.109 -17.391 -21 1 89.5 164 ILE B CA 1
ATOM 5731 C C . ILE B 1 164 ? 11.25 -17.781 -22.469 1 89.5 164 ILE B C 1
ATOM 5733 O O . ILE B 1 164 ? 12.305 -18.281 -22.891 1 89.5 164 ILE B O 1
ATOM 5737 N N . ALA B 1 165 ? 10.25 -17.531 -23.234 1 92.25 165 ALA B N 1
ATOM 5738 C CA . ALA B 1 165 ? 10.297 -17.844 -24.672 1 92.25 165 ALA B CA 1
ATOM 5739 C C . ALA B 1 165 ? 11.438 -17.109 -25.359 1 92.25 165 ALA B C 1
ATOM 5741 O O . ALA B 1 165 ? 12.148 -17.688 -26.188 1 92.25 165 ALA B O 1
ATOM 5742 N N . SER B 1 166 ? 11.539 -15.883 -25.047 1 92.38 166 SER B N 1
ATOM 5743 C CA . SER B 1 166 ? 12.594 -15.086 -25.656 1 92.38 166 SER B CA 1
ATOM 5744 C C . SER B 1 166 ? 13.977 -15.609 -25.281 1 92.38 166 SER B C 1
ATOM 5746 O O . SER B 1 166 ? 14.898 -15.594 -26.094 1 92.38 166 SER B O 1
ATOM 5748 N N . SER B 1 167 ? 14.109 -16.078 -24.125 1 89.06 167 SER B N 1
ATOM 5749 C CA . SER B 1 167 ? 15.391 -16.609 -23.672 1 89.06 167 SER B CA 1
ATOM 5750 C C . SER B 1 167 ? 15.719 -17.922 -24.359 1 89.06 167 SER B C 1
ATOM 5752 O O . SER B 1 167 ? 16.891 -18.312 -24.438 1 89.06 167 SER B O 1
ATOM 5754 N N . GLN B 1 168 ? 14.664 -18.609 -24.781 1 90.88 168 GLN B N 1
ATOM 5755 C CA . GLN B 1 168 ? 14.859 -19.922 -25.406 1 90.88 168 GLN B CA 1
ATOM 5756 C C . GLN B 1 168 ? 15.148 -19.797 -26.891 1 90.88 168 GLN B C 1
ATOM 5758 O O . GLN B 1 168 ? 15.523 -20.766 -27.547 1 90.88 168 GLN B O 1
ATOM 5763 N N . LEU B 1 169 ? 15.031 -18.641 -27.453 1 92.38 169 LEU B N 1
ATOM 5764 C CA . LEU B 1 169 ? 15.289 -18.438 -28.875 1 92.38 169 LEU B CA 1
ATOM 5765 C C . LEU B 1 169 ? 16.719 -18.828 -29.234 1 92.38 169 LEU B C 1
ATOM 5767 O O . LEU B 1 169 ? 16.969 -19.391 -30.297 1 92.38 169 LEU B O 1
ATOM 5771 N N . LYS B 1 170 ? 17.625 -18.578 -28.375 1 91.56 170 LYS B N 1
ATOM 5772 C CA . LYS B 1 170 ? 19.031 -18.938 -28.594 1 91.56 170 LYS B CA 1
ATOM 5773 C C . LYS B 1 170 ? 19.188 -20.438 -28.781 1 91.56 170 LYS B C 1
ATOM 5775 O O . LYS B 1 170 ? 19.797 -20.891 -29.75 1 91.56 170 LYS B O 1
ATOM 5780 N N . SER B 1 171 ? 18.609 -21.156 -27.906 1 91.81 171 SER B N 1
ATOM 5781 C CA . SER B 1 171 ? 18.734 -22.609 -27.953 1 91.81 171 SER B CA 1
ATOM 5782 C C . SER B 1 171 ? 17.906 -23.219 -29.078 1 91.81 171 SER B C 1
ATOM 5784 O O . SER B 1 171 ? 18.297 -24.219 -29.672 1 91.81 171 SER B O 1
ATOM 5786 N N . LEU B 1 172 ? 16.766 -22.609 -29.344 1 93.75 172 LEU B N 1
ATOM 5787 C CA . LEU B 1 172 ? 15.883 -23.125 -30.391 1 93.75 172 LEU B CA 1
ATOM 5788 C C . LEU B 1 172 ? 16.5 -22.953 -31.766 1 93.75 172 LEU B C 1
ATOM 5790 O O . LEU B 1 172 ? 16.359 -23.828 -32.625 1 93.75 172 LEU B O 1
ATOM 5794 N N . PHE B 1 173 ? 17.281 -21.859 -31.938 1 93.81 173 PHE B N 1
ATOM 5795 C CA . PHE B 1 173 ? 17.844 -21.531 -33.25 1 93.81 173 PHE B CA 1
ATOM 5796 C C . PHE B 1 173 ? 19.359 -21.766 -33.25 1 93.81 173 PHE B C 1
ATOM 5798 O O . PHE B 1 173 ? 20 -21.719 -34.312 1 93.81 173 PHE B O 1
ATOM 5805 N N . GLY B 1 174 ? 19.891 -22.062 -32.094 1 92.44 174 GLY B N 1
ATOM 5806 C CA . GLY B 1 174 ? 21.312 -22.328 -31.984 1 92.44 174 GLY B CA 1
ATOM 5807 C C . GLY B 1 174 ? 22.172 -21.109 -32.25 1 92.44 174 GLY B C 1
ATOM 5808 O O . GLY B 1 174 ? 23.219 -21.203 -32.875 1 92.44 174 GLY B O 1
ATOM 5809 N N . THR B 1 175 ? 21.625 -19.969 -31.859 1 90.56 175 THR B N 1
ATOM 5810 C CA . THR B 1 175 ? 22.359 -18.734 -32.125 1 90.56 175 THR B CA 1
ATOM 5811 C C . THR B 1 175 ? 23.5 -18.562 -31.094 1 90.56 175 THR B C 1
ATOM 5813 O O . THR B 1 175 ? 23.469 -19.141 -30.016 1 90.56 175 THR B O 1
ATOM 5816 N N . SER B 1 176 ? 24.516 -17.828 -31.516 1 87.81 176 SER B N 1
ATOM 5817 C CA . SER B 1 176 ? 25.625 -17.5 -30.609 1 87.81 176 SER B CA 1
ATOM 5818 C C . SER B 1 176 ? 25.266 -16.312 -29.719 1 87.81 176 SER B C 1
ATOM 5820 O O . SER B 1 176 ? 24.219 -15.68 -29.906 1 87.81 176 SER B O 1
ATOM 5822 N N . GLY B 1 177 ? 26.016 -16.188 -28.703 1 84.81 177 GLY B N 1
ATOM 5823 C CA . GLY B 1 177 ? 25.812 -15.055 -27.828 1 84.81 177 GLY B CA 1
ATOM 5824 C C . GLY B 1 177 ? 25.062 -15.414 -26.562 1 84.81 177 GLY B C 1
ATOM 5825 O O . GLY B 1 177 ? 24.766 -16.578 -26.312 1 84.81 177 GLY B O 1
ATOM 5826 N N . SER B 1 178 ? 24.719 -14.305 -25.875 1 85.56 178 SER B N 1
ATOM 5827 C CA . SER B 1 178 ? 24.016 -14.508 -24.609 1 85.56 178 SER B CA 1
ATOM 5828 C C . SER B 1 178 ? 22.516 -14.43 -24.781 1 85.56 178 SER B C 1
ATOM 5830 O O . SER B 1 178 ? 22.016 -13.742 -25.672 1 85.56 178 SER B O 1
ATOM 5832 N N . SER B 1 179 ? 21.766 -15.203 -24.109 1 84.12 179 SER B N 1
ATOM 5833 C CA . SER B 1 179 ? 20.297 -15.195 -24.172 1 84.12 179 SER B CA 1
ATOM 5834 C C . SER B 1 179 ? 19.734 -13.938 -23.547 1 84.12 179 SER B C 1
ATOM 5836 O O . SER B 1 179 ? 18.719 -13.414 -24 1 84.12 179 SER B O 1
ATOM 5838 N N . GLY B 1 180 ? 20.438 -13.391 -22.578 1 80.88 180 GLY B N 1
ATOM 5839 C CA . GLY B 1 180 ? 19.938 -12.219 -21.875 1 80.88 180 GLY B CA 1
ATOM 5840 C C . GLY B 1 180 ? 19.125 -12.57 -20.641 1 80.88 180 GLY B C 1
ATOM 5841 O O . GLY B 1 180 ? 18.641 -13.695 -20.516 1 80.88 180 GLY B O 1
ATOM 5842 N N . ASN B 1 181 ? 18.953 -11.562 -19.859 1 77.31 181 ASN B N 1
ATOM 5843 C CA . ASN B 1 181 ? 18.266 -11.789 -18.594 1 77.31 181 ASN B CA 1
ATOM 5844 C C . ASN B 1 181 ? 16.859 -11.188 -18.594 1 77.31 181 ASN B C 1
ATOM 5846 O O . ASN B 1 181 ? 16.031 -11.531 -17.766 1 77.31 181 ASN B O 1
ATOM 5850 N N . TYR B 1 182 ? 16.641 -10.281 -19.531 1 84.62 182 TYR B N 1
ATOM 5851 C CA . TYR B 1 182 ? 15.352 -9.609 -19.672 1 84.62 182 TYR B CA 1
ATOM 5852 C C . TYR B 1 182 ? 14.758 -9.836 -21.062 1 84.62 182 TYR B C 1
ATOM 5854 O O . TYR B 1 182 ? 15.484 -10.188 -22 1 84.62 182 TYR B O 1
ATOM 5862 N N . PHE B 1 183 ? 13.516 -9.641 -21.125 1 90 183 PHE B N 1
ATOM 5863 C CA . PHE B 1 183 ? 12.828 -9.867 -22.391 1 90 183 PHE B CA 1
ATOM 5864 C C . PHE B 1 183 ? 13.438 -9.031 -23.5 1 90 183 PHE B C 1
ATOM 5866 O O . PHE B 1 183 ? 13.805 -9.555 -24.562 1 90 183 PHE B O 1
ATOM 5873 N N . ALA B 1 184 ? 13.547 -7.73 -23.219 1 87.19 184 ALA B N 1
ATOM 5874 C CA . ALA B 1 184 ? 14.07 -6.82 -24.234 1 87.19 184 ALA B CA 1
ATOM 5875 C C . ALA B 1 184 ? 15.5 -7.199 -24.641 1 87.19 184 ALA B C 1
ATOM 5877 O O . ALA B 1 184 ? 15.852 -7.152 -25.812 1 87.19 184 ALA B O 1
ATOM 5878 N N . GLU B 1 185 ? 16.266 -7.543 -23.734 1 88.81 185 GLU B N 1
ATOM 5879 C CA . GLU B 1 185 ? 17.641 -7.941 -23.984 1 88.81 185 GLU B CA 1
ATOM 5880 C C . GLU B 1 185 ? 17.703 -9.234 -24.797 1 88.81 185 GLU B C 1
ATOM 5882 O O . GLU B 1 185 ? 18.531 -9.359 -25.688 1 88.81 185 GLU B O 1
ATOM 5887 N N . SER B 1 186 ? 16.906 -10.18 -24.422 1 91.06 186 SER B N 1
ATOM 5888 C CA . SER B 1 186 ? 16.875 -11.461 -25.125 1 91.06 186 SER B CA 1
ATOM 5889 C C . SER B 1 186 ? 16.484 -11.281 -26.578 1 91.06 186 SER B C 1
ATOM 5891 O O . SER B 1 186 ? 17.094 -11.875 -27.469 1 91.06 186 SER B O 1
ATOM 5893 N N . VAL B 1 187 ? 15.516 -10.477 -26.797 1 91.31 187 VAL B N 1
ATOM 5894 C CA . VAL B 1 187 ? 15.039 -10.242 -28.156 1 91.31 187 VAL B CA 1
ATOM 5895 C C . VAL B 1 187 ? 16.109 -9.477 -28.953 1 91.31 187 VAL B C 1
ATOM 5897 O O . VAL B 1 187 ? 16.359 -9.773 -30.109 1 91.31 187 VAL B O 1
ATOM 5900 N N . TYR B 1 188 ? 16.641 -8.5 -28.281 1 91.12 188 TYR B N 1
ATOM 5901 C CA . TYR B 1 188 ? 17.703 -7.719 -28.922 1 91.12 188 TYR B CA 1
ATOM 5902 C C . TYR B 1 188 ? 18.875 -8.609 -29.297 1 91.12 188 TYR B C 1
ATOM 5904 O O . TYR B 1 188 ? 19.375 -8.547 -30.438 1 91.12 188 TYR B O 1
ATOM 5912 N N . ASN B 1 189 ? 19.344 -9.398 -28.375 1 91.19 189 ASN B N 1
ATOM 5913 C CA . ASN B 1 189 ? 20.469 -10.281 -28.625 1 91.19 189 ASN B CA 1
ATOM 5914 C C . ASN B 1 189 ? 20.156 -11.273 -29.75 1 91.19 189 ASN B C 1
ATOM 5916 O O . ASN B 1 189 ? 21.031 -11.586 -30.562 1 91.19 189 ASN B O 1
ATOM 5920 N N . PHE B 1 190 ? 19.016 -11.742 -29.75 1 92.12 190 PHE B N 1
ATOM 5921 C CA . PHE B 1 190 ? 18.625 -12.664 -30.812 1 92.12 190 PHE B CA 1
ATOM 5922 C C . PHE B 1 190 ? 18.656 -11.969 -32.156 1 92.12 190 PHE B C 1
ATOM 5924 O O . PHE B 1 190 ? 19.172 -12.531 -33.156 1 92.12 190 PHE B O 1
ATOM 5931 N N . ALA B 1 191 ? 18.109 -10.789 -32.219 1 92.44 191 ALA B N 1
ATOM 5932 C CA . ALA B 1 191 ? 18.078 -10.031 -33.469 1 92.44 191 ALA B CA 1
ATOM 5933 C C . ALA B 1 191 ? 19.5 -9.727 -33.938 1 92.44 191 ALA B C 1
ATOM 5935 O O . ALA B 1 191 ? 19.766 -9.789 -35.156 1 92.44 191 ALA B O 1
ATOM 5936 N N . MET B 1 192 ? 20.344 -9.477 -33.094 1 92.31 192 MET B N 1
ATOM 5937 C CA . MET B 1 192 ? 21.719 -9.133 -33.438 1 92.31 192 MET B CA 1
ATOM 5938 C C . MET B 1 192 ? 22.484 -10.359 -33.906 1 92.31 192 MET B C 1
ATOM 5940 O O . MET B 1 192 ? 23.406 -10.242 -34.719 1 92.31 192 MET B O 1
ATOM 5944 N N . ASN B 1 193 ? 22.078 -11.508 -33.406 1 92.81 193 ASN B N 1
ATOM 5945 C CA . ASN B 1 193 ? 22.812 -12.719 -33.75 1 92.81 193 ASN B CA 1
ATOM 5946 C C . ASN B 1 193 ? 22.016 -13.609 -34.688 1 92.81 193 ASN B C 1
ATOM 5948 O O . ASN B 1 193 ? 22.281 -14.805 -34.781 1 92.81 193 ASN B O 1
ATOM 5952 N N . ILE B 1 194 ? 21.109 -13.094 -35.344 1 91.5 194 ILE B N 1
ATOM 5953 C CA . ILE B 1 194 ? 20.203 -13.852 -36.219 1 91.5 194 ILE B CA 1
ATOM 5954 C C . ILE B 1 194 ? 20.984 -14.508 -37.344 1 91.5 194 ILE B C 1
ATOM 5956 O O . ILE B 1 194 ? 20.578 -15.547 -37.875 1 91.5 194 ILE B O 1
ATOM 5960 N N . ARG B 1 195 ? 22.141 -13.961 -37.688 1 90.31 195 ARG B N 1
ATOM 5961 C CA . ARG B 1 195 ? 22.938 -14.469 -38.812 1 90.31 195 ARG B CA 1
ATOM 5962 C C . ARG B 1 195 ? 23.688 -15.734 -38.406 1 90.31 195 ARG B C 1
ATOM 5964 O O . ARG B 1 195 ? 24.172 -16.484 -39.25 1 90.31 195 ARG B O 1
ATOM 5971 N N . THR B 1 196 ? 23.703 -16.031 -37.156 1 91.25 196 THR B N 1
ATOM 5972 C CA . THR B 1 196 ? 24.469 -17.188 -36.688 1 91.25 196 THR B CA 1
ATOM 5973 C C . THR B 1 196 ? 23.547 -18.391 -36.469 1 91.25 196 THR B C 1
ATOM 5975 O O . THR B 1 196 ? 23.969 -19.406 -35.938 1 91.25 196 THR B O 1
ATOM 5978 N N . VAL B 1 197 ? 22.422 -18.328 -36.969 1 92.31 197 VAL B N 1
ATOM 5979 C CA . VAL B 1 197 ? 21.438 -19.391 -36.812 1 92.31 197 VAL B CA 1
ATOM 5980 C C . VAL B 1 197 ? 21.953 -20.672 -37.438 1 92.31 197 VAL B C 1
ATOM 5982 O O . VAL B 1 197 ? 22.531 -20.656 -38.531 1 92.31 197 VAL B O 1
ATOM 5985 N N . LYS B 1 198 ? 21.719 -21.719 -36.688 1 91.56 198 LYS B N 1
ATOM 5986 C CA . LYS B 1 198 ? 22.062 -23.031 -37.188 1 91.56 198 LYS B CA 1
ATOM 5987 C C . LYS B 1 198 ? 20.828 -23.812 -37.625 1 91.56 198 LYS B C 1
ATOM 5989 O O . LYS B 1 198 ? 19.938 -24.078 -36.812 1 91.56 198 LYS B O 1
ATOM 5994 N N . LEU B 1 199 ? 20.797 -24.266 -38.781 1 90.19 199 LEU B N 1
ATOM 5995 C CA . LEU B 1 199 ? 19.641 -24.875 -39.406 1 90.19 199 LEU B CA 1
ATOM 5996 C C . LEU B 1 199 ? 19.219 -26.141 -38.656 1 90.19 199 LEU B C 1
ATOM 5998 O O . LEU B 1 199 ? 18.031 -26.375 -38.438 1 90.19 199 LEU B O 1
ATOM 6002 N N . TRP B 1 200 ? 20.219 -26.938 -38.312 1 88.62 200 TRP B N 1
ATOM 6003 C CA . TRP B 1 200 ? 19.906 -28.234 -37.75 1 88.62 200 TRP B CA 1
ATOM 6004 C C . TRP B 1 200 ? 19.359 -28.094 -36.312 1 88.62 200 TRP B C 1
ATOM 6006 O O . TRP B 1 200 ? 18.531 -28.891 -35.875 1 88.62 200 TRP B O 1
ATOM 6016 N N . GLU B 1 201 ? 19.812 -27.078 -35.594 1 93.31 201 GLU B N 1
ATOM 6017 C CA . GLU B 1 201 ? 19.234 -26.797 -34.281 1 93.31 201 GLU B CA 1
ATOM 6018 C C . GLU B 1 201 ? 17.781 -26.375 -34.406 1 93.31 201 GLU B C 1
ATOM 6020 O O . GLU B 1 201 ? 16.938 -26.828 -33.625 1 93.31 201 GLU B O 1
ATOM 6025 N N . SER B 1 202 ? 17.5 -25.547 -35.375 1 94.38 202 SER B N 1
ATOM 6026 C CA . SER B 1 202 ? 16.125 -25.078 -35.594 1 94.38 202 SER B CA 1
ATOM 6027 C C . SER B 1 202 ? 15.211 -26.234 -36 1 94.38 202 SER B C 1
ATOM 6029 O O . SER B 1 202 ? 14.086 -26.328 -35.5 1 94.38 202 SER B O 1
ATOM 6031 N N . VAL B 1 203 ? 15.703 -27.031 -36.844 1 94.12 203 VAL B N 1
ATOM 6032 C CA . VAL B 1 203 ? 14.906 -28.156 -37.312 1 94.12 203 VAL B CA 1
ATOM 6033 C C . VAL B 1 203 ? 14.594 -29.078 -36.125 1 94.12 203 VAL B C 1
ATOM 6035 O O . VAL B 1 203 ? 13.453 -29.531 -35.969 1 94.12 203 VAL B O 1
ATOM 6038 N N . LEU B 1 204 ? 15.609 -29.375 -35.375 1 94.06 204 LEU B N 1
ATOM 6039 C CA . LEU B 1 204 ? 15.414 -30.266 -34.219 1 94.06 204 LEU B CA 1
ATOM 6040 C C . LEU B 1 204 ? 14.453 -29.625 -33.219 1 94.06 204 LEU B C 1
ATOM 6042 O O . LEU B 1 204 ? 13.586 -30.312 -32.688 1 94.06 204 LEU B O 1
ATOM 6046 N N . GLY B 1 205 ? 14.625 -28.391 -32.969 1 95.44 205 GLY B N 1
ATOM 6047 C CA . GLY B 1 205 ? 13.758 -27.688 -32.031 1 95.44 205 GLY B CA 1
ATOM 6048 C C . GLY B 1 205 ? 12.305 -27.688 -32.469 1 95.44 205 GLY B C 1
ATOM 6049 O O . GLY B 1 205 ? 11.422 -28.062 -31.688 1 95.44 205 GLY B O 1
ATOM 6050 N N . PHE B 1 206 ? 12.023 -27.312 -33.656 1 96.31 206 PHE B N 1
ATOM 6051 C CA . PHE B 1 206 ? 10.664 -27.234 -34.156 1 96.31 206 PHE B CA 1
ATOM 6052 C C . PHE B 1 206 ? 10.062 -28.625 -34.312 1 96.31 206 PHE B C 1
ATOM 6054 O O . PHE B 1 206 ? 8.859 -28.828 -34.125 1 96.31 206 PHE B O 1
ATOM 6061 N N . SER B 1 207 ? 10.914 -29.531 -34.688 1 96.31 207 SER B N 1
ATOM 6062 C CA . SER B 1 207 ? 10.445 -30.906 -34.75 1 96.31 207 SER B CA 1
ATOM 6063 C C . SER B 1 207 ? 10.023 -31.406 -33.375 1 96.31 207 SER B C 1
ATOM 6065 O O . SER B 1 207 ? 9.062 -32.188 -33.25 1 96.31 207 SER B O 1
ATOM 6067 N N . THR B 1 208 ? 10.82 -31.062 -32.406 1 95.75 208 THR B N 1
ATOM 6068 C CA . THR B 1 208 ? 10.477 -31.438 -31.031 1 95.75 208 THR B CA 1
ATOM 6069 C C . THR B 1 208 ? 9.117 -30.859 -30.656 1 95.75 208 THR B C 1
ATOM 6071 O O . THR B 1 208 ? 8.281 -31.562 -30.078 1 95.75 208 THR B O 1
ATOM 6074 N N . ILE B 1 209 ? 8.852 -29.609 -30.938 1 96 209 ILE B N 1
ATOM 6075 C CA . ILE B 1 209 ? 7.586 -28.953 -30.641 1 96 209 ILE B CA 1
ATOM 6076 C C . ILE B 1 209 ? 6.449 -29.688 -31.359 1 96 209 ILE B C 1
ATOM 6078 O O . ILE B 1 209 ? 5.43 -30.016 -30.75 1 96 209 ILE B O 1
ATOM 6082 N N . LEU B 1 210 ? 6.645 -29.938 -32.594 1 96.06 210 LEU B N 1
ATOM 6083 C CA . LEU B 1 210 ? 5.637 -30.625 -33.406 1 96.06 210 LEU B CA 1
ATOM 6084 C C . LEU B 1 210 ? 5.344 -32 -32.844 1 96.06 210 LEU B C 1
ATOM 6086 O O . LEU B 1 210 ? 4.184 -32.406 -32.75 1 96.06 210 LEU B O 1
ATOM 6090 N N . MET B 1 211 ? 6.375 -32.719 -32.531 1 95.69 211 MET B N 1
ATOM 6091 C CA . MET B 1 211 ? 6.211 -34.062 -31.969 1 95.69 211 MET B CA 1
ATOM 6092 C C . MET B 1 211 ? 5.434 -34.031 -30.656 1 95.69 211 MET B C 1
ATOM 6094 O O . MET B 1 211 ? 4.586 -34.875 -30.406 1 95.69 211 MET B O 1
ATOM 6098 N N . LEU B 1 212 ? 5.738 -33.156 -29.844 1 94.81 212 LEU B N 1
ATOM 6099 C CA . LEU B 1 212 ? 5.047 -33.031 -28.562 1 94.81 212 LEU B CA 1
ATOM 6100 C C . LEU B 1 212 ? 3.561 -32.75 -28.766 1 94.81 212 LEU B C 1
ATOM 6102 O O . LEU B 1 212 ? 2.719 -33.375 -28.094 1 94.81 212 LEU B O 1
ATOM 6106 N N . ILE B 1 213 ? 3.244 -31.906 -29.688 1 93.25 213 ILE B N 1
ATOM 6107 C CA . ILE B 1 213 ? 1.854 -31.562 -29.984 1 93.25 213 ILE B CA 1
ATOM 6108 C C . ILE B 1 213 ? 1.132 -32.781 -30.531 1 93.25 213 ILE B C 1
ATOM 6110 O O . ILE B 1 213 ? 0.003 -33.094 -30.141 1 93.25 213 ILE B O 1
ATOM 6114 N N . LEU B 1 214 ? 1.788 -33.469 -31.406 1 94.12 214 LEU B N 1
ATOM 6115 C CA . LEU B 1 214 ? 1.195 -34.656 -32.031 1 94.12 214 LEU B CA 1
ATOM 6116 C C . LEU B 1 214 ? 0.984 -35.75 -30.984 1 94.12 214 LEU B C 1
ATOM 6118 O O . LEU B 1 214 ? -0.054 -36.406 -31 1 94.12 214 LEU B O 1
ATOM 6122 N N . LEU B 1 215 ? 1.953 -35.969 -30.156 1 93.31 215 LEU B N 1
ATOM 6123 C CA . LEU B 1 215 ? 1.846 -37 -29.125 1 93.31 215 LEU B CA 1
ATOM 6124 C C . LEU B 1 215 ? 0.74 -36.656 -28.125 1 93.31 215 LEU B C 1
ATOM 6126 O O . LEU B 1 215 ? 0.052 -37.562 -27.625 1 93.31 215 LEU B O 1
ATOM 6130 N N . LYS B 1 216 ? 0.602 -35.469 -27.812 1 90.12 216 LYS B N 1
ATOM 6131 C CA . LYS B 1 216 ? -0.477 -35.062 -26.938 1 90.12 216 LYS B CA 1
ATOM 6132 C C . LYS B 1 216 ? -1.842 -35.344 -27.562 1 90.12 216 LYS B C 1
ATOM 6134 O O . LYS B 1 216 ? -2.748 -35.844 -26.891 1 90.12 216 LYS B O 1
ATOM 6139 N N . LYS B 1 217 ? -1.99 -35 -28.828 1 90.25 217 LYS B N 1
ATOM 6140 C CA . LYS B 1 217 ? -3.24 -35.219 -29.547 1 90.25 217 LYS B CA 1
ATOM 6141 C C . LYS B 1 217 ? -3.568 -36.688 -29.672 1 90.25 217 LYS B C 1
ATOM 6143 O O . LYS B 1 217 ? -4.738 -37.094 -29.641 1 90.25 217 LYS B O 1
ATOM 6148 N N . MET B 1 218 ? -2.553 -37.438 -29.766 1 90 218 MET B N 1
ATOM 6149 C CA . MET B 1 218 ? -2.723 -38.875 -29.906 1 90 218 MET B CA 1
ATOM 6150 C C . MET B 1 218 ? -3.316 -39.5 -28.641 1 90 218 MET B C 1
ATOM 6152 O O . MET B 1 218 ? -3.992 -40.531 -28.688 1 90 218 MET B O 1
ATOM 6156 N N . GLY B 1 219 ? -3.064 -38.906 -27.562 1 88 219 GLY B N 1
ATOM 6157 C CA . GLY B 1 219 ? -3.566 -39.406 -26.297 1 88 219 GLY B CA 1
ATOM 6158 C C . GLY B 1 219 ? -4.969 -38.906 -25.969 1 88 219 GLY B C 1
ATOM 6159 O O . GLY B 1 219 ? -5.605 -39.438 -25.047 1 88 219 GLY B O 1
ATOM 6160 N N . GLN B 1 220 ? -5.438 -37.938 -26.766 1 85.25 220 GLN B N 1
ATOM 6161 C CA . GLN B 1 220 ? -6.766 -37.406 -26.5 1 85.25 220 GLN B CA 1
ATOM 6162 C C . GLN B 1 220 ? -7.848 -38.469 -26.719 1 85.25 220 GLN B C 1
ATOM 6164 O O . GLN B 1 220 ? -7.852 -39.156 -27.734 1 85.25 220 GLN B O 1
ATOM 6169 N N . GLY B 1 221 ? -8.688 -38.625 -25.672 1 79 221 GLY B N 1
ATOM 6170 C CA . GLY B 1 221 ? -9.781 -39.594 -25.766 1 79 221 GLY B CA 1
ATOM 6171 C C . GLY B 1 221 ? -9.398 -40.969 -25.281 1 79 221 GLY B C 1
ATOM 6172 O O . GLY B 1 221 ? -10.227 -41.875 -25.281 1 79 221 GLY B O 1
ATOM 6173 N N . CYS B 1 222 ? -8.109 -41.125 -24.922 1 79.81 222 CYS B N 1
ATOM 6174 C CA . CYS B 1 222 ? -7.645 -42.438 -24.438 1 79.81 222 CYS B CA 1
ATOM 6175 C C . CYS B 1 222 ? -7.57 -42.438 -22.922 1 79.81 222 CYS B C 1
ATOM 6177 O O . CYS B 1 222 ? -7.324 -41.406 -22.281 1 79.81 222 CYS B O 1
ATOM 6179 N N . LYS B 1 223 ? -8.109 -43.469 -22.344 1 71.94 223 LYS B N 1
ATOM 6180 C CA . LYS B 1 223 ? -8.086 -43.625 -20.891 1 71.94 223 LYS B CA 1
ATOM 6181 C C . LYS B 1 223 ? -7.305 -44.875 -20.484 1 71.94 223 LYS B C 1
ATOM 6183 O O . LYS B 1 223 ? -7.016 -45.719 -21.328 1 71.94 223 LYS B O 1
ATOM 6188 N N . ARG B 1 224 ? -6.801 -45.062 -19.359 1 75.19 224 ARG B N 1
ATOM 6189 C CA . ARG B 1 224 ? -6.008 -46.156 -18.812 1 75.19 224 ARG B CA 1
ATOM 6190 C C . ARG B 1 224 ? -6.762 -47.469 -18.906 1 75.19 224 ARG B C 1
ATOM 6192 O O . ARG B 1 224 ? -6.148 -48.531 -19.078 1 75.19 224 ARG B O 1
ATOM 6199 N N . THR B 1 225 ? -8.023 -47.469 -18.844 1 75.88 225 THR B N 1
ATOM 6200 C CA . THR B 1 225 ? -8.852 -48.656 -18.781 1 75.88 225 THR B CA 1
ATOM 6201 C C . THR B 1 225 ? -9.25 -49.125 -20.172 1 75.88 225 THR B C 1
ATOM 6203 O O . THR B 1 225 ? -9.883 -50.156 -20.328 1 75.88 225 THR B O 1
ATOM 6206 N N . ASP B 1 226 ? -8.805 -48.406 -21.125 1 82.38 226 ASP B N 1
ATOM 6207 C CA . ASP B 1 226 ? -9.195 -48.781 -22.484 1 82.38 226 ASP B CA 1
ATOM 6208 C C . ASP B 1 226 ? -8.359 -49.938 -22.984 1 82.38 226 ASP B C 1
ATOM 6210 O O . ASP B 1 226 ? -7.66 -50.594 -22.203 1 82.38 226 ASP B O 1
ATOM 6214 N N . GLY B 1 227 ? -8.609 -50.438 -24.188 1 80.81 227 GLY B N 1
ATOM 6215 C CA . GLY B 1 227 ? -7.902 -51.562 -24.797 1 80.81 227 GLY B CA 1
ATOM 6216 C C . GLY B 1 227 ? -6.406 -51.312 -24.922 1 80.81 227 GLY B C 1
ATOM 6217 O O . GLY B 1 227 ? -5.91 -50.25 -24.562 1 80.81 227 GLY B O 1
ATOM 6218 N N . PHE B 1 228 ? -5.672 -52.25 -25.328 1 84.5 228 PHE B N 1
ATOM 6219 C CA . PHE B 1 228 ? -4.215 -52.281 -25.328 1 84.5 228 PHE B CA 1
ATOM 6220 C C . PHE B 1 228 ? -3.67 -51.125 -26.172 1 84.5 228 PHE B C 1
ATOM 6222 O O . PHE B 1 228 ? -2.775 -50.406 -25.734 1 84.5 228 PHE B O 1
ATOM 6229 N N . ILE B 1 229 ? -4.199 -50.906 -27.359 1 85.12 229 ILE B N 1
ATOM 6230 C CA . ILE B 1 229 ? -3.707 -49.875 -28.281 1 85.12 229 ILE B CA 1
ATOM 6231 C C . ILE B 1 229 ? -3.984 -48.5 -27.703 1 85.12 229 ILE B C 1
ATOM 6233 O O . ILE B 1 229 ? -3.107 -47.625 -27.703 1 85.12 229 ILE B O 1
ATOM 6237 N N . LYS B 1 230 ? -5.168 -48.281 -27.188 1 87.25 230 LYS B N 1
ATOM 6238 C CA . LYS B 1 230 ? -5.543 -47 -26.594 1 87.25 230 LYS B CA 1
ATOM 6239 C C . LYS B 1 230 ? -4.785 -46.75 -25.297 1 87.25 230 LYS B C 1
ATOM 6241 O O . LYS B 1 230 ? -4.414 -45.594 -25 1 87.25 230 LYS B O 1
ATOM 6246 N N . ARG B 1 231 ? -4.496 -47.75 -24.672 1 86.75 231 ARG B N 1
ATOM 6247 C CA . ARG B 1 231 ? -3.736 -47.625 -23.438 1 86.75 231 ARG B CA 1
ATOM 6248 C C . ARG B 1 231 ? -2.291 -47.219 -23.719 1 86.75 231 ARG B C 1
ATOM 6250 O O . ARG B 1 231 ? -1.719 -46.406 -23 1 86.75 231 ARG B O 1
ATOM 6257 N N . THR B 1 232 ? -1.759 -47.906 -24.703 1 87.88 232 THR B N 1
ATOM 6258 C CA . THR B 1 232 ? -0.389 -47.594 -25.094 1 87.88 232 THR B CA 1
ATOM 6259 C C . THR B 1 232 ? -0.295 -46.156 -25.578 1 87.88 232 THR B C 1
ATOM 6261 O O . THR B 1 232 ? 0.661 -45.438 -25.25 1 87.88 232 THR B O 1
ATOM 6264 N N . ARG B 1 233 ? -1.267 -45.688 -26.312 1 89 233 ARG B N 1
ATOM 6265 C CA . ARG B 1 233 ? -1.307 -44.312 -26.781 1 89 233 ARG B CA 1
ATOM 6266 C C . ARG B 1 233 ? -1.425 -43.344 -25.609 1 89 233 ARG B C 1
ATOM 6268 O O . ARG B 1 233 ? -0.821 -42.25 -25.625 1 89 233 ARG B O 1
ATOM 6275 N N . TRP B 1 234 ? -2.211 -43.781 -24.703 1 88 234 TRP B N 1
ATOM 6276 C CA . TRP B 1 234 ? -2.389 -42.969 -23.5 1 88 234 TRP B CA 1
ATOM 6277 C C . TRP B 1 234 ? -1.074 -42.844 -22.734 1 88 234 TRP B C 1
ATOM 6279 O O . TRP B 1 234 ? -0.682 -41.75 -22.344 1 88 234 TRP B O 1
ATOM 6289 N N . PHE B 1 235 ? -0.397 -43.875 -22.594 1 85.88 235 PHE B N 1
ATOM 6290 C CA . PHE B 1 235 ? 0.856 -43.875 -21.844 1 85.88 235 PHE B CA 1
ATOM 6291 C C . PHE B 1 235 ? 1.935 -43.125 -22.594 1 85.88 235 PHE B C 1
ATOM 6293 O O . PHE B 1 235 ? 2.707 -42.375 -21.984 1 85.88 235 PHE B O 1
ATOM 6300 N N . VAL B 1 236 ? 1.979 -43.281 -23.875 1 89 236 VAL B N 1
ATOM 6301 C CA . VAL B 1 236 ? 2.957 -42.562 -24.703 1 89 236 VAL B CA 1
ATOM 6302 C C . VAL B 1 236 ? 2.699 -41.062 -24.641 1 89 236 VAL B C 1
ATOM 6304 O O . VAL B 1 236 ? 3.639 -40.281 -24.594 1 89 236 VAL B O 1
ATOM 6307 N N . SER B 1 237 ? 1.464 -40.75 -24.625 1 90.69 237 SER B N 1
ATOM 6308 C CA . SER B 1 237 ? 1.096 -39.344 -24.531 1 90.69 237 SER B CA 1
ATOM 6309 C C . SER B 1 237 ? 1.496 -38.75 -23.188 1 90.69 237 SER B C 1
ATOM 6311 O O . SER B 1 237 ? 1.95 -37.625 -23.125 1 90.69 237 SER B O 1
ATOM 6313 N N . LEU B 1 238 ? 1.362 -39.531 -22.172 1 87.19 238 LEU B N 1
ATOM 6314 C CA . LEU B 1 238 ? 1.697 -39.062 -20.844 1 87.19 238 LEU B CA 1
ATOM 6315 C C . LEU B 1 238 ? 3.205 -38.906 -20.672 1 87.19 238 LEU B C 1
ATOM 6317 O O . LEU B 1 238 ? 3.668 -38.031 -19.953 1 87.19 238 LEU B O 1
ATOM 6321 N N . CYS B 1 239 ? 4.008 -39.688 -21.375 1 89.94 239 CYS B N 1
ATOM 6322 C CA . CYS B 1 239 ? 5.461 -39.656 -21.25 1 89.94 239 CYS B CA 1
ATOM 6323 C C . CYS B 1 239 ? 6.094 -38.906 -22.406 1 89.94 239 CYS B C 1
ATOM 6325 O O . CYS B 1 239 ? 7.273 -39.094 -22.719 1 89.94 239 CYS B O 1
ATOM 6327 N N . ARG B 1 240 ? 5.316 -38.125 -23.062 1 91.25 240 ARG B N 1
ATOM 6328 C CA . ARG B 1 240 ? 5.746 -37.469 -24.297 1 91.25 240 ARG B CA 1
ATOM 6329 C C . ARG B 1 240 ? 7.004 -36.656 -24.062 1 91.25 240 ARG B C 1
ATOM 6331 O O . ARG B 1 240 ? 7.887 -36.594 -24.922 1 91.25 240 ARG B O 1
ATOM 6338 N N . ASN B 1 241 ? 7.141 -35.969 -22.906 1 91.06 241 ASN B N 1
ATOM 6339 C CA . ASN B 1 241 ? 8.312 -35.125 -22.609 1 91.06 241 ASN B CA 1
ATOM 6340 C C . ASN B 1 241 ? 9.586 -35.969 -22.578 1 91.06 241 ASN B C 1
ATOM 6342 O O . ASN B 1 241 ? 10.609 -35.594 -23.156 1 91.06 241 ASN B O 1
ATOM 6346 N N . ALA B 1 242 ? 9.555 -37.094 -21.938 1 92 242 ALA B N 1
ATOM 6347 C CA . ALA B 1 242 ? 10.703 -38 -21.875 1 92 242 ALA B CA 1
ATOM 6348 C C . ALA B 1 242 ? 11.016 -38.594 -23.25 1 92 242 ALA B C 1
ATOM 6350 O O . ALA B 1 242 ? 12.18 -38.719 -23.641 1 92 242 ALA B O 1
ATOM 6351 N N . ILE B 1 243 ? 10.031 -38.875 -23.969 1 93.5 243 ILE B N 1
ATOM 6352 C CA . ILE B 1 243 ? 10.203 -39.5 -25.266 1 93.5 243 ILE B CA 1
ATOM 6353 C C . ILE B 1 243 ? 10.945 -38.562 -26.203 1 93.5 243 ILE B C 1
ATOM 6355 O O . ILE B 1 243 ? 11.906 -38.969 -26.875 1 93.5 243 ILE B O 1
ATOM 6359 N N . VAL B 1 244 ? 10.516 -37.375 -26.266 1 93.88 244 VAL B N 1
ATOM 6360 C CA . VAL B 1 244 ? 11.109 -36.438 -27.219 1 93.88 244 VAL B CA 1
ATOM 6361 C C . VAL B 1 244 ? 12.57 -36.188 -26.828 1 93.88 244 VAL B C 1
ATOM 6363 O O . VAL B 1 244 ? 13.422 -36 -27.703 1 93.88 244 VAL B O 1
ATOM 6366 N N . VAL B 1 245 ? 12.852 -36.094 -25.562 1 91.94 245 VAL B N 1
ATOM 6367 C CA . VAL B 1 245 ? 14.219 -35.875 -25.109 1 91.94 245 VAL B CA 1
ATOM 6368 C C . VAL B 1 245 ? 15.094 -37.062 -25.453 1 91.94 245 VAL B C 1
ATOM 6370 O O . VAL B 1 245 ? 16.234 -36.906 -25.891 1 91.94 245 VAL B O 1
ATOM 6373 N N . VAL B 1 246 ? 14.602 -38.25 -25.266 1 94 246 VAL B N 1
ATOM 6374 C CA . VAL B 1 246 ? 15.344 -39.469 -25.594 1 94 246 VAL B CA 1
ATOM 6375 C C . VAL B 1 246 ? 15.609 -39.531 -27.094 1 94 246 VAL B C 1
ATOM 6377 O O . VAL B 1 246 ? 16.719 -39.875 -27.516 1 94 246 VAL B O 1
ATOM 6380 N N . ILE B 1 247 ? 14.594 -39.219 -27.844 1 94.94 247 ILE B N 1
ATOM 6381 C CA . ILE B 1 247 ? 14.773 -39.188 -29.297 1 94.94 247 ILE B CA 1
ATOM 6382 C C . ILE B 1 247 ? 15.867 -38.188 -29.656 1 94.94 247 ILE B C 1
ATOM 6384 O O . ILE B 1 247 ? 16.734 -38.469 -30.5 1 94.94 247 ILE B O 1
ATOM 6388 N N . GLY B 1 248 ? 15.789 -37.031 -29.094 1 94.38 248 GLY B N 1
ATOM 6389 C CA . GLY B 1 248 ? 16.828 -36.062 -29.312 1 94.38 248 GLY B CA 1
ATOM 6390 C C . GLY B 1 248 ? 18.219 -36.562 -28.969 1 94.38 248 GLY B C 1
ATOM 6391 O O . GLY B 1 248 ? 19.172 -36.344 -29.703 1 94.38 248 GLY B O 1
ATOM 6392 N N . MET B 1 249 ? 18.359 -37.281 -27.891 1 93.69 249 MET B N 1
ATOM 6393 C CA . MET B 1 249 ? 19.625 -37.844 -27.438 1 93.69 249 MET B CA 1
ATOM 6394 C C . MET B 1 249 ? 20.141 -38.844 -28.469 1 93.69 249 MET B C 1
ATOM 6396 O O . MET B 1 249 ? 21.344 -38.875 -28.766 1 93.69 249 MET B O 1
ATOM 6400 N N . ILE B 1 250 ? 19.266 -39.625 -28.938 1 94.44 250 ILE B N 1
ATOM 6401 C CA . ILE B 1 250 ? 19.641 -40.656 -29.906 1 94.44 250 ILE B CA 1
ATOM 6402 C C . ILE B 1 250 ? 20.156 -40 -31.188 1 94.44 250 ILE B C 1
ATOM 6404 O O . ILE B 1 250 ? 21.172 -40.406 -31.734 1 94.44 250 ILE B O 1
ATOM 6408 N N . ILE B 1 251 ? 19.422 -39.031 -31.625 1 93.56 251 ILE B N 1
ATOM 6409 C CA . ILE B 1 251 ? 19.812 -38.344 -32.844 1 93.56 251 ILE B CA 1
ATOM 6410 C C . ILE B 1 251 ? 21.203 -37.75 -32.656 1 93.56 251 ILE B C 1
ATOM 6412 O O . ILE B 1 251 ? 22.062 -37.906 -33.531 1 93.56 251 ILE B O 1
ATOM 6416 N N . THR B 1 252 ? 21.406 -37.094 -31.594 1 92.12 252 THR B N 1
ATOM 6417 C CA . THR B 1 252 ? 22.688 -36.469 -31.328 1 92.12 252 THR B CA 1
ATOM 6418 C C . THR B 1 252 ? 23.797 -37.5 -31.234 1 92.12 252 THR B C 1
ATOM 6420 O O . THR B 1 252 ? 24.906 -37.281 -31.719 1 92.12 252 THR B O 1
ATOM 6423 N N . TYR B 1 253 ? 23.516 -38.562 -30.609 1 90.75 253 TYR B N 1
ATOM 6424 C CA . TYR B 1 253 ? 24.5 -39.625 -30.469 1 90.75 253 TYR B CA 1
ATOM 6425 C C . TYR B 1 253 ? 24.875 -40.188 -31.828 1 90.75 253 TYR B C 1
ATOM 6427 O O . TYR B 1 253 ? 26.047 -40.406 -32.125 1 90.75 253 TYR B O 1
ATOM 6435 N N . ILE B 1 254 ? 23.938 -40.438 -32.625 1 91.62 254 ILE B N 1
ATOM 6436 C CA . ILE B 1 254 ? 24.156 -41 -33.938 1 91.62 254 ILE B CA 1
ATOM 6437 C C . ILE B 1 254 ? 24.969 -40.031 -34.781 1 91.62 254 ILE B C 1
ATOM 6439 O O . ILE B 1 254 ? 25.891 -40.438 -35.5 1 91.62 254 ILE B O 1
ATOM 6443 N N . LEU B 1 255 ? 24.594 -38.844 -34.719 1 89.44 255 LEU B N 1
ATOM 6444 C CA . LEU B 1 255 ? 25.312 -37.812 -35.469 1 89.44 255 LEU B CA 1
ATOM 6445 C C . LEU B 1 255 ? 26.766 -37.719 -35 1 89.44 255 LEU B C 1
ATOM 6447 O O . LEU B 1 255 ? 27.672 -37.531 -35.781 1 89.44 255 LEU B O 1
ATOM 6451 N N . LYS B 1 256 ? 26.922 -37.781 -33.75 1 87.5 256 LYS B N 1
ATOM 6452 C CA . LYS B 1 256 ? 28.281 -37.719 -33.188 1 87.5 256 LYS B CA 1
ATOM 6453 C C . LYS B 1 256 ? 29.094 -38.938 -33.688 1 87.5 256 LYS B C 1
ATOM 6455 O O . LYS B 1 256 ? 30.266 -38.781 -34.062 1 87.5 256 LYS B O 1
ATOM 6460 N N . VAL B 1 257 ? 28.547 -40.062 -33.75 1 88.38 257 VAL B N 1
ATOM 6461 C CA . VAL B 1 257 ? 29.234 -41.281 -34.125 1 88.38 257 VAL B CA 1
ATOM 6462 C C . VAL B 1 257 ? 29.5 -41.281 -35.625 1 88.38 257 VAL B C 1
ATOM 6464 O O . VAL B 1 257 ? 30.547 -41.719 -36.094 1 88.38 257 VAL B O 1
ATOM 6467 N N . THR B 1 258 ? 28.547 -40.812 -36.344 1 88.88 258 THR B N 1
ATOM 6468 C CA . THR B 1 258 ? 28.625 -40.875 -37.812 1 88.88 258 THR B CA 1
ATOM 6469 C C . THR B 1 258 ? 29.5 -39.719 -38.344 1 88.88 258 THR B C 1
ATOM 6471 O O . THR B 1 258 ? 30.281 -39.938 -39.281 1 88.88 258 THR B O 1
ATOM 6474 N N . LEU B 1 259 ? 29.328 -38.594 -37.812 1 86.94 259 LEU B N 1
ATOM 6475 C CA . LEU B 1 259 ? 30.016 -37.438 -38.344 1 86.94 259 LEU B CA 1
ATOM 6476 C C . LEU B 1 259 ? 31.266 -37.125 -37.562 1 86.94 259 LEU B C 1
ATOM 6478 O O . LEU B 1 259 ? 32.094 -36.312 -38 1 86.94 259 LEU B O 1
ATOM 6482 N N . ASP B 1 260 ? 31.578 -37.844 -36.531 1 80.81 260 ASP B N 1
ATOM 6483 C CA . ASP B 1 260 ? 32.688 -37.594 -35.625 1 80.81 260 ASP B CA 1
ATOM 6484 C C . ASP B 1 260 ? 32.781 -36.125 -35.219 1 80.81 260 ASP B C 1
ATOM 6486 O O . ASP B 1 260 ? 33.875 -35.562 -35.156 1 80.81 260 ASP B O 1
ATOM 6490 N N . SER B 1 261 ? 31.609 -35.469 -35.344 1 79.69 261 SER B N 1
ATOM 6491 C CA . SER B 1 261 ? 31.484 -34.062 -34.938 1 79.69 261 SER B CA 1
ATOM 6492 C C . SER B 1 261 ? 30.188 -33.844 -34.156 1 79.69 261 SER B C 1
ATOM 6494 O O . SER B 1 261 ? 29.312 -34.719 -34.125 1 79.69 261 SER B O 1
ATOM 6496 N N . GLU B 1 262 ? 30.234 -32.812 -33.281 1 78.62 262 GLU B N 1
ATOM 6497 C CA . GLU B 1 262 ? 29.031 -32.469 -32.531 1 78.62 262 GLU B CA 1
ATOM 6498 C C . GLU B 1 262 ? 28.344 -31.25 -33.125 1 78.62 262 GLU B C 1
ATOM 6500 O O . GLU B 1 262 ? 28.531 -30.125 -32.688 1 78.62 262 GLU B O 1
ATOM 6505 N N . PRO B 1 263 ? 27.562 -31.609 -34.062 1 75.56 263 PRO B N 1
ATOM 6506 C CA . PRO B 1 263 ? 26.938 -30.5 -34.781 1 75.56 263 PRO B CA 1
ATOM 6507 C C . PRO B 1 263 ? 25.859 -29.781 -33.969 1 75.56 263 PRO B C 1
ATOM 6509 O O . PRO B 1 263 ? 25.5 -28.641 -34.312 1 75.56 263 PRO B O 1
ATOM 6512 N N . LEU B 1 264 ? 25.375 -30.406 -33.062 1 87.94 264 LEU B N 1
ATOM 6513 C CA . LEU B 1 264 ? 24.312 -29.828 -32.25 1 87.94 264 LEU B CA 1
ATOM 6514 C C . LEU B 1 264 ? 24.828 -29.391 -30.875 1 87.94 264 LEU B C 1
ATOM 6516 O O . LEU B 1 264 ? 25.781 -29.984 -30.359 1 87.94 264 LEU B O 1
ATOM 6520 N N . SER B 1 265 ? 24.25 -28.312 -30.438 1 89.69 265 SER B N 1
ATOM 6521 C CA . SER B 1 265 ? 24.594 -27.875 -29.078 1 89.69 265 SER B CA 1
ATOM 6522 C C . SER B 1 265 ? 24 -28.812 -28.031 1 89.69 265 SER B C 1
ATOM 6524 O O . SER B 1 265 ? 22.781 -28.984 -27.969 1 89.69 265 SER B O 1
ATOM 6526 N N . ILE B 1 266 ? 24.844 -29.391 -27.234 1 90.38 266 ILE B N 1
ATOM 6527 C CA . ILE B 1 266 ? 24.391 -30.391 -26.266 1 90.38 266 ILE B CA 1
ATOM 6528 C C . ILE B 1 266 ? 24.5 -29.828 -24.859 1 90.38 266 ILE B C 1
ATOM 6530 O O . ILE B 1 266 ? 25.172 -28.812 -24.625 1 90.38 266 ILE B O 1
ATOM 6534 N N . THR B 1 267 ? 23.766 -30.359 -23.906 1 89.38 267 THR B N 1
ATOM 6535 C CA . THR B 1 267 ? 23.734 -29.953 -22.516 1 89.38 267 THR B CA 1
ATOM 6536 C C . THR B 1 267 ? 25.109 -30.109 -21.875 1 89.38 267 THR B C 1
ATOM 6538 O O . THR B 1 267 ? 25.531 -29.25 -21.094 1 89.38 267 THR B O 1
ATOM 6541 N N . GLY B 1 268 ? 25.781 -31.172 -22.25 1 87.56 268 GLY B N 1
ATOM 6542 C CA . GLY B 1 268 ? 27.125 -31.375 -21.734 1 87.56 268 GLY B CA 1
ATOM 6543 C C . GLY B 1 268 ? 27.141 -32.156 -20.438 1 87.56 268 GLY B C 1
ATOM 6544 O O . GLY B 1 268 ? 26.25 -32.938 -20.156 1 87.56 268 GLY B O 1
ATOM 6545 N N . ASP B 1 269 ? 28.125 -31.875 -19.609 1 88.25 269 ASP B N 1
ATOM 6546 C CA . ASP B 1 269 ? 28.359 -32.656 -18.406 1 88.25 269 ASP B CA 1
ATOM 6547 C C . ASP B 1 269 ? 27.359 -32.312 -17.312 1 88.25 269 ASP B C 1
ATOM 6549 O O . ASP B 1 269 ? 27.125 -31.156 -17.016 1 88.25 269 ASP B O 1
ATOM 6553 N N . ILE B 1 270 ? 26.766 -33.281 -16.797 1 89.5 270 ILE B N 1
ATOM 6554 C CA . ILE B 1 270 ? 25.859 -33.188 -15.656 1 89.5 270 ILE B CA 1
ATOM 6555 C C . ILE B 1 270 ? 26.469 -33.875 -14.445 1 89.5 270 ILE B C 1
ATOM 6557 O O . ILE B 1 270 ? 26.891 -35.031 -14.539 1 89.5 270 ILE B O 1
ATOM 6561 N N . GLY B 1 271 ? 26.562 -33.188 -13.352 1 88.56 271 GLY B N 1
ATOM 6562 C CA . GLY B 1 271 ? 27.109 -33.781 -12.141 1 88.56 271 GLY B CA 1
ATOM 6563 C C . GLY B 1 271 ? 26.375 -35.031 -11.727 1 88.56 271 GLY B C 1
ATOM 6564 O O . GLY B 1 271 ? 25.141 -35.094 -11.75 1 88.56 271 GLY B O 1
ATOM 6565 N N . SER B 1 272 ? 27.188 -36.062 -11.43 1 87.94 272 SER B N 1
ATOM 6566 C CA . SER B 1 272 ? 26.594 -37.344 -11.055 1 87.94 272 SER B CA 1
ATOM 6567 C C . SER B 1 272 ? 26.484 -37.469 -9.539 1 87.94 272 SER B C 1
ATOM 6569 O O . SER B 1 272 ? 27.281 -36.906 -8.797 1 87.94 272 SER B O 1
ATOM 6571 N N . GLY B 1 273 ? 25.453 -38.219 -9.148 1 88.38 273 GLY B N 1
ATOM 6572 C CA . GLY B 1 273 ? 25.312 -38.562 -7.734 1 88.38 273 GLY B CA 1
ATOM 6573 C C . GLY B 1 273 ? 24.281 -37.719 -7.02 1 88.38 273 GLY B C 1
ATOM 6574 O O . GLY B 1 273 ? 23.688 -36.812 -7.613 1 88.38 273 GLY B O 1
ATOM 6575 N N . LEU B 1 274 ? 24.062 -38.031 -5.805 1 93.19 274 LEU B N 1
ATOM 6576 C CA . LEU B 1 274 ? 23.125 -37.344 -4.949 1 93.19 274 LEU B CA 1
ATOM 6577 C C . LEU B 1 274 ? 23.719 -36.031 -4.441 1 93.19 274 LEU B C 1
ATOM 6579 O O . LEU B 1 274 ? 24.938 -35.875 -4.406 1 93.19 274 LEU B O 1
ATOM 6583 N N . PRO B 1 275 ? 22.875 -35.094 -4.227 1 92.5 275 PRO B N 1
ATOM 6584 C CA . PRO B 1 275 ? 23.406 -33.812 -3.768 1 92.5 275 PRO B CA 1
ATOM 6585 C C . PRO B 1 275 ? 24.141 -33.906 -2.432 1 92.5 275 PRO B C 1
ATOM 6587 O O . PRO B 1 275 ? 23.719 -34.688 -1.56 1 92.5 275 PRO B O 1
ATOM 6590 N N . ASP B 1 276 ? 25.172 -33.156 -2.297 1 91.81 276 ASP B N 1
ATOM 6591 C CA . ASP B 1 276 ? 25.844 -33 -1.005 1 91.81 276 ASP B CA 1
ATOM 6592 C C . ASP B 1 276 ? 25.031 -32.094 -0.086 1 91.81 276 ASP B C 1
ATOM 6594 O O . ASP B 1 276 ? 24.781 -30.938 -0.424 1 91.81 276 ASP B O 1
ATOM 6598 N N . PHE B 1 277 ? 24.625 -32.656 0.948 1 94.31 277 PHE B N 1
ATOM 6599 C CA . PHE B 1 277 ? 23.859 -31.844 1.89 1 94.31 277 PHE B CA 1
ATOM 6600 C C . PHE B 1 277 ? 24.766 -30.922 2.699 1 94.31 277 PHE B C 1
ATOM 6602 O O . PHE B 1 277 ? 25.625 -31.406 3.455 1 94.31 277 PHE B O 1
ATOM 6609 N N . THR B 1 278 ? 24.688 -29.641 2.418 1 93.06 278 THR B N 1
ATOM 6610 C CA . THR B 1 278 ? 25.484 -28.625 3.107 1 93.06 278 THR B CA 1
ATOM 6611 C C . THR B 1 278 ? 24.609 -27.453 3.537 1 93.06 278 THR B C 1
ATOM 6613 O O . THR B 1 278 ? 23.469 -27.328 3.107 1 93.06 278 THR B O 1
ATOM 6616 N N . TRP B 1 279 ? 25.188 -26.609 4.355 1 93.62 279 TRP B N 1
ATOM 6617 C CA . TRP B 1 279 ? 24.484 -25.391 4.762 1 93.62 279 TRP B CA 1
ATOM 6618 C C . TRP B 1 279 ? 24.297 -24.453 3.58 1 93.62 279 TRP B C 1
ATOM 6620 O O . TRP B 1 279 ? 25.172 -24.328 2.729 1 93.62 279 TRP B O 1
ATOM 6630 N N . PRO B 1 280 ? 23.109 -23.922 3.516 1 93.62 280 PRO B N 1
ATOM 6631 C CA . PRO B 1 280 ? 22.953 -22.906 2.473 1 93.62 280 PRO B CA 1
ATOM 6632 C C . PRO B 1 280 ? 24.016 -21.812 2.541 1 93.62 280 PRO B C 1
ATOM 6634 O O . PRO B 1 280 ? 24.5 -21.484 3.629 1 93.62 280 PRO B O 1
ATOM 6637 N N . PRO B 1 281 ? 24.375 -21.266 1.463 1 91.75 281 PRO B N 1
ATOM 6638 C CA . PRO B 1 281 ? 25.469 -20.281 1.433 1 91.75 281 PRO B CA 1
ATOM 6639 C C . PRO B 1 281 ? 25.031 -18.922 1.947 1 91.75 281 PRO B C 1
ATOM 6641 O O . PRO B 1 281 ? 24.125 -18.297 1.385 1 91.75 281 PRO B O 1
ATOM 6644 N N . PHE B 1 282 ? 25.688 -18.453 2.982 1 92.62 282 PHE B N 1
ATOM 6645 C CA . PHE B 1 282 ? 25.406 -17.141 3.543 1 92.62 282 PHE B CA 1
ATOM 6646 C C . PHE B 1 282 ? 26.484 -16.141 3.168 1 92.62 282 PHE B C 1
ATOM 6648 O O . PHE B 1 282 ? 26.5 -15.016 3.654 1 92.62 282 PHE B O 1
ATOM 6655 N N . SER B 1 283 ? 27.438 -16.609 2.381 1 91.5 283 SER B N 1
ATOM 6656 C CA . SER B 1 283 ? 28.484 -15.797 1.768 1 91.5 283 SER B CA 1
ATOM 6657 C C . SER B 1 283 ? 28.938 -16.391 0.437 1 91.5 283 SER B C 1
ATOM 6659 O O . SER B 1 283 ? 28.734 -17.578 0.178 1 91.5 283 SER B O 1
ATOM 6661 N N . THR B 1 284 ? 29.297 -15.547 -0.419 1 90.44 284 THR B N 1
ATOM 6662 C CA . THR B 1 284 ? 29.766 -16.031 -1.706 1 90.44 284 THR B CA 1
ATOM 6663 C C . THR B 1 284 ? 30.828 -15.102 -2.285 1 90.44 284 THR B C 1
ATOM 6665 O O . THR B 1 284 ? 31.062 -14.016 -1.745 1 90.44 284 THR B O 1
ATOM 6668 N N . THR B 1 285 ? 31.531 -15.633 -3.178 1 86.56 285 THR B N 1
ATOM 6669 C CA . THR B 1 285 ? 32.5 -14.828 -3.893 1 86.56 285 THR B CA 1
ATOM 6670 C C . THR B 1 285 ? 32.094 -14.609 -5.34 1 86.56 285 THR B C 1
ATOM 6672 O O . THR B 1 285 ? 31.766 -15.555 -6.051 1 86.56 285 THR B O 1
ATOM 6675 N N . ALA B 1 286 ? 31.719 -13.5 -5.699 1 81.25 286 ALA B N 1
ATOM 6676 C CA . ALA B 1 286 ? 31.375 -13.125 -7.07 1 81.25 286 ALA B CA 1
ATOM 6677 C C . ALA B 1 286 ? 32.438 -12.203 -7.664 1 81.25 286 ALA B C 1
ATOM 6679 O O . ALA B 1 286 ? 32.625 -11.07 -7.203 1 81.25 286 ALA B O 1
ATOM 6680 N N . GLY B 1 287 ? 33.062 -12.797 -8.688 1 76.12 287 GLY B N 1
ATOM 6681 C CA . GLY B 1 287 ? 34.219 -12.047 -9.211 1 76.12 287 GLY B CA 1
ATOM 6682 C C . GLY B 1 287 ? 35.344 -11.938 -8.227 1 76.12 287 GLY B C 1
ATOM 6683 O O . GLY B 1 287 ? 35.875 -12.945 -7.742 1 76.12 287 GLY B O 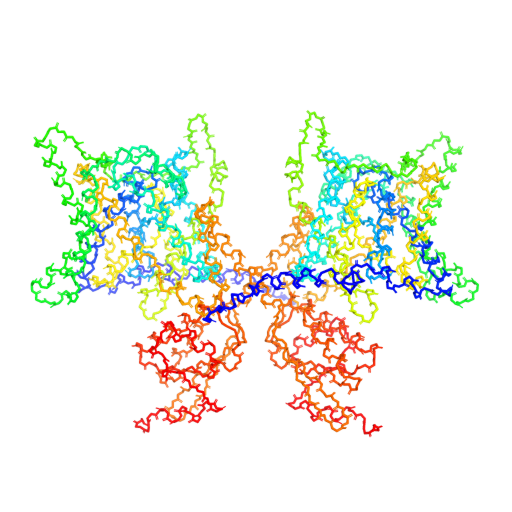1
ATOM 6684 N N . ASN B 1 288 ? 35.688 -10.75 -7.812 1 78.5 288 ASN B N 1
ATOM 6685 C CA . ASN B 1 288 ? 36.781 -10.516 -6.891 1 78.5 288 ASN B CA 1
ATOM 6686 C C . ASN B 1 288 ? 36.312 -9.922 -5.57 1 78.5 288 ASN B C 1
ATOM 6688 O O . ASN B 1 288 ? 37.094 -9.383 -4.797 1 78.5 288 ASN B O 1
ATOM 6692 N N . GLU B 1 289 ? 35.094 -10.086 -5.402 1 83.38 289 GLU B N 1
ATOM 6693 C CA . GLU B 1 289 ? 34.562 -9.5 -4.168 1 83.38 289 GLU B CA 1
ATOM 6694 C C . GLU B 1 289 ? 33.781 -10.531 -3.359 1 83.38 289 GLU B C 1
ATOM 6696 O O . GLU B 1 289 ? 33.062 -11.375 -3.926 1 83.38 289 GLU B O 1
ATOM 6701 N N . THR B 1 290 ? 34.094 -10.578 -2.156 1 88.44 290 THR B N 1
ATOM 6702 C CA . THR B 1 290 ? 33.344 -11.445 -1.245 1 88.44 290 THR B CA 1
ATOM 6703 C C . THR B 1 290 ? 32.094 -10.734 -0.734 1 88.44 290 THR B C 1
ATOM 6705 O O . THR B 1 290 ? 32.188 -9.633 -0.187 1 88.44 290 THR B O 1
ATOM 6708 N N . LEU B 1 291 ? 31.047 -11.305 -1.032 1 89.94 291 LEU B N 1
ATOM 6709 C CA . LEU B 1 291 ? 29.766 -10.75 -0.594 1 89.94 291 LEU B CA 1
ATOM 6710 C C . LEU B 1 291 ? 29.281 -11.445 0.67 1 89.94 291 LEU B C 1
ATOM 6712 O O . LEU B 1 291 ? 29.203 -12.672 0.718 1 89.94 291 LEU B O 1
ATOM 6716 N N . ASN B 1 292 ? 29.031 -10.727 1.686 1 92.94 292 ASN B N 1
ATOM 6717 C CA . ASN B 1 292 ? 28.438 -11.281 2.9 1 92.94 292 ASN B CA 1
ATOM 6718 C C . ASN B 1 292 ? 26.922 -11.422 2.781 1 92.94 292 ASN B C 1
ATOM 6720 O O . ASN B 1 292 ? 26.359 -11.125 1.73 1 92.94 292 ASN B O 1
ATOM 6724 N N . PHE B 1 293 ? 26.297 -11.945 3.801 1 92.88 293 PHE B N 1
ATOM 6725 C CA . PHE B 1 293 ? 24.875 -12.234 3.785 1 92.88 293 PHE B CA 1
ATOM 6726 C C . PHE B 1 293 ? 24.062 -10.969 3.502 1 92.88 293 PHE B C 1
ATOM 6728 O O . PHE B 1 293 ? 23.125 -10.992 2.699 1 92.88 293 PHE B O 1
ATOM 6735 N N . ILE B 1 294 ? 24.406 -9.875 4.066 1 91.06 294 ILE B N 1
ATOM 6736 C CA . ILE B 1 294 ? 23.672 -8.625 3.92 1 91.06 294 ILE B CA 1
ATOM 6737 C C . ILE B 1 294 ? 23.812 -8.102 2.49 1 91.06 294 ILE B C 1
ATOM 6739 O O . ILE B 1 294 ? 22.875 -7.547 1.928 1 91.06 294 ILE B O 1
ATOM 6743 N N . ASP B 1 295 ? 24.969 -8.289 1.975 1 89.06 295 ASP B N 1
ATOM 6744 C CA . ASP B 1 295 ? 25.219 -7.895 0.589 1 89.06 295 ASP B CA 1
ATOM 6745 C C . ASP B 1 295 ? 24.359 -8.727 -0.369 1 89.06 295 ASP B C 1
ATOM 6747 O O . ASP B 1 295 ? 23.781 -8.188 -1.314 1 89.06 295 ASP B O 1
ATOM 6751 N N . MET B 1 296 ? 24.391 -10.031 -0.06 1 91.44 296 MET B N 1
ATOM 6752 C CA . MET B 1 296 ? 23.609 -10.922 -0.916 1 91.44 296 MET B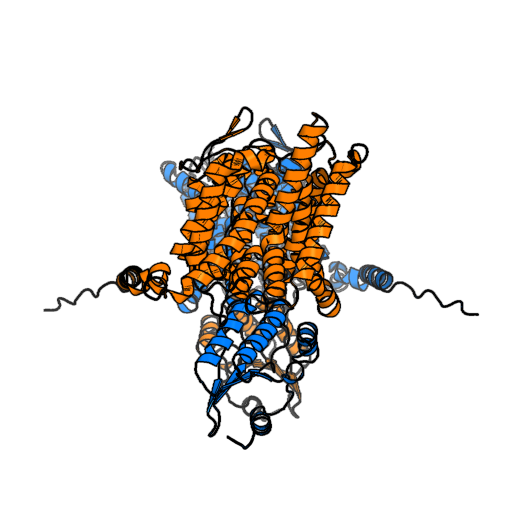 CA 1
ATOM 6753 C C . MET B 1 296 ? 22.125 -10.586 -0.851 1 91.44 296 MET B C 1
ATOM 6755 O O . MET B 1 296 ? 21.438 -10.625 -1.866 1 91.44 296 MET B O 1
ATOM 6759 N N . LEU B 1 297 ? 21.688 -10.203 0.301 1 91.25 297 LEU B N 1
ATOM 6760 C CA . LEU B 1 297 ? 20.297 -9.812 0.478 1 91.25 297 LEU B CA 1
ATOM 6761 C C . LEU B 1 297 ? 19.984 -8.523 -0.284 1 91.25 297 LEU B C 1
ATOM 6763 O O . LEU B 1 297 ? 18.906 -8.383 -0.864 1 91.25 297 LEU B O 1
ATOM 6767 N N . SER B 1 298 ? 20.906 -7.637 -0.232 1 87.62 298 SER B N 1
ATOM 6768 C CA . SER B 1 298 ? 20.734 -6.375 -0.946 1 87.62 298 SER B CA 1
ATOM 6769 C C . SER B 1 298 ? 20.672 -6.598 -2.453 1 87.62 298 SER B C 1
ATOM 6771 O O . SER B 1 298 ? 19.922 -5.918 -3.156 1 87.62 298 SER B O 1
ATOM 6773 N N . VAL B 1 299 ? 21.469 -7.566 -2.859 1 87.38 299 VAL B N 1
ATOM 6774 C CA . VAL B 1 299 ? 21.484 -7.895 -4.281 1 87.38 299 VAL B CA 1
ATOM 6775 C C . VAL B 1 299 ? 20.141 -8.5 -4.684 1 87.38 299 VAL B C 1
ATOM 6777 O O . VAL B 1 299 ? 19.594 -8.156 -5.73 1 87.38 299 VAL B O 1
ATOM 6780 N N . LEU B 1 300 ? 19.625 -9.383 -3.838 1 89.81 300 LEU B N 1
ATOM 6781 C CA . LEU B 1 300 ? 18.328 -9.992 -4.125 1 89.81 300 LEU B CA 1
ATOM 6782 C C . LEU B 1 300 ? 17.219 -8.945 -4.098 1 89.81 300 LEU B C 1
ATOM 6784 O O . LEU B 1 300 ? 16.25 -9.031 -4.871 1 89.81 300 LEU B O 1
ATOM 6788 N N . GLY B 1 301 ? 17.312 -7.91 -3.17 1 87 301 GLY B N 1
ATOM 6789 C CA . GLY B 1 301 ? 16.391 -6.781 -3.119 1 87 301 GLY B CA 1
ATOM 6790 C C . GLY B 1 301 ? 14.93 -7.191 -3.166 1 87 301 GLY B C 1
ATOM 6791 O O . GLY B 1 301 ? 14.477 -7.977 -2.332 1 87 301 GLY B O 1
ATOM 6792 N N . PRO B 1 302 ? 14.211 -6.742 -4.207 1 79.62 302 PRO B N 1
ATOM 6793 C CA . PRO B 1 302 ? 12.797 -7.066 -4.34 1 79.62 302 PRO B CA 1
ATOM 6794 C C . PRO B 1 302 ? 12.555 -8.539 -4.668 1 79.62 302 PRO B C 1
ATOM 6796 O O . PRO B 1 302 ? 11.469 -9.062 -4.426 1 79.62 302 PRO B O 1
ATOM 6799 N N . GLY B 1 303 ? 13.609 -9.164 -5.133 1 87.38 303 GLY B N 1
ATOM 6800 C CA . GLY B 1 303 ? 13.492 -10.578 -5.453 1 87.38 303 GLY B CA 1
ATOM 6801 C C . GLY B 1 303 ? 13.273 -11.453 -4.227 1 87.38 303 GLY B C 1
ATOM 6802 O O . GLY B 1 303 ? 12.648 -12.508 -4.316 1 87.38 303 GLY B O 1
ATOM 6803 N N . SER B 1 304 ? 13.812 -10.922 -3.092 1 89.25 304 SER B N 1
ATOM 6804 C CA . SER B 1 304 ? 13.68 -11.688 -1.853 1 89.25 304 SER B CA 1
ATOM 6805 C C . SER B 1 304 ? 12.227 -11.805 -1.423 1 89.25 304 SER B C 1
ATOM 6807 O O . SER B 1 304 ? 11.859 -12.719 -0.687 1 89.25 304 SER B O 1
ATOM 6809 N N . VAL B 1 305 ? 11.344 -10.992 -1.979 1 86.44 305 VAL B N 1
ATOM 6810 C CA . VAL B 1 305 ? 9.93 -11.016 -1.622 1 86.44 305 VAL B CA 1
ATOM 6811 C C . VAL B 1 305 ? 9.109 -11.516 -2.805 1 86.44 305 VAL B C 1
ATOM 6813 O O . VAL B 1 305 ? 8.156 -12.281 -2.629 1 86.44 305 VAL B O 1
ATOM 6816 N N . ALA B 1 306 ? 9.555 -11.141 -3.953 1 86.31 306 ALA B N 1
ATOM 6817 C CA . ALA B 1 306 ? 8.781 -11.461 -5.148 1 86.31 306 ALA B CA 1
ATOM 6818 C C . ALA B 1 306 ? 8.828 -12.953 -5.457 1 86.31 306 ALA B C 1
ATOM 6820 O O . ALA B 1 306 ? 7.812 -13.555 -5.805 1 86.31 306 ALA B O 1
ATOM 6821 N N . ILE B 1 307 ? 10.016 -13.57 -5.277 1 91.81 307 ILE B N 1
ATOM 6822 C CA . ILE B 1 307 ? 10.188 -14.977 -5.617 1 91.81 307 ILE B CA 1
ATOM 6823 C C . ILE B 1 307 ? 9.297 -15.836 -4.723 1 91.81 307 ILE B C 1
ATOM 6825 O O . ILE B 1 307 ? 8.484 -16.625 -5.219 1 91.81 307 ILE B O 1
ATOM 6829 N N . PRO B 1 308 ? 9.398 -15.609 -3.4 1 92.94 308 PRO B N 1
ATOM 6830 C CA . PRO B 1 308 ? 8.523 -16.438 -2.561 1 92.94 308 PRO B CA 1
ATOM 6831 C C . PRO B 1 308 ? 7.047 -16.125 -2.768 1 92.94 308 PRO B C 1
ATOM 6833 O O . PRO B 1 308 ? 6.203 -17.016 -2.646 1 92.94 308 PRO B O 1
ATOM 6836 N N . LEU B 1 309 ? 6.68 -14.953 -3.086 1 86.5 309 LEU B N 1
ATOM 6837 C CA . LEU B 1 309 ? 5.281 -14.609 -3.32 1 86.5 309 LEU B CA 1
ATOM 6838 C C . LEU B 1 309 ? 4.75 -15.32 -4.562 1 86.5 309 LEU B C 1
ATOM 6840 O O . LEU B 1 309 ? 3.619 -15.812 -4.562 1 86.5 309 LEU B O 1
ATOM 6844 N N . VAL B 1 310 ? 5.539 -15.375 -5.566 1 86.94 310 VAL B N 1
ATOM 6845 C CA . VAL B 1 310 ? 5.156 -16.078 -6.789 1 86.94 310 VAL B CA 1
ATOM 6846 C C . VAL B 1 310 ? 5.039 -17.578 -6.516 1 86.94 310 VAL B C 1
ATOM 6848 O O . VAL B 1 310 ? 4.094 -18.219 -6.973 1 86.94 310 VAL B O 1
ATOM 6851 N N . ALA B 1 311 ? 6.016 -18 -5.789 1 91.81 311 ALA B N 1
ATOM 6852 C CA . ALA B 1 311 ? 5.977 -19.422 -5.438 1 91.81 311 ALA B CA 1
ATOM 6853 C C . ALA B 1 311 ? 4.707 -19.75 -4.66 1 91.81 311 ALA B C 1
ATOM 6855 O O . ALA B 1 311 ? 4.066 -20.766 -4.922 1 91.81 311 ALA B O 1
ATOM 6856 N N . LEU B 1 312 ? 4.391 -18.922 -3.811 1 88.38 312 LEU B N 1
ATOM 6857 C CA . LEU B 1 312 ? 3.213 -19.125 -2.979 1 88.38 312 LEU B CA 1
ATOM 6858 C C . LEU B 1 312 ? 1.939 -19.062 -3.818 1 88.38 312 LEU B C 1
ATOM 6860 O O . LEU B 1 312 ? 1.074 -19.938 -3.701 1 88.38 312 LEU B O 1
ATOM 6864 N N . PHE B 1 313 ? 1.883 -18.141 -4.613 1 79.88 313 PHE B N 1
ATOM 6865 C CA . PHE B 1 313 ? 0.695 -17.969 -5.438 1 79.88 313 PHE B CA 1
ATOM 6866 C C . PHE B 1 313 ? 0.507 -19.141 -6.379 1 79.88 313 PHE B C 1
ATOM 6868 O O . PHE B 1 313 ? -0.605 -19.656 -6.531 1 79.88 313 PHE B O 1
ATOM 6875 N N . GLU B 1 314 ? 1.569 -19.531 -7.012 1 83.62 314 GLU B N 1
ATOM 6876 C CA . GLU B 1 314 ? 1.491 -20.656 -7.945 1 83.62 314 GLU B CA 1
ATOM 6877 C C . GLU B 1 314 ? 1.069 -21.938 -7.234 1 83.62 314 GLU B C 1
ATOM 6879 O O . GLU B 1 314 ? 0.198 -22.656 -7.715 1 83.62 314 GLU B O 1
ATOM 6884 N N . SER B 1 315 ? 1.654 -22.078 -6.098 1 87.31 315 SER B N 1
ATOM 6885 C CA . SER B 1 315 ? 1.368 -23.312 -5.371 1 87.31 315 SER B CA 1
ATOM 6886 C C . SER B 1 315 ? -0.082 -23.359 -4.902 1 87.31 315 SER B C 1
ATOM 6888 O O . SER B 1 315 ? -0.76 -24.375 -5.055 1 87.31 315 SER B O 1
ATOM 6890 N N . VAL B 1 316 ? -0.575 -22.328 -4.336 1 76.75 316 VAL B N 1
ATOM 6891 C CA . VAL B 1 316 ? -1.929 -22.281 -3.795 1 76.75 316 VAL B CA 1
ATOM 6892 C C . VAL B 1 316 ? -2.945 -22.359 -4.934 1 76.75 316 VAL B C 1
ATOM 6894 O O . VAL B 1 316 ? -3.963 -23.047 -4.824 1 76.75 316 VAL B O 1
ATOM 6897 N N . ALA B 1 317 ? -2.688 -21.719 -6.008 1 73.38 317 ALA B N 1
ATOM 6898 C CA . ALA B 1 317 ? -3.574 -21.734 -7.168 1 73.38 317 ALA B CA 1
ATOM 6899 C C . ALA B 1 317 ? -3.705 -23.156 -7.727 1 73.38 317 ALA B C 1
ATOM 6901 O O . ALA B 1 317 ? -4.805 -23.594 -8.062 1 73.38 317 ALA B O 1
ATOM 6902 N N . ILE B 1 318 ? -2.611 -23.812 -7.762 1 82.12 318 ILE B N 1
ATOM 6903 C CA . ILE B 1 318 ? -2.592 -25.172 -8.289 1 82.12 318 ILE B CA 1
ATOM 6904 C C . ILE B 1 318 ? -3.322 -26.109 -7.336 1 82.12 318 ILE B C 1
ATOM 6906 O O . ILE B 1 318 ? -4.125 -26.953 -7.766 1 82.12 318 ILE B O 1
ATOM 6910 N N . ALA B 1 319 ? -3.053 -25.906 -6.102 1 79.81 319 ALA B N 1
ATOM 6911 C CA . ALA B 1 319 ? -3.721 -26.734 -5.102 1 79.81 319 ALA B CA 1
ATOM 6912 C C . ALA B 1 319 ? -5.234 -26.547 -5.16 1 79.81 319 ALA B C 1
ATOM 6914 O O . ALA B 1 319 ? -5.988 -27.531 -5.094 1 79.81 319 ALA B O 1
ATOM 6915 N N . LYS B 1 320 ? -5.668 -25.438 -5.316 1 69.75 320 LYS B N 1
ATOM 6916 C CA . LYS B 1 320 ? -7.094 -25.141 -5.395 1 69.75 320 LYS B CA 1
ATOM 6917 C C . LYS B 1 320 ? -7.715 -25.734 -6.652 1 69.75 320 LYS B C 1
ATOM 6919 O O . LYS B 1 320 ? -8.852 -26.219 -6.621 1 69.75 320 LYS B O 1
ATOM 6924 N N . ALA B 1 321 ? -7 -25.766 -7.676 1 71 321 ALA B N 1
ATOM 6925 C CA . ALA B 1 321 ? -7.488 -26.25 -8.961 1 71 321 ALA B CA 1
ATOM 6926 C C . ALA B 1 321 ? -7.648 -27.766 -8.953 1 71 321 ALA B C 1
ATOM 6928 O O . ALA B 1 321 ? -8.516 -28.312 -9.641 1 71 321 ALA B O 1
ATOM 6929 N N . PHE B 1 322 ? -6.871 -28.453 -8.141 1 75.88 322 PHE B N 1
ATOM 6930 C CA . PHE B 1 322 ? -6.855 -29.906 -8.242 1 75.88 322 PHE B CA 1
ATOM 6931 C C . PHE B 1 322 ? -7.348 -30.547 -6.949 1 75.88 322 PHE B C 1
ATOM 6933 O O . PHE B 1 322 ? -7.359 -31.766 -6.824 1 75.88 322 PHE B O 1
ATOM 6940 N N . ALA B 1 323 ? -7.672 -29.594 -6.035 1 69.44 323 ALA B N 1
ATOM 6941 C CA . ALA B 1 323 ? -8.188 -30.125 -4.777 1 69.44 323 ALA B CA 1
ATOM 6942 C C . ALA B 1 323 ? -9.516 -30.844 -4.988 1 69.44 323 ALA B C 1
ATOM 6944 O O . ALA B 1 323 ? -10.375 -30.359 -5.734 1 69.44 323 ALA B O 1
ATOM 6945 N N . GLU B 1 324 ? -9.539 -32.062 -4.457 1 59.12 324 GLU B N 1
ATOM 6946 C CA . GLU B 1 324 ? -10.797 -32.781 -4.504 1 59.12 324 GLU B CA 1
ATOM 6947 C C . GLU B 1 324 ? -11.805 -32.219 -3.504 1 59.12 324 GLU B C 1
ATOM 6949 O O . GLU B 1 324 ? -11.484 -32.062 -2.328 1 59.12 324 GLU B O 1
ATOM 6954 N N . GLY B 1 325 ? -13.039 -32 -3.822 1 55.19 325 GLY B N 1
ATOM 6955 C CA . GLY B 1 325 ? -14.086 -31.484 -2.957 1 55.19 325 GLY B CA 1
ATOM 6956 C C . GLY B 1 325 ? -13.891 -30.016 -2.604 1 55.19 325 GLY B C 1
ATOM 6957 O O . GLY B 1 325 ? -14.625 -29.469 -1.773 1 55.19 325 GLY B O 1
ATOM 6958 N N . GLY B 1 326 ? -12.898 -29.453 -3.25 1 53.88 326 GLY B N 1
ATOM 6959 C CA . GLY B 1 326 ? -12.742 -28 -3.203 1 53.88 326 GLY B CA 1
ATOM 6960 C C . GLY B 1 326 ? -12.055 -27.516 -1.941 1 53.88 326 GLY B C 1
ATOM 6961 O O . GLY B 1 326 ? -11.773 -26.328 -1.8 1 53.88 326 GLY B O 1
ATOM 6962 N N . ARG B 1 327 ? -11.695 -28.312 -0.921 1 58.59 327 ARG B N 1
ATOM 6963 C CA . ARG B 1 327 ? -11.172 -27.781 0.334 1 58.59 327 ARG B CA 1
ATOM 6964 C C . ARG B 1 327 ? -9.648 -27.875 0.368 1 58.59 327 ARG B C 1
ATOM 6966 O O . ARG B 1 327 ? -9.078 -28.938 0.127 1 58.59 327 ARG B O 1
ATOM 6973 N N . ILE B 1 328 ? -8.938 -26.828 0.229 1 68.12 328 ILE B N 1
ATOM 6974 C CA . ILE B 1 328 ? -7.496 -26.828 0.43 1 68.12 328 ILE B CA 1
ATOM 6975 C C . ILE B 1 328 ? -7.148 -26.094 1.723 1 68.12 328 ILE B C 1
ATOM 6977 O O . ILE B 1 328 ? -7.801 -25.109 2.074 1 68.12 328 ILE B O 1
ATOM 6981 N N . ASP B 1 329 ? -6.312 -26.766 2.531 1 74.44 329 ASP B N 1
ATOM 6982 C CA . ASP B 1 329 ? -5.715 -26.031 3.646 1 74.44 329 ASP B CA 1
ATOM 6983 C C . ASP B 1 329 ? -4.512 -25.219 3.184 1 74.44 329 ASP B C 1
ATOM 6985 O O . ASP B 1 329 ? -3.389 -25.719 3.15 1 74.44 329 ASP B O 1
ATOM 6989 N N . ALA B 1 330 ? -4.789 -24.047 2.82 1 76.81 330 ALA B N 1
ATOM 6990 C CA . ALA B 1 330 ? -3.75 -23.172 2.277 1 76.81 330 ALA B CA 1
ATOM 6991 C C . ALA B 1 330 ? -2.578 -23.047 3.246 1 76.81 330 ALA B C 1
ATOM 6993 O O . ALA B 1 330 ? -1.422 -22.969 2.824 1 76.81 330 ALA B O 1
ATOM 6994 N N . THR B 1 331 ? -2.895 -23.078 4.508 1 81.88 331 THR B N 1
ATOM 6995 C CA . THR B 1 331 ? -1.854 -22.969 5.52 1 81.88 331 THR B CA 1
ATOM 6996 C C . THR B 1 331 ? -0.91 -24.172 5.461 1 81.88 331 THR B C 1
ATOM 6998 O O . THR B 1 331 ? 0.311 -24 5.504 1 81.88 331 THR B O 1
ATOM 7001 N N . GLN B 1 332 ? -1.503 -25.266 5.352 1 86.25 332 GLN B N 1
ATOM 7002 C CA . GLN B 1 332 ? -0.691 -26.469 5.285 1 86.25 332 GLN B CA 1
ATOM 7003 C C . GLN B 1 332 ? 0.138 -26.516 4.004 1 86.25 332 GLN B C 1
ATOM 7005 O O . GLN B 1 332 ? 1.272 -27 4.004 1 86.25 332 GLN B O 1
ATOM 7010 N N . GLU B 1 333 ? -0.44 -26.078 2.975 1 87.56 333 GLU B N 1
ATOM 7011 C CA . GLU B 1 333 ? 0.306 -26.031 1.722 1 87.56 333 GLU B CA 1
ATOM 7012 C C . GLU B 1 333 ? 1.498 -25.078 1.829 1 87.56 333 GLU B C 1
ATOM 7014 O O . GLU B 1 333 ? 2.572 -25.359 1.292 1 87.56 333 GLU B O 1
ATOM 7019 N N . MET B 1 334 ? 1.313 -24.031 2.49 1 91.31 334 MET B N 1
ATOM 7020 C CA . MET B 1 334 ? 2.402 -23.078 2.678 1 91.31 334 MET B CA 1
ATOM 7021 C C . MET B 1 334 ? 3.521 -23.688 3.516 1 91.31 334 MET B C 1
ATOM 7023 O O . MET B 1 334 ? 4.699 -23.516 3.201 1 91.31 334 MET B O 1
ATOM 7027 N N . ILE B 1 335 ? 3.141 -24.375 4.512 1 92.88 335 ILE B N 1
ATOM 7028 C CA . ILE B 1 335 ? 4.129 -25.016 5.363 1 92.88 335 ILE B CA 1
ATOM 7029 C C . ILE B 1 335 ? 4.902 -26.062 4.559 1 92.88 335 ILE B C 1
ATOM 7031 O O . ILE B 1 335 ? 6.133 -26.125 4.625 1 92.88 335 ILE B O 1
ATOM 7035 N N . ALA B 1 336 ? 4.18 -26.781 3.791 1 94.12 336 ALA B N 1
ATOM 7036 C CA . ALA B 1 336 ? 4.805 -27.812 2.975 1 94.12 336 ALA B CA 1
ATOM 7037 C C . ALA B 1 336 ? 5.781 -27.203 1.972 1 94.12 336 ALA B C 1
ATOM 7039 O O . ALA B 1 336 ? 6.934 -27.641 1.877 1 94.12 336 ALA B O 1
ATOM 7040 N N . ILE B 1 337 ? 5.406 -26.203 1.258 1 95.5 337 ILE B N 1
ATOM 7041 C CA . ILE B 1 337 ? 6.23 -25.578 0.225 1 95.5 337 ILE B CA 1
ATOM 7042 C C . ILE B 1 337 ? 7.418 -24.875 0.87 1 95.5 337 ILE B C 1
ATOM 7044 O O . ILE B 1 337 ? 8.523 -24.891 0.326 1 95.5 337 ILE B O 1
ATOM 7048 N N . GLY B 1 338 ? 7.121 -24.203 1.998 1 96.81 338 GLY B N 1
ATOM 7049 C CA . GLY B 1 338 ? 8.211 -23.594 2.732 1 96.81 338 GLY B CA 1
ATOM 7050 C C . GLY B 1 338 ? 9.289 -24.578 3.141 1 96.81 338 GLY B C 1
ATOM 7051 O O . GLY B 1 338 ? 10.477 -24.328 2.912 1 96.81 338 GLY B O 1
ATOM 7052 N N . LEU B 1 339 ? 8.883 -25.672 3.641 1 96.81 339 LEU B N 1
ATOM 7053 C CA . LEU B 1 339 ? 9.828 -26.688 4.082 1 96.81 339 LEU B CA 1
ATOM 7054 C C . LEU B 1 339 ? 10.531 -27.328 2.893 1 96.81 339 LEU B C 1
ATOM 7056 O O . LEU B 1 339 ? 11.703 -27.688 2.984 1 96.81 339 LEU B O 1
ATOM 7060 N N . CYS B 1 340 ? 9.836 -27.531 1.811 1 97.5 340 CYS B N 1
ATOM 7061 C CA . CYS B 1 340 ? 10.453 -28.047 0.596 1 97.5 340 CYS B CA 1
ATOM 7062 C C . CYS B 1 340 ? 11.633 -27.172 0.175 1 97.5 340 CYS B C 1
ATOM 7064 O O . CYS B 1 340 ? 12.703 -27.672 -0.157 1 97.5 340 CYS B O 1
ATOM 7066 N N . ASN B 1 341 ? 11.414 -25.875 0.223 1 98.19 341 ASN B N 1
ATOM 7067 C CA . ASN B 1 341 ? 12.461 -24.953 -0.197 1 98.19 341 ASN B CA 1
ATOM 7068 C C . ASN B 1 341 ? 13.586 -24.875 0.827 1 98.19 341 ASN B C 1
ATOM 7070 O O . ASN B 1 341 ? 14.766 -24.828 0.459 1 98.19 341 ASN B O 1
ATOM 7074 N N . ILE B 1 342 ? 13.266 -24.922 2.115 1 97.62 342 ILE B N 1
ATOM 7075 C CA . ILE B 1 342 ? 14.281 -24.844 3.16 1 97.62 342 ILE B CA 1
ATOM 7076 C C . ILE B 1 342 ? 15.148 -26.094 3.129 1 97.62 342 ILE B C 1
ATOM 7078 O O . ILE B 1 342 ? 16.375 -26.016 3.016 1 97.62 342 ILE B O 1
ATOM 7082 N N . ILE B 1 343 ? 14.57 -27.219 3.18 1 97.12 343 ILE B N 1
ATOM 7083 C CA . ILE B 1 343 ? 15.312 -28.484 3.186 1 97.12 343 ILE B CA 1
ATOM 7084 C C . ILE B 1 343 ? 16.016 -28.672 1.844 1 97.12 343 ILE B C 1
ATOM 7086 O O . ILE B 1 343 ? 17.141 -29.156 1.793 1 97.12 343 ILE B O 1
ATOM 7090 N N . GLY B 1 344 ? 15.344 -28.344 0.787 1 97.25 344 GLY B N 1
ATOM 7091 C CA . GLY B 1 344 ? 15.961 -28.406 -0.527 1 97.25 344 GLY B CA 1
ATOM 7092 C C . GLY B 1 344 ? 17.219 -27.578 -0.635 1 97.25 344 GLY B C 1
ATOM 7093 O O . GLY B 1 344 ? 18.172 -27.969 -1.316 1 97.25 344 GLY B O 1
ATOM 7094 N N . SER B 1 345 ? 17.203 -26.438 0.024 1 97.31 345 SER B N 1
ATOM 7095 C CA . SER B 1 345 ? 18.359 -25.562 -0.047 1 97.31 345 SER B CA 1
ATOM 7096 C C . SER B 1 345 ? 19.594 -26.219 0.553 1 97.31 345 SER B C 1
ATOM 7098 O O . SER B 1 345 ? 20.719 -25.969 0.115 1 97.31 345 SER B O 1
ATOM 7100 N N . PHE B 1 346 ? 19.422 -27.078 1.494 1 96.94 346 PHE B N 1
ATOM 7101 C CA . PHE B 1 346 ? 20.547 -27.844 2.047 1 96.94 346 PHE B CA 1
ATOM 7102 C C . PHE B 1 346 ? 21.062 -28.859 1.033 1 96.94 346 PHE B C 1
ATOM 7104 O O . PHE B 1 346 ? 22.219 -29.266 1.089 1 96.94 346 PHE B O 1
ATOM 7111 N N . GLY B 1 347 ? 20.219 -29.281 0.158 1 96.38 347 GLY B N 1
ATOM 7112 C CA . GLY B 1 347 ? 20.562 -30.203 -0.905 1 96.38 347 GLY B CA 1
ATOM 7113 C C . GLY B 1 347 ? 20.859 -29.516 -2.225 1 96.38 347 GLY B C 1
ATOM 7114 O O . GLY B 1 347 ? 20.672 -30.109 -3.293 1 96.38 347 GLY B O 1
ATOM 7115 N N . GLN B 1 348 ? 21.094 -28.203 -2.162 1 96.19 348 GLN B N 1
ATOM 7116 C CA . GLN B 1 348 ? 21.531 -27.406 -3.312 1 96.19 348 GLN B CA 1
ATOM 7117 C C . GLN B 1 348 ? 20.406 -27.25 -4.332 1 96.19 348 GLN B C 1
ATOM 7119 O O . GLN B 1 348 ? 20.641 -27.328 -5.539 1 96.19 348 GLN B O 1
ATOM 7124 N N . SER B 1 349 ? 19.281 -27.109 -3.836 1 96.5 349 SER B N 1
ATOM 7125 C CA . SER B 1 349 ? 18.094 -26.906 -4.66 1 96.5 349 SER B CA 1
ATOM 7126 C C . SER B 1 349 ? 17.938 -25.453 -5.055 1 96.5 349 SER B C 1
ATOM 7128 O O . SER B 1 349 ? 18.266 -24.547 -4.281 1 96.5 349 SER B O 1
ATOM 7130 N N . MET B 1 350 ? 17.484 -25.234 -6.258 1 97 350 MET B N 1
ATOM 7131 C CA . MET B 1 350 ? 16.969 -23.922 -6.648 1 97 350 MET B CA 1
ATOM 7132 C C . MET B 1 350 ? 15.555 -23.703 -6.113 1 97 350 MET B C 1
ATOM 7134 O O . MET B 1 350 ? 14.945 -24.625 -5.578 1 97 350 MET B O 1
ATOM 7138 N N . PRO B 1 351 ? 15.016 -22.484 -6.195 1 97.19 351 PRO B N 1
ATOM 7139 C CA . PRO B 1 351 ? 13.648 -22.281 -5.719 1 97.19 351 PRO B CA 1
ATOM 7140 C C . PRO B 1 351 ? 12.625 -23.156 -6.445 1 97.19 351 PRO B C 1
ATOM 7142 O O . PRO B 1 351 ? 12.734 -23.359 -7.656 1 97.19 351 PRO B O 1
ATOM 7145 N N . ILE B 1 352 ? 11.688 -23.656 -5.652 1 97.5 352 ILE B N 1
ATOM 7146 C CA . ILE B 1 352 ? 10.727 -24.594 -6.227 1 97.5 352 ILE B CA 1
ATOM 7147 C C . ILE B 1 352 ? 9.312 -24.219 -5.785 1 97.5 352 ILE B C 1
ATOM 7149 O O . ILE B 1 352 ? 9.133 -23.438 -4.848 1 97.5 352 ILE B O 1
ATOM 7153 N N . THR B 1 353 ? 8.336 -24.688 -6.484 1 95.81 353 THR B N 1
ATOM 7154 C CA . THR B 1 353 ? 6.922 -24.547 -6.156 1 95.81 353 THR B CA 1
ATOM 7155 C C . THR B 1 353 ? 6.09 -25.578 -6.914 1 95.81 353 THR B C 1
ATOM 7157 O O . THR B 1 353 ? 6.637 -26.484 -7.539 1 95.81 353 THR B O 1
ATOM 7160 N N . GLY B 1 354 ? 4.84 -25.484 -6.73 1 92.06 354 GLY B N 1
ATOM 7161 C CA . GLY B 1 354 ? 3.967 -26.375 -7.484 1 92.06 354 GLY B CA 1
ATOM 7162 C C . GLY B 1 354 ? 3.967 -26.078 -8.977 1 92.06 354 GLY B C 1
ATOM 7163 O O . GLY B 1 354 ? 4.055 -24.922 -9.391 1 92.06 354 GLY B O 1
ATOM 7164 N N . SER B 1 355 ? 3.906 -27.188 -9.703 1 89.56 355 SER B N 1
ATOM 7165 C CA . SER B 1 355 ? 3.846 -27.094 -11.156 1 89.56 355 SER B CA 1
ATOM 7166 C C . SER B 1 355 ? 2.475 -27.5 -11.68 1 89.56 355 SER B C 1
ATOM 7168 O O . SER B 1 355 ? 1.979 -28.578 -11.352 1 89.56 355 SER B O 1
ATOM 7170 N N . PHE B 1 356 ? 1.919 -26.672 -12.484 1 79.56 356 PHE B N 1
ATOM 7171 C CA . PHE B 1 356 ? 0.603 -26.969 -13.039 1 79.56 356 PHE B CA 1
ATOM 7172 C C . PHE B 1 356 ? 0.66 -28.188 -13.961 1 79.56 356 PHE B C 1
ATOM 7174 O O . PHE B 1 356 ? -0.155 -29.094 -13.836 1 79.56 356 PHE B O 1
ATOM 7181 N N . ALA B 1 357 ? 1.643 -28.188 -14.836 1 80.81 357 ALA B N 1
ATOM 7182 C CA . ALA B 1 357 ? 1.755 -29.25 -15.836 1 80.81 357 ALA B CA 1
ATOM 7183 C C . ALA B 1 357 ? 1.97 -30.609 -15.18 1 80.81 357 ALA B C 1
ATOM 7185 O O . ALA B 1 357 ? 1.284 -31.578 -15.508 1 80.81 357 ALA B O 1
ATOM 7186 N N . ARG B 1 358 ? 2.85 -30.688 -14.242 1 90.56 358 ARG B N 1
ATOM 7187 C CA . ARG B 1 358 ? 3.137 -31.953 -13.594 1 90.56 358 ARG B CA 1
ATOM 7188 C C . ARG B 1 358 ? 1.983 -32.406 -12.695 1 90.56 358 ARG B C 1
ATOM 7190 O O . ARG B 1 358 ? 1.708 -33.594 -12.562 1 90.56 358 ARG B O 1
ATOM 7197 N N . THR B 1 359 ? 1.334 -31.406 -12.062 1 90.06 359 THR B N 1
ATOM 7198 C CA . THR B 1 359 ? 0.185 -31.734 -11.227 1 90.06 359 THR B CA 1
ATOM 7199 C C . THR B 1 359 ? -0.966 -32.281 -12.07 1 90.06 359 THR B C 1
ATOM 7201 O O . THR B 1 359 ? -1.64 -33.219 -11.68 1 90.06 359 THR B O 1
ATOM 7204 N N . ALA B 1 360 ? -1.189 -31.672 -13.195 1 83.62 360 ALA B N 1
ATOM 7205 C CA . ALA B 1 360 ? -2.211 -32.156 -14.109 1 83.62 360 ALA B CA 1
ATOM 7206 C C . ALA B 1 360 ? -1.9 -33.594 -14.57 1 83.62 360 ALA B C 1
ATOM 7208 O O . ALA B 1 360 ? -2.795 -34.438 -14.641 1 83.62 360 ALA B O 1
ATOM 7209 N N . LEU B 1 361 ? -0.687 -33.812 -14.852 1 86.81 361 LEU B N 1
ATOM 7210 C CA . LEU B 1 361 ? -0.244 -35.125 -15.266 1 86.81 361 LEU B CA 1
ATOM 7211 C C . LEU B 1 361 ? -0.441 -36.156 -14.141 1 86.81 361 LEU B C 1
ATOM 7213 O O . LEU B 1 361 ? -0.875 -37.281 -14.375 1 86.81 361 LEU B O 1
ATOM 7217 N N . ASN B 1 362 ? -0.059 -35.719 -12.977 1 91.81 362 ASN B N 1
ATOM 7218 C CA . ASN B 1 362 ? -0.239 -36.562 -11.805 1 91.81 362 ASN B CA 1
ATOM 7219 C C . ASN B 1 362 ? -1.707 -36.938 -11.594 1 91.81 362 ASN B C 1
ATOM 7221 O O . ASN B 1 362 ? -2.035 -38.094 -11.336 1 91.81 362 ASN B O 1
ATOM 7225 N N . HIS B 1 363 ? -2.559 -36.031 -11.742 1 87.5 363 HIS B N 1
ATOM 7226 C CA . HIS B 1 363 ? -3.998 -36.219 -11.602 1 87.5 363 HIS B CA 1
ATOM 7227 C C . HIS B 1 363 ? -4.543 -37.125 -12.695 1 87.5 363 HIS B C 1
ATOM 7229 O O . HIS B 1 363 ? -5.297 -38.062 -12.406 1 87.5 363 HIS B O 1
ATOM 7235 N N . ASP B 1 364 ? -4.117 -36.844 -13.898 1 83.94 364 ASP B N 1
ATOM 7236 C CA . ASP B 1 364 ? -4.609 -37.594 -15.047 1 83.94 364 ASP B CA 1
ATOM 7237 C C . ASP B 1 364 ? -4.133 -39.062 -14.984 1 83.94 364 ASP B C 1
ATOM 7239 O O . ASP B 1 364 ? -4.785 -39.969 -15.523 1 83.94 364 ASP B O 1
ATOM 7243 N N . SER B 1 365 ? -3.014 -39.188 -14.32 1 88.56 365 SER B N 1
ATOM 7244 C CA . SER B 1 365 ? -2.467 -40.562 -14.188 1 88.56 365 SER B CA 1
ATOM 7245 C C . SER B 1 365 ? -3.211 -41.344 -13.117 1 88.56 365 SER B C 1
ATOM 7247 O O . SER B 1 365 ? -3.004 -42.562 -12.984 1 88.56 365 SER B O 1
ATOM 7249 N N . GLY B 1 366 ? -4.031 -40.656 -12.336 1 86.19 366 GLY B N 1
ATOM 7250 C CA . GLY B 1 366 ? -4.898 -41.344 -11.383 1 86.19 366 GLY B CA 1
ATOM 7251 C C . GLY B 1 366 ? -4.27 -41.5 -10.016 1 86.19 366 GLY B C 1
ATOM 7252 O O . GLY B 1 366 ? -4.496 -42.5 -9.336 1 86.19 366 GLY B O 1
ATOM 7253 N N . VAL B 1 367 ? -3.463 -40.594 -9.641 1 91.56 367 VAL B N 1
ATOM 7254 C CA . VAL B 1 367 ? -2.83 -40.656 -8.328 1 91.56 367 VAL B CA 1
ATOM 7255 C C . VAL B 1 367 ? -3.9 -40.656 -7.238 1 91.56 367 VAL B C 1
ATOM 7257 O O . VAL B 1 367 ? -4.941 -40 -7.391 1 91.56 367 VAL B O 1
ATOM 7260 N N . VAL B 1 368 ? -3.629 -41.375 -6.102 1 89.75 368 VAL B N 1
ATOM 7261 C CA . VAL B 1 368 ? -4.652 -41.469 -5.066 1 89.75 368 VAL B CA 1
ATOM 7262 C C . VAL B 1 368 ? -4.09 -40.969 -3.736 1 89.75 368 VAL B C 1
ATOM 7264 O O . VAL B 1 368 ? -4.836 -40.5 -2.867 1 89.75 368 VAL B O 1
ATOM 7267 N N . THR B 1 369 ? -2.809 -41.094 -3.578 1 91 369 THR B N 1
ATOM 7268 C CA . THR B 1 369 ? -2.16 -40.656 -2.352 1 91 369 THR B CA 1
ATOM 7269 C C . THR B 1 3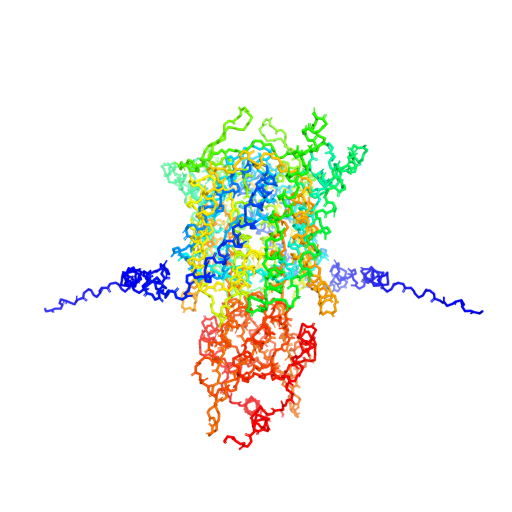69 ? -0.84 -39.938 -2.66 1 91 369 THR B C 1
ATOM 7271 O O . THR B 1 369 ? -0.343 -40.031 -3.787 1 91 369 THR B O 1
ATOM 7274 N N . PRO B 1 370 ? -0.284 -39.281 -1.666 1 90.69 370 PRO B N 1
ATOM 7275 C CA . PRO B 1 370 ? 1.004 -38.625 -1.908 1 90.69 370 PRO B CA 1
ATOM 7276 C C . PRO B 1 370 ? 2.145 -39.625 -2.109 1 90.69 370 PRO B C 1
ATOM 7278 O O . PRO B 1 370 ? 3.268 -39.219 -2.426 1 90.69 370 PRO B O 1
ATOM 7281 N N . ALA B 1 371 ? 1.911 -40.906 -2.027 1 91.06 371 ALA B N 1
ATOM 7282 C CA . ALA B 1 371 ? 2.926 -41.938 -2.195 1 91.06 371 ALA B CA 1
ATOM 7283 C C . ALA B 1 371 ? 3.449 -41.969 -3.629 1 91.06 371 ALA B C 1
ATOM 7285 O O . ALA B 1 371 ? 4.523 -42.5 -3.895 1 91.06 371 ALA B O 1
ATOM 7286 N N . GLY B 1 372 ? 2.695 -41.469 -4.562 1 90.25 372 GLY B N 1
ATOM 7287 C CA . GLY B 1 372 ? 3.217 -41.312 -5.914 1 90.25 372 GLY B CA 1
ATOM 7288 C C . GLY B 1 372 ? 4.531 -40.531 -5.961 1 90.25 372 GLY B C 1
ATOM 7289 O O . GLY B 1 372 ? 5.367 -40.781 -6.832 1 90.25 372 GLY B O 1
ATOM 7290 N N . GLY B 1 373 ? 4.73 -39.688 -5.023 1 92.12 373 GLY B N 1
ATOM 7291 C CA . GLY B 1 373 ? 5.965 -38.906 -4.926 1 92.12 373 GLY B CA 1
ATOM 7292 C C . GLY B 1 373 ? 7.172 -39.781 -4.605 1 92.12 373 GLY B C 1
ATOM 7293 O O . GLY B 1 373 ? 8.297 -39.438 -4.992 1 92.12 373 GLY B O 1
ATOM 7294 N N . VAL B 1 374 ? 6.926 -40.906 -3.977 1 93.38 374 VAL B N 1
ATOM 7295 C CA . VAL B 1 374 ? 8.023 -41.812 -3.617 1 93.38 374 VAL B CA 1
ATOM 7296 C C . VAL B 1 374 ? 8.609 -42.438 -4.879 1 93.38 374 VAL B C 1
ATOM 7298 O O . VAL B 1 374 ? 9.828 -42.5 -5.035 1 93.38 374 VAL B O 1
ATOM 7301 N N . THR B 1 375 ? 7.742 -42.875 -5.688 1 94.69 375 THR B N 1
ATOM 7302 C CA . THR B 1 375 ? 8.203 -43.469 -6.945 1 94.69 375 THR B CA 1
ATOM 7303 C C . THR B 1 375 ? 8.953 -42.438 -7.773 1 94.69 375 THR B C 1
ATOM 7305 O O . THR B 1 375 ? 9.977 -42.75 -8.391 1 94.69 375 THR B O 1
ATOM 7308 N N . LYS B 1 376 ? 8.406 -41.25 -7.84 1 94.81 376 LYS B N 1
ATOM 7309 C CA . LYS B 1 376 ? 9.086 -40.156 -8.531 1 94.81 376 LYS B CA 1
ATOM 7310 C C . LYS B 1 376 ? 10.5 -39.938 -7.992 1 94.81 376 LYS B C 1
ATOM 7312 O O . LYS B 1 376 ? 11.453 -39.812 -8.766 1 94.81 376 LYS B O 1
ATOM 7317 N N . VAL B 1 377 ? 10.664 -39.938 -6.695 1 96.12 377 VAL B N 1
ATOM 7318 C CA . VAL B 1 377 ? 11.945 -39.719 -6.027 1 96.12 377 VAL B CA 1
ATOM 7319 C C . VAL B 1 377 ? 12.906 -40.875 -6.367 1 96.12 377 VAL B C 1
ATOM 7321 O O . VAL B 1 377 ? 14.078 -40.625 -6.664 1 96.12 377 VAL B O 1
ATOM 7324 N N . LEU B 1 378 ? 12.438 -42.031 -6.344 1 96.25 378 LEU B N 1
ATOM 7325 C CA . LEU B 1 378 ? 13.273 -43.188 -6.641 1 96.25 378 LEU B CA 1
ATOM 7326 C C . LEU B 1 378 ? 13.789 -43.156 -8.078 1 96.25 378 LEU B C 1
ATOM 7328 O O . LEU B 1 378 ? 14.953 -43.469 -8.336 1 96.25 378 LEU B O 1
ATOM 7332 N N . LEU B 1 379 ? 12.961 -42.75 -8.898 1 95.5 379 LEU B N 1
ATOM 7333 C CA . LEU B 1 379 ? 13.367 -42.688 -10.297 1 95.5 379 LEU B CA 1
ATOM 7334 C C . LEU B 1 379 ? 14.375 -41.562 -10.508 1 95.5 379 LEU B C 1
ATOM 7336 O O . LEU B 1 379 ? 15.266 -41.656 -11.344 1 95.5 379 LEU B O 1
ATOM 7340 N N . ILE B 1 380 ? 14.211 -40.5 -9.836 1 96.12 380 ILE B N 1
ATOM 7341 C CA . ILE B 1 380 ? 15.156 -39.375 -9.945 1 96.12 380 ILE B CA 1
ATOM 7342 C C . ILE B 1 380 ? 16.5 -39.812 -9.367 1 96.12 380 ILE B C 1
ATOM 7344 O O . ILE B 1 380 ? 17.562 -39.469 -9.914 1 96.12 380 ILE B O 1
ATOM 7348 N N . ILE B 1 381 ? 16.469 -40.531 -8.242 1 96.19 381 ILE B N 1
ATOM 7349 C CA . ILE B 1 381 ? 17.703 -41.062 -7.676 1 96.19 381 ILE B CA 1
ATOM 7350 C C . ILE B 1 381 ? 18.391 -41.969 -8.703 1 96.19 381 ILE B C 1
ATOM 7352 O O . ILE B 1 381 ? 19.594 -41.875 -8.906 1 96.19 381 ILE B O 1
ATOM 7356 N N . PHE B 1 382 ? 17.594 -42.75 -9.32 1 95.81 382 PHE B N 1
ATOM 7357 C CA . PHE B 1 382 ? 18.125 -43.625 -10.359 1 95.81 382 PHE B CA 1
ATOM 7358 C C . PHE B 1 382 ? 18.766 -42.812 -11.484 1 95.81 382 PHE B C 1
ATOM 7360 O O . PHE B 1 382 ? 19.859 -43.156 -11.945 1 95.81 382 PHE B O 1
ATOM 7367 N N . ALA B 1 383 ? 18.094 -41.844 -11.922 1 94.56 383 ALA B N 1
ATOM 7368 C CA . ALA B 1 383 ? 18.594 -40.969 -12.992 1 94.56 383 ALA B CA 1
ATOM 7369 C C . ALA B 1 383 ? 19.906 -40.281 -12.586 1 94.56 383 ALA B C 1
ATOM 7371 O O . ALA B 1 383 ? 20.859 -40.25 -13.359 1 94.56 383 ALA B O 1
ATOM 7372 N N . LEU B 1 384 ? 19.969 -39.781 -11.398 1 94.81 384 LEU B N 1
ATOM 7373 C CA . LEU B 1 384 ? 21.109 -39.031 -10.891 1 94.81 384 LEU B CA 1
ATOM 7374 C C . LEU B 1 384 ? 22.312 -39.969 -10.719 1 94.81 384 LEU B C 1
ATOM 7376 O O . LEU B 1 384 ? 23.469 -39.531 -10.883 1 94.81 384 LEU B O 1
ATOM 7380 N N . THR B 1 385 ? 22.094 -41.219 -10.438 1 93.62 385 THR B N 1
ATOM 7381 C CA . THR B 1 385 ? 23.172 -42.125 -10.125 1 93.62 385 THR B CA 1
ATOM 7382 C C . THR B 1 385 ? 23.656 -42.844 -11.383 1 93.62 385 THR B C 1
ATOM 7384 O O . THR B 1 385 ? 24.859 -43.094 -11.539 1 93.62 385 THR B O 1
ATOM 7387 N N . TYR B 1 386 ? 22.719 -43.094 -12.375 1 93.31 386 TYR B N 1
ATOM 7388 C CA . TYR B 1 386 ? 23.109 -43.969 -13.453 1 93.31 386 TYR B CA 1
ATOM 7389 C C . TYR B 1 386 ? 22.969 -43.312 -14.812 1 93.31 386 TYR B C 1
ATOM 7391 O O . TYR B 1 386 ? 23.578 -43.75 -15.789 1 93.31 386 TYR B O 1
ATOM 7399 N N . LEU B 1 387 ? 22.219 -42.312 -14.867 1 92.44 387 LEU B N 1
ATOM 7400 C CA . LEU B 1 387 ? 21.844 -41.844 -16.203 1 92.44 387 LEU B CA 1
ATOM 7401 C C . LEU B 1 387 ? 22.469 -40.5 -16.531 1 92.44 387 LEU B C 1
ATOM 7403 O O . LEU B 1 387 ? 22.297 -39.969 -17.625 1 92.44 387 LEU B O 1
ATOM 7407 N N . THR B 1 388 ? 23.172 -39.906 -15.711 1 90.94 388 THR B N 1
ATOM 7408 C CA . THR B 1 388 ? 23.688 -38.562 -15.93 1 90.94 388 THR B CA 1
ATOM 7409 C C . THR B 1 388 ? 24.641 -38.531 -17.125 1 90.94 388 THR B C 1
ATOM 7411 O O . THR B 1 388 ? 24.703 -37.562 -17.859 1 90.94 388 THR B O 1
ATOM 7414 N N . SER B 1 389 ? 25.453 -39.562 -17.375 1 90.25 389 SER B N 1
ATOM 7415 C CA . SER B 1 389 ? 26.359 -39.656 -18.516 1 90.25 389 SER B CA 1
ATOM 7416 C C . SER B 1 389 ? 25.578 -39.688 -19.828 1 90.25 389 SER B C 1
ATOM 7418 O O . SER B 1 389 ? 26.047 -39.156 -20.844 1 90.25 389 SER B O 1
ATOM 7420 N N . THR B 1 390 ? 24.453 -40.312 -19.734 1 90.5 390 THR B N 1
ATOM 7421 C CA . THR B 1 390 ? 23.609 -40.375 -20.922 1 90.5 390 THR B CA 1
ATOM 7422 C C . THR B 1 390 ? 22.969 -39.031 -21.203 1 90.5 390 THR B C 1
ATOM 7424 O O . THR B 1 390 ? 22.766 -38.656 -22.359 1 90.5 390 THR B O 1
ATOM 7427 N N . PHE B 1 391 ? 22.672 -38.312 -20.188 1 92.12 391 PHE B N 1
ATOM 7428 C CA . PHE B 1 391 ? 22.016 -37.031 -20.328 1 92.12 391 PHE B CA 1
ATOM 7429 C C . PHE B 1 391 ? 22.938 -36 -20.984 1 92.12 391 PHE B C 1
ATOM 7431 O O . PHE B 1 391 ? 22.5 -34.969 -21.453 1 92.12 391 PHE B O 1
ATOM 7438 N N . TYR B 1 392 ? 24.188 -36.344 -21.078 1 90.5 392 TYR B N 1
ATOM 7439 C CA . TYR B 1 392 ? 25.188 -35.531 -21.75 1 90.5 392 TYR B CA 1
ATOM 7440 C C . TYR B 1 392 ? 24.766 -35.188 -23.172 1 90.5 392 TYR B C 1
ATOM 7442 O O . TYR B 1 392 ? 25.016 -34.094 -23.641 1 90.5 392 TYR B O 1
ATOM 7450 N N . TYR B 1 393 ? 23.984 -36.062 -23.734 1 91.69 393 TYR B N 1
ATOM 7451 C CA . TYR B 1 393 ? 23.703 -35.969 -25.156 1 91.69 393 TYR B CA 1
ATOM 7452 C C . TYR B 1 393 ? 22.375 -35.25 -25.406 1 91.69 393 TYR B C 1
ATOM 7454 O O . TYR B 1 393 ? 21.906 -35.156 -26.547 1 91.69 393 TYR B O 1
ATOM 7462 N N . ILE B 1 394 ? 21.812 -34.75 -24.406 1 93.75 394 ILE B N 1
ATOM 7463 C CA . ILE B 1 394 ? 20.547 -34.031 -24.594 1 93.75 394 ILE B CA 1
ATOM 7464 C C . ILE B 1 394 ? 20.797 -32.75 -25.359 1 93.75 394 ILE B C 1
ATOM 7466 O O . ILE B 1 394 ? 21.547 -31.875 -24.906 1 93.75 394 ILE B O 1
ATOM 7470 N N . PRO B 1 395 ? 20.219 -32.625 -26.516 1 94.38 395 PRO B N 1
ATOM 7471 C CA . PRO B 1 395 ? 20.406 -31.375 -27.25 1 94.38 395 PRO B CA 1
ATOM 7472 C C . PRO B 1 395 ? 19.656 -30.203 -26.625 1 94.38 395 PRO B C 1
ATOM 7474 O O . PRO B 1 395 ? 18.516 -30.359 -26.203 1 94.38 395 PRO B O 1
ATOM 7477 N N . LYS B 1 396 ? 20.234 -29.109 -26.641 1 93.94 396 LYS B N 1
ATOM 7478 C CA . LYS B 1 396 ? 19.625 -27.906 -26.078 1 93.94 396 LYS B CA 1
ATOM 7479 C C . LYS B 1 396 ? 18.391 -27.5 -26.891 1 93.94 396 LYS B C 1
ATOM 7481 O O . LYS B 1 396 ? 17.422 -26.969 -26.328 1 93.94 396 LYS B O 1
ATOM 7486 N N . ALA B 1 397 ? 18.375 -27.75 -28.109 1 94.62 397 ALA B N 1
ATOM 7487 C CA . ALA B 1 397 ? 17.25 -27.438 -28.969 1 94.62 397 ALA B CA 1
ATOM 7488 C C . ALA B 1 397 ? 16 -28.219 -28.562 1 94.62 397 ALA B C 1
ATOM 7490 O O . ALA B 1 397 ? 14.891 -27.688 -28.594 1 94.62 397 ALA B O 1
ATOM 7491 N N . SER B 1 398 ? 16.219 -29.453 -28.234 1 94.56 398 SER B N 1
ATOM 7492 C CA . SER B 1 398 ? 15.102 -30.281 -27.781 1 94.56 398 SER B CA 1
ATOM 7493 C C . SER B 1 398 ? 14.523 -29.75 -26.469 1 94.56 398 SER B C 1
ATOM 7495 O O . SER B 1 398 ? 13.305 -29.734 -26.281 1 94.56 398 SER B O 1
ATOM 7497 N N . LEU B 1 399 ? 15.375 -29.375 -25.641 1 92.44 399 LEU B N 1
ATOM 7498 C CA . LEU B 1 399 ? 14.93 -28.812 -24.375 1 92.44 399 LEU B CA 1
ATOM 7499 C C . LEU B 1 399 ? 14.18 -27.5 -24.578 1 92.44 399 LEU B C 1
ATOM 7501 O O . LEU B 1 399 ? 13.172 -27.234 -23.922 1 92.44 399 LEU B O 1
ATOM 7505 N N . ALA B 1 400 ? 14.664 -26.703 -25.453 1 94.31 400 ALA B N 1
ATOM 7506 C CA . ALA B 1 400 ? 13.992 -25.453 -25.781 1 94.31 400 ALA B CA 1
ATOM 7507 C C . ALA B 1 400 ? 12.594 -25.719 -26.328 1 94.31 400 ALA B C 1
ATOM 7509 O O . ALA B 1 400 ? 11.641 -25.016 -25.969 1 94.31 400 ALA B O 1
ATOM 7510 N N . GLY B 1 401 ? 12.531 -26.656 -27.219 1 93.81 401 GLY B N 1
ATOM 7511 C CA . GLY B 1 401 ? 11.227 -27.031 -27.734 1 93.81 401 GLY B CA 1
ATOM 7512 C C . GLY B 1 401 ? 10.258 -27.484 -26.641 1 93.81 401 GLY B C 1
ATOM 7513 O O . GLY B 1 401 ? 9.078 -27.125 -26.672 1 93.81 401 GLY B O 1
ATOM 7514 N N . LEU B 1 402 ? 10.789 -28.266 -25.75 1 91.81 402 LEU B N 1
ATOM 7515 C CA . LEU B 1 402 ? 10 -28.734 -24.625 1 91.81 402 LEU B CA 1
ATOM 7516 C C . LEU B 1 402 ? 9.477 -27.562 -23.797 1 91.81 402 LEU B C 1
ATOM 7518 O O . LEU B 1 402 ? 8.297 -27.531 -23.453 1 91.81 402 LEU B O 1
ATOM 7522 N N . ILE B 1 403 ? 10.25 -26.609 -23.531 1 90.12 403 ILE B N 1
ATOM 7523 C CA . ILE B 1 403 ? 9.906 -25.453 -22.719 1 90.12 403 ILE B CA 1
ATOM 7524 C C . ILE B 1 403 ? 8.852 -24.609 -23.422 1 90.12 403 ILE B C 1
ATOM 7526 O O . ILE B 1 403 ? 7.844 -24.219 -22.828 1 90.12 403 ILE B O 1
ATOM 7530 N N . ILE B 1 404 ? 9.102 -24.344 -24.656 1 92.38 404 ILE B N 1
ATOM 7531 C CA . ILE B 1 404 ? 8.211 -23.469 -25.422 1 92.38 404 ILE B CA 1
ATOM 7532 C C . ILE B 1 404 ? 6.816 -24.094 -25.484 1 92.38 404 ILE B C 1
ATOM 7534 O O . ILE B 1 404 ? 5.816 -23.375 -25.359 1 92.38 404 ILE B O 1
ATOM 7538 N N . THR B 1 405 ? 6.758 -25.391 -25.688 1 90.06 405 THR B N 1
ATOM 7539 C CA . THR B 1 405 ? 5.465 -26.062 -25.734 1 90.06 405 THR B CA 1
ATOM 7540 C C . THR B 1 405 ? 4.73 -25.906 -24.406 1 90.06 405 THR B C 1
ATOM 7542 O O . THR B 1 405 ? 3.514 -25.719 -24.375 1 90.06 405 THR B O 1
ATOM 7545 N N . ALA B 1 406 ? 5.441 -25.984 -23.344 1 84.56 406 ALA B N 1
ATOM 7546 C CA . ALA B 1 406 ? 4.863 -25.844 -22.016 1 84.56 406 ALA B CA 1
ATOM 7547 C C . ALA B 1 406 ? 4.336 -24.422 -21.797 1 84.56 406 ALA B C 1
ATOM 7549 O O . ALA B 1 406 ? 3.357 -24.219 -21.062 1 84.56 406 ALA B O 1
ATOM 7550 N N . LEU B 1 407 ? 4.93 -23.438 -22.375 1 87.5 407 LEU B N 1
ATOM 7551 C CA . LEU B 1 407 ? 4.578 -22.031 -22.188 1 87.5 407 LEU B CA 1
ATOM 7552 C C . LEU B 1 407 ? 3.213 -21.719 -22.797 1 87.5 407 LEU B C 1
ATOM 7554 O O . LEU B 1 407 ? 2.484 -20.859 -22.297 1 87.5 407 LEU B O 1
ATOM 7558 N N . PHE B 1 408 ? 2.824 -22.469 -23.828 1 84.81 408 PHE B N 1
ATOM 7559 C CA . PHE B 1 408 ? 1.544 -22.234 -24.484 1 84.81 408 PHE B CA 1
ATOM 7560 C C . PHE B 1 408 ? 0.387 -22.609 -23.578 1 84.81 408 PHE B C 1
ATOM 7562 O O . PHE B 1 408 ? -0.693 -22.031 -23.656 1 84.81 408 PHE B O 1
ATOM 7569 N N . THR B 1 409 ? 0.629 -23.438 -22.703 1 78.5 409 THR B N 1
ATOM 7570 C CA . THR B 1 409 ? -0.436 -23.891 -21.812 1 78.5 409 THR B CA 1
ATOM 7571 C C . THR B 1 409 ? -0.521 -22.984 -20.594 1 78.5 409 THR B C 1
ATOM 7573 O O . THR B 1 409 ? -1.53 -22.984 -19.875 1 78.5 409 THR B O 1
ATOM 7576 N N . MET B 1 410 ? 0.48 -22.219 -20.422 1 78.44 410 MET B N 1
ATOM 7577 C CA . MET B 1 410 ? 0.542 -21.359 -19.25 1 78.44 410 MET B CA 1
ATOM 7578 C C . MET B 1 410 ? -0.26 -20.078 -19.469 1 78.44 410 MET B C 1
ATOM 7580 O O . MET B 1 410 ? -0.811 -19.516 -18.516 1 78.44 410 MET B O 1
ATOM 7584 N N . ILE B 1 411 ? -0.403 -19.656 -20.672 1 86.06 411 ILE B N 1
ATOM 7585 C CA . ILE B 1 411 ? -1.019 -18.375 -20.984 1 86.06 411 ILE B CA 1
ATOM 7586 C C . ILE B 1 411 ? -2.531 -18.531 -21.094 1 86.06 411 ILE B C 1
ATOM 7588 O O . ILE B 1 411 ? -3.01 -19.453 -21.781 1 86.06 411 ILE B O 1
ATOM 7592 N N . ASP B 1 412 ? -3.275 -17.766 -20.344 1 85.88 412 ASP B N 1
ATOM 7593 C CA . ASP B 1 412 ? -4.73 -17.703 -20.469 1 85.88 412 ASP B CA 1
ATOM 7594 C C . ASP B 1 412 ? -5.152 -16.719 -21.547 1 85.88 412 ASP B C 1
ATOM 7596 O O . ASP B 1 412 ? -5.383 -15.547 -21.266 1 85.88 412 ASP B O 1
ATOM 7600 N N . TYR B 1 413 ? -5.438 -17.25 -22.656 1 90.69 413 TYR B N 1
ATOM 7601 C CA . TYR B 1 413 ? -5.746 -16.406 -23.812 1 90.69 413 TYR B CA 1
ATOM 7602 C C . TYR B 1 413 ? -7.152 -15.836 -23.703 1 90.69 413 TYR B C 1
ATOM 7604 O O . TYR B 1 413 ? -7.434 -14.766 -24.25 1 90.69 413 TYR B O 1
ATOM 7612 N N . GLU B 1 414 ? -8.039 -16.469 -23.031 1 91.69 414 GLU B N 1
ATOM 7613 C CA . GLU B 1 414 ? -9.445 -16.094 -22.984 1 91.69 414 GLU B CA 1
ATOM 7614 C C . GLU B 1 414 ? -9.648 -14.859 -22.109 1 91.69 414 GLU B C 1
ATOM 7616 O O . GLU B 1 414 ? -10.586 -14.086 -22.312 1 91.69 414 GLU B O 1
ATOM 7621 N N . ILE B 1 415 ? -8.82 -14.703 -21.188 1 91.62 415 ILE B N 1
ATOM 7622 C CA . ILE B 1 415 ? -9.016 -13.633 -20.219 1 91.62 415 ILE B CA 1
ATOM 7623 C C . ILE B 1 415 ? -8.906 -12.281 -20.906 1 91.62 415 ILE B C 1
ATOM 7625 O O . ILE B 1 415 ? -9.562 -11.312 -20.516 1 91.62 415 ILE B O 1
ATOM 7629 N N . TYR B 1 416 ? -8.102 -12.164 -21.984 1 93.62 416 TYR B N 1
ATOM 7630 C CA . TYR B 1 416 ? -7.941 -10.914 -22.719 1 93.62 416 TYR B CA 1
ATOM 7631 C C . TYR B 1 416 ? -9.266 -10.453 -23.312 1 93.62 416 TYR B C 1
ATOM 7633 O O . TYR B 1 416 ? -9.664 -9.297 -23.156 1 93.62 416 TYR B O 1
ATOM 7641 N N . GLY B 1 417 ? -9.922 -11.422 -23.953 1 93.94 417 GLY B N 1
ATOM 7642 C CA . GLY B 1 417 ? -11.219 -11.102 -24.531 1 93.94 417 GLY B CA 1
ATOM 7643 C C . GLY B 1 417 ? -12.289 -10.812 -23.5 1 93.94 417 GLY B C 1
ATOM 7644 O O . GLY B 1 417 ? -13.086 -9.891 -23.672 1 93.94 417 GLY B O 1
ATOM 7645 N N . ARG B 1 418 ? -12.281 -11.547 -22.469 1 92.75 418 ARG B N 1
ATOM 7646 C CA . ARG B 1 418 ? -13.273 -11.383 -21.406 1 92.75 418 ARG B CA 1
ATOM 7647 C C . ARG B 1 418 ? -13.125 -10.031 -20.719 1 92.75 418 ARG B C 1
ATOM 7649 O O . ARG B 1 418 ? -14.125 -9.359 -20.438 1 92.75 418 ARG B O 1
ATOM 7656 N N . LEU B 1 419 ? -11.898 -9.617 -20.453 1 93.81 419 LEU B N 1
ATOM 7657 C CA . LEU B 1 419 ? -11.664 -8.344 -19.781 1 93.81 419 LEU B CA 1
ATOM 7658 C C . LEU B 1 419 ? -11.953 -7.172 -20.719 1 93.81 419 LEU B C 1
ATOM 7660 O O . LEU B 1 419 ? -12.43 -6.125 -20.281 1 93.81 419 LEU B O 1
ATOM 7664 N N . TRP B 1 420 ? -11.625 -7.34 -22.031 1 93.81 420 TRP B N 1
ATOM 7665 C CA . TRP B 1 420 ? -11.906 -6.301 -23.016 1 93.81 420 TRP B CA 1
ATOM 7666 C C . TRP B 1 420 ? -13.398 -5.988 -23.078 1 93.81 420 TRP B C 1
ATOM 7668 O O . TRP B 1 420 ? -13.789 -4.824 -23.172 1 93.81 420 TRP B O 1
ATOM 7678 N N . LYS B 1 421 ? -14.188 -6.988 -22.906 1 91.94 421 LYS B N 1
ATOM 7679 C CA . LYS B 1 421 ? -15.633 -6.852 -23.016 1 91.94 421 LYS B CA 1
ATOM 7680 C C . LYS B 1 421 ? -16.234 -6.348 -21.719 1 91.94 421 LYS B C 1
ATOM 7682 O O . LYS B 1 421 ? -17.203 -5.582 -21.719 1 91.94 421 LYS B O 1
ATOM 7687 N N . ASN B 1 422 ? -15.664 -6.754 -20.609 1 90.62 422 ASN B N 1
ATOM 7688 C CA . ASN B 1 422 ? -16.375 -6.578 -19.359 1 90.62 422 ASN B CA 1
ATOM 7689 C C . ASN B 1 422 ? -15.742 -5.48 -18.5 1 90.62 422 ASN B C 1
ATOM 7691 O O . ASN B 1 422 ? -16.422 -4.832 -17.703 1 90.62 422 ASN B O 1
ATOM 7695 N N . SER B 1 423 ? -14.438 -5.316 -18.578 1 92.69 423 SER B N 1
ATOM 7696 C CA . SER B 1 423 ? -13.789 -4.328 -17.719 1 92.69 423 SER B CA 1
ATOM 7697 C C . SER B 1 423 ? -12.484 -3.83 -18.328 1 92.69 423 SER B C 1
ATOM 7699 O O . SER B 1 423 ? -11.422 -4.418 -18.109 1 92.69 423 SER B O 1
ATOM 7701 N N . LYS B 1 424 ? -12.43 -2.67 -18.844 1 93.31 424 LYS B N 1
ATOM 7702 C CA . LYS B 1 424 ? -11.242 -2.094 -19.453 1 93.31 424 LYS B CA 1
ATOM 7703 C C . LYS B 1 424 ? -10.219 -1.669 -18.406 1 93.31 424 LYS B C 1
ATOM 7705 O O . LYS B 1 424 ? -9.016 -1.69 -18.656 1 93.31 424 LYS B O 1
ATOM 7710 N N . ARG B 1 425 ? -10.711 -1.367 -17.234 1 92.25 425 ARG B N 1
ATOM 7711 C CA . ARG B 1 425 ? -9.812 -0.983 -16.141 1 92.25 425 ARG B CA 1
ATOM 7712 C C . ARG B 1 425 ? -8.938 -2.156 -15.719 1 92.25 425 ARG B C 1
ATOM 7714 O O . ARG B 1 425 ? -7.73 -1.995 -15.523 1 92.25 425 ARG B O 1
ATOM 7721 N N . GLU B 1 426 ? -9.586 -3.283 -15.578 1 94.12 426 GLU B N 1
ATOM 7722 C CA . GLU B 1 426 ? -8.828 -4.469 -15.195 1 94.12 426 GLU B CA 1
ATOM 7723 C C . GLU B 1 426 ? -7.875 -4.902 -16.312 1 94.12 426 GLU B C 1
ATOM 7725 O O . GLU B 1 426 ? -6.785 -5.414 -16.031 1 94.12 426 GLU B O 1
ATOM 7730 N N . LEU B 1 427 ? -8.32 -4.672 -17.531 1 95.94 427 LEU B N 1
ATOM 7731 C CA . LEU B 1 427 ? -7.445 -4.957 -18.656 1 95.94 427 LEU B CA 1
ATOM 7732 C C . LEU B 1 427 ? -6.207 -4.066 -18.625 1 95.94 427 LEU B C 1
ATOM 7734 O O . LEU B 1 427 ? -5.102 -4.527 -18.906 1 95.94 427 LEU B O 1
ATOM 7738 N N . LEU B 1 428 ? -6.406 -2.861 -18.266 1 95.94 428 LEU B N 1
ATOM 7739 C CA . LEU B 1 428 ? -5.293 -1.924 -18.188 1 95.94 428 LEU B CA 1
ATOM 7740 C C . LEU B 1 428 ? -4.301 -2.355 -17.109 1 95.94 428 LEU B C 1
ATOM 7742 O O . LEU B 1 428 ? -3.088 -2.25 -17.297 1 95.94 428 LEU B O 1
ATOM 7746 N N . VAL B 1 429 ? -4.848 -2.793 -16.016 1 94.81 429 VAL B N 1
ATOM 7747 C CA . VAL B 1 429 ? -3.982 -3.273 -14.938 1 94.81 429 VAL B CA 1
ATOM 7748 C C . VAL B 1 429 ? -3.162 -4.465 -15.43 1 94.81 429 VAL B C 1
ATOM 7750 O O . VAL B 1 429 ? -1.965 -4.562 -15.148 1 94.81 429 VAL B O 1
ATOM 7753 N N . MET B 1 430 ? -3.807 -5.387 -16.141 1 95.81 430 MET B N 1
ATOM 7754 C CA . MET B 1 430 ? -3.125 -6.551 -16.703 1 95.81 430 MET B CA 1
ATOM 7755 C C . MET B 1 430 ? -2.033 -6.121 -17.672 1 95.81 430 MET B C 1
ATOM 7757 O O . MET B 1 430 ? -0.908 -6.621 -17.609 1 95.81 430 MET B O 1
ATOM 7761 N N . LEU B 1 431 ? -2.312 -5.145 -18.516 1 96.94 431 LEU B N 1
ATOM 7762 C CA . LEU B 1 431 ? -1.364 -4.68 -19.531 1 96.94 431 LEU B CA 1
ATOM 7763 C C . LEU B 1 431 ? -0.184 -3.967 -18.875 1 96.94 431 LEU B C 1
ATOM 7765 O O . LEU B 1 431 ? 0.961 -4.137 -19.297 1 96.94 431 LEU B O 1
ATOM 7769 N N . ILE B 1 432 ? -0.485 -3.203 -17.875 1 96.06 432 ILE B N 1
ATOM 7770 C CA . ILE B 1 432 ? 0.588 -2.521 -17.172 1 96.06 432 ILE B CA 1
ATOM 7771 C C . ILE B 1 432 ? 1.506 -3.549 -16.516 1 96.06 432 ILE B C 1
ATOM 7773 O O . ILE B 1 432 ? 2.73 -3.396 -16.531 1 96.06 432 ILE B O 1
ATOM 7777 N N . THR B 1 433 ? 0.884 -4.559 -15.922 1 93.38 433 THR B N 1
ATOM 7778 C CA . THR B 1 433 ? 1.668 -5.633 -15.32 1 93.38 433 THR B CA 1
ATOM 7779 C C . THR B 1 433 ? 2.584 -6.277 -16.359 1 93.38 433 THR B C 1
ATOM 7781 O O . THR B 1 433 ? 3.77 -6.488 -16.094 1 93.38 433 THR B O 1
ATOM 7784 N N . ILE B 1 434 ? 2.066 -6.508 -17.531 1 95.31 434 ILE B N 1
ATOM 7785 C CA . ILE B 1 434 ? 2.832 -7.125 -18.609 1 95.31 434 ILE B CA 1
ATOM 7786 C C . ILE B 1 434 ? 3.988 -6.211 -19.016 1 95.31 434 ILE B C 1
ATOM 7788 O O . ILE B 1 434 ? 5.141 -6.648 -19.094 1 95.31 434 ILE B O 1
ATOM 7792 N N . VAL B 1 435 ? 3.723 -4.996 -19.172 1 96.12 435 VAL B N 1
ATOM 7793 C CA . VAL B 1 435 ? 4.699 -4.039 -19.672 1 96.12 435 VAL B CA 1
ATOM 7794 C C . VAL B 1 435 ? 5.816 -3.854 -18.641 1 96.12 435 VAL B C 1
ATOM 7796 O O . VAL B 1 435 ? 7 -3.875 -19 1 96.12 435 VAL B O 1
ATOM 7799 N N . VAL B 1 436 ? 5.457 -3.715 -17.406 1 93.31 436 VAL B N 1
ATOM 7800 C CA . VAL B 1 436 ? 6.469 -3.504 -16.375 1 93.31 436 VAL B CA 1
ATOM 7801 C C . VAL B 1 436 ? 7.309 -4.766 -16.219 1 93.31 436 VAL B C 1
ATOM 7803 O O . VAL B 1 436 ? 8.523 -4.691 -16.031 1 93.31 436 VAL B O 1
ATOM 7806 N N . CYS B 1 437 ? 6.68 -5.934 -16.266 1 90.38 437 CYS B N 1
ATOM 7807 C CA . CYS B 1 437 ? 7.426 -7.188 -16.203 1 90.38 437 CYS B CA 1
ATOM 7808 C C . CYS B 1 437 ? 8.445 -7.277 -17.328 1 90.38 437 CYS B C 1
ATOM 7810 O O . CYS B 1 437 ? 9.602 -7.625 -17.109 1 90.38 437 CYS B O 1
ATOM 7812 N N . LEU B 1 438 ? 8.07 -6.941 -18.547 1 92.56 438 LEU B N 1
ATOM 7813 C CA . LEU B 1 438 ? 8.891 -7.133 -19.734 1 92.56 438 LEU B CA 1
ATOM 7814 C C . LEU B 1 438 ? 10.023 -6.109 -19.781 1 92.56 438 LEU B C 1
ATOM 7816 O O . LEU B 1 438 ? 11.117 -6.41 -20.266 1 92.56 438 LEU B O 1
ATOM 7820 N N . PHE B 1 439 ? 9.82 -4.961 -19.141 1 89.81 439 PHE B N 1
ATOM 7821 C CA . PHE B 1 439 ? 10.82 -3.908 -19.297 1 89.81 439 PHE B CA 1
ATOM 7822 C C . PHE B 1 439 ? 11.664 -3.775 -18.031 1 89.81 439 PHE B C 1
ATOM 7824 O O . PHE B 1 439 ? 12.836 -3.398 -18.109 1 89.81 439 PHE B O 1
ATOM 7831 N N . TYR B 1 440 ? 11.07 -4.09 -16.906 1 86.75 440 TYR B N 1
ATOM 7832 C CA . TYR B 1 440 ? 11.805 -3.828 -15.68 1 86.75 440 TYR B CA 1
ATOM 7833 C C . TYR B 1 440 ? 12.086 -5.121 -14.93 1 86.75 440 TYR B C 1
ATOM 7835 O O . TYR B 1 440 ? 12.859 -5.133 -13.961 1 86.75 440 TYR B O 1
ATOM 7843 N N . GLY B 1 441 ? 11.516 -6.191 -15.375 1 84.25 441 GLY B N 1
ATOM 7844 C CA . GLY B 1 441 ? 11.711 -7.465 -14.711 1 84.25 441 GLY B CA 1
ATOM 7845 C C . GLY B 1 441 ? 10.43 -8.023 -14.102 1 84.25 441 GLY B C 1
ATOM 7846 O O . GLY B 1 441 ? 9.531 -7.27 -13.734 1 84.25 441 GLY B O 1
ATOM 7847 N N . LEU B 1 442 ? 10.375 -9.305 -13.953 1 85.75 442 LEU B N 1
ATOM 7848 C CA . LEU B 1 442 ? 9.188 -10.016 -13.5 1 85.75 442 LEU B CA 1
ATOM 7849 C C . LEU B 1 442 ? 8.836 -9.633 -12.07 1 85.75 442 LEU B C 1
ATOM 7851 O O . LEU B 1 442 ? 7.664 -9.438 -11.742 1 85.75 442 LEU B O 1
ATOM 7855 N N . GLU B 1 443 ? 9.859 -9.555 -11.211 1 84.94 443 GLU B N 1
ATOM 7856 C CA . GLU B 1 443 ? 9.617 -9.234 -9.805 1 84.94 443 GLU B CA 1
ATOM 7857 C C . GLU B 1 443 ? 8.984 -7.852 -9.656 1 84.94 443 GLU B C 1
ATOM 7859 O O . GLU B 1 443 ? 8.031 -7.676 -8.898 1 84.94 443 GLU B O 1
ATOM 7864 N N . TYR B 1 444 ? 9.438 -6.871 -10.391 1 84.62 444 TYR B N 1
ATOM 7865 C CA . TYR B 1 444 ? 8.914 -5.512 -10.312 1 84.62 444 TYR B CA 1
ATOM 7866 C C . TYR B 1 444 ? 7.523 -5.43 -10.945 1 84.62 444 TYR B C 1
ATOM 7868 O O . TYR B 1 444 ? 6.672 -4.668 -10.484 1 84.62 444 TYR B O 1
ATOM 7876 N N . GLY B 1 445 ? 7.359 -6.184 -12 1 88.12 445 GLY B N 1
ATOM 7877 C CA . GLY B 1 445 ? 6.055 -6.191 -12.641 1 88.12 445 GLY B CA 1
ATOM 7878 C C . GLY B 1 445 ? 4.957 -6.734 -11.742 1 88.12 445 GLY B C 1
ATOM 7879 O O . GLY B 1 445 ? 3.865 -6.164 -11.672 1 88.12 445 GLY B O 1
ATOM 7880 N N . MET B 1 446 ? 5.262 -7.816 -11.078 1 85.88 446 MET B N 1
ATOM 7881 C CA . MET B 1 446 ? 4.285 -8.391 -10.156 1 85.88 446 MET B CA 1
ATOM 7882 C C . MET B 1 446 ? 3.947 -7.406 -9.039 1 85.88 446 MET B C 1
ATOM 7884 O O . MET B 1 446 ? 2.773 -7.191 -8.734 1 85.88 446 MET B O 1
ATOM 7888 N N . LEU B 1 447 ? 4.961 -6.852 -8.445 1 85.69 447 LEU B N 1
ATOM 7889 C CA . LEU B 1 447 ? 4.75 -5.902 -7.359 1 85.69 447 LEU B CA 1
ATOM 7890 C C . LEU B 1 447 ? 3.971 -4.684 -7.84 1 85.69 447 LEU B C 1
ATOM 7892 O O . LEU B 1 447 ? 3.074 -4.199 -7.145 1 85.69 447 LEU B O 1
ATOM 7896 N N . ALA B 1 448 ? 4.293 -4.238 -9.016 1 89 448 ALA B N 1
ATOM 7897 C CA . ALA B 1 448 ? 3.586 -3.098 -9.586 1 89 448 ALA B CA 1
ATOM 7898 C C . ALA B 1 448 ? 2.109 -3.42 -9.797 1 89 448 ALA B C 1
ATOM 7900 O O . ALA B 1 448 ? 1.238 -2.604 -9.484 1 89 448 ALA B O 1
ATOM 7901 N N . GLY B 1 449 ? 1.857 -4.562 -10.383 1 91.12 449 GLY B N 1
ATOM 7902 C CA . GLY B 1 449 ? 0.476 -4.973 -10.57 1 91.12 449 GLY B CA 1
ATOM 7903 C C . GLY B 1 449 ? -0.314 -5.027 -9.281 1 91.12 449 GLY B C 1
ATOM 7904 O O . GLY B 1 449 ? -1.431 -4.508 -9.203 1 91.12 449 GLY B O 1
ATOM 7905 N N . VAL B 1 450 ? 0.277 -5.566 -8.258 1 87.56 450 VAL B N 1
ATOM 7906 C CA . VAL B 1 450 ? -0.379 -5.707 -6.961 1 87.56 450 VAL B CA 1
ATOM 7907 C C . VAL B 1 450 ? -0.622 -4.328 -6.352 1 87.56 450 VAL B C 1
ATOM 7909 O O . VAL B 1 450 ? -1.706 -4.055 -5.832 1 87.56 450 VAL B O 1
ATOM 7912 N N . ILE B 1 451 ? 0.368 -3.475 -6.441 1 87.44 451 ILE B N 1
ATOM 7913 C CA . ILE B 1 451 ? 0.268 -2.137 -5.867 1 87.44 451 ILE B CA 1
ATOM 7914 C C . ILE B 1 451 ? -0.809 -1.34 -6.602 1 87.44 451 ILE B C 1
ATOM 7916 O O . ILE B 1 451 ? -1.634 -0.673 -5.973 1 87.44 451 ILE B O 1
ATOM 7920 N N . ILE B 1 452 ? -0.822 -1.412 -7.883 1 90.75 452 ILE B N 1
ATOM 7921 C CA . ILE B 1 452 ? -1.802 -0.672 -8.672 1 90.75 452 ILE B CA 1
ATOM 7922 C C . ILE B 1 452 ? -3.207 -1.172 -8.344 1 90.75 452 ILE B C 1
ATOM 7924 O O . ILE B 1 452 ? -4.137 -0.375 -8.195 1 90.75 452 ILE B O 1
ATOM 7928 N N . GLU B 1 453 ? -3.279 -2.418 -8.289 1 90.19 453 GLU B N 1
ATOM 7929 C CA . GLU B 1 453 ? -4.582 -2.994 -7.969 1 90.19 453 GLU B CA 1
ATOM 7930 C C . GLU B 1 453 ? -5.039 -2.584 -6.574 1 90.19 453 GLU B C 1
ATOM 7932 O O . GLU B 1 453 ? -6.227 -2.332 -6.352 1 90.19 453 GLU B O 1
ATOM 7937 N N . ALA B 1 454 ? -4.168 -2.631 -5.691 1 87.75 454 ALA B N 1
ATOM 7938 C CA . ALA B 1 454 ? -4.484 -2.186 -4.336 1 87.75 454 ALA B CA 1
ATOM 7939 C C . ALA B 1 454 ? -4.914 -0.722 -4.324 1 87.75 454 ALA B C 1
ATOM 7941 O O . ALA B 1 454 ? -5.859 -0.352 -3.621 1 87.75 454 ALA B O 1
ATOM 7942 N N . CYS B 1 455 ? -4.227 0.098 -5.098 1 87.44 455 CYS B N 1
ATOM 7943 C CA . CYS B 1 455 ? -4.574 1.512 -5.195 1 87.44 455 CYS B CA 1
ATOM 7944 C C . CYS B 1 455 ? -5.969 1.69 -5.789 1 87.44 455 CYS B C 1
ATOM 7946 O O . CYS B 1 455 ? -6.738 2.535 -5.324 1 87.44 455 CYS B O 1
ATOM 7948 N N . VAL B 1 456 ? -6.297 0.907 -6.77 1 88.06 456 VAL B N 1
ATOM 7949 C CA . VAL B 1 456 ? -7.617 0.969 -7.387 1 88.06 456 VAL B CA 1
ATOM 7950 C C . VAL B 1 456 ? -8.68 0.563 -6.371 1 88.06 456 VAL B C 1
ATOM 7952 O O . VAL B 1 456 ? -9.742 1.184 -6.297 1 88.06 456 VAL B O 1
ATOM 7955 N N . LEU B 1 457 ? -8.391 -0.447 -5.668 1 88.38 457 LEU B N 1
ATOM 7956 C CA . LEU B 1 457 ? -9.32 -0.903 -4.637 1 88.38 457 LEU B CA 1
ATOM 7957 C C . LEU B 1 457 ? -9.531 0.181 -3.584 1 88.38 457 LEU B C 1
ATOM 7959 O O . LEU B 1 457 ? -10.672 0.445 -3.186 1 88.38 457 LEU B O 1
ATOM 7963 N N . LEU B 1 458 ? -8.461 0.76 -3.145 1 86.44 458 LEU B N 1
ATOM 7964 C CA . LEU B 1 458 ? -8.547 1.82 -2.146 1 86.44 458 LEU B CA 1
ATOM 7965 C C . LEU B 1 458 ? -9.359 3 -2.676 1 86.44 458 LEU B C 1
ATOM 7967 O O . LEU B 1 458 ? -10.172 3.574 -1.95 1 86.44 458 LEU B O 1
ATOM 7971 N N . TYR B 1 459 ? -9.164 3.309 -3.869 1 85.5 459 TYR B N 1
ATOM 7972 C CA . TYR B 1 459 ? -9.906 4.398 -4.5 1 85.5 459 TYR B CA 1
ATOM 7973 C C . TYR B 1 459 ? -11.398 4.09 -4.539 1 85.5 459 TYR B C 1
ATOM 7975 O O . TYR B 1 459 ? -12.227 4.953 -4.242 1 85.5 459 TYR B O 1
ATOM 7983 N N . ASN B 1 460 ? -11.695 2.887 -4.867 1 86.31 460 ASN B N 1
ATOM 7984 C CA . ASN B 1 460 ? -13.102 2.488 -4.945 1 86.31 460 ASN B CA 1
ATOM 7985 C C . ASN B 1 460 ? -13.766 2.527 -3.572 1 86.31 460 ASN B C 1
ATOM 7987 O O . ASN B 1 460 ? -14.938 2.885 -3.459 1 86.31 460 ASN B O 1
ATOM 7991 N N . VAL B 1 461 ? -13.023 2.152 -2.635 1 86.88 461 VAL B N 1
ATOM 7992 C CA . VAL B 1 461 ? -13.555 2.139 -1.278 1 86.88 461 VAL B CA 1
ATOM 7993 C C . VAL B 1 461 ? -13.75 3.57 -0.784 1 86.88 461 VAL B C 1
ATOM 7995 O O . VAL B 1 461 ? -14.672 3.85 -0.012 1 86.88 461 VAL B O 1
ATOM 7998 N N . SER B 1 462 ? -12.914 4.465 -1.257 1 87.44 462 SER B N 1
ATOM 7999 C CA . SER B 1 462 ? -12.977 5.859 -0.831 1 87.44 462 SER B CA 1
ATOM 8000 C C . SER B 1 462 ? -14.164 6.582 -1.469 1 87.44 462 SER B C 1
ATOM 8002 O O . SER B 1 462 ? -14.578 7.641 -0.994 1 87.44 462 SER B O 1
ATOM 8004 N N . GLN B 1 463 ? -14.719 6 -2.525 1 87 463 GLN B N 1
ATOM 8005 C CA . GLN B 1 463 ? -15.844 6.625 -3.219 1 87 463 GLN B CA 1
ATOM 8006 C C . GLN B 1 463 ? -17.031 5.668 -3.32 1 87 463 GLN B C 1
ATOM 8008 O O . GLN B 1 463 ? -17.422 5.273 -4.422 1 87 463 GLN B O 1
ATOM 8013 N N . PRO B 1 464 ? -17.578 5.387 -2.176 1 84.69 464 PRO B N 1
ATOM 8014 C CA . PRO B 1 464 ? -18.719 4.48 -2.221 1 84.69 464 PRO B CA 1
ATOM 8015 C C . PRO B 1 464 ? -19.938 5.105 -2.908 1 84.69 464 PRO B C 1
ATOM 8017 O O . PRO B 1 464 ? -20.047 6.332 -2.99 1 84.69 464 PRO B O 1
ATOM 8020 N N . THR B 1 465 ? -20.781 4.301 -3.402 1 80 465 THR B N 1
ATOM 8021 C CA . THR B 1 465 ? -22.016 4.785 -4.012 1 80 465 THR B CA 1
ATOM 8022 C C . THR B 1 465 ? -23.016 5.215 -2.941 1 80 465 THR B C 1
ATOM 8024 O O . THR B 1 465 ? -23.312 4.453 -2.014 1 80 465 THR B O 1
ATOM 8027 N N . VAL B 1 466 ? -23.328 6.445 -2.965 1 84.25 466 VAL B N 1
ATOM 8028 C CA . VAL B 1 466 ? -24.328 6.973 -2.055 1 84.25 466 VAL B CA 1
ATOM 8029 C C . VAL B 1 466 ? -25.609 7.277 -2.828 1 84.25 466 VAL B C 1
ATOM 8031 O O . VAL B 1 466 ? -25.641 8.18 -3.67 1 84.25 466 VAL B O 1
ATOM 8034 N N . ASN B 1 467 ? -26.641 6.418 -2.643 1 85.25 467 ASN B N 1
ATOM 8035 C CA . ASN B 1 467 ? -27.938 6.621 -3.307 1 85.25 467 ASN B CA 1
ATOM 8036 C C . ASN B 1 467 ? -28.859 7.496 -2.475 1 85.25 467 ASN B C 1
ATOM 8038 O O . ASN B 1 467 ? -29.547 7 -1.577 1 85.25 467 ASN B O 1
ATOM 8042 N N . VAL B 1 468 ? -28.906 8.727 -2.797 1 88.5 468 VAL B N 1
ATOM 8043 C CA . VAL B 1 468 ? -29.766 9.672 -2.09 1 88.5 468 VAL B CA 1
ATOM 8044 C C . VAL B 1 468 ? -31.203 9.547 -2.596 1 88.5 468 VAL B C 1
ATOM 8046 O O . VAL B 1 468 ? -31.438 9.562 -3.805 1 88.5 468 VAL B O 1
ATOM 8049 N N . ASN B 1 469 ? -32.094 9.234 -1.691 1 87.81 469 ASN B N 1
ATOM 8050 C CA . ASN B 1 469 ? -33.5 9.164 -2.012 1 87.81 469 ASN B CA 1
ATOM 8051 C C . ASN B 1 469 ? -34.281 10.344 -1.431 1 87.81 469 ASN B C 1
ATOM 8053 O O . ASN B 1 469 ? -34.156 10.641 -0.24 1 87.81 469 ASN B O 1
ATOM 8057 N N . VAL B 1 470 ? -34.969 11 -2.283 1 88 470 VAL B N 1
ATOM 8058 C CA . VAL B 1 470 ? -35.75 12.141 -1.84 1 88 470 VAL B CA 1
ATOM 8059 C C . VAL B 1 470 ? -37.219 11.797 -1.892 1 88 470 VAL B C 1
ATOM 8061 O O . VAL B 1 470 ? -37.75 11.383 -2.936 1 88 470 VAL B O 1
ATOM 8064 N N . ILE B 1 471 ? -37.781 11.773 -0.754 1 84.62 471 ILE B N 1
ATOM 8065 C CA . ILE B 1 471 ? -39.219 11.555 -0.655 1 84.62 471 ILE B CA 1
ATOM 8066 C C . ILE B 1 471 ? -39.938 12.883 -0.397 1 84.62 471 ILE B C 1
ATOM 8068 O O . ILE B 1 471 ? -39.656 13.547 0.605 1 84.62 471 ILE B O 1
ATOM 8072 N N . LYS B 1 472 ? -40.812 13.289 -1.351 1 82.44 472 LYS B N 1
ATOM 8073 C CA . LYS B 1 472 ? -41.594 14.531 -1.207 1 82.44 472 LYS B CA 1
ATOM 8074 C C . LYS B 1 472 ? -42.906 14.281 -0.517 1 82.44 472 LYS B C 1
ATOM 8076 O O . LYS B 1 472 ? -43.719 13.477 -0.984 1 82.44 472 LYS B O 1
ATOM 8081 N N . THR B 1 473 ? -42.812 14.695 0.708 1 76.12 473 THR B N 1
ATOM 8082 C CA . THR B 1 473 ? -44.125 14.695 1.383 1 76.12 473 THR B CA 1
ATOM 8083 C C . THR B 1 473 ? -44.812 16.047 1.229 1 76.12 473 THR B C 1
ATOM 8085 O O . THR B 1 473 ? -44.219 17 0.714 1 76.12 473 THR B O 1
ATOM 8088 N N . ASP B 1 474 ? -46.219 16.234 1.528 1 70.75 474 ASP B N 1
ATOM 8089 C CA . ASP B 1 474 ? -47 17.453 1.373 1 70.75 474 ASP B CA 1
ATOM 8090 C C . ASP B 1 474 ? -46.375 18.594 2.172 1 70.75 474 ASP B C 1
ATOM 8092 O O . ASP B 1 474 ? -46.469 19.75 1.757 1 70.75 474 ASP B O 1
ATOM 8096 N N . LYS B 1 475 ? -45.688 18.391 3.213 1 70.94 475 LYS B N 1
ATOM 8097 C CA . LYS B 1 475 ? -45.25 19.438 4.129 1 70.94 475 LYS B CA 1
ATOM 8098 C C . LYS B 1 475 ? -43.75 19.672 4.004 1 70.94 475 LYS B C 1
ATOM 8100 O O . LYS B 1 475 ? -43.281 20.797 4.117 1 70.94 475 LYS B O 1
ATOM 8105 N N . VAL B 1 476 ? -43 18.531 3.895 1 76.25 476 VAL B N 1
ATOM 8106 C CA . VAL B 1 476 ? -41.562 18.672 3.9 1 76.25 476 VAL B CA 1
ATOM 8107 C C . VAL B 1 476 ? -40.938 17.641 2.965 1 76.25 476 VAL B C 1
ATOM 8109 O O . VAL B 1 476 ? -41.562 16.609 2.66 1 76.25 476 VAL B O 1
ATOM 8112 N N . ALA B 1 477 ? -39.875 18.031 2.4 1 85.19 477 ALA B N 1
ATOM 8113 C CA . ALA B 1 477 ? -39.094 17.078 1.622 1 85.19 477 ALA B CA 1
ATOM 8114 C C . ALA B 1 477 ? -38.094 16.328 2.512 1 85.19 477 ALA B C 1
ATOM 8116 O O . ALA B 1 477 ? -37.406 16.938 3.328 1 85.19 477 ALA B O 1
ATOM 8117 N N . ILE B 1 478 ? -38.25 14.984 2.48 1 88.12 478 ILE B N 1
ATOM 8118 C CA . ILE B 1 478 ? -37.344 14.141 3.279 1 88.12 478 ILE B CA 1
ATOM 8119 C C . ILE B 1 478 ? -36.281 13.523 2.385 1 88.12 478 ILE B C 1
ATOM 8121 O O . ILE B 1 478 ? -36.594 12.836 1.411 1 88.12 478 ILE B O 1
ATOM 8125 N N . THR B 1 479 ? -35.062 13.922 2.691 1 90.38 479 THR B N 1
ATOM 8126 C CA . THR B 1 479 ? -33.938 13.336 1.973 1 90.38 479 THR B CA 1
ATOM 8127 C C . THR B 1 479 ? -33.281 12.219 2.787 1 90.38 479 THR B C 1
ATOM 8129 O O . THR B 1 479 ? -32.812 12.453 3.9 1 90.38 479 THR B O 1
ATOM 8132 N N . ILE B 1 480 ? -33.312 11.016 2.262 1 91.44 480 ILE B N 1
ATOM 8133 C CA . ILE B 1 480 ? -32.75 9.859 2.949 1 91.44 480 ILE B CA 1
ATOM 8134 C C . ILE B 1 480 ? -31.422 9.469 2.293 1 91.44 480 ILE B C 1
ATOM 8136 O O . ILE B 1 480 ? -31.359 9.25 1.081 1 91.44 480 ILE B O 1
ATOM 8140 N N . VAL B 1 481 ? -30.391 9.477 3.094 1 92.38 481 VAL B N 1
ATOM 8141 C CA . VAL B 1 481 ? -29.062 9.062 2.625 1 92.38 481 VAL B CA 1
ATOM 8142 C C . VAL B 1 481 ? -28.672 7.754 3.297 1 92.38 481 VAL B C 1
ATOM 8144 O O . VAL B 1 481 ? -28.141 7.754 4.41 1 92.38 481 VAL B O 1
ATOM 8147 N N . PRO B 1 482 ? -28.859 6.641 2.611 1 91.19 482 PRO B N 1
ATOM 8148 C CA . PRO B 1 482 ? -28.469 5.359 3.201 1 91.19 482 PRO B CA 1
ATOM 8149 C C . PRO B 1 482 ? -26.953 5.148 3.209 1 91.19 482 PRO B C 1
ATOM 8151 O O . PRO B 1 482 ? -26.281 5.434 2.213 1 91.19 482 PRO B O 1
ATOM 8154 N N . LEU B 1 483 ? -26.438 4.715 4.359 1 90.75 483 LEU B N 1
ATOM 8155 C CA . LEU B 1 483 ? -25.031 4.363 4.445 1 90.75 483 LEU B CA 1
ATOM 8156 C C . LEU B 1 483 ? -24.812 2.889 4.121 1 90.75 483 LEU B C 1
ATOM 8158 O O . LEU B 1 483 ? -25.688 2.061 4.367 1 90.75 483 LEU B O 1
ATOM 8162 N N . ILE B 1 484 ? -23.734 2.582 3.553 1 86.88 484 ILE B N 1
ATOM 8163 C CA . ILE B 1 484 ? -23.406 1.206 3.189 1 86.88 484 ILE B CA 1
ATOM 8164 C C . ILE B 1 484 ? -22.984 0.426 4.434 1 86.88 484 ILE B C 1
ATOM 8166 O O . ILE B 1 484 ? -22.969 0.974 5.539 1 86.88 484 ILE B O 1
ATOM 8170 N N . ASP B 1 485 ? -22.688 -0.846 4.25 1 84.25 485 ASP B N 1
ATOM 8171 C CA . ASP B 1 485 ? -22.438 -1.78 5.344 1 84.25 485 ASP B CA 1
ATOM 8172 C C . ASP B 1 485 ? -21.203 -1.367 6.148 1 84.25 485 ASP B C 1
ATOM 8174 O O . ASP B 1 485 ? -21.188 -1.512 7.371 1 84.25 485 ASP B O 1
ATOM 8178 N N . SER B 1 486 ? -20.203 -0.923 5.41 1 88.56 486 SER B N 1
ATOM 8179 C CA . SER B 1 486 ? -18.969 -0.512 6.066 1 88.56 486 SER B CA 1
ATOM 8180 C C . SER B 1 486 ? -18.406 0.764 5.445 1 88.56 486 SER B C 1
ATOM 8182 O O . SER B 1 486 ? -18.172 0.82 4.238 1 88.56 486 SER B O 1
ATOM 8184 N N . VAL B 1 487 ? -18.297 1.801 6.301 1 90.56 487 VAL B N 1
ATOM 8185 C CA . VAL B 1 487 ? -17.719 3.059 5.848 1 90.56 487 VAL B CA 1
ATOM 8186 C C . VAL B 1 487 ? -16.375 3.289 6.547 1 90.56 487 VAL B C 1
ATOM 8188 O O . VAL B 1 487 ? -16.328 3.404 7.773 1 90.56 487 VAL B O 1
ATOM 8191 N N . SER B 1 488 ? -15.375 3.34 5.719 1 91.75 488 SER B N 1
ATOM 8192 C CA . SER B 1 488 ? -14.031 3.473 6.273 1 91.75 488 SER B CA 1
ATOM 8193 C C . SER B 1 488 ? -13.555 4.918 6.215 1 91.75 488 SER B C 1
ATOM 8195 O O . SER B 1 488 ? -14.18 5.762 5.574 1 91.75 488 SER B O 1
ATOM 8197 N N . TYR B 1 489 ? -12.461 5.184 6.863 1 89.69 489 TYR B N 1
ATOM 8198 C CA . TYR B 1 489 ? -11.914 6.523 7.039 1 89.69 489 TYR B CA 1
ATOM 8199 C C . TYR B 1 489 ? -11.727 7.215 5.691 1 89.69 489 TYR B C 1
ATOM 8201 O O . TYR B 1 489 ? -11.953 8.422 5.57 1 89.69 489 TYR B O 1
ATOM 8209 N N . CYS B 1 490 ? -11.328 6.473 4.688 1 88.06 490 CYS B N 1
ATOM 8210 C CA . CYS B 1 490 ? -10.992 7.09 3.406 1 88.06 490 CYS B CA 1
ATOM 8211 C C . CYS B 1 490 ? -12.25 7.539 2.674 1 88.06 490 CYS B C 1
ATOM 8213 O O . CYS B 1 490 ? -12.18 8.336 1.738 1 88.06 490 CYS B O 1
ATOM 8215 N N . ALA B 1 491 ? -13.406 7.043 3.08 1 90.88 491 ALA B N 1
ATOM 8216 C CA . ALA B 1 491 ? -14.664 7.41 2.439 1 90.88 491 ALA B CA 1
ATOM 8217 C C . ALA B 1 491 ? -15.359 8.531 3.201 1 90.88 491 ALA B C 1
ATOM 8219 O O . ALA B 1 491 ? -16.406 9.031 2.766 1 90.88 491 ALA B O 1
ATOM 8220 N N . ALA B 1 492 ? -14.828 8.898 4.332 1 88.5 492 ALA B N 1
ATOM 8221 C CA . ALA B 1 492 ? -15.484 9.836 5.234 1 88.5 492 ALA B CA 1
ATOM 8222 C C . ALA B 1 492 ? -15.773 11.156 4.535 1 88.5 492 ALA B C 1
ATOM 8224 O O . ALA B 1 492 ? -16.906 11.648 4.578 1 88.5 492 ALA B O 1
ATOM 8225 N N . GLU B 1 493 ? -14.82 11.672 3.855 1 83.31 493 GLU B N 1
ATOM 8226 C CA . GLU B 1 493 ? -14.984 12.961 3.201 1 83.31 493 GLU B CA 1
ATOM 8227 C C . GLU B 1 493 ? -15.945 12.867 2.023 1 83.31 493 GLU B C 1
ATOM 8229 O O . GLU B 1 493 ? -16.719 13.789 1.769 1 83.31 493 GLU B O 1
ATOM 8234 N N . TYR B 1 494 ? -15.898 11.812 1.317 1 87.06 494 TYR B N 1
ATOM 8235 C CA . TYR B 1 494 ? -16.797 11.609 0.185 1 87.06 494 TYR B CA 1
ATOM 8236 C C . TYR B 1 494 ? -18.25 11.531 0.644 1 87.06 494 TYR B C 1
ATOM 8238 O O . TYR B 1 494 ? -19.125 12.141 0.036 1 87.06 494 TYR B O 1
ATOM 8246 N N . VAL B 1 495 ? -18.469 10.82 1.676 1 88.69 495 VAL B N 1
ATOM 8247 C CA . VAL B 1 495 ? -19.812 10.68 2.238 1 88.69 495 VAL B CA 1
ATOM 8248 C C . VAL B 1 495 ? -20.281 12.031 2.783 1 88.69 495 VAL B C 1
ATOM 8250 O O . VAL B 1 495 ? -21.438 12.406 2.598 1 88.69 495 VAL B O 1
ATOM 8253 N N . ARG B 1 496 ? -19.406 12.711 3.436 1 87.06 496 ARG B N 1
ATOM 8254 C CA . ARG B 1 496 ? -19.734 14.039 3.947 1 87.06 496 ARG B CA 1
ATOM 8255 C C . ARG B 1 496 ? -20.172 14.969 2.82 1 87.06 496 ARG B C 1
ATOM 8257 O O . ARG B 1 496 ? -21.188 15.648 2.926 1 87.06 496 ARG B O 1
ATOM 8264 N N . LYS B 1 497 ? -19.469 14.977 1.745 1 83.31 497 LYS B N 1
ATOM 8265 C CA . LYS B 1 497 ? -19.781 15.82 0.6 1 83.31 497 LYS B CA 1
ATOM 8266 C C . LYS B 1 497 ? -21.125 15.438 -0.013 1 83.31 497 LYS B C 1
ATOM 8268 O O . LYS B 1 497 ? -21.906 16.297 -0.425 1 83.31 497 LYS B O 1
ATOM 8273 N N . ALA B 1 498 ? -21.344 14.164 -0.033 1 87.06 498 ALA B N 1
ATOM 8274 C CA . ALA B 1 498 ? -22.594 13.672 -0.585 1 87.06 498 ALA B CA 1
ATOM 8275 C C . ALA B 1 498 ? -23.781 14.117 0.272 1 87.06 498 ALA B C 1
ATOM 8277 O O . ALA B 1 498 ? -24.828 14.508 -0.254 1 87.06 498 ALA B O 1
ATOM 8278 N N . ILE B 1 499 ? -23.594 14.086 1.53 1 87.31 499 ILE B N 1
ATOM 8279 C CA . ILE B 1 499 ? -24.656 14.461 2.461 1 87.31 499 ILE B CA 1
ATOM 8280 C C . ILE B 1 499 ? -24.906 15.969 2.371 1 87.31 499 ILE B C 1
ATOM 8282 O O . ILE B 1 499 ? -26.062 16.406 2.305 1 87.31 499 ILE B O 1
ATOM 8286 N N . ILE B 1 500 ? -23.875 16.703 2.338 1 83.25 500 ILE B N 1
ATOM 8287 C CA . ILE B 1 500 ? -24 18.156 2.273 1 83.25 500 ILE B CA 1
ATOM 8288 C C . ILE B 1 500 ? -24.641 18.562 0.954 1 83.25 500 ILE B C 1
ATOM 8290 O O . ILE B 1 500 ? -25.516 19.438 0.929 1 83.25 500 ILE B O 1
ATOM 8294 N N . LYS B 1 501 ? -24.234 17.922 -0.1 1 83.75 501 LYS B N 1
ATOM 8295 C CA . LYS B 1 501 ? -24.828 18.203 -1.405 1 83.75 501 LYS B CA 1
ATOM 8296 C C . LYS B 1 501 ? -26.328 17.891 -1.413 1 83.75 501 LYS B C 1
ATOM 8298 O O . LYS B 1 501 ? -27.125 18.625 -1.999 1 83.75 501 LYS B O 1
ATOM 8303 N N . ALA B 1 502 ? -26.641 16.844 -0.774 1 84.06 502 ALA B N 1
ATOM 8304 C CA . ALA B 1 502 ? -28.047 16.438 -0.691 1 84.06 502 ALA B CA 1
ATOM 8305 C C . ALA B 1 502 ? -28.859 17.438 0.129 1 84.06 502 ALA B C 1
ATOM 8307 O O . ALA B 1 502 ? -30.047 17.656 -0.137 1 84.06 502 ALA B O 1
ATOM 8308 N N . SER B 1 503 ? -28.234 18.016 1.077 1 82.75 503 SER B N 1
ATOM 8309 C CA . SER B 1 503 ? -28.906 18.969 1.961 1 82.75 503 SER B CA 1
ATOM 8310 C C . SER B 1 503 ? -29.141 20.312 1.26 1 82.75 503 SER B C 1
ATOM 8312 O O . SER B 1 503 ? -30.031 21.062 1.635 1 82.75 503 SER B O 1
ATOM 8314 N N . LEU B 1 504 ? -28.328 20.609 0.292 1 77.19 504 LEU B N 1
ATOM 8315 C CA . LEU B 1 504 ? -28.422 21.906 -0.386 1 77.19 504 LEU B CA 1
ATOM 8316 C C . LEU B 1 504 ? -29.484 21.875 -1.469 1 77.19 504 LEU B C 1
ATOM 8318 O O . LEU B 1 504 ? -29.984 22.922 -1.883 1 77.19 504 LEU B O 1
ATOM 8322 N N . ASN B 1 505 ? -29.859 20.75 -1.931 1 73 505 ASN B N 1
ATOM 8323 C CA . ASN B 1 505 ? -30.797 20.625 -3.045 1 73 505 ASN B CA 1
ATOM 8324 C C . ASN B 1 505 ? -32.219 21.047 -2.641 1 73 505 ASN B C 1
ATOM 8326 O O . ASN B 1 505 ? -33.031 21.344 -3.498 1 73 505 ASN B O 1
ATOM 8330 N N . SER B 1 506 ? -32.594 21.078 -1.293 1 63.47 506 SER B N 1
ATOM 8331 C CA . SER B 1 506 ? -33.938 21.516 -0.955 1 63.47 506 SER B CA 1
ATOM 8332 C C . SER B 1 506 ? -33.938 22.359 0.32 1 63.47 506 SER B C 1
ATOM 8334 O O . SER B 1 506 ? -33.25 22.047 1.275 1 63.47 506 SER B O 1
ATOM 8336 N N . SER B 1 507 ? -34.5 23.625 0.33 1 62.75 507 SER B N 1
ATOM 8337 C CA . SER B 1 507 ? -34.531 24.594 1.412 1 62.75 507 SER B CA 1
ATOM 8338 C C . SER B 1 507 ? -35.156 24.016 2.666 1 62.75 507 SER B C 1
ATOM 8340 O O . SER B 1 507 ? -34.719 24.312 3.785 1 62.75 507 SER B O 1
ATOM 8342 N N . ASN B 1 508 ? -36.312 23.281 2.562 1 64.31 508 ASN B N 1
ATOM 8343 C CA . ASN B 1 508 ? -37.062 22.781 3.715 1 64.31 508 ASN B CA 1
ATOM 8344 C C . ASN B 1 508 ? -36.969 21.266 3.803 1 64.31 508 ASN B C 1
ATOM 8346 O O . ASN B 1 508 ? -38 20.578 3.668 1 64.31 508 ASN B O 1
ATOM 8350 N N . THR B 1 509 ? -35.625 20.797 3.98 1 77.31 509 THR B N 1
ATOM 8351 C CA . THR B 1 509 ? -35.5 19.359 3.883 1 77.31 509 THR B CA 1
ATOM 8352 C C . THR B 1 509 ? -34.969 18.766 5.188 1 77.31 509 THR B C 1
ATOM 8354 O O . THR B 1 509 ? -34.188 19.406 5.891 1 77.31 509 THR B O 1
ATOM 8357 N N . VAL B 1 510 ? -35.719 17.781 5.645 1 87.06 510 VAL B N 1
ATOM 8358 C CA . VAL B 1 510 ? -35.188 16.906 6.699 1 87.06 510 VAL B CA 1
ATOM 8359 C C . VAL B 1 510 ? -34.25 15.875 6.098 1 87.06 510 VAL B C 1
ATOM 8361 O O . VAL B 1 510 ? -34.594 15.172 5.152 1 87.06 510 VAL B O 1
ATOM 8364 N N . ILE B 1 511 ? -33.031 15.945 6.602 1 91.56 511 ILE B N 1
ATOM 8365 C CA . ILE B 1 511 ? -32.031 14.992 6.109 1 91.56 511 ILE B CA 1
ATOM 8366 C C . ILE B 1 511 ? -31.953 13.805 7.062 1 91.56 511 ILE B C 1
ATOM 8368 O O . ILE B 1 511 ? -31.766 13.977 8.266 1 91.56 511 ILE B O 1
ATOM 8372 N N . ILE B 1 512 ? -32.125 12.625 6.496 1 92.88 512 ILE B N 1
ATOM 8373 C CA . ILE B 1 512 ? -32.062 11.406 7.293 1 92.88 512 ILE B CA 1
ATOM 8374 C C . ILE B 1 512 ? -30.875 10.562 6.828 1 92.88 512 ILE B C 1
ATOM 8376 O O . ILE B 1 512 ? -30.812 10.141 5.668 1 92.88 512 ILE B O 1
ATOM 8380 N N . ILE B 1 513 ? -29.906 10.398 7.73 1 94.44 513 ILE B N 1
ATOM 8381 C CA . ILE B 1 513 ? -28.812 9.461 7.473 1 94.44 513 ILE B CA 1
ATOM 8382 C C . ILE B 1 513 ? -29.219 8.07 7.961 1 94.44 513 ILE B C 1
ATOM 8384 O O . ILE B 1 513 ? -29.328 7.836 9.164 1 94.44 513 ILE B O 1
ATOM 8388 N N . ASP B 1 514 ? -29.391 7.176 7.055 1 93.5 514 ASP B N 1
ATOM 8389 C CA . ASP B 1 514 ? -29.906 5.844 7.352 1 93.5 514 ASP B CA 1
ATOM 8390 C C . ASP B 1 514 ? -28.766 4.871 7.641 1 93.5 514 ASP B C 1
ATOM 8392 O O . ASP B 1 514 ? -28.031 4.477 6.73 1 93.5 514 ASP B O 1
ATOM 8396 N N . GLY B 1 515 ? -28.641 4.488 8.898 1 93.12 515 GLY B N 1
ATOM 8397 C CA . GLY B 1 515 ? -27.609 3.555 9.305 1 93.12 515 GLY B CA 1
ATOM 8398 C C . GLY B 1 515 ? -28.109 2.137 9.477 1 93.12 515 GLY B C 1
ATOM 8399 O O . GLY B 1 515 ? -27.5 1.336 10.188 1 93.12 515 GLY B O 1
ATOM 8400 N N . THR B 1 516 ? -29.172 1.777 8.844 1 89.56 516 THR B N 1
ATOM 8401 C CA . THR B 1 516 ? -29.797 0.471 9.008 1 89.56 516 THR B CA 1
ATOM 8402 C C . THR B 1 516 ? -28.844 -0.645 8.586 1 89.56 516 THR B C 1
ATOM 8404 O O . THR B 1 516 ? -28.766 -1.683 9.25 1 89.56 516 THR B O 1
ATOM 8407 N N . ASN B 1 517 ? -28.094 -0.398 7.586 1 85 517 ASN B N 1
ATOM 8408 C CA . ASN B 1 517 ? -27.219 -1.434 7.055 1 85 517 ASN B CA 1
ATOM 8409 C C . ASN B 1 517 ? -25.781 -1.231 7.512 1 85 517 ASN B C 1
ATOM 8411 O O . ASN B 1 517 ? -24.906 -2.035 7.188 1 85 517 ASN B O 1
ATOM 8415 N N . LEU B 1 518 ? -25.578 -0.201 8.25 1 89.62 518 LEU B N 1
ATOM 8416 C CA . LEU B 1 518 ? -24.234 0.138 8.672 1 89.62 518 LEU B CA 1
ATOM 8417 C C . LEU B 1 518 ? -23.766 -0.78 9.797 1 89.62 518 LEU B C 1
ATOM 8419 O O . LEU B 1 518 ? -24.359 -0.793 10.875 1 89.62 518 LEU B O 1
ATOM 8423 N N . LYS B 1 519 ? -22.719 -1.554 9.539 1 87.31 519 LYS B N 1
ATOM 8424 C CA . LYS B 1 519 ? -22.219 -2.496 10.531 1 87.31 519 LYS B CA 1
ATOM 8425 C C . LYS B 1 519 ? -20.891 -2.018 11.133 1 87.31 519 LYS B C 1
ATOM 8427 O O . LYS B 1 519 ? -20.578 -2.318 12.281 1 87.31 519 LYS B O 1
ATOM 8432 N N . ASN B 1 520 ? -20.109 -1.343 10.273 1 89.06 520 ASN B N 1
ATOM 8433 C CA . ASN B 1 520 ? -18.781 -0.907 10.734 1 89.06 520 ASN B CA 1
ATOM 8434 C C . ASN B 1 520 ? -18.484 0.525 10.305 1 89.06 520 ASN B C 1
ATOM 8436 O O . ASN B 1 520 ? -18.812 0.921 9.18 1 89.06 520 ASN B O 1
ATOM 8440 N N . MET B 1 521 ? -17.938 1.29 11.266 1 92 521 MET B N 1
ATOM 8441 C CA . MET B 1 521 ? -17.469 2.645 11.008 1 92 521 MET B CA 1
ATOM 8442 C C . MET B 1 521 ? -16.281 2.986 11.914 1 92 521 MET B C 1
ATOM 8444 O O . MET B 1 521 ? -16.281 2.617 13.086 1 92 521 MET B O 1
ATOM 8448 N N . ASP B 1 522 ? -15.328 3.564 11.359 1 92.25 522 ASP B N 1
ATOM 8449 C CA . ASP B 1 522 ? -14.18 3.891 12.203 1 92.25 522 ASP B CA 1
ATOM 8450 C C . ASP B 1 522 ? -14.328 5.285 12.812 1 92.25 522 ASP B C 1
ATOM 8452 O O . ASP B 1 522 ? -15.32 5.977 12.562 1 92.25 522 ASP B O 1
ATOM 8456 N N . PHE B 1 523 ? -13.383 5.676 13.648 1 92.69 523 PHE B N 1
ATOM 8457 C CA . PHE B 1 523 ? -13.414 6.918 14.406 1 92.69 523 PHE B CA 1
ATOM 8458 C C . PHE B 1 523 ? -13.445 8.125 13.477 1 92.69 523 PHE B C 1
ATOM 8460 O O . PHE B 1 523 ? -14.141 9.109 13.742 1 92.69 523 PHE B O 1
ATOM 8467 N N . THR B 1 524 ? -12.703 8.109 12.398 1 90.62 524 THR B N 1
ATOM 8468 C CA . THR B 1 524 ? -12.641 9.211 11.445 1 90.62 524 THR B CA 1
ATOM 8469 C C . THR B 1 524 ? -14.016 9.469 10.828 1 90.62 524 THR B C 1
ATOM 8471 O O . THR B 1 524 ? -14.43 10.617 10.688 1 90.62 524 THR B O 1
ATOM 8474 N N . VAL B 1 525 ? -14.695 8.422 10.469 1 93.75 525 VAL B N 1
ATOM 8475 C CA . VAL B 1 525 ? -16.031 8.539 9.883 1 93.75 525 VAL B CA 1
ATOM 8476 C C . VAL B 1 525 ? -17 9.109 10.914 1 93.75 525 VAL B C 1
ATOM 8478 O O . VAL B 1 525 ? -17.797 10 10.602 1 93.75 525 VAL B O 1
ATOM 8481 N N . ALA B 1 526 ? -16.969 8.578 12.094 1 94.25 526 ALA B N 1
ATOM 8482 C CA . ALA B 1 526 ? -17.828 9.055 13.164 1 94.25 526 ALA B CA 1
ATOM 8483 C C . ALA B 1 526 ? -17.609 10.547 13.43 1 94.25 526 ALA B C 1
ATOM 8485 O O . ALA B 1 526 ? -18.562 11.305 13.609 1 94.25 526 ALA B O 1
ATOM 8486 N N . SER B 1 527 ? -16.391 10.906 13.492 1 90.81 527 SER B N 1
ATOM 8487 C CA . SER B 1 527 ? -16.047 12.312 13.719 1 90.81 527 SER B CA 1
ATOM 8488 C C . SER B 1 527 ? -16.594 13.195 12.602 1 90.81 527 SER B C 1
ATOM 8490 O O . SER B 1 527 ? -17.094 14.289 12.859 1 90.81 527 SER B O 1
ATOM 8492 N N . ASN B 1 528 ? -16.469 12.773 11.391 1 88.56 528 ASN B N 1
ATOM 8493 C CA . ASN B 1 528 ? -17 13.516 10.25 1 88.56 528 ASN B CA 1
ATOM 8494 C C . ASN B 1 528 ? -18.516 13.625 10.312 1 88.56 528 ASN B C 1
ATOM 8496 O O . ASN B 1 528 ? -19.094 14.664 9.961 1 88.56 528 ASN B O 1
ATOM 8500 N N . LEU B 1 529 ? -19.141 12.562 10.719 1 92.19 529 LEU B N 1
ATOM 8501 C CA . LEU B 1 529 ? -20.594 12.57 10.852 1 92.19 529 LEU B CA 1
ATOM 8502 C C . LEU B 1 529 ? -21.031 13.594 11.891 1 92.19 529 LEU B C 1
ATOM 8504 O O . LEU B 1 529 ? -22.016 14.312 11.688 1 92.19 529 LEU B O 1
ATOM 8508 N N . MET B 1 530 ? -20.359 13.641 12.961 1 91.12 530 MET B N 1
ATOM 8509 C CA . MET B 1 530 ? -20.688 14.594 14.016 1 91.12 530 MET B CA 1
ATOM 8510 C C . MET B 1 530 ? -20.438 16.031 13.547 1 91.12 530 MET B C 1
ATOM 8512 O O . MET B 1 530 ? -21.188 16.938 13.914 1 91.12 530 MET B O 1
ATOM 8516 N N . LEU B 1 531 ? -19.438 16.188 12.781 1 85.56 531 LEU B N 1
ATOM 8517 C CA . LEU B 1 531 ? -19.172 17.5 12.219 1 85.56 531 LEU B CA 1
ATOM 8518 C C . LEU B 1 531 ? -20.297 17.938 11.281 1 85.56 531 LEU B C 1
ATOM 8520 O O . LEU B 1 531 ? -20.656 19.109 11.25 1 85.56 531 LEU B O 1
ATOM 8524 N N . ILE B 1 532 ? -20.797 17 10.531 1 87.88 532 ILE B N 1
ATOM 8525 C CA . ILE B 1 532 ? -21.906 17.281 9.633 1 87.88 532 ILE B CA 1
ATOM 8526 C C . ILE B 1 532 ? -23.125 17.719 10.445 1 87.88 532 ILE B C 1
ATOM 8528 O O . ILE B 1 532 ? -23.828 18.656 10.07 1 87.88 532 ILE B O 1
ATOM 8532 N N . VAL B 1 533 ? -23.391 17 11.484 1 89.69 533 VAL B N 1
ATOM 8533 C CA . VAL B 1 533 ? -24.516 17.328 12.352 1 89.69 533 VAL B CA 1
ATOM 8534 C C . VAL B 1 533 ? -24.375 18.734 12.898 1 89.69 533 VAL B C 1
ATOM 8536 O O . VAL B 1 533 ? -25.328 19.516 12.883 1 89.69 533 VAL B O 1
ATOM 8539 N N . GLN B 1 534 ? -23.203 19.031 13.305 1 86.12 534 GLN B N 1
ATOM 8540 C CA . GLN B 1 534 ? -22.938 20.359 13.852 1 86.12 534 GLN B CA 1
ATOM 8541 C C . GLN B 1 534 ? -23.109 21.438 12.781 1 86.12 534 GLN B C 1
ATOM 8543 O O . GLN B 1 534 ? -23.703 22.5 13.031 1 86.12 534 GLN B O 1
ATOM 8548 N N . ASP B 1 535 ? -22.641 21.156 11.625 1 82.44 535 ASP B N 1
ATOM 8549 C CA . ASP B 1 535 ? -22.703 22.125 10.531 1 82.44 535 ASP B CA 1
ATOM 8550 C C . ASP B 1 535 ? -24.141 22.375 10.086 1 82.44 535 ASP B C 1
ATOM 8552 O O . ASP B 1 535 ? -24.531 23.516 9.812 1 82.44 535 ASP B O 1
ATOM 8556 N N . LEU B 1 536 ? -24.875 21.344 9.992 1 84.75 536 LEU B N 1
ATOM 8557 C CA . LEU B 1 536 ? -26.25 21.453 9.539 1 84.75 536 LEU B CA 1
ATOM 8558 C C . LEU B 1 536 ? -27.125 22.094 10.617 1 84.75 536 LEU B C 1
ATOM 8560 O O . LEU B 1 536 ? -28.078 22.812 10.312 1 84.75 536 LEU B O 1
ATOM 8564 N N . GLU B 1 537 ? -26.766 21.828 11.812 1 83.69 537 GLU B N 1
ATOM 8565 C CA . GLU B 1 537 ? -27.484 22.469 12.914 1 83.69 537 GLU B CA 1
ATOM 8566 C C . GLU B 1 537 ? -27.266 23.984 12.914 1 83.69 537 GLU B C 1
ATOM 8568 O O . GLU B 1 537 ? -28.172 24.75 13.195 1 83.69 537 GLU B O 1
ATOM 8573 N N . LYS B 1 538 ? -26.125 24.375 12.648 1 80.44 538 LYS B N 1
ATOM 8574 C CA . LYS B 1 538 ? -25.797 25.797 12.562 1 80.44 538 LYS B CA 1
ATOM 8575 C C . LYS B 1 538 ? -26.609 26.469 11.469 1 80.44 538 LYS B C 1
ATOM 8577 O O . LYS B 1 538 ? -26.938 27.656 11.57 1 80.44 538 LYS B O 1
ATOM 8582 N N . LYS B 1 539 ? -27.016 25.688 10.492 1 80.38 539 LYS B N 1
ATOM 8583 C CA . LYS B 1 539 ? -27.797 26.234 9.375 1 80.38 539 LYS B CA 1
ATOM 8584 C C . LYS B 1 539 ? -29.281 26 9.586 1 80.38 539 LYS B C 1
ATOM 8586 O O . LYS B 1 539 ? -30.078 26.156 8.656 1 80.38 539 LYS B O 1
ATOM 8591 N N . SER B 1 540 ? -29.672 25.5 10.703 1 81.19 540 SER B N 1
ATOM 8592 C CA . SER B 1 540 ? -31.047 25.266 11.109 1 81.19 540 SER B CA 1
ATOM 8593 C C . SER B 1 540 ? -31.719 24.219 10.227 1 81.19 540 SER B C 1
ATOM 8595 O O . SER B 1 540 ? -32.875 24.344 9.859 1 81.19 540 SER B O 1
ATOM 8597 N N . ARG B 1 541 ? -30.922 23.344 9.797 1 85.62 541 ARG B N 1
ATOM 8598 C CA . ARG B 1 541 ? -31.453 22.188 9.062 1 85.62 541 ARG B CA 1
ATOM 8599 C C . ARG B 1 541 ? -31.578 20.969 9.969 1 85.62 541 ARG B C 1
ATOM 8601 O O . ARG B 1 541 ? -30.734 20.75 10.836 1 85.62 541 ARG B O 1
ATOM 8608 N N . LEU B 1 542 ? -32.656 20.281 9.773 1 87.56 542 LEU B N 1
ATOM 8609 C CA . LEU B 1 542 ? -32.906 19.125 10.625 1 87.56 542 LEU B CA 1
ATOM 8610 C C . LEU B 1 542 ? -32.219 17.891 10.07 1 87.56 542 LEU B C 1
ATOM 8612 O O . LEU B 1 542 ? -32.375 17.562 8.891 1 87.56 542 LEU B O 1
ATOM 8616 N N . ILE B 1 543 ? -31.391 17.281 10.914 1 91.62 543 ILE B N 1
ATOM 8617 C CA . ILE B 1 543 ? -30.688 16.062 10.547 1 91.62 543 ILE B CA 1
ATOM 8618 C C . ILE B 1 543 ? -31 14.969 11.57 1 91.62 543 ILE B C 1
ATOM 8620 O O . ILE B 1 543 ? -31 15.219 12.773 1 91.62 543 ILE B O 1
ATOM 8624 N N . LEU B 1 544 ? -31.344 13.781 11.086 1 92.88 544 LEU B N 1
ATOM 8625 C CA . LEU B 1 544 ? -31.625 12.625 11.938 1 92.88 544 LEU B CA 1
ATOM 8626 C C . LEU B 1 544 ? -30.75 11.438 11.547 1 92.88 544 LEU B C 1
ATOM 8628 O O . LEU B 1 544 ? -30.484 11.219 10.367 1 92.88 544 LEU B O 1
ATOM 8632 N N . LEU B 1 545 ? -30.266 10.797 12.562 1 95.06 545 LEU B N 1
ATOM 8633 C CA . LEU B 1 545 ? -29.531 9.547 12.383 1 95.06 545 LEU B CA 1
ATOM 8634 C C . LEU B 1 545 ? -30.406 8.344 12.68 1 95.06 545 LEU B C 1
ATOM 8636 O O . LEU B 1 545 ? -30.734 8.078 13.836 1 95.06 545 LEU B O 1
ATOM 8640 N N . TYR B 1 546 ? -30.688 7.641 11.602 1 93.88 546 TYR B N 1
ATOM 8641 C CA . TYR B 1 546 ? -31.75 6.633 11.641 1 93.88 546 TYR B CA 1
ATOM 8642 C C . TYR B 1 546 ? -31.156 5.234 11.766 1 93.88 546 TYR B C 1
ATOM 8644 O O . TYR B 1 546 ? -30.359 4.812 10.93 1 93.88 546 TYR B O 1
ATOM 8652 N N . ASN B 1 547 ? -31.438 4.469 12.844 1 94.25 547 ASN B N 1
ATOM 8653 C CA . ASN B 1 547 ? -31.219 3.039 13.047 1 94.25 547 ASN B CA 1
ATOM 8654 C C . ASN B 1 547 ? -29.734 2.709 13.094 1 94.25 547 ASN B C 1
ATOM 8656 O O . ASN B 1 547 ? -29.266 1.787 12.414 1 94.25 547 ASN B O 1
ATOM 8660 N N . PHE B 1 548 ? -29.016 3.5 13.859 1 94.69 548 PHE B N 1
ATOM 8661 C CA . PHE B 1 548 ? -27.625 3.17 14.125 1 94.69 548 PHE B CA 1
ATOM 8662 C C . PHE B 1 548 ? -27.516 2.104 15.211 1 94.69 548 PHE B C 1
ATOM 8664 O O . PHE B 1 548 ? -28.266 2.125 16.188 1 94.69 548 PHE B O 1
ATOM 8671 N N . ASN B 1 549 ? -26.656 1.123 14.953 1 92.88 549 ASN B N 1
ATOM 8672 C CA . ASN B 1 549 ? -26.422 0.147 16.016 1 92.88 549 ASN B CA 1
ATOM 8673 C C . ASN B 1 549 ? -25.875 0.808 17.266 1 92.88 549 ASN B C 1
ATOM 8675 O O . ASN B 1 549 ? -25.312 1.906 17.203 1 92.88 549 ASN B O 1
ATOM 8679 N N . LEU B 1 550 ? -25.969 0.159 18.422 1 91.44 550 LEU B N 1
ATOM 8680 C CA . LEU B 1 550 ? -25.625 0.727 19.719 1 91.44 550 LEU B CA 1
ATOM 8681 C C . LEU B 1 550 ? -24.141 1.06 19.781 1 91.44 550 LEU B C 1
ATOM 8683 O O . LEU B 1 550 ? -23.766 2.102 20.328 1 91.44 550 LEU B O 1
ATOM 8687 N N . GLY B 1 551 ? -23.375 0.206 19.281 1 92.25 551 GLY B N 1
ATOM 8688 C CA . GLY B 1 551 ? -21.938 0.448 19.297 1 92.25 551 GLY B CA 1
ATOM 8689 C C . GLY B 1 551 ? -21.531 1.681 18.516 1 92.25 551 GLY B C 1
ATOM 8690 O O . GLY B 1 551 ? -20.703 2.477 18.969 1 92.25 551 GLY B O 1
ATOM 8691 N N . LEU B 1 552 ? -22.125 1.859 17.375 1 94.5 552 LEU B N 1
ATOM 8692 C CA . LEU B 1 552 ? -21.812 2.984 16.516 1 94.5 552 LEU B CA 1
ATOM 8693 C C . LEU B 1 552 ? -22.391 4.281 17.062 1 94.5 552 LEU B C 1
ATOM 8695 O O . LEU B 1 552 ? -21.781 5.344 16.938 1 94.5 552 LEU B O 1
ATOM 8699 N N . LYS B 1 553 ? -23.625 4.16 17.656 1 94.62 553 LYS B N 1
ATOM 8700 C CA . LYS B 1 553 ? -24.219 5.312 18.328 1 94.62 553 LYS B CA 1
ATOM 8701 C C . LYS B 1 553 ? -23.328 5.816 19.453 1 94.62 553 LYS B C 1
ATOM 8703 O O . LYS B 1 553 ? -23.078 7.02 19.562 1 94.62 553 LYS B O 1
ATOM 8708 N N . ASN B 1 554 ? -22.797 4.922 20.25 1 93.38 554 ASN B N 1
ATOM 8709 C CA . ASN B 1 554 ? -21.922 5.293 21.359 1 93.38 554 ASN B CA 1
ATOM 8710 C C . ASN B 1 554 ? -20.641 5.949 20.891 1 93.38 554 ASN B C 1
ATOM 8712 O O . ASN B 1 554 ? -20.125 6.875 21.516 1 93.38 554 ASN B O 1
ATOM 8716 N N . LEU B 1 555 ? -20.141 5.434 19.844 1 93.88 555 LEU B N 1
ATOM 8717 C CA . LEU B 1 555 ? -18.938 6.016 19.25 1 93.88 555 LEU B CA 1
ATOM 8718 C C . LEU B 1 555 ? -19.172 7.477 18.875 1 93.88 555 LEU B C 1
ATOM 8720 O O . LEU B 1 555 ? -18.328 8.336 19.156 1 93.88 555 LEU B O 1
ATOM 8724 N N . CYS B 1 556 ? -20.281 7.773 18.312 1 94.94 556 CYS B N 1
ATOM 8725 C CA . CYS B 1 556 ? -20.641 9.133 17.922 1 94.94 556 CYS B CA 1
ATOM 8726 C C . CYS B 1 556 ? -20.859 10.016 19.156 1 94.94 556 CYS B C 1
ATOM 8728 O O . CYS B 1 556 ? -20.406 11.156 19.188 1 94.94 556 CYS B O 1
ATOM 8730 N N . LEU B 1 557 ? -21.531 9.422 20.172 1 93.75 557 LEU B N 1
ATOM 8731 C CA . LEU B 1 557 ? -21.891 10.188 21.359 1 93.75 557 LEU B CA 1
ATOM 8732 C C . LEU B 1 557 ? -20.656 10.492 22.188 1 93.75 557 LEU B C 1
ATOM 8734 O O . LEU B 1 557 ? -20.609 11.5 22.906 1 93.75 557 LEU B O 1
ATOM 8738 N N . ASP B 1 558 ? -19.703 9.656 22.078 1 92.88 558 ASP B N 1
ATOM 8739 C CA . ASP B 1 558 ? -18.438 9.922 22.781 1 92.88 558 ASP B CA 1
ATOM 8740 C C . ASP B 1 558 ? -17.719 11.109 22.156 1 92.88 558 ASP B C 1
ATOM 8742 O O . ASP B 1 558 ? -16.922 11.781 22.828 1 92.88 558 ASP B O 1
ATOM 8746 N N . ILE B 1 559 ? -17.984 11.312 20.953 1 90.75 559 ILE B N 1
ATOM 8747 C CA . ILE B 1 559 ? -17.375 12.445 20.25 1 90.75 559 ILE B CA 1
ATOM 8748 C C . ILE B 1 559 ? -18.172 13.711 20.531 1 90.75 559 ILE B C 1
ATOM 8750 O O . ILE B 1 559 ? -17.594 14.758 20.844 1 90.75 559 ILE B O 1
ATOM 8754 N N . ASN B 1 560 ? -19.438 13.594 20.344 1 92.31 560 ASN B N 1
ATOM 8755 C CA . ASN B 1 560 ? -20.344 14.703 20.625 1 92.31 560 ASN B CA 1
ATOM 8756 C C . ASN B 1 560 ? -21.562 14.25 21.422 1 92.31 560 ASN B C 1
ATOM 8758 O O . ASN B 1 560 ? -22.594 13.906 20.859 1 92.31 560 ASN B O 1
ATOM 8762 N N . PRO B 1 561 ? -21.516 14.406 22.688 1 90.56 561 PRO B N 1
ATOM 8763 C CA . PRO B 1 561 ? -22.609 13.945 23.562 1 90.56 561 PRO B CA 1
ATOM 8764 C C . PRO B 1 561 ? -23.922 14.688 23.297 1 90.56 561 PRO B C 1
ATOM 8766 O O . PRO B 1 561 ? -25 14.148 23.562 1 90.56 561 PRO B O 1
ATOM 8769 N N . PHE B 1 562 ? -23.875 15.812 22.688 1 89.75 562 PHE B N 1
ATOM 8770 C CA . PHE B 1 562 ? -25.062 16.641 22.5 1 89.75 562 PHE B CA 1
ATOM 8771 C C . PHE B 1 562 ? -25.875 16.141 21.312 1 89.75 562 PHE B C 1
ATOM 8773 O O . PHE B 1 562 ? -27.031 16.562 21.125 1 89.75 562 PHE B O 1
ATOM 8780 N N . ALA B 1 563 ? -25.375 15.141 20.641 1 91.62 563 ALA B N 1
ATOM 8781 C CA . ALA B 1 563 ? -26.047 14.648 19.438 1 91.62 563 ALA B CA 1
ATOM 8782 C C . ALA B 1 563 ? -26.984 13.5 19.781 1 91.62 563 ALA B C 1
ATOM 8784 O O . ALA B 1 563 ? -27.594 12.906 18.891 1 91.62 563 ALA B O 1
ATOM 8785 N N . VAL B 1 564 ? -27.219 13.203 21.016 1 91.75 564 VAL B N 1
ATOM 8786 C CA . VAL B 1 564 ? -28.016 12.055 21.453 1 91.75 564 VAL B CA 1
ATOM 8787 C C . VAL B 1 564 ? -29.438 12.18 20.922 1 91.75 564 VAL B C 1
ATOM 8789 O O . VAL B 1 564 ? -30.062 11.18 20.531 1 91.75 564 VAL B O 1
ATOM 8792 N N . HIS B 1 565 ? -29.969 13.359 20.812 1 89.81 565 HIS B N 1
ATOM 8793 C CA . HIS B 1 565 ? -31.344 13.586 20.422 1 89.81 565 HIS B CA 1
ATOM 8794 C C . HIS B 1 565 ? -31.531 13.406 18.922 1 89.81 565 HIS B C 1
ATOM 8796 O O . HIS B 1 565 ? -32.656 13.266 18.438 1 89.81 565 HIS B O 1
ATOM 8802 N N . LYS B 1 566 ? -30.5 13.289 18.25 1 92.5 566 LYS B N 1
ATOM 8803 C CA . LYS B 1 566 ? -30.578 13.148 16.797 1 92.5 566 LYS B CA 1
ATOM 8804 C C . LYS B 1 566 ? -30.719 11.68 16.391 1 92.5 566 LYS B C 1
ATOM 8806 O O . LYS B 1 566 ? -31.094 11.375 15.258 1 92.5 566 LYS B O 1
ATOM 8811 N N . PHE B 1 567 ? -30.438 10.766 17.266 1 94 567 PHE B N 1
ATOM 8812 C CA . PHE B 1 567 ? -30.516 9.344 16.969 1 94 567 PHE B CA 1
ATOM 8813 C C . PHE B 1 567 ? -31.938 8.82 17.172 1 94 567 PHE B C 1
ATOM 8815 O O . PHE B 1 567 ? -32.531 9.039 18.219 1 94 567 PHE B O 1
ATOM 8822 N N . VAL B 1 568 ? -32.438 8.227 16.141 1 91.62 568 VAL B N 1
ATOM 8823 C CA . VAL B 1 568 ? -33.812 7.691 16.172 1 91.62 568 VAL B CA 1
ATOM 8824 C C . VAL B 1 568 ? -33.781 6.215 15.789 1 91.62 568 VAL B C 1
ATOM 8826 O O . VAL B 1 568 ? -33.125 5.82 14.844 1 91.62 568 VAL B O 1
ATOM 8829 N N . HIS B 1 569 ? -34.438 5.391 16.562 1 91 569 HIS B N 1
ATOM 8830 C CA . HIS B 1 569 ? -34.594 3.975 16.25 1 91 569 HIS B CA 1
ATOM 8831 C C . HIS B 1 569 ? -36.062 3.65 15.969 1 91 569 HIS B C 1
ATOM 8833 O O . HIS B 1 569 ? -36.906 3.805 16.844 1 91 569 HIS B O 1
ATOM 8839 N N . ALA B 1 570 ? -36.375 3.428 14.766 1 86.44 570 ALA B N 1
ATOM 8840 C CA . ALA B 1 570 ? -37.75 3.129 14.383 1 86.44 570 ALA B CA 1
ATOM 8841 C C . ALA B 1 570 ? -37.812 2.117 13.242 1 86.44 570 ALA B C 1
ATOM 8843 O O . ALA B 1 570 ? -36.812 1.873 12.578 1 86.44 570 ALA B O 1
ATOM 8844 N N . SER B 1 571 ? -38.875 1.436 13.148 1 83 571 SER B N 1
ATOM 8845 C CA . SER B 1 571 ? -39.062 0.475 12.07 1 83 571 SER B CA 1
ATOM 8846 C C . SER B 1 571 ? -39.375 1.18 10.75 1 83 571 SER B C 1
ATOM 8848 O O . SER B 1 571 ? -38.938 0.737 9.688 1 83 571 SER B O 1
ATOM 8850 N N . ASN B 1 572 ? -40.188 2.318 10.906 1 80.25 572 ASN B N 1
ATOM 8851 C CA . ASN B 1 572 ? -40.531 3.094 9.719 1 80.25 572 ASN B CA 1
ATOM 8852 C C . ASN B 1 572 ? -40.156 4.566 9.891 1 80.25 572 ASN B C 1
ATOM 8854 O O . ASN B 1 572 ? -40.656 5.23 10.797 1 80.25 572 ASN B O 1
ATOM 8858 N N . ILE B 1 573 ? -39.312 5.051 9.055 1 75.06 573 ILE B N 1
ATOM 8859 C CA . ILE B 1 573 ? -38.75 6.383 9.164 1 75.06 573 ILE B CA 1
ATOM 8860 C C . ILE B 1 573 ? -39.812 7.441 8.938 1 75.06 573 ILE B C 1
ATOM 8862 O O . ILE B 1 573 ? -39.812 8.492 9.586 1 75.06 573 ILE B O 1
ATOM 8866 N N . LEU B 1 574 ? -40.75 7.199 8.094 1 74.88 574 LEU B N 1
ATOM 8867 C CA . LEU B 1 574 ? -41.75 8.188 7.703 1 74.88 574 LEU B CA 1
ATOM 8868 C C . LEU B 1 574 ? -42.688 8.5 8.859 1 74.88 574 LEU B C 1
ATOM 8870 O O . LEU B 1 574 ? -43.094 9.648 9.055 1 74.88 574 LEU B O 1
ATOM 8874 N N . ASP B 1 575 ? -43 7.492 9.578 1 70.38 575 ASP B N 1
ATOM 8875 C CA . ASP B 1 575 ? -43.906 7.68 10.695 1 70.38 575 ASP B CA 1
ATOM 8876 C C . ASP B 1 575 ? -43.281 8.555 11.781 1 70.38 575 ASP B C 1
ATOM 8878 O O . ASP B 1 575 ? -43.969 9.391 12.383 1 70.38 575 ASP B O 1
ATOM 8882 N N . HIS B 1 576 ? -42.031 8.391 11.875 1 72.69 576 HIS B N 1
ATOM 8883 C CA . HIS B 1 576 ? -41.344 9.117 12.938 1 72.69 576 HIS B CA 1
ATOM 8884 C C . HIS B 1 576 ? -41.156 10.578 12.562 1 72.69 576 HIS B C 1
ATOM 8886 O O . HIS B 1 576 ? -41.25 11.469 13.414 1 72.69 576 HIS B O 1
ATOM 8892 N N . VAL B 1 577 ? -40.844 10.828 11.367 1 76.19 577 VAL B N 1
ATOM 8893 C CA . VAL B 1 577 ? -40.625 12.203 10.922 1 76.19 577 VAL B CA 1
ATOM 8894 C C . VAL B 1 577 ? -41.906 13.016 11.078 1 76.19 577 VAL B C 1
ATOM 8896 O O . VAL B 1 577 ? -41.844 14.195 11.43 1 76.19 577 VAL B O 1
ATOM 8899 N N . SER B 1 578 ? -43 12.383 10.859 1 70.62 578 SER B N 1
ATOM 8900 C CA . SER B 1 578 ? -44.281 13.07 10.992 1 70.62 578 SER B CA 1
ATOM 8901 C C . SER B 1 578 ? -44.531 13.484 12.438 1 70.62 578 SER B C 1
ATOM 8903 O O . SER B 1 578 ? -45.219 14.484 12.688 1 70.62 578 SER B O 1
ATOM 8905 N N . GLU B 1 579 ? -43.938 12.695 13.258 1 66.12 579 GLU B N 1
ATOM 8906 C CA . GLU B 1 579 ? -44.125 12.977 14.672 1 66.12 579 GLU B CA 1
ATOM 8907 C C . GLU B 1 579 ? -43.25 14.141 15.133 1 66.12 579 GLU B C 1
ATOM 8909 O O . GLU B 1 579 ? -43.625 14.898 16.031 1 66.12 579 GLU B O 1
ATOM 8914 N N . ILE B 1 580 ? -42.094 14.234 14.609 1 66.75 580 ILE B N 1
ATOM 8915 C CA . ILE B 1 580 ? -41.094 15.219 15.062 1 66.75 580 ILE B CA 1
ATOM 8916 C C . ILE B 1 580 ? -41.406 16.578 14.406 1 66.75 580 ILE B C 1
ATOM 8918 O O . ILE B 1 580 ? -41.125 17.625 14.992 1 66.75 580 ILE B O 1
ATOM 8922 N N . LEU B 1 581 ? -41.906 16.547 13.156 1 62.78 581 LEU B N 1
ATOM 8923 C CA . LEU B 1 581 ? -42.219 17.828 12.523 1 62.78 581 LEU B CA 1
ATOM 8924 C C . LEU B 1 581 ? -43.406 18.5 13.203 1 62.78 581 LEU B C 1
ATOM 8926 O O . LEU B 1 581 ? -44.406 17.859 13.5 1 62.78 581 LEU B O 1
ATOM 8930 N N . PRO B 1 582 ? -43.219 19.516 13.844 1 51.44 582 PRO B N 1
ATOM 8931 C CA . PRO B 1 582 ? -44.375 20.219 14.445 1 51.44 582 PRO B CA 1
ATOM 8932 C C . PRO B 1 582 ? -45.531 20.406 13.484 1 51.44 582 PRO B C 1
ATOM 8934 O O . PRO B 1 582 ? -45.312 20.516 12.273 1 51.44 582 PRO B O 1
ATOM 8937 N N . ASN B 1 583 ? -46.812 20.016 13.828 1 43.47 583 ASN B N 1
ATOM 8938 C CA . ASN B 1 583 ? -48.094 20.422 13.203 1 43.47 583 ASN B CA 1
ATOM 8939 C C . ASN B 1 583 ? -48 21.859 12.695 1 43.47 583 ASN B C 1
ATOM 8941 O O . ASN B 1 583 ? -48.938 22.344 12.031 1 43.47 583 ASN B O 1
ATOM 8945 N N . ASN B 1 584 ? -47.312 22.812 13.305 1 37.81 584 ASN B N 1
ATOM 8946 C CA . ASN B 1 584 ? -47.531 24.219 12.992 1 37.81 584 ASN B CA 1
ATOM 8947 C C . ASN B 1 584 ? -46.875 24.609 11.672 1 37.81 584 ASN B C 1
ATOM 8949 O O . ASN B 1 584 ? -46.625 25.781 11.422 1 37.81 584 ASN B O 1
ATOM 8953 N N . ILE B 1 585 ? -46.281 23.828 10.852 1 31.86 585 ILE B N 1
ATOM 8954 C CA . ILE B 1 585 ? -46.219 24.5 9.562 1 31.86 585 ILE B CA 1
ATOM 8955 C C . ILE B 1 585 ? -47.469 24.203 8.75 1 31.86 585 ILE B C 1
ATOM 8957 O O . ILE B 1 585 ? -47.875 23.031 8.625 1 31.86 585 ILE B O 1
#

Foldseek 3Di:
DPPPDPPDDVVVVVVVVVVCVCVDPVVVCVQWVCVPCVVVDDPVQVVLLLLLLVLLLLQQLLLLQLLCVLLVHFSVQQLLLQQLLLVLCQTQPDFLLWGKGADNLLSLLNNVLPVQFHLLLQLVLLQLLLVVLLVCLVVVVLCVLVLFDPLLVQLLLLLSLLFSLLLLLCQLFVFDDHCDSFNVVNVVRCVVRVVRGDPVSNVLLVVLLVQLVVLLVQLPPAACPDDPVSNVSVSCNSSSLSVSQVVQLVVQVVCCVVVVDRSFAWSAAHAAAFFQQADRDQWDDGDHDIAGNVRSCVVCPLVSVLSSSSQLNVQLVLCQVLPDPRDDPSSSSSNSQSVSSNRSSSRSHGHMHTDNVSSVSSVSSPNDGNCSSVSSSVVSNVCRHPPRVSSRRRGSSSSSSVSSSVSVVSNDPVVLVVCVPPPVPSNVLSVQLSVCCNPVNSSRSSVSSSVVSVVVVLVDLLADDWDWDWDDDPPAIEIETEDAQERELSNQVVSLVVQVVSQVVDPRYEYEYECQNHNYYDLNNLLSVLVSVVVCVVVVHHYAYEAHDPVSLVSNCVNPVVCNVRYDYDPDPVVVVVVPPDPPD/DPPPDPDDDVVVVVVVVVVCVCVDPVNVCVQWVCVVCVVVDDPVQVVLLLLLLVLLLLQQLLVLQLLCVLLVHFSVQQLLLQQLLLVLCQTQPDFLLWGKGADNLLSLLNNVLPVQFHLLLQLVLLQLLLVVLLVCLVVVVLCVLVLFDPLLVQLLLLLSLLFSLLLLLCQLFVFDDHCDSFNVVNVVVCVVRVVRGDPVSNVLLVVLLVQLVVLLVQLPPAACPDDPVSNVSVSCNSSSLSVSQVVQLVVQVVCCVVVVDRSFAWSAAHAAAFFQQADRDQWDDGDHDIAGNVRSCVVCPLVSPLSSSSQLNVQLVLCQVLPDPRDDPSSSSSNSQSVSSNRSSSRSHGHMHTDNVSSVSSVSSPNDGNCSSVSSSVVSNVCRHPPRVSSRRRGSSSSSSVSSSVSVVSRDPVVLVVCVPPPVPSNVLSVQLSVCCNPVNSSVSSVSSSVVSVVVVLVDLLADDWDWDWDDDPPEIEIETEDAQERELSNLVVSLVVQVVSQVVDPRYEYEYECQNHNYYDLNNLLSVLVSVVVCVVVVHHYAYEAHDPVSLVSNCVNPVVCNVRYDYDPDPVVVVVVPPDPPD